Protein 8PX9 (pdb70)

Solvent-accessible surface area: 46791 Å² total; per-residue (Å²): 129,40,70,106,31,7,86,65,2,11,51,136,92,0,71,134,8,7,105,19,0,34,131,29,12,13,85,8,2,84,31,21,7,89,6,2,54,11,45,12,106,15,11,74,32,5,18,30,80,43,54,98,157,16,58,81,96,2,17,99,8,8,50,78,63,16,114,7,31,84,22,53,73,45,11,60,35,80,9,111,29,25,19,41,4,3,122,14,15,13,45,56,77,6,10,25,81,5,0,120,56,11,33,111,29,78,19,63,48,26,29,119,51,5,2,0,42,6,3,19,3,9,31,22,2,44,59,2,7,51,15,2,12,65,0,28,0,44,8,67,75,14,1,78,46,11,17,106,31,1,27,83,30,0,73,73,59,136,18,158,74,0,3,37,17,1,114,77,4,33,86,52,12,57,82,58,16,62,189,48,8,25,51,11,4,68,50,38,74,103,10,25,54,28,23,2,64,3,29,8,25,0,0,4,0,20,26,11,3,19,0,0,37,24,3,20,20,33,140,8,1,16,56,28,6,65,87,3,5,50,99,11,16,74,3,33,95,118,53,56,105,39,34,10,117,19,44,106,88,15,33,100,45,26,78,101,28,20,22,49,0,19,102,108,1,14,94,9,2,76,118,63,129,29,70,12,5,31,2,33,4,0,14,17,0,20,58,24,3,38,73,1,15,70,45,19,21,29,26,44,23,40,32,121,9,1,64,37,11,1,42,12,4,52,137,86,36,117,136,29,51,1,18,1,120,106,0,26,12,30,114,62,138,130,84,126,33,0,60,57,0,68,14,79,4,112,32,38,104,12,14,1,4,0,0,39,13,27,2,10,14,22,12,2,0,44,0,1,13,13,22,32,108,140,15,152,11,57,0,49,8,71,125,90,20,4,133,126,27,57,68,120,88,2,22,71,25,8,4,4,4,20,43,48,49,26,4,0,38,34,25,0,64,18,0,0,65,0,8,44,52,117,11,68,112,120,76,0,71,138,7,0,119,33,0,35,0,13,90,32,44,105,103,110,15,66,19,81,37,130,3,56,18,82,0,55,67,30,38,13,2,12,20,10,16,0,16,0,0,4,0,11,15,20,163,14,18,0,0,0,1,0,19,5,1,30,12,1,11,52,85,25,1,38,87,0,9,44,24,0,108,101,94,14,95,78,3,0,4,8,1,1,5,14,41,26,19,8,0,97,76,13,59,22,0,23,1,0,44,108,0,64,35,91,18,69,18,110,16,198,95,7,71,136,90,20,154,24,0,48,21,9,15,59,46,64,159,129,35,65,107,34,6,77,68,2,12,51,137,94,0,69,135,8,6,102,19,0,37,130,28,14,14,81,9,1,85,29,25,9,80,8,2,58,12,48,10,113,18,7,72,39,1,28,48,34,115,59,132,15,61,75,142,95,1,22,101,9,11,51,79,63,18,117,6,34,82,22,46,72,46,12,65,30,79,11,113,25,24,21,42,4,2,119,14,14,14,45,49,77,6,10,30,82,1,0,117,66,6,36,113,20,76,17,51,48,25,32,130,56,2,2,0,30,6,4,19,2,9,29,24,2,43,60,1,7,48,21,0,10,65,0,29,1,51,5,64,76,12,1,78,46,14,17,106,31,1,27,83,29,0,75,73,60,139,17,158,76,0,2,37,19,1,114,79,4,34,86,54,12,57,83,58,14,38,191,47,2,36,51,11,6,70,50,37,69,98,10,25,53,30,24,1,68,3,28,7,27,0,0,3,0,23,28,13,2,21,0,0,37,24,3,25,20,33,137,6,0,15,61,28,7,69,89,4,4,52,100,10,15,73,2,35,94,113,55,58,94,35,35,12,100,17,45,112,94,14,33,100,46,25,81,99,28,21,23,47,0,18,103,110,1,15,93,8,6,74,116,63,127,32,62,10,0,30,1,30,4,0,15,18,0,20,58,29,4,40,81,2,19,70,31,19,17,27,30,36,21,43,36,94,14,0,60,37,13,0,32,7,8,55,116,91,25,79,161,148,67,61,115,195,38,129,51,109,226,114,0,54,1,22,1,122,107,0,23,12,42,115,65,152,141,81,142,29,1,70,48,0,66,14,81,4,113,37,30,104,28,15,1,5,0,0,44,19,30,1,11,17,26,7,2,0,43,0,1,14,13,20,31,110,141,14,147,10,57,0,49,0,51,123,35,20,9,110,62,3,30,71,116,33,3,19,67,7,7,3,4,2,18,44,53,46,23,2,0,40,34,26,0,60,12,0,0,54,1,8,57,61,121,12,68,114,120,82,0,77,127,7,0,111,34,0,32,0,21,85,32,38,116,74,110,17,67,20,81,37,130,3,54,23,79,0,56,66,29,36,12,2,12,18,11,15,0,16,0,0,3,0,12,14,20,173,14,8,0,0,0,1,0,21,5,2,29,13,1,2,34,78,20,5,51,88,0,24,60,23,1,67,99,106,17,83,69,0,0,2,8,1,0,4,20,47,32,34,8,0,66,97,13,65,23,0,23,0,0,54,106,2,63,36,92,19,69,19,121,12,182,97,8,73,128,88,13,160,25,0,53,13,2,29,57,48,114

Radius of gyration: 37.4 Å; Cα contacts (8 Å, |Δi|>4): 1696; chains: 2; bounding box: 60×69×123 Å

B-factor: mean 165.03, std 23.68, range [112.75, 277.9]

Foldseek 3Di:
DLVVVLVVLADPLLVCLLVVLLVLQLVLLLLLLCLLLLLLLLFVLVVDDDDPVSVVSNVVSVVSNVVSVVSNVVSVVSSVVSLVVSLVRRLVSLVVVLVVLLVPDALVLNVVAAVLLSVVLSVLLSVLSSLLSCLPSNLDNNLVSNLVSLLVVCVVVVVCLLSVLSVVLVVVLVVVLLVCLLVLQVLLLQLSVLVSVLSRLVRVCVVCVVVCVVVPCPVVSVVVSVVSVVSNVVSVVVSVVSVVVSVVVSVVSLCVSLVVVLVVQVVCVVVVNHDPSVSSSSVVSSVVSVVSSVSNSSSSNSCSNSVSNNVVSVVSSPCWWKWWAQKWDDPDPVDTQAGGATDTFHWLFAEEEEEDPSLQPPVVVCVLLVSDDPIPGFIDTVNHTPVNDDNVRSCQAEPELDQAFDADQAFLLVLLCVLPVPADPVNLLVLCVLLVNQDDPNHGDDRRDGAHVSSVVADPQNSLSSSLSSLLSGQYQEYEAACSRVPPDPVSSVSNVVSNCVSRRGHGYYYYDLAPVSLQPGQKYFYGYSNYTPDIGHLVVCLPVPPSSVVRVVVVD/DVVVVLVVLADPLLVVLLVVLLVLLLVLLLLLLCLLLLLLVLQVQPPPDPPPGDPVVNVVSVVSNVVNVVSNVVSVVSSVVSLVVSLVRRLVSLVVVLVVLLVPDFLLLNVPADVLLSVVLSVLLSVLSSLVSCLVRNLDNNLVSNLVSLLVVCVVVVVCLLSVLSVVLVVCLVVVLLVCLLVLLVLLLQLSVLVSVLSRLVNVCVVCVVVCVVVPCPVVSVVVSVVSVVSNVVSVVVSVVVVVVSVVVSVVSLCVSLVVVLVVVVVCVVVVNHDPSVSSSSVVSSVVNVVSSVSNSSSSNSCSNSVSNNVVSCCSSVVAADPPDDADLAKKKWWAQKWDDPDPPDTQAGGATDTFGWLFAEEEEEDPSLQPPVVVCVLLVSDDPIPGFMDIVNHTPVHHDNVRSCQAEDEQDPAFDADQAFLLVLLCVLPVPADPVNLLVLCVLLVNQDDPNHGDDSRDGAHVSSVVDDPQNSLSSSLSSLLSGSYQEYEAACSRVPPDPVSSVSNVVSNCVSRSGHHYYYYDLAPVSLQPGQKYFYGYSNYTPDIGHLVVCCPVPPSNVVSVPPD

Structure (mmCIF, N/CA/C/O backbone):
data_8PX9
#
_entry.id   8PX9
#
_cell.length_a   81.190
_cell.length_b   109.320
_cell.length_c   233.350
_cell.angle_alpha   90.00
_cell.angle_beta   90.00
_cell.angle_gamma   90.00
#
_symmetry.space_group_name_H-M   'P 21 21 21'
#
loop_
_entity.id
_entity.type
_entity.pdbx_description
1 polymer 'Microcin-J25 export ATP-binding/permease protein McjD'
2 non-polymer 'MAGNESIUM ION'
3 non-polymer 'PHOSPHOAMINOPHOSPHONIC ACID-ADENYLATE ESTER'
#
loop_
_atom_site.group_PDB
_atom_site.id
_atom_site.type_symbol
_atom_site.label_atom_id
_atom_site.label_alt_id
_atom_site.label_comp_id
_atom_site.label_asym_id
_atom_site.label_entity_id
_atom_site.label_seq_id
_atom_site.pdbx_PDB_ins_code
_atom_site.Cartn_x
_atom_site.Cartn_y
_atom_site.Cartn_z
_atom_site.occupancy
_atom_site.B_iso_or_equiv
_atom_site.auth_seq_id
_atom_site.auth_comp_id
_atom_site.auth_asym_id
_atom_site.auth_atom_id
_atom_site.pdbx_PDB_model_num
ATOM 1 N N . SER A 1 8 ? -22.435 -37.616 55.407 1.00 211.76 8 SER A N 1
ATOM 2 C CA . SER A 1 8 ? -22.135 -37.375 53.967 1.00 213.88 8 SER A CA 1
ATOM 3 C C . SER A 1 8 ? -21.878 -35.890 53.714 1.00 208.48 8 SER A C 1
ATOM 4 O O . SER A 1 8 ? -20.809 -35.576 53.105 1.00 208.23 8 SER A O 1
ATOM 7 N N . LEU A 1 9 ? -22.750 -35.022 54.233 1.00 195.74 9 LEU A N 1
ATOM 8 C CA . LEU A 1 9 ? -22.639 -33.553 54.039 1.00 186.60 9 LEU A CA 1
ATOM 9 C C . LEU A 1 9 ? -21.538 -32.978 54.925 1.00 183.84 9 LEU A C 1
ATOM 10 O O . LEU A 1 9 ? -20.771 -32.136 54.435 1.00 169.60 9 LEU A O 1
ATOM 15 N N . PHE A 1 10 ? -21.422 -33.481 56.161 1.00 202.02 10 PHE A N 1
ATOM 16 C CA . PHE A 1 10 ? -20.340 -33.094 57.094 1.00 197.88 10 PHE A CA 1
ATOM 17 C C . PHE A 1 10 ? -18.998 -33.561 56.556 1.00 192.28 10 PHE A C 1
ATOM 18 O O . PHE A 1 10 ? -18.062 -32.768 56.603 1.00 182.35 10 PHE A O 1
ATOM 26 N N . ASN A 1 11 ? -18.925 -34.761 55.975 1.00 190.38 11 ASN A N 1
ATOM 27 C CA . ASN A 1 11 ? -17.708 -35.274 55.365 1.00 198.70 11 ASN A CA 1
ATOM 28 C C . ASN A 1 11 ? -17.177 -34.336 54.273 1.00 190.92 11 ASN A C 1
ATOM 29 O O . ASN A 1 11 ? -15.972 -34.095 54.207 1.00 182.55 11 ASN A O 1
ATOM 34 N N . TYR A 1 12 ? -18.096 -33.799 53.450 1.00 178.56 12 TYR A N 1
ATOM 35 C CA . TYR A 1 12 ? -17.761 -32.857 52.388 1.00 180.05 12 TYR A CA 1
ATOM 36 C C . TYR A 1 12 ? -17.178 -31.575 52.984 1.00 176.89 12 TYR A C 1
ATOM 37 O O . TYR A 1 12 ? -16.217 -31.034 52.439 1.00 180.22 12 TYR A O 1
ATOM 46 N N . ILE A 1 13 ? -17.746 -31.097 54.107 1.00 170.30 13 ILE A N 1
ATOM 47 C CA . ILE A 1 13 ? -17.269 -29.874 54.754 1.00 156.86 13 ILE A CA 1
ATOM 48 C C . ILE A 1 13 ? -15.898 -30.105 55.407 1.00 160.97 13 ILE A C 1
ATOM 49 O O . ILE A 1 13 ? -15.017 -29.261 55.277 1.00 165.87 13 ILE A O 1
ATOM 54 N N . TYR A 1 14 ? -15.695 -31.267 56.055 1.00 172.92 14 TYR A N 1
ATOM 55 C CA . TYR A 1 14 ? -14.416 -31.614 56.687 1.00 193.25 14 TYR A CA 1
ATOM 56 C C . TYR A 1 14 ? -13.297 -31.756 55.652 1.00 189.28 14 TYR A C 1
ATOM 57 O O . TYR A 1 14 ? -12.142 -31.429 55.956 1.00 192.71 14 TYR A O 1
ATOM 66 N N . SER A 1 15 ? -13.634 -32.213 54.433 1.00 182.51 15 SER A N 1
ATOM 67 C CA . SER A 1 15 ? -12.669 -32.354 53.345 1.00 183.04 15 SER A CA 1
ATOM 68 C C . SER A 1 15 ? -12.223 -31.005 52.753 1.00 182.39 15 SER A C 1
ATOM 69 O O . SER A 1 15 ? -11.130 -30.925 52.183 1.00 189.70 15 SER A O 1
ATOM 72 N N . LEU A 1 16 ? -13.058 -29.954 52.881 1.00 175.48 16 LEU A N 1
ATOM 73 C CA . LEU A 1 16 ? -12.753 -28.612 52.369 1.00 173.31 16 LEU A CA 1
ATOM 74 C C . LEU A 1 16 ? -11.629 -27.915 53.162 1.00 169.85 16 LEU A C 1
ATOM 75 O O . LEU A 1 16 ? -11.014 -26.972 52.625 1.00 183.82 16 LEU A O 1
ATOM 80 N N . MET A 1 17 ? -11.366 -28.363 54.408 1.00 173.67 17 MET A N 1
ATOM 81 C CA . MET A 1 17 ? -10.334 -27.750 55.241 1.00 180.04 17 MET A CA 1
ATOM 82 C C . MET A 1 17 ? -9.045 -28.557 55.171 1.00 171.91 17 MET A C 1
ATOM 83 O O . MET A 1 17 ? -9.095 -29.761 55.341 1.00 166.60 17 MET A O 1
ATOM 88 N N . ASP A 1 18 ? -7.902 -27.856 55.022 1.00 168.86 18 ASP A N 1
ATOM 89 C CA . ASP A 1 18 ? -6.568 -28.447 54.973 1.00 172.94 18 ASP A CA 1
ATOM 90 C C . ASP A 1 18 ? -6.010 -28.635 56.400 1.00 183.32 18 ASP A C 1
ATOM 91 O O . ASP A 1 18 ? -6.761 -28.505 57.375 1.00 184.66 18 ASP A O 1
ATOM 96 N N . VAL A 1 19 ? -4.700 -28.926 56.554 1.00 186.06 19 VAL A N 1
ATOM 97 C CA . VAL A 1 19 ? -4.091 -29.076 57.875 1.00 181.05 19 VAL A CA 1
ATOM 98 C C . VAL A 1 19 ? -4.219 -27.774 58.675 1.00 172.30 19 VAL A C 1
ATOM 99 O O . VAL A 1 19 ? -4.521 -27.823 59.867 1.00 177.72 19 VAL A O 1
ATOM 103 N N . ARG A 1 20 ? -4.066 -26.618 58.004 1.00 162.77 20 ARG A N 1
ATOM 104 C CA . ARG A 1 20 ? -4.218 -25.310 58.623 1.00 161.62 20 ARG A CA 1
ATOM 105 C C . ARG A 1 20 ? -5.678 -25.066 59.018 1.00 156.44 20 ARG A C 1
ATOM 106 O O . ARG A 1 20 ? -5.939 -24.533 60.085 1.00 157.24 20 ARG A O 1
ATOM 114 N N . GLY A 1 21 ? -6.606 -25.487 58.159 1.00 156.14 21 GLY A N 1
ATOM 115 C CA . GLY A 1 21 ? -8.033 -25.354 58.379 1.00 156.71 21 GLY A CA 1
ATOM 116 C C . GLY A 1 21 ? -8.527 -26.200 59.552 1.00 159.87 21 GLY A C 1
ATOM 117 O O . GLY A 1 21 ? -9.412 -25.778 60.293 1.00 164.14 21 GLY A O 1
ATOM 118 N N . LYS A 1 22 ? -7.954 -27.396 59.715 1.00 165.35 22 LYS A N 1
ATOM 119 C CA . LYS A 1 22 ? -8.317 -28.287 60.809 1.00 172.71 22 LYS A CA 1
ATOM 120 C C . LYS A 1 22 ? -7.911 -27.669 62.150 1.00 175.74 22 LYS A C 1
ATOM 121 O O . LYS A 1 22 ? -8.724 -27.616 63.068 1.00 165.87 22 LYS A O 1
ATOM 127 N N . PHE A 1 23 ? -6.677 -27.146 62.237 1.00 179.80 23 PHE A N 1
ATOM 128 C CA . PHE A 1 23 ? -6.159 -26.482 63.437 1.00 176.22 23 PHE A CA 1
ATOM 129 C C . PHE A 1 23 ? -7.041 -25.284 63.814 1.00 167.06 23 PHE A C 1
ATOM 130 O O . PHE A 1 23 ? -7.451 -25.176 64.969 1.00 180.38 23 PHE A O 1
ATOM 138 N N . LEU A 1 24 ? -7.343 -24.409 62.834 1.00 162.16 24 LEU A N 1
ATOM 139 C CA . LEU A 1 24 ? -8.170 -23.215 63.026 1.00 163.15 24 LEU A CA 1
ATOM 140 C C . LEU A 1 24 ? -9.581 -23.565 63.512 1.00 153.00 24 LEU A C 1
ATOM 141 O O . LEU A 1 24 ? -10.135 -22.838 64.335 1.00 148.96 24 LEU A O 1
ATOM 146 N N . PHE A 1 25 ? -10.152 -24.675 63.008 1.00 146.95 25 PHE A N 1
ATOM 147 C CA . PHE A 1 25 ? -11.478 -25.127 63.407 1.00 148.31 25 PHE A CA 1
ATOM 148 C C . PHE A 1 25 ? -11.465 -25.645 64.849 1.00 158.13 25 PHE A C 1
ATOM 149 O O . PHE A 1 25 ? -12.371 -25.317 65.613 1.00 169.69 25 PHE A O 1
ATOM 157 N N . PHE A 1 26 ? -10.466 -26.467 65.211 1.00 159.89 26 PHE A N 1
ATOM 158 C CA . PHE A 1 26 ? -10.384 -27.005 66.569 1.00 153.85 26 PHE A CA 1
ATOM 159 C C . PHE A 1 26 ? -9.972 -25.946 67.594 1.00 146.53 26 PHE A C 1
ATOM 160 O O . PHE A 1 26 ? -10.348 -26.063 68.756 1.00 149.74 26 PHE A O 1
ATOM 168 N N . SER A 1 27 ? -9.241 -24.906 67.165 1.00 143.69 27 SER A N 1
ATOM 169 C CA . SER A 1 27 ? -8.869 -23.787 68.020 1.00 142.83 27 SER A CA 1
ATOM 170 C C . SER A 1 27 ? -10.123 -22.986 68.401 1.00 139.25 27 SER A C 1
ATOM 171 O O . SER A 1 27 ? -10.265 -22.577 69.545 1.00 150.17 27 SER A O 1
ATOM 174 N N . MET A 1 28 ? -11.050 -22.808 67.446 1.00 146.75 28 MET A N 1
ATOM 175 C CA . MET A 1 28 ? -12.334 -22.139 67.649 1.00 151.69 28 MET A CA 1
ATOM 176 C C . MET A 1 28 ? -13.204 -22.938 68.625 1.00 151.54 28 MET A C 1
ATOM 177 O O . MET A 1 28 ? -13.898 -22.350 69.451 1.00 167.53 28 MET A O 1
ATOM 182 N N . LEU A 1 29 ? -13.173 -24.274 68.498 1.00 148.60 29 LEU A N 1
ATOM 183 C CA . LEU A 1 29 ? -13.932 -25.185 69.348 1.00 150.08 29 LEU A CA 1
ATOM 184 C C . LEU A 1 29 ? -13.364 -25.217 70.770 1.00 157.98 29 LEU A C 1
ATOM 185 O O . LEU A 1 29 ? -14.129 -25.271 71.734 1.00 167.18 29 LEU A O 1
ATOM 190 N N . PHE A 1 30 ? -12.027 -25.164 70.899 1.00 160.87 30 PHE A N 1
ATOM 191 C CA . PHE A 1 30 ? -11.347 -25.172 72.195 1.00 157.41 30 PHE A CA 1
ATOM 192 C C . PHE A 1 30 ? -11.553 -23.851 72.952 1.00 157.56 30 PHE A C 1
ATOM 193 O O . PHE A 1 30 ? -11.949 -23.878 74.114 1.00 166.70 30 PHE A O 1
ATOM 201 N N . ILE A 1 31 ? -11.275 -22.710 72.289 1.00 157.24 31 ILE A N 1
ATOM 202 C CA . ILE A 1 31 ? -11.422 -21.360 72.838 1.00 156.67 31 ILE A CA 1
ATOM 203 C C . ILE A 1 31 ? -12.850 -21.097 73.343 1.00 156.95 31 ILE A C 1
ATOM 204 O O . ILE A 1 31 ? -13.009 -20.491 74.409 1.00 159.32 31 ILE A O 1
ATOM 209 N N . THR A 1 32 ? -13.873 -21.574 72.612 1.00 153.29 32 THR A N 1
ATOM 210 C CA . THR A 1 32 ? -15.268 -21.395 72.996 1.00 162.69 32 THR A CA 1
ATOM 211 C C . THR A 1 32 ? -15.654 -22.285 74.190 1.00 163.05 32 THR A C 1
ATOM 212 O O . THR A 1 32 ? -16.482 -21.889 75.012 1.00 149.73 32 THR A O 1
ATOM 216 N N . SER A 1 33 ? -15.047 -23.480 74.293 1.00 160.78 33 SER A N 1
ATOM 217 C CA . SER A 1 33 ? -15.315 -24.415 75.381 1.00 161.60 33 SER A CA 1
ATOM 218 C C . SER A 1 33 ? -14.658 -23.953 76.689 1.00 157.49 33 SER A C 1
ATOM 219 O O . SER A 1 33 ? -15.304 -24.000 77.740 1.00 155.30 33 SER A O 1
ATOM 222 N N . LEU A 1 34 ? -13.385 -23.501 76.609 1.00 152.96 34 LEU A N 1
ATOM 223 C CA . LEU A 1 34 ? -12.624 -22.986 77.744 1.00 154.25 34 LEU A CA 1
ATOM 224 C C . LEU A 1 34 ? -13.300 -21.743 78.345 1.00 152.13 34 LEU A C 1
ATOM 225 O O . LEU A 1 34 ? -13.416 -21.623 79.568 1.00 152.25 34 LEU A O 1
ATOM 230 N N . SER A 1 35 ? -13.760 -20.834 77.477 1.00 153.61 35 SER A N 1
ATOM 231 C CA . SER A 1 35 ? -14.452 -19.606 77.859 1.00 158.44 35 SER A CA 1
ATOM 232 C C . SER A 1 35 ? -15.759 -19.889 78.611 1.00 147.07 35 SER A C 1
ATOM 233 O O . SER A 1 35 ? -16.133 -19.133 79.499 1.00 147.70 35 SER A O 1
ATOM 236 N N . SER A 1 36 ? -16.457 -20.966 78.217 1.00 148.62 36 SER A N 1
ATOM 237 C CA . SER A 1 36 ? -17.723 -21.382 78.805 1.00 154.03 36 SER A CA 1
ATOM 238 C C . SER A 1 36 ? -17.559 -21.868 80.250 1.00 154.6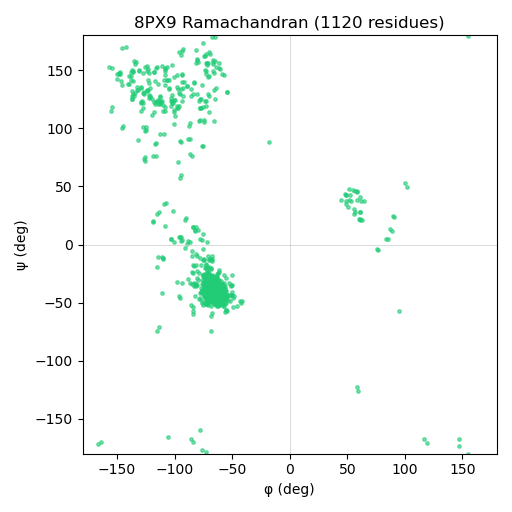8 36 SER A C 1
ATOM 239 O O . SER A 1 36 ? -18.459 -21.666 81.067 1.00 152.00 36 SER A O 1
ATOM 242 N N . ILE A 1 37 ? -16.416 -22.511 80.556 1.00 145.57 37 ILE A N 1
ATOM 243 C CA . ILE A 1 37 ? -16.084 -23.001 81.896 1.00 142.21 37 ILE A CA 1
ATOM 244 C C . ILE A 1 37 ? -15.794 -21.808 82.820 1.00 136.65 37 ILE A C 1
ATOM 245 O O . ILE A 1 37 ? -16.321 -21.723 83.931 1.00 133.74 37 ILE A O 1
ATOM 250 N N . ILE A 1 38 ? -14.978 -20.867 82.335 1.00 133.89 38 ILE A N 1
ATOM 251 C CA . ILE A 1 38 ? -14.610 -19.662 83.059 1.00 134.68 38 ILE A CA 1
ATOM 252 C C . ILE A 1 38 ? -15.843 -18.804 83.407 1.00 134.70 38 ILE A C 1
ATOM 253 O O . ILE A 1 38 ? -16.034 -18.460 84.572 1.00 138.55 38 ILE A O 1
ATOM 258 N N . ILE A 1 39 ? -16.701 -18.501 82.427 1.00 142.75 39 ILE A N 1
ATOM 259 C CA . ILE A 1 39 ? -17.889 -17.676 82.653 1.00 152.27 39 ILE A CA 1
ATOM 260 C C . ILE A 1 39 ? -18.959 -18.383 83.513 1.00 152.87 39 ILE A C 1
ATOM 261 O O . ILE A 1 39 ? -19.709 -17.707 84.220 1.00 164.27 39 ILE A O 1
ATOM 266 N N . SER A 1 40 ? -19.016 -19.732 83.512 1.00 157.18 40 SER A N 1
ATOM 267 C CA . SER A 1 40 ? -19.989 -20.461 84.339 1.00 176.73 40 SER A CA 1
ATOM 268 C C . SER A 1 40 ? -19.676 -20.409 85.851 1.00 184.95 40 SER A C 1
ATOM 269 O O . SER A 1 40 ? -20.524 -20.809 86.656 1.00 190.03 40 SER A O 1
ATOM 272 N N . ILE A 1 41 ? -18.477 -19.910 86.227 1.00 177.58 41 ILE A N 1
ATOM 273 C CA . ILE A 1 41 ? -18.019 -19.736 87.603 1.00 164.28 41 ILE A CA 1
ATOM 274 C C . ILE A 1 41 ? -18.445 -18.352 88.138 1.00 159.29 41 ILE A C 1
ATOM 275 O O . ILE A 1 41 ? -18.468 -18.127 89.346 1.00 164.28 41 ILE A O 1
ATOM 280 N N . SER A 1 42 ? -18.571 -17.325 87.262 1.00 161.60 42 SER A N 1
ATOM 281 C CA . SER A 1 42 ? -18.957 -15.947 87.581 1.00 160.16 42 SER A CA 1
ATOM 282 C C . SER A 1 42 ? -20.112 -15.783 88.588 1.00 151.60 42 SER A C 1
ATOM 283 O O . SER A 1 42 ? -19.952 -14.955 89.499 1.00 146.73 42 SER A O 1
ATOM 286 N N . PRO A 1 43 ? -21.297 -16.434 88.463 1.00 150.77 43 PRO A N 1
ATOM 287 C CA . PRO A 1 43 ? -22.397 -16.167 89.416 1.00 153.78 43 PRO A CA 1
ATOM 288 C C . PRO A 1 43 ? -22.118 -16.562 90.875 1.00 164.02 43 PRO A C 1
ATOM 289 O O . PRO A 1 43 ? -22.583 -15.868 91.798 1.00 148.42 43 PRO A O 1
ATOM 293 N N . LEU A 1 44 ? -21.237 -17.555 91.091 1.00 171.88 44 LEU A N 1
ATOM 294 C CA . LEU A 1 44 ? -20.814 -17.959 92.432 1.00 163.97 44 LEU A CA 1
ATOM 295 C C . LEU A 1 44 ? -19.866 -16.918 93.046 1.00 152.84 44 LEU A C 1
ATOM 296 O O . LEU A 1 44 ? -19.917 -16.714 94.266 1.00 163.08 44 LEU A O 1
ATOM 301 N N . ILE A 1 45 ? -19.060 -16.225 92.219 1.00 144.73 45 ILE A N 1
ATOM 302 C CA . ILE A 1 45 ? -18.202 -15.138 92.673 1.00 142.01 45 ILE A CA 1
ATOM 303 C C . ILE A 1 45 ? -19.060 -13.958 93.143 1.00 131.07 45 ILE A C 1
ATOM 304 O O . ILE A 1 45 ? -18.775 -13.383 94.194 1.00 141.69 45 ILE A O 1
ATOM 309 N N . LEU A 1 46 ? -20.130 -13.625 92.388 1.00 131.89 46 LEU A N 1
ATOM 310 C CA . LEU A 1 46 ? -21.053 -12.545 92.732 1.00 135.68 46 LEU A CA 1
ATOM 311 C C . LEU A 1 46 ? -21.816 -12.853 94.018 1.00 138.17 46 LEU A C 1
ATOM 312 O O . LEU A 1 46 ? -22.107 -11.950 94.798 1.00 138.73 46 LEU A O 1
ATOM 317 N N . ALA A 1 47 ? -22.161 -14.134 94.224 1.00 142.57 47 ALA A N 1
ATOM 318 C CA . ALA A 1 47 ? -22.862 -14.608 95.406 1.00 153.77 47 ALA A CA 1
ATOM 319 C C . ALA A 1 47 ? -21.972 -14.423 96.630 1.00 163.16 47 ALA A C 1
ATOM 320 O O . ALA A 1 47 ? -22.464 -13.953 97.661 1.00 157.16 47 ALA A O 1
ATOM 322 N N . LYS A 1 48 ? -20.658 -14.730 96.496 1.00 167.63 48 LYS A N 1
ATOM 323 C CA . LYS A 1 48 ? -19.679 -14.583 97.572 1.00 163.66 48 LYS A CA 1
ATOM 324 C C . LYS A 1 48 ? -19.400 -13.119 97.895 1.00 150.68 48 LYS A C 1
ATOM 325 O O . LYS A 1 48 ? -19.162 -12.793 99.044 1.00 155.32 48 LYS A O 1
ATOM 331 N N . ILE A 1 49 ? -19.444 -12.237 96.890 1.00 148.42 49 ILE A N 1
ATOM 332 C CA . ILE A 1 49 ? -19.304 -10.790 97.079 1.00 151.61 49 ILE A CA 1
ATOM 333 C C . ILE A 1 49 ? -20.533 -10.302 97.863 1.00 153.30 49 ILE A C 1
ATOM 334 O O . ILE A 1 49 ? -20.359 -9.591 98.830 1.00 160.39 49 ILE A O 1
ATOM 339 N N . THR A 1 50 ? -21.731 -10.690 97.402 1.00 150.57 50 THR A N 1
ATOM 340 C CA . THR A 1 50 ? -22.983 -10.188 97.939 1.00 153.28 50 THR A CA 1
ATOM 341 C C . THR A 1 50 ? -23.147 -10.500 99.424 1.00 162.86 50 THR A C 1
ATOM 342 O O . THR A 1 50 ? -23.490 -9.600 100.181 1.00 163.98 50 THR A O 1
ATOM 346 N N . ASP A 1 51 ? -22.907 -11.755 99.815 1.00 160.70 51 ASP A N 1
ATOM 347 C CA . ASP A 1 51 ? -23.086 -12.187 101.212 1.00 153.09 51 ASP A CA 1
ATOM 348 C C . ASP A 1 51 ? -22.035 -11.541 102.137 1.00 159.37 51 ASP A C 1
ATOM 349 O O . ASP A 1 51 ? -22.335 -11.184 103.257 1.00 172.41 51 ASP A O 1
ATOM 354 N N . LEU A 1 52 ? -20.787 -11.442 101.649 1.00 152.15 52 LEU A N 1
ATOM 355 C CA . LEU A 1 52 ? -19.676 -10.822 102.336 1.00 144.20 52 LEU A CA 1
ATOM 356 C C . LEU A 1 52 ? -19.978 -9.376 102.734 1.00 153.49 52 LEU A C 1
ATOM 357 O O . LEU A 1 52 ? -19.510 -8.963 103.783 1.00 169.56 52 LEU A O 1
ATOM 362 N N . LEU A 1 53 ? -20.688 -8.595 101.887 1.00 158.03 53 LEU A N 1
ATOM 363 C CA . LEU A 1 53 ? -21.129 -7.243 102.153 1.00 166.31 53 LEU A CA 1
ATOM 364 C C . LEU A 1 53 ? -22.131 -7.112 103.316 1.00 169.05 53 LEU A C 1
ATOM 365 O O . LEU A 1 53 ? -22.017 -6.163 104.095 1.00 177.82 53 LEU A O 1
ATOM 370 N N . SER A 1 54 ? -23.072 -8.083 103.437 1.00 176.20 54 SER A N 1
ATOM 371 C CA . SER A 1 54 ? -24.018 -8.132 104.554 1.00 175.88 54 SER A CA 1
ATOM 372 C C . SER A 1 54 ? -23.307 -8.414 105.867 1.00 180.72 54 SER A C 1
ATOM 373 O O . SER A 1 54 ? -23.735 -7.896 106.886 1.00 188.73 54 SER A O 1
ATOM 376 N N . GLY A 1 55 ? -22.225 -9.213 105.852 1.00 173.45 55 GLY A N 1
ATOM 377 C CA . GLY A 1 55 ? -21.546 -9.590 107.073 1.00 180.01 55 GLY A CA 1
ATOM 378 C C . GLY A 1 55 ? -20.640 -8.494 107.645 1.00 191.66 55 GLY A C 1
ATOM 379 O O . GLY A 1 55 ? -20.793 -7.310 107.344 1.00 180.36 55 GLY A O 1
ATOM 380 N N . SER A 1 56 ? -19.699 -8.922 108.495 1.00 202.44 56 SER A N 1
ATOM 381 C CA . SER A 1 56 ? -18.644 -8.056 108.997 1.00 191.80 56 SER A CA 1
ATOM 382 C C . SER A 1 56 ? -17.697 -7.631 107.885 1.00 200.11 56 SER A C 1
ATOM 383 O O . SER A 1 56 ? -17.483 -8.332 106.880 1.00 243.81 56 SER A O 1
ATOM 386 N N . LEU A 1 57 ? -17.028 -6.480 108.089 1.00 180.55 57 LEU A N 1
ATOM 387 C CA . LEU A 1 57 ? -16.092 -5.938 107.120 1.00 178.42 57 LEU A CA 1
ATOM 388 C C . LEU A 1 57 ? -14.739 -5.698 107.790 1.00 154.61 57 LEU A C 1
ATOM 389 O O . LEU A 1 57 ? -14.338 -4.569 108.028 1.00 143.16 57 LEU A O 1
ATOM 394 N N . SER A 1 58 ? -14.070 -6.819 108.074 1.00 140.19 58 SER A N 1
ATOM 395 C CA . SER A 1 58 ? -12.723 -6.872 108.626 1.00 145.76 58 SER A CA 1
ATOM 396 C C . SER A 1 58 ? -11.700 -6.530 107.542 1.00 156.17 58 SER A C 1
ATOM 397 O O . SER A 1 58 ? -12.037 -6.497 106.365 1.00 169.60 58 SER A O 1
ATOM 400 N N . ASN A 1 59 ? -10.420 -6.398 107.929 1.00 174.07 59 ASN A N 1
ATOM 401 C CA . ASN A 1 59 ? -9.295 -6.185 107.001 1.00 186.43 59 ASN A CA 1
ATOM 402 C C . ASN A 1 59 ? -9.235 -7.330 105.959 1.00 190.36 59 ASN A C 1
ATOM 403 O O . ASN A 1 59 ? -9.113 -7.097 104.744 1.00 177.13 59 ASN A O 1
ATOM 408 N N . PHE A 1 60 ? -9.383 -8.576 106.456 1.00 198.27 60 PHE A N 1
ATOM 409 C CA . PHE A 1 60 ? -9.341 -9.802 105.643 1.00 195.50 60 PHE A CA 1
ATOM 410 C C . PHE A 1 60 ? -10.626 -9.949 104.806 1.00 187.00 60 PHE A C 1
ATOM 411 O O . PHE A 1 60 ? -10.675 -10.782 103.887 1.00 191.27 60 PHE A O 1
ATOM 419 N N . SER A 1 61 ? -11.721 -9.283 105.178 1.00 174.74 61 SER A N 1
ATOM 420 C CA . SER A 1 61 ? -12.928 -9.241 104.363 1.00 163.64 61 SER A CA 1
ATOM 421 C C . SER A 1 61 ? -12.780 -8.299 103.182 1.00 160.00 61 SER A C 1
ATOM 422 O O . SER A 1 61 ? -13.393 -8.592 102.173 1.00 162.34 61 SER A O 1
ATOM 425 N N . TYR A 1 62 ? -12.039 -7.187 103.292 1.00 157.25 62 TYR A N 1
ATOM 426 C CA . TYR A 1 62 ? -11.828 -6.266 102.178 1.00 156.22 62 TYR A CA 1
ATOM 427 C C . TYR A 1 62 ? -10.840 -6.839 101.177 1.00 156.58 62 TYR A C 1
ATOM 428 O O . TYR A 1 62 ? -11.049 -6.732 99.957 1.00 145.06 62 TYR A O 1
ATOM 437 N N . GLU A 1 63 ? -9.781 -7.484 101.659 1.00 171.49 63 GLU A N 1
ATOM 438 C CA . GLU A 1 63 ? -8.778 -8.142 100.818 1.00 174.37 63 GLU A CA 1
ATOM 439 C C . GLU A 1 63 ? -9.398 -9.292 100.002 1.00 169.21 63 GLU A C 1
ATOM 440 O O . GLU A 1 63 ? -9.089 -9.472 98.827 1.00 172.82 63 GLU A O 1
ATOM 446 N N . TYR A 1 64 ? -10.304 -10.061 100.616 1.00 165.35 64 TYR A N 1
ATOM 447 C CA . TYR A 1 64 ? -11.042 -11.143 99.984 1.00 165.76 64 TYR A CA 1
ATOM 448 C C . TYR A 1 64 ? -12.048 -10.621 98.953 1.00 158.84 64 TYR A C 1
ATOM 449 O O . TYR A 1 64 ? -12.266 -11.261 97.937 1.00 152.12 64 TYR A O 1
ATOM 458 N N . LEU A 1 65 ? -12.662 -9.458 99.223 1.00 155.50 65 LEU A N 1
ATOM 459 C CA . LEU A 1 65 ? -13.607 -8.794 98.327 1.00 156.26 65 LEU A CA 1
ATOM 460 C C . LEU A 1 65 ? -12.892 -8.332 97.063 1.00 166.60 65 LEU A C 1
ATOM 461 O O . LEU A 1 65 ? -13.414 -8.492 95.974 1.00 164.00 65 LEU A O 1
ATOM 466 N N . VAL A 1 66 ? -11.687 -7.766 97.222 1.00 166.06 66 VAL A N 1
ATOM 467 C CA . VAL A 1 66 ? -10.835 -7.284 96.136 1.00 155.39 66 VAL A CA 1
ATOM 468 C C . VAL A 1 66 ? -10.371 -8.459 95.262 1.00 156.61 66 VAL A C 1
ATOM 469 O O . VAL A 1 66 ? -10.377 -8.347 94.036 1.00 156.37 66 VAL A O 1
ATOM 473 N N . LEU A 1 67 ? -10.028 -9.600 95.888 1.00 163.05 67 LEU A N 1
ATOM 474 C CA . LEU A 1 67 ? -9.618 -10.807 95.175 1.00 160.43 67 LEU A CA 1
ATOM 475 C C . LEU A 1 67 ? -10.771 -11.340 94.314 1.00 152.76 67 LEU A C 1
ATOM 476 O O . LEU A 1 67 ? -10.566 -11.654 93.141 1.00 155.99 67 LEU A O 1
ATOM 481 N N . LEU A 1 68 ? -11.985 -11.418 94.892 1.00 149.92 68 LEU A N 1
ATOM 482 C CA . LEU A 1 68 ? -13.182 -11.875 94.182 1.00 152.52 68 LEU A CA 1
ATOM 483 C C . LEU A 1 68 ? -13.553 -10.904 93.049 1.00 154.41 68 LEU A C 1
ATOM 484 O O . LEU A 1 68 ? -13.991 -11.342 91.997 1.00 145.02 68 LEU A O 1
ATOM 489 N N . ALA A 1 69 ? -13.369 -9.592 93.255 1.00 155.70 69 ALA A N 1
ATOM 490 C CA . ALA A 1 69 ? -13.621 -8.563 92.241 1.00 156.07 69 ALA A CA 1
ATOM 491 C C . ALA A 1 69 ? -12.684 -8.729 91.042 1.00 151.26 69 ALA A C 1
ATOM 492 O O . ALA A 1 69 ? -13.086 -8.487 89.908 1.00 145.71 69 ALA A O 1
ATOM 494 N N . CYS A 1 70 ? -11.439 -9.152 91.293 1.00 147.97 70 CYS A N 1
ATOM 495 C CA . CYS A 1 70 ? -10.455 -9.409 90.250 1.00 146.14 70 CYS A CA 1
ATOM 496 C C . CYS A 1 70 ? -10.802 -10.687 89.479 1.00 150.78 70 CYS A C 1
ATOM 497 O O . CYS A 1 70 ? -10.611 -10.726 88.266 1.00 161.24 70 CYS A O 1
ATOM 500 N N . LEU A 1 71 ? -11.320 -11.714 90.174 1.00 151.84 71 LEU A N 1
ATOM 501 C CA . LEU A 1 71 ? -11.738 -12.965 89.545 1.00 148.82 71 LEU A CA 1
ATOM 502 C C . LEU A 1 71 ? -12.936 -12.743 88.637 1.00 146.26 71 LEU A C 1
ATOM 503 O O . LEU A 1 71 ? -12.993 -13.338 87.568 1.00 156.66 71 LEU A O 1
ATOM 508 N N . TYR A 1 72 ? -13.887 -11.892 89.046 1.00 141.72 72 TYR A N 1
ATOM 509 C CA . TYR A 1 72 ? -15.031 -11.555 88.201 1.00 147.29 72 TYR A CA 1
ATOM 510 C C . TYR A 1 72 ? -14.564 -10.769 86.971 1.00 155.44 72 TYR A C 1
ATOM 511 O O . TYR A 1 72 ? -15.073 -10.992 85.874 1.00 146.09 72 TYR A O 1
ATOM 520 N N . MET A 1 73 ? -13.574 -9.881 87.157 1.00 160.05 73 MET A N 1
ATOM 521 C CA . MET A 1 73 ? -12.998 -9.103 86.078 1.00 149.46 73 MET A CA 1
ATOM 522 C C . MET A 1 73 ? -12.270 -10.006 85.077 1.00 140.01 73 MET A C 1
ATOM 523 O O . MET A 1 73 ? -12.433 -9.830 83.877 1.00 141.62 73 MET A O 1
ATOM 528 N N . PHE A 1 74 ? -11.519 -10.999 85.575 1.00 140.11 74 PHE A N 1
ATOM 529 C CA . PHE A 1 74 ? -10.821 -11.980 84.753 1.00 144.73 74 PHE A CA 1
ATOM 530 C C . PHE A 1 74 ? -11.824 -12.803 83.938 1.00 147.38 74 PHE A C 1
ATOM 531 O O . PHE A 1 74 ? -11.573 -13.094 82.775 1.00 155.49 74 PHE A O 1
ATOM 539 N N . CYS A 1 75 ? -12.946 -13.183 84.559 1.00 152.25 75 CYS A N 1
ATOM 540 C CA . CYS A 1 75 ? -14.016 -13.945 83.921 1.00 161.03 75 CYS A CA 1
ATOM 541 C C . CYS A 1 75 ? -14.616 -13.189 82.733 1.00 153.78 75 CYS A C 1
ATOM 542 O O . CYS A 1 75 ? -14.892 -13.790 81.697 1.00 136.93 75 CYS A O 1
ATOM 545 N N . VAL A 1 76 ? -14.807 -11.869 82.895 1.00 152.81 76 VAL A N 1
ATOM 546 C CA . VAL A 1 76 ? -15.339 -10.998 81.847 1.00 147.71 76 VAL A CA 1
ATOM 547 C C . VAL A 1 76 ? -14.303 -10.808 80.728 1.00 148.00 76 VAL A C 1
ATOM 548 O O . VAL A 1 76 ? -14.635 -10.949 79.554 1.00 143.79 76 VAL A O 1
ATOM 552 N N . ILE A 1 77 ? -13.048 -10.508 81.094 1.00 145.29 77 ILE A N 1
ATOM 553 C CA . ILE A 1 77 ? -11.944 -10.313 80.146 1.00 139.68 77 ILE A CA 1
ATOM 554 C C . ILE A 1 77 ? -11.702 -11.577 79.309 1.00 139.09 77 ILE A C 1
ATOM 555 O O . ILE A 1 77 ? -11.595 -11.466 78.096 1.00 145.35 77 ILE A O 1
ATOM 560 N N . SER A 1 78 ? -11.667 -12.761 79.941 1.00 148.43 78 SER A N 1
ATOM 561 C CA . SER A 1 78 ? -11.486 -14.044 79.259 1.00 156.71 78 SER A CA 1
ATOM 562 C C . SER A 1 78 ? -12.582 -14.311 78.227 1.00 150.08 78 SER A C 1
ATOM 563 O O . SER A 1 78 ? -12.306 -14.821 77.145 1.00 153.00 78 SER A O 1
ATOM 566 N N . ASN A 1 79 ? -13.822 -13.963 78.569 1.00 149.22 79 ASN A N 1
ATOM 567 C CA . ASN A 1 79 ? -14.954 -14.150 77.679 1.00 153.18 79 ASN A CA 1
ATOM 568 C C . ASN A 1 79 ? -14.917 -13.155 76.521 1.00 156.58 79 ASN A C 1
ATOM 569 O O . ASN A 1 79 ? -15.269 -13.514 75.410 1.00 153.08 79 ASN A O 1
ATOM 574 N N . LYS A 1 80 ? -14.479 -11.913 76.766 1.00 153.05 80 LYS A N 1
ATOM 575 C CA . LYS A 1 80 ? -14.386 -10.897 75.711 1.00 144.20 80 LYS A CA 1
ATOM 576 C C . LYS A 1 80 ? -13.196 -11.150 74.777 1.00 143.37 80 LYS A C 1
ATOM 577 O O . LYS A 1 80 ? -13.271 -10.869 73.587 1.00 150.12 80 LYS A O 1
ATOM 583 N N . ALA A 1 81 ? -12.096 -11.692 75.309 1.00 145.53 81 ALA A N 1
ATOM 584 C CA . ALA A 1 81 ? -10.932 -12.047 74.507 1.00 146.96 81 ALA A CA 1
ATOM 585 C C . ALA A 1 81 ? -11.248 -13.264 73.636 1.00 148.41 81 ALA A C 1
ATOM 586 O O . ALA A 1 81 ? -10.746 -13.350 72.515 1.00 152.30 81 ALA A O 1
ATOM 588 N N . SER A 1 82 ? -12.079 -14.198 74.144 1.00 150.62 82 SER A N 1
ATOM 589 C CA . SER A 1 82 ? -12.469 -15.398 73.415 1.00 154.23 82 SER A CA 1
ATOM 590 C C . SER A 1 82 ? -13.383 -15.096 72.222 1.00 141.01 82 SER A C 1
ATOM 591 O O . SER A 1 82 ? -13.274 -15.783 71.211 1.00 143.30 82 SER A O 1
ATOM 594 N N . VAL A 1 83 ? -14.281 -14.097 72.334 1.00 133.92 83 VAL A N 1
ATOM 595 C CA . VAL A 1 83 ? -15.143 -13.740 71.201 1.00 142.18 83 VAL A CA 1
ATOM 596 C C . VAL A 1 83 ? -14.338 -13.029 70.102 1.00 143.26 83 VAL A C 1
ATOM 597 O O . VAL A 1 83 ? -14.656 -13.189 68.925 1.00 132.91 83 VAL A O 1
ATOM 601 N N . PHE A 1 84 ? -13.280 -12.287 70.469 1.00 140.58 84 PHE A N 1
ATOM 602 C CA . PHE A 1 84 ? -12.392 -11.633 69.513 1.00 136.14 84 PHE A CA 1
ATOM 603 C C . PHE A 1 84 ? -11.484 -12.664 68.847 1.00 136.23 84 PHE A C 1
ATOM 604 O O . PHE A 1 84 ? -11.231 -12.556 67.652 1.00 155.24 84 PHE A O 1
ATOM 612 N N . LEU A 1 85 ? -11.007 -13.665 69.609 1.00 139.42 85 LEU A N 1
ATOM 613 C CA . LEU A 1 85 ? -10.183 -14.748 69.068 1.00 144.75 85 LEU A CA 1
ATOM 614 C C . LEU A 1 85 ? -11.007 -15.637 68.142 1.00 143.33 85 LEU A C 1
ATOM 615 O O . LEU A 1 85 ? -10.502 -16.059 67.108 1.00 153.64 85 LEU A O 1
ATOM 620 N N . PHE A 1 86 ? -12.278 -15.896 68.491 1.00 140.46 86 PHE A N 1
ATOM 621 C CA . PHE A 1 86 ? -13.166 -16.686 67.641 1.00 141.61 86 PHE A CA 1
ATOM 622 C C . PHE A 1 86 ? -13.396 -15.960 66.315 1.00 152.44 86 PHE A C 1
ATOM 623 O O . PHE A 1 86 ? -13.362 -16.600 65.277 1.00 163.11 86 PHE A O 1
ATOM 631 N N . MET A 1 87 ? -13.582 -14.629 66.363 1.00 159.87 87 MET A N 1
ATOM 632 C CA . MET A 1 87 ? -13.778 -13.782 65.190 1.00 152.32 87 MET A CA 1
ATOM 633 C C . MET A 1 87 ? -12.588 -13.837 64.231 1.00 139.83 87 MET A C 1
ATOM 634 O O . MET A 1 87 ? -12.789 -14.016 63.036 1.00 139.64 87 MET A O 1
ATOM 639 N N . ILE A 1 88 ? -11.366 -13.659 64.753 1.00 136.84 88 ILE A N 1
ATOM 640 C CA . ILE A 1 88 ? -10.117 -13.658 63.991 1.00 143.73 88 ILE A CA 1
ATOM 641 C C . ILE A 1 88 ? -9.849 -15.041 63.374 1.00 147.55 88 ILE A C 1
ATOM 642 O O . ILE A 1 88 ? -9.408 -15.124 62.223 1.00 162.26 88 ILE A O 1
ATOM 647 N N . LEU A 1 89 ? -10.158 -16.120 64.112 1.00 146.36 89 LEU A N 1
ATOM 648 C CA . LEU A 1 89 ? -9.966 -17.480 63.610 1.00 150.46 89 LEU A CA 1
ATOM 649 C C . LEU A 1 89 ? -11.037 -17.844 62.579 1.00 149.50 89 LEU A C 1
ATOM 650 O O . LEU A 1 89 ? -10.719 -18.519 61.605 1.00 149.57 89 LEU A O 1
ATOM 655 N N . GLN A 1 90 ? -12.291 -17.393 62.787 1.00 142.63 90 GLN A N 1
ATOM 656 C CA . GLN A 1 90 ? -13.423 -17.661 61.900 1.00 140.24 90 GLN A CA 1
ATOM 657 C C . GLN A 1 90 ? -13.215 -17.037 60.518 1.00 140.38 90 GLN A C 1
ATOM 658 O O . GLN A 1 90 ? -13.442 -17.698 59.505 1.00 131.56 90 GLN A O 1
ATOM 664 N N . SER A 1 91 ? -12.778 -15.768 60.487 1.00 147.71 91 SER A N 1
ATOM 665 C CA . SER A 1 91 ? -12.501 -15.045 59.253 1.00 145.05 91 SER A CA 1
ATOM 666 C C . SER A 1 91 ? -11.286 -15.631 58.539 1.00 144.33 91 SER A C 1
ATOM 667 O O . SER A 1 91 ? -11.292 -15.720 57.314 1.00 162.26 91 SER A O 1
ATOM 670 N N . SER A 1 92 ? -10.269 -16.068 59.302 1.00 138.11 92 SER A N 1
ATOM 671 C CA . SER A 1 92 ? -9.085 -16.717 58.748 1.00 143.81 92 SER A CA 1
ATOM 672 C C . SER A 1 92 ? -9.425 -18.094 58.155 1.00 150.39 92 SER A C 1
ATOM 673 O O . SER A 1 92 ? -8.812 -18.511 57.175 1.00 163.27 92 SER A O 1
ATOM 676 N N . LEU A 1 93 ? -10.404 -18.797 58.751 1.00 148.39 93 LEU A N 1
ATOM 677 C CA . LEU A 1 93 ? -10.885 -20.090 58.264 1.00 150.62 93 LEU A CA 1
ATOM 678 C C . LEU A 1 93 ? -11.759 -19.916 57.010 1.00 156.13 93 LEU A C 1
ATOM 679 O O . LEU A 1 93 ? -11.749 -20.779 56.127 1.00 146.39 93 LEU A O 1
ATOM 684 N N . ARG A 1 94 ? -12.495 -18.789 56.916 1.00 152.86 94 ARG A N 1
ATOM 685 C CA . ARG A 1 94 ? -13.312 -18.462 55.754 1.00 141.20 94 ARG A CA 1
ATOM 686 C C . ARG A 1 94 ? -12.400 -18.306 54.537 1.00 140.67 94 ARG A C 1
ATOM 687 O O . ARG A 1 94 ? -12.667 -18.917 53.507 1.00 157.31 94 ARG A O 1
ATOM 695 N N . ILE A 1 95 ? -11.282 -17.568 54.698 1.00 138.82 95 ILE A N 1
ATOM 696 C CA . ILE A 1 95 ? -10.258 -17.334 53.668 1.00 143.50 95 ILE A CA 1
ATOM 697 C C . ILE A 1 95 ? -9.608 -18.654 53.233 1.00 146.86 95 ILE A C 1
ATOM 698 O O . ILE A 1 95 ? -9.405 -18.895 52.045 1.00 169.34 95 ILE A O 1
ATOM 703 N N . ASN A 1 96 ? -9.312 -19.516 54.207 1.00 148.16 96 ASN A N 1
ATOM 704 C CA . ASN A 1 96 ? -8.689 -20.812 53.978 1.00 155.11 96 ASN A CA 1
ATOM 705 C C . ASN A 1 96 ? -9.596 -21.780 53.207 1.00 161.80 96 ASN A C 1
ATOM 706 O O . ASN A 1 96 ? -9.109 -22.496 52.332 1.00 174.88 96 ASN A O 1
ATOM 711 N N . MET A 1 97 ? -10.898 -21.806 53.524 1.00 166.41 97 MET A N 1
ATOM 712 C CA . MET A 1 97 ? -11.820 -22.756 52.909 1.00 170.28 97 MET A CA 1
ATOM 713 C C . MET A 1 97 ? -12.378 -22.350 51.536 1.00 167.54 97 MET A C 1
ATOM 714 O O . MET A 1 97 ? -12.647 -23.241 50.722 1.00 177.88 97 MET A O 1
ATOM 719 N N . GLN A 1 98 ? -12.589 -21.042 51.287 1.00 170.32 98 GLN A N 1
ATOM 720 C CA . GLN A 1 98 ? -13.218 -20.548 50.058 1.00 181.78 98 GLN A CA 1
ATOM 721 C C . GLN A 1 98 ? -12.496 -20.908 48.745 1.00 167.01 98 GLN A C 1
ATOM 722 O O . GLN A 1 98 ? -13.178 -21.130 47.748 1.00 144.32 98 GLN A O 1
ATOM 728 N N . LYS A 1 99 ? -11.155 -20.966 48.727 1.00 159.69 99 LYS A N 1
ATOM 729 C CA . LYS A 1 99 ? -10.413 -21.290 47.512 1.00 150.61 99 LYS A CA 1
ATOM 730 C C . LYS A 1 99 ? -10.667 -22.733 47.068 1.00 150.25 99 LYS A C 1
ATOM 731 O O . LYS A 1 99 ? -10.958 -22.967 45.895 1.00 173.04 99 LYS A O 1
ATOM 737 N N . LYS A 1 100 ? -10.582 -23.689 48.000 1.00 159.70 100 LYS A N 1
ATOM 738 C CA . LYS A 1 100 ? -10.824 -25.099 47.710 1.00 170.68 100 LYS A CA 1
ATOM 739 C C . LYS A 1 100 ? -12.291 -25.366 47.352 1.00 166.69 100 LYS A C 1
ATOM 740 O O . LYS A 1 100 ? -12.569 -26.244 46.530 1.00 161.00 100 LYS A O 1
ATOM 746 N N . MET A 1 101 ? -13.214 -24.608 47.968 1.00 161.89 101 MET A N 1
ATOM 747 C CA . MET A 1 101 ? -14.636 -24.731 47.715 1.00 169.41 101 MET A CA 1
ATOM 748 C C . MET A 1 101 ? -14.991 -24.283 46.282 1.00 165.45 101 MET A C 1
ATOM 749 O O . MET A 1 101 ? -15.714 -24.995 45.574 1.00 144.05 101 MET A O 1
ATOM 754 N N . SER A 1 102 ? -14.462 -23.119 45.854 1.00 154.08 102 SER A N 1
ATOM 755 C CA . SER A 1 102 ? -14.716 -22.550 44.532 1.00 145.10 102 SER A CA 1
ATOM 756 C C . SER A 1 102 ? -14.108 -23.381 43.395 1.00 143.37 102 SER A C 1
ATOM 757 O O . SER A 1 102 ? -14.752 -23.548 42.361 1.00 141.07 102 SER A O 1
ATOM 760 N N . LEU A 1 103 ? -12.884 -23.898 43.588 1.00 138.68 103 LEU A N 1
ATOM 761 C CA . LEU A 1 103 ? -12.214 -24.741 42.599 1.00 138.07 103 LEU A CA 1
ATOM 762 C C . LEU A 1 103 ? -12.933 -26.077 42.437 1.00 142.64 103 LEU A C 1
ATOM 763 O O . LEU A 1 103 ? -13.044 -26.570 41.321 1.00 163.36 103 LEU A O 1
ATOM 768 N N . LYS A 1 104 ? -13.425 -26.646 43.545 1.00 151.15 104 LYS A N 1
ATOM 769 C CA . LYS A 1 104 ? -14.193 -27.883 43.505 1.00 155.58 104 LYS A CA 1
ATOM 770 C C . LYS A 1 104 ? -15.483 -27.687 42.694 1.00 143.98 104 LYS A C 1
ATOM 771 O O . LYS A 1 104 ? -15.845 -28.565 41.916 1.00 149.09 104 LYS A O 1
ATOM 777 N N . TYR A 1 105 ? -16.146 -26.524 42.864 1.00 139.03 105 TYR A N 1
ATOM 778 C CA . TYR A 1 105 ? -17.385 -26.169 42.172 1.00 147.64 105 TYR A CA 1
ATOM 779 C C . TYR A 1 105 ? -17.176 -26.052 40.660 1.00 151.43 105 TYR A C 1
ATOM 780 O O . TYR A 1 105 ? -17.986 -26.572 39.893 1.00 141.63 105 TYR A O 1
ATOM 789 N N . LEU A 1 106 ? -16.075 -25.398 40.233 1.00 148.81 106 LEU A N 1
ATOM 790 C CA . LEU A 1 106 ? -15.742 -25.241 38.819 1.00 141.49 106 LEU A CA 1
ATOM 791 C C . LEU A 1 106 ? -15.456 -26.602 38.188 1.00 136.54 106 LEU A C 1
ATOM 792 O O . LEU A 1 106 ? -15.918 -26.877 37.080 1.00 134.65 106 LEU A O 1
ATOM 797 N N . ARG A 1 107 ? -14.722 -27.462 38.911 1.00 134.67 107 ARG A N 1
ATOM 798 C CA . ARG A 1 107 ? -14.405 -28.802 38.431 1.00 138.13 107 ARG A CA 1
ATOM 799 C C . ARG A 1 107 ? -15.638 -29.716 38.438 1.00 137.78 107 ARG A C 1
ATOM 800 O O . ARG A 1 107 ? -15.694 -30.633 37.624 1.00 134.61 107 ARG A O 1
ATOM 808 N N . GLU A 1 108 ? -16.627 -29.450 39.318 1.00 147.66 108 GLU A N 1
ATOM 809 C CA . GLU A 1 108 ? -17.897 -30.173 39.378 1.00 157.81 108 GLU A CA 1
ATOM 810 C C . GLU A 1 108 ? -18.734 -29.838 38.130 1.00 154.80 108 GLU A C 1
ATOM 811 O O . GLU A 1 108 ? -19.383 -30.726 37.563 1.00 159.53 108 GLU A O 1
ATOM 817 N N . LEU A 1 109 ? -18.718 -28.552 37.716 1.00 148.90 109 LEU A N 1
ATOM 818 C CA . LEU A 1 109 ? -19.439 -28.052 36.544 1.00 150.10 109 LEU A CA 1
ATOM 819 C C . LEU A 1 109 ? -18.847 -28.595 35.239 1.00 149.13 109 LEU A C 1
ATOM 820 O O . LEU A 1 109 ? -19.592 -28.844 34.294 1.00 135.31 109 LEU A O 1
ATOM 825 N N . TYR A 1 110 ? -17.509 -28.778 35.191 1.00 152.17 110 TYR A N 1
ATOM 826 C CA . TYR A 1 110 ? -16.800 -29.321 34.027 1.00 143.03 110 TYR A CA 1
ATOM 827 C C . TYR A 1 110 ? -17.225 -30.767 33.760 1.00 144.46 110 TYR A C 1
ATOM 828 O O . TYR A 1 110 ? -17.330 -31.165 32.605 1.00 151.48 110 TYR A O 1
ATOM 837 N N . ASN A 1 111 ? -17.460 -31.549 34.817 1.00 146.13 111 ASN A N 1
ATOM 838 C CA . ASN A 1 111 ? -17.848 -32.943 34.668 1.00 151.89 111 ASN A CA 1
ATOM 839 C C . ASN A 1 111 ? -19.330 -33.149 34.352 1.00 149.84 111 ASN A C 1
ATOM 840 O O . ASN A 1 111 ? -19.707 -34.270 34.012 1.00 153.26 111 ASN A O 1
ATOM 845 N N . GLU A 1 112 ? -20.167 -32.104 34.442 1.00 144.82 112 GLU A N 1
ATOM 846 C CA . GLU A 1 112 ? -21.594 -32.214 34.111 1.00 154.97 112 GLU A CA 1
ATOM 847 C C . GLU A 1 112 ? -21.826 -32.340 32.599 1.00 164.98 112 GLU A C 1
ATOM 848 O O . GLU A 1 112 ? -21.002 -31.898 31.807 1.00 160.77 112 GLU A O 1
ATOM 854 N N . ASN A 1 113 ? -22.975 -32.919 32.206 1.00 163.08 113 ASN A N 1
ATOM 855 C CA . ASN A 1 113 ? -23.332 -33.089 30.801 1.00 155.51 113 ASN A CA 1
ATOM 856 C C . ASN A 1 113 ? -23.937 -31.804 30.210 1.00 156.19 113 ASN A C 1
ATOM 857 O O . ASN A 1 113 ? -24.536 -31.031 30.934 1.00 147.99 113 ASN A O 1
ATOM 862 N N . ILE A 1 114 ? -23.845 -31.655 28.876 1.00 169.82 114 ILE A N 1
ATOM 863 C CA . ILE A 1 114 ? -24.309 -30.497 28.102 1.00 171.17 114 ILE A CA 1
ATOM 864 C C . ILE A 1 114 ? -25.770 -30.121 28.438 1.00 166.39 114 ILE A C 1
ATOM 865 O O . ILE A 1 114 ? -26.067 -28.937 28.646 1.00 172.23 114 ILE A O 1
ATOM 870 N N . THR A 1 115 ? -26.659 -31.124 28.543 1.00 156.08 115 THR A N 1
ATOM 871 C CA . THR A 1 115 ? -28.076 -30.900 28.823 1.00 150.01 115 THR A CA 1
ATOM 872 C C . THR A 1 115 ? -28.285 -30.231 30.180 1.00 160.42 115 THR A C 1
ATOM 873 O O . THR A 1 115 ? -29.092 -29.320 30.307 1.00 171.82 115 THR A O 1
ATOM 877 N N . ASN A 1 116 ? -27.545 -30.693 31.206 1.00 172.17 116 ASN A N 1
ATOM 878 C CA . ASN A 1 116 ? -27.606 -30.205 32.576 1.00 172.90 116 ASN A CA 1
ATOM 879 C C . ASN A 1 116 ? -26.993 -28.804 32.691 1.00 161.04 116 ASN A C 1
ATOM 880 O O . ASN A 1 116 ? -27.379 -28.051 33.553 1.00 180.77 116 ASN A O 1
ATOM 885 N N . LEU A 1 117 ? -25.932 -28.542 31.917 1.00 149.85 117 LEU A N 1
ATOM 886 C CA . LEU A 1 117 ? -25.270 -27.260 31.880 1.00 149.91 117 LEU A CA 1
ATOM 887 C C . LEU A 1 117 ? -26.168 -26.178 31.275 1.00 157.71 117 LEU A C 1
ATOM 888 O O . LEU A 1 117 ? -26.060 -25.037 31.690 1.00 162.09 117 LEU A O 1
ATOM 893 N N . SER A 1 118 ? -26.916 -26.530 30.227 1.00 178.46 118 SER A N 1
ATOM 894 C CA . SER A 1 118 ? -27.709 -25.563 29.454 1.00 184.62 118 SER A CA 1
ATOM 895 C C . SER A 1 118 ? -29.001 -25.146 30.151 1.00 192.63 118 SER A C 1
ATOM 896 O O . SER A 1 118 ? -29.600 -24.146 29.729 1.00 186.63 118 SER A O 1
ATOM 899 N N . LYS A 1 119 ? -29.488 -25.903 31.156 1.00 197.12 119 LYS A N 1
ATOM 900 C CA . LYS A 1 119 ? -30.785 -25.666 31.784 1.00 196.07 119 LYS A CA 1
ATOM 901 C C . LYS A 1 119 ? -30.727 -24.566 32.840 1.00 190.92 119 LYS A C 1
ATOM 902 O O . LYS A 1 119 ? -31.803 -24.076 33.126 1.00 213.24 119 LYS A O 1
ATOM 908 N N . ASN A 1 120 ? -29.534 -24.208 33.325 1.00 176.64 120 ASN A N 1
ATOM 909 C CA . ASN A 1 120 ? -29.378 -23.165 34.374 1.00 172.05 120 ASN A CA 1
ATOM 910 C C . ASN A 1 120 ? -28.829 -21.881 33.742 1.00 161.70 120 ASN A C 1
ATOM 911 O O . ASN A 1 120 ? -28.848 -21.781 32.499 1.00 170.75 120 ASN A O 1
ATOM 916 N N . ASN A 1 121 ? -28.359 -20.942 34.569 1.00 156.81 121 ASN A N 1
ATOM 917 C CA . ASN A 1 121 ? -27.816 -19.654 34.058 1.00 159.21 121 ASN A CA 1
ATOM 918 C C . ASN A 1 121 ? -26.509 -19.333 34.792 1.00 155.76 121 ASN A C 1
ATOM 919 O O . ASN A 1 121 ? -26.316 -19.864 35.900 1.00 156.87 121 ASN A O 1
ATOM 924 N N . ALA A 1 122 ? -25.649 -18.505 34.192 1.00 159.38 122 ALA A N 1
ATOM 925 C CA . ALA A 1 122 ? -24.385 -18.102 34.854 1.00 155.45 122 ALA A CA 1
ATOM 926 C C . ALA A 1 122 ? -24.713 -17.325 36.132 1.00 150.83 122 ALA A C 1
ATOM 927 O O . ALA A 1 122 ? -24.114 -17.634 37.179 1.00 168.87 122 ALA A O 1
ATOM 929 N N . GLY A 1 123 ? -25.624 -16.351 36.045 1.00 150.34 123 GLY A N 1
ATOM 930 C CA . GLY A 1 123 ? -26.027 -15.596 37.219 1.00 162.59 123 GLY A CA 1
ATOM 931 C C . GLY A 1 123 ? -26.541 -16.518 38.330 1.00 153.97 123 GLY A C 1
ATOM 932 O O . GLY A 1 123 ? -26.245 -16.308 39.502 1.00 157.80 123 GLY A O 1
ATOM 933 N N . TYR A 1 124 ? -27.272 -17.568 37.915 1.00 141.26 124 TYR A N 1
ATOM 934 C CA . TYR A 1 124 ? -27.785 -18.620 38.764 1.00 130.37 124 TYR A CA 1
ATOM 935 C C . TYR A 1 124 ? -26.622 -19.419 39.343 1.00 135.39 124 TYR A C 1
ATOM 936 O O . TYR A 1 124 ? -26.615 -19.718 40.526 1.00 163.02 124 TYR A O 1
ATOM 945 N N . THR A 1 125 ? -25.649 -19.772 38.477 1.00 138.72 125 THR A N 1
ATOM 946 C CA . THR A 1 125 ? -24.450 -20.528 38.846 1.00 145.09 125 THR A CA 1
ATOM 947 C C . THR A 1 125 ? -23.580 -19.793 39.892 1.00 145.36 125 THR A C 1
ATOM 948 O O . THR A 1 125 ? -23.174 -20.407 40.883 1.00 150.05 125 THR A O 1
ATOM 952 N N . THR A 1 126 ? -23.309 -18.490 39.673 1.00 144.16 126 THR A N 1
ATOM 953 C CA . THR A 1 126 ? -22.499 -17.704 40.603 1.00 156.92 126 THR A CA 1
ATOM 954 C C . THR A 1 126 ? -23.213 -17.510 41.951 1.00 148.21 126 THR A C 1
ATOM 955 O O . THR A 1 126 ? -22.568 -17.571 42.997 1.00 138.67 126 THR A O 1
ATOM 959 N N . GLN A 1 127 ? -24.536 -17.286 41.920 1.00 146.70 127 GLN A N 1
ATOM 960 C CA . GLN A 1 127 ? -25.334 -17.117 43.128 1.00 152.85 127 GLN A CA 1
ATOM 961 C C . GLN A 1 127 ? -25.547 -18.444 43.869 1.00 148.11 127 GLN A C 1
ATOM 962 O O . GLN A 1 127 ? -25.713 -18.432 45.087 1.00 150.84 127 GLN A O 1
ATOM 968 N N . SER A 1 128 ? -25.500 -19.587 43.157 1.00 143.92 128 SER A N 1
ATOM 969 C CA . SER A 1 128 ? -25.603 -20.908 43.774 1.00 145.94 128 SER A CA 1
ATOM 970 C C . SER A 1 128 ? -24.381 -21.165 44.664 1.00 139.46 128 SER A C 1
ATOM 971 O O . SER A 1 128 ? -24.528 -21.735 45.744 1.00 149.53 128 SER A O 1
ATOM 974 N N . LEU A 1 129 ? -23.192 -20.717 44.213 1.00 134.58 129 LEU A N 1
ATOM 975 C CA . LEU A 1 129 ? -21.951 -20.791 44.971 1.00 135.58 129 LEU A CA 1
ATOM 976 C C . LEU A 1 129 ? -22.045 -19.887 46.206 1.00 141.95 129 LEU A C 1
ATOM 977 O O . LEU A 1 129 ? -21.581 -20.284 47.268 1.00 153.52 129 LEU A O 1
ATOM 982 N N . ASN A 1 130 ? -22.646 -18.689 46.068 1.00 139.68 130 ASN A N 1
ATOM 983 C CA . ASN A 1 130 ? -22.852 -17.746 47.171 1.00 140.01 130 ASN A CA 1
ATOM 984 C C . ASN A 1 130 ? -23.725 -18.343 48.273 1.00 135.24 130 ASN A C 1
ATOM 985 O O . ASN A 1 130 ? -23.399 -18.219 49.447 1.00 126.99 130 ASN A O 1
ATOM 990 N N . GLN A 1 131 ? -24.832 -18.986 47.890 1.00 132.11 131 GLN A N 1
ATOM 991 C CA . GLN A 1 131 ? -25.753 -19.598 48.831 1.00 137.39 131 GLN A CA 1
ATOM 992 C C . GLN A 1 131 ? -25.112 -20.798 49.527 1.00 134.17 131 GLN A C 1
ATOM 993 O O . GLN A 1 131 ? -25.273 -20.939 50.740 1.00 150.20 131 GLN A O 1
ATOM 999 N N . ALA A 1 132 ? -24.379 -21.634 48.777 1.00 130.46 132 ALA A N 1
ATOM 1000 C CA . ALA A 1 132 ? -23.731 -22.817 49.326 1.00 131.47 132 ALA A CA 1
ATOM 1001 C C . ALA A 1 132 ? -22.554 -22.464 50.232 1.00 130.25 132 ALA A C 1
ATOM 1002 O O . ALA A 1 132 ? -22.380 -23.090 51.268 1.00 141.92 132 ALA A O 1
ATOM 1004 N N . SER A 1 133 ? -21.743 -21.479 49.837 1.00 134.46 133 SER A N 1
ATOM 1005 C CA . SER A 1 133 ? -20.599 -21.051 50.638 1.00 145.98 133 SER A CA 1
ATOM 1006 C C . SER A 1 133 ? -21.045 -20.451 51.975 1.00 152.66 133 SER A C 1
ATOM 1007 O O . SER A 1 133 ? -20.363 -20.637 52.980 1.00 147.97 133 SER A O 1
ATOM 1010 N N . ASN A 1 134 ? -22.187 -19.741 51.967 1.00 160.29 134 ASN A N 1
ATOM 1011 C CA . ASN A 1 134 ? -22.767 -19.145 53.155 1.00 146.85 134 ASN A CA 1
ATOM 1012 C C . ASN A 1 134 ? -23.230 -20.246 54.117 1.00 140.12 134 ASN A C 1
ATOM 1013 O O . ASN A 1 134 ? -22.931 -20.184 55.306 1.00 151.90 134 ASN A O 1
ATOM 1018 N N . ASP A 1 135 ? -23.903 -21.281 53.575 1.00 135.75 135 ASP A N 1
ATOM 1019 C CA . ASP A 1 135 ? -24.393 -22.418 54.348 1.00 140.79 135 ASP A CA 1
ATOM 1020 C C . ASP A 1 135 ? -23.263 -23.180 55.042 1.00 146.33 135 ASP A C 1
ATOM 1021 O O . ASP A 1 135 ? -23.444 -23.629 56.174 1.00 160.71 135 ASP A O 1
ATOM 1026 N N . ILE A 1 136 ? -22.103 -23.303 54.381 1.00 144.23 136 ILE A N 1
ATOM 1027 C CA . ILE A 1 136 ? -20.949 -23.968 54.969 1.00 148.60 136 ILE A CA 1
ATOM 1028 C C . ILE A 1 136 ? -20.424 -23.118 56.124 1.00 148.03 136 ILE A C 1
ATOM 1029 O O . ILE A 1 136 ? -20.232 -23.658 57.222 1.00 159.15 136 ILE A O 1
ATOM 1034 N N . TYR A 1 137 ? -20.293 -21.787 55.895 1.00 138.39 137 TYR A N 1
ATOM 1035 C CA . TYR A 1 137 ? -19.875 -20.818 56.916 1.00 140.72 137 TYR A CA 1
ATOM 1036 C C . TYR A 1 137 ? -20.782 -20.875 58.169 1.00 140.76 137 TYR A C 1
ATOM 1037 O O . TYR A 1 137 ? -20.278 -20.870 59.302 1.00 129.04 137 TYR A O 1
ATOM 1046 N N . ILE A 1 138 ? -22.111 -20.961 57.950 1.00 136.19 138 ILE A N 1
ATOM 1047 C CA . ILE A 1 138 ? -23.102 -21.066 59.015 1.00 130.78 138 ILE A CA 1
ATOM 1048 C C . ILE A 1 138 ? -22.895 -22.370 59.793 1.00 138.35 138 ILE A C 1
ATOM 1049 O O . ILE A 1 138 ? -22.830 -22.350 61.031 1.00 154.53 138 ILE A O 1
ATOM 1054 N N . LEU A 1 139 ? -22.796 -23.497 59.068 1.00 137.79 139 LEU A N 1
ATOM 1055 C CA . LEU A 1 139 ? -22.625 -24.811 59.676 1.00 142.88 139 LEU A CA 1
ATOM 1056 C C . LEU A 1 139 ? -21.320 -24.936 60.478 1.00 144.29 139 LEU A C 1
ATOM 1057 O O . LEU A 1 139 ? -21.357 -25.481 61.596 1.00 145.77 139 LEU A O 1
ATOM 1062 N N . VAL A 1 140 ? -20.203 -24.381 59.951 1.00 149.17 140 VAL A N 1
ATOM 1063 C CA . VAL A 1 140 ? -18.905 -24.386 60.627 1.00 153.78 140 VAL A CA 1
ATOM 1064 C C . VAL A 1 140 ? -18.992 -23.628 61.970 1.00 153.16 140 VAL A C 1
ATOM 1065 O O . VAL A 1 140 ? -18.478 -24.120 62.995 1.00 158.58 140 VAL A O 1
ATOM 1069 N N . ARG A 1 141 ? -19.686 -22.468 61.973 1.00 146.82 141 ARG A N 1
ATOM 1070 C CA . ARG A 1 141 ? -19.885 -21.641 63.164 1.00 145.11 141 ARG A CA 1
ATOM 1071 C C . ARG A 1 141 ? -20.710 -22.378 64.231 1.00 140.77 141 ARG A C 1
ATOM 1072 O O . ARG A 1 141 ? -20.317 -22.372 65.390 1.00 130.53 141 ARG A O 1
ATOM 1080 N N . ASN A 1 142 ? -21.810 -23.019 63.841 1.00 141.72 142 ASN A N 1
ATOM 1081 C CA . ASN A 1 142 ? -22.686 -23.724 64.774 1.00 136.05 142 ASN A CA 1
ATOM 1082 C C . ASN A 1 142 ? -22.046 -24.943 65.440 1.00 131.12 142 ASN A C 1
ATOM 1083 O O . ASN A 1 142 ? -22.274 -25.175 66.629 1.00 144.64 142 ASN A O 1
ATOM 1088 N N . VAL A 1 143 ? -21.201 -25.685 64.731 1.00 132.48 143 VAL A N 1
ATOM 1089 C CA . VAL A 1 143 ? -20.532 -26.802 65.460 1.00 139.49 143 VAL A CA 1
ATOM 1090 C C . VAL A 1 143 ? -19.559 -26.194 66.477 1.00 142.42 143 VAL A C 1
ATOM 1091 O O . VAL A 1 143 ? -19.927 -26.127 67.678 1.00 167.99 143 VAL A O 1
ATOM 1095 N N . SER A 1 144 ? -18.424 -25.670 66.011 1.00 141.07 144 SER A N 1
ATOM 1096 C CA . SER A 1 144 ? -17.358 -25.162 66.917 1.00 145.46 144 SER A CA 1
ATOM 1097 C C . SER A 1 144 ? -17.874 -24.207 68.000 1.00 152.42 144 SER A C 1
ATOM 1098 O O . SER A 1 144 ? -17.247 -24.169 69.075 1.00 171.17 144 SER A O 1
ATOM 1101 N N . GLN A 1 145 ? -18.989 -23.504 67.778 1.00 153.93 145 GLN A N 1
ATOM 1102 C CA . GLN A 1 145 ? -19.401 -22.484 68.785 1.00 147.90 145 GLN A CA 1
ATOM 1103 C C . GLN A 1 145 ? -20.670 -22.877 69.550 1.00 140.26 145 GLN A C 1
ATOM 1104 O O . GLN A 1 145 ? -20.691 -22.660 70.777 1.00 138.65 145 GLN A O 1
ATOM 1110 N N . ASN A 1 146 ? -21.685 -23.431 68.880 1.00 138.59 146 ASN A N 1
ATOM 1111 C CA . ASN A 1 146 ? -22.979 -23.680 69.576 1.00 136.01 146 ASN A CA 1
ATOM 1112 C C . ASN A 1 146 ? -23.153 -25.148 69.987 1.00 136.29 146 ASN A C 1
ATOM 1113 O O . ASN A 1 146 ? -24.315 -25.573 70.093 1.00 132.75 146 ASN A O 1
ATOM 1118 N N . ILE A 1 147 ? -22.069 -25.881 70.257 1.00 140.82 147 ILE A N 1
ATOM 1119 C CA . ILE A 1 147 ? -22.234 -27.286 70.746 1.00 153.53 147 ILE A CA 1
ATOM 1120 C C . ILE A 1 147 ? -21.701 -27.407 72.179 1.00 167.58 147 ILE A C 1
ATOM 1121 O O . ILE A 1 147 ? -22.529 -27.515 73.104 1.00 158.17 147 ILE A O 1
ATOM 1126 N N . LEU A 1 148 ? -20.377 -27.404 72.352 1.00 178.73 148 LEU A N 1
ATOM 1127 C CA . LEU A 1 148 ? -19.768 -27.552 73.679 1.00 167.51 148 LEU A CA 1
ATOM 1128 C C . LEU A 1 148 ? -20.050 -26.366 74.596 1.00 161.13 148 LEU A C 1
ATOM 1129 O O . LEU A 1 148 ? -20.292 -26.574 75.780 1.00 168.03 148 LEU A O 1
ATOM 1134 N N . SER A 1 149 ? -20.015 -25.136 74.062 1.00 157.33 149 SER A N 1
ATOM 1135 C CA . SER A 1 149 ? -20.243 -23.948 74.877 1.00 153.38 149 SER A CA 1
ATOM 1136 C C . SER A 1 149 ? -21.602 -23.939 75.604 1.00 158.59 149 SER A C 1
ATOM 1137 O O . SER A 1 149 ? -21.604 -23.725 76.820 1.00 180.19 149 SER A O 1
ATOM 1140 N N . PRO A 1 150 ? -22.774 -24.164 74.951 1.00 152.66 150 PRO A N 1
ATOM 1141 C CA . PRO A 1 150 ? -24.046 -24.116 75.675 1.00 156.76 150 PRO A CA 1
ATOM 1142 C C . PRO A 1 150 ? -24.279 -25.304 76.609 1.00 156.81 150 PRO A C 1
ATOM 1143 O O . PRO A 1 150 ? -24.833 -25.104 77.686 1.00 161.53 150 PRO A O 1
ATOM 1147 N N . VAL A 1 151 ? -23.833 -26.518 76.220 1.00 158.60 151 VAL A N 1
ATOM 1148 C CA . VAL A 1 151 ? -23.976 -27.696 77.071 1.00 162.82 151 VAL A CA 1
ATOM 1149 C C . VAL A 1 151 ? -23.225 -27.501 78.397 1.00 158.27 151 VAL A C 1
ATOM 1150 O O . VAL A 1 151 ? -23.832 -27.659 79.448 1.00 166.33 151 VAL A O 1
ATOM 1154 N N . ILE A 1 152 ? -21.948 -27.066 78.349 1.00 145.94 152 ILE A N 1
ATOM 1155 C CA . ILE A 1 152 ? -21.132 -26.780 79.536 1.00 140.96 152 ILE A CA 1
ATOM 1156 C C . ILE A 1 152 ? -21.850 -25.803 80.484 1.00 144.29 152 ILE A C 1
ATOM 1157 O O . ILE A 1 152 ? -21.973 -26.073 81.676 1.00 142.12 152 ILE A O 1
ATOM 1162 N N . GLN A 1 153 ? -22.385 -24.710 79.937 1.00 147.48 153 GLN A N 1
ATOM 1163 C CA . GLN A 1 153 ? -23.096 -23.696 80.718 1.00 152.27 153 GLN A CA 1
ATOM 1164 C C . GLN A 1 153 ? -24.452 -24.169 81.265 1.00 150.51 153 GLN A C 1
ATOM 1165 O O . GLN A 1 153 ? -24.817 -23.756 82.367 1.00 150.28 153 GLN A O 1
ATOM 1171 N N . LEU A 1 154 ? -25.192 -25.015 80.527 1.00 152.11 154 LEU A N 1
ATOM 1172 C CA . LEU A 1 154 ? -26.483 -25.513 81.010 1.00 153.64 154 LEU A CA 1
ATOM 1173 C C . LEU A 1 154 ? -26.282 -26.572 82.090 1.00 155.31 154 LEU A C 1
ATOM 1174 O O . LEU A 1 154 ? -27.044 -26.606 83.041 1.00 163.35 154 LEU A O 1
ATOM 1179 N N . ILE A 1 155 ? -25.274 -27.445 81.934 1.00 160.86 155 ILE A N 1
ATOM 1180 C CA . ILE A 1 155 ? -24.964 -28.491 82.910 1.00 164.51 155 ILE A CA 1
ATOM 1181 C C . ILE A 1 155 ? -24.481 -27.842 84.217 1.00 163.79 155 ILE A C 1
ATOM 1182 O O . ILE A 1 155 ? -25.035 -28.154 85.270 1.00 160.62 155 ILE A O 1
ATOM 1187 N N . SER A 1 156 ? -23.521 -26.894 84.133 1.00 163.15 156 SER A N 1
ATOM 1188 C CA . SER A 1 156 ? -22.975 -26.181 85.289 1.00 156.27 156 SER A CA 1
ATOM 1189 C C . SER A 1 156 ? -24.052 -25.469 86.110 1.00 155.14 156 SER A C 1
ATOM 1190 O O . SER A 1 156 ? -24.025 -25.524 87.336 1.00 167.37 156 SER A O 1
ATOM 1193 N N . THR A 1 157 ? -24.984 -24.806 85.422 1.00 150.57 157 THR A N 1
ATOM 1194 C CA . THR A 1 157 ? -26.064 -24.081 86.069 1.00 151.55 157 THR A CA 1
ATOM 1195 C C . THR A 1 157 ? -26.943 -25.019 86.896 1.00 149.40 157 THR A C 1
ATOM 1196 O O . THR A 1 157 ? -27.126 -24.766 88.079 1.00 172.01 157 THR A O 1
ATOM 1200 N N . ILE A 1 158 ? -27.436 -26.119 86.302 1.00 149.37 158 ILE A N 1
ATOM 1201 C CA . ILE A 1 158 ? -28.281 -27.098 86.996 1.00 159.08 158 ILE A CA 1
ATOM 1202 C C . ILE A 1 158 ? -27.531 -27.739 88.178 1.00 172.46 158 ILE A C 1
ATOM 1203 O O . ILE A 1 158 ? -28.088 -27.810 89.269 1.00 189.31 158 ILE A O 1
ATOM 1208 N N . VAL A 1 159 ? -26.265 -28.147 87.974 1.00 169.38 159 VAL A N 1
ATOM 1209 C CA . VAL A 1 159 ? -25.423 -28.775 88.999 1.00 170.79 159 VAL A CA 1
ATOM 1210 C C . VAL A 1 159 ? -25.251 -27.897 90.262 1.00 168.65 159 VAL A C 1
ATOM 1211 O O . VAL A 1 159 ? -25.518 -28.381 91.367 1.00 164.82 159 VAL A O 1
ATOM 1215 N N . VAL A 1 160 ? -24.827 -26.620 90.117 1.00 163.74 160 VAL A N 1
ATOM 1216 C CA . VAL A 1 160 ? -24.623 -25.747 91.281 1.00 159.36 160 VAL A CA 1
ATOM 1217 C C . VAL A 1 160 ? -25.938 -25.301 91.935 1.00 160.33 160 VAL A C 1
ATOM 1218 O O . VAL A 1 160 ? -25.953 -25.093 93.149 1.00 183.33 160 VAL A O 1
ATOM 1222 N N . VAL A 1 161 ? -27.037 -25.162 91.169 1.00 149.72 161 VAL A N 1
ATOM 1223 C CA . VAL A 1 161 ? -28.329 -24.808 91.758 1.00 151.69 161 VAL A CA 1
ATOM 1224 C C . VAL A 1 161 ? -28.922 -26.021 92.511 1.00 158.50 161 VAL A C 1
ATOM 1225 O O . VAL A 1 161 ? -29.581 -25.845 93.540 1.00 177.46 161 VAL A O 1
ATOM 1229 N N . LEU A 1 162 ? -28.619 -27.254 92.066 1.00 158.37 162 LEU A N 1
ATOM 1230 C CA . LEU A 1 162 ? -29.008 -28.466 92.792 1.00 169.33 162 LEU A CA 1
ATOM 1231 C C . LEU A 1 162 ? -28.176 -28.587 94.079 1.00 178.99 162 LEU A C 1
ATOM 1232 O O . LEU A 1 162 ? -28.699 -29.057 95.092 1.00 186.25 162 LEU A O 1
ATOM 1237 N N . SER A 1 163 ? -26.893 -28.153 94.041 1.00 178.56 163 SER A N 1
ATOM 1238 C CA . SER A 1 163 ? -25.965 -28.150 95.177 1.00 174.61 163 SER A CA 1
ATOM 1239 C C . SER A 1 163 ? -26.460 -27.259 96.316 1.00 167.78 163 SER A C 1
ATOM 1240 O O . SER A 1 163 ? -26.317 -27.619 97.483 1.00 169.53 163 SER A O 1
ATOM 1243 N N . THR A 1 164 ? -27.070 -26.113 95.975 1.00 161.56 164 THR A N 1
ATOM 1244 C CA . THR A 1 164 ? -27.646 -25.200 96.967 1.00 162.36 164 THR A CA 1
ATOM 1245 C C . THR A 1 164 ? -29.009 -25.676 97.512 1.00 173.64 164 THR A C 1
ATOM 1246 O O . THR A 1 164 ? -29.650 -24.937 98.271 1.00 194.35 164 THR A O 1
ATOM 1250 N N . LYS A 1 165 ? -29.455 -26.894 97.113 1.00 173.01 165 LYS A N 1
ATOM 1251 C CA . LYS A 1 165 ? -30.706 -27.559 97.480 1.00 184.73 165 LYS A CA 1
ATOM 1252 C C . LYS A 1 165 ? -31.960 -26.776 97.054 1.00 178.22 165 LYS A C 1
ATOM 1253 O O . LYS A 1 165 ? -33.043 -27.017 97.596 1.00 167.47 165 LYS A O 1
ATOM 1259 N N . ASP A 1 166 ? -31.819 -25.865 96.068 1.00 177.46 166 ASP A N 1
ATOM 1260 C CA . ASP A 1 166 ? -32.929 -25.091 95.530 1.00 171.12 166 ASP A CA 1
ATOM 1261 C C . ASP A 1 166 ? -33.557 -25.937 94.426 1.00 166.03 166 ASP A C 1
ATOM 1262 O O . ASP A 1 166 ? -33.124 -25.867 93.281 1.00 165.34 166 ASP A O 1
ATOM 1267 N N . TRP A 1 167 ? -34.547 -26.765 94.787 1.00 170.04 167 TRP A N 1
ATOM 1268 C CA . TRP A 1 167 ? -35.199 -27.663 93.839 1.00 167.73 167 TRP A CA 1
ATOM 1269 C C . TRP A 1 167 ? -36.149 -26.927 92.903 1.00 170.55 167 TRP A C 1
ATOM 1270 O O . TRP A 1 167 ? -36.390 -27.413 91.799 1.00 181.76 167 TRP A O 1
ATOM 1281 N N . PHE A 1 168 ? -36.685 -25.769 93.323 1.00 165.85 168 PHE A N 1
ATOM 1282 C CA . PHE A 1 168 ? -37.590 -25.009 92.474 1.00 168.02 168 PHE A CA 1
ATOM 1283 C C . PHE A 1 168 ? -36.841 -24.336 91.324 1.00 169.82 168 PHE A C 1
ATOM 1284 O O . PHE A 1 168 ? -37.255 -24.483 90.181 1.00 172.04 168 PHE A O 1
ATOM 1292 N N . SER A 1 169 ? -35.749 -23.613 91.611 1.00 171.24 169 SER A N 1
ATOM 1293 C CA . SER A 1 169 ? -34.971 -22.954 90.567 1.00 174.48 169 SER A CA 1
ATOM 1294 C C . SER A 1 169 ? -34.369 -23.981 89.607 1.00 172.85 169 SER A C 1
ATOM 1295 O O . SER A 1 169 ? -34.694 -23.934 88.434 1.00 172.65 169 SER A O 1
ATOM 1298 N N . ALA A 1 170 ? -33.641 -24.989 90.126 1.00 169.94 170 ALA A N 1
ATOM 1299 C CA . ALA A 1 170 ? -33.032 -26.049 89.317 1.00 166.88 170 ALA A CA 1
ATOM 1300 C C . ALA A 1 170 ? -34.060 -26.836 88.491 1.00 169.59 170 ALA A C 1
ATOM 1301 O O . ALA A 1 170 ? -33.766 -27.275 87.378 1.00 165.92 170 ALA A O 1
ATOM 1303 N N . GLY A 1 171 ? -35.257 -27.005 89.054 1.00 171.83 171 GLY A N 1
ATOM 1304 C CA . GLY A 1 171 ? -36.350 -27.703 88.401 1.00 172.31 171 GLY A CA 1
ATOM 1305 C C . GLY A 1 171 ? -36.949 -26.899 87.258 1.00 171.70 171 GLY A C 1
ATOM 1306 O O . GLY A 1 171 ? -37.122 -27.434 86.168 1.00 184.30 171 GLY A O 1
ATOM 1307 N N . VAL A 1 172 ? -37.254 -25.612 87.502 1.00 169.90 172 VAL A N 1
ATOM 1308 C CA . VAL A 1 172 ? -37.817 -24.711 86.497 1.00 168.25 172 VAL A CA 1
ATOM 1309 C C . VAL A 1 172 ? -36.796 -24.427 85.392 1.00 169.90 172 VAL A C 1
ATOM 1310 O O . VAL A 1 172 ? -37.172 -24.356 84.227 1.00 179.31 172 VAL A O 1
ATOM 1314 N N . PHE A 1 173 ? -35.511 -24.309 85.741 1.00 168.18 173 PHE A N 1
ATOM 1315 C CA . PHE A 1 173 ? -34.460 -24.099 84.747 1.00 170.12 173 PHE A CA 1
ATOM 1316 C C . PHE A 1 173 ? -34.363 -25.308 83.823 1.00 177.33 173 PHE A C 1
ATOM 1317 O O . PHE A 1 173 ? -34.245 -25.137 82.609 1.00 180.97 173 PHE A O 1
ATOM 1325 N N . PHE A 1 174 ? -34.455 -26.518 84.395 1.00 169.19 174 PHE A N 1
ATOM 1326 C CA . PHE A 1 174 ? -34.462 -27.748 83.615 1.00 166.22 174 PHE A CA 1
ATOM 1327 C C . PHE A 1 174 ? -35.739 -27.820 82.766 1.00 169.86 174 PHE A C 1
ATOM 1328 O O . PHE A 1 174 ? -35.691 -28.251 81.616 1.00 176.02 174 PHE A O 1
ATOM 1336 N N . LEU A 1 175 ? -36.875 -27.405 83.346 1.00 168.60 175 LEU A N 1
ATOM 1337 C CA . LEU A 1 175 ? -38.162 -27.377 82.669 1.00 173.45 175 LEU A CA 1
ATOM 1338 C C . LEU A 1 175 ? -38.123 -26.446 81.457 1.00 167.06 175 LEU A C 1
ATOM 1339 O O . LEU A 1 175 ? -38.661 -26.807 80.415 1.00 178.48 175 LEU A O 1
ATOM 1344 N N . TYR A 1 176 ? -37.461 -25.280 81.571 1.00 162.00 176 TYR A N 1
ATOM 1345 C CA . TYR A 1 176 ? -37.352 -24.333 80.464 1.00 165.17 176 TYR A CA 1
ATOM 1346 C C . TYR A 1 176 ? -36.594 -24.953 79.293 1.00 160.60 176 TYR A C 1
ATOM 1347 O O . TYR A 1 176 ? -37.090 -24.869 78.182 1.00 160.81 176 TYR A O 1
ATOM 1356 N N . ILE A 1 177 ? -35.414 -25.553 79.533 1.00 157.95 177 ILE A N 1
ATOM 1357 C CA . ILE A 1 177 ? -34.602 -26.181 78.490 1.00 159.76 177 ILE A CA 1
ATOM 1358 C C . ILE A 1 177 ? -35.384 -27.309 77.803 1.00 162.60 177 ILE A C 1
ATOM 1359 O O . ILE A 1 177 ? -35.381 -27.404 76.571 1.00 169.64 177 ILE A O 1
ATOM 1364 N N . LEU A 1 178 ? -36.100 -28.121 78.600 1.00 167.72 178 LEU A N 1
ATOM 1365 C CA . LEU A 1 178 ? -36.920 -29.224 78.107 1.00 170.32 178 LEU A CA 1
ATOM 1366 C C . LEU A 1 178 ? -38.064 -28.741 77.202 1.00 164.68 178 LEU A C 1
ATOM 1367 O O . LEU A 1 178 ? -38.299 -29.339 76.154 1.00 159.25 178 LEU A O 1
ATOM 1372 N N . VAL A 1 179 ? -38.752 -27.647 77.582 1.00 163.06 179 VAL A N 1
ATOM 1373 C CA . VAL A 1 179 ? -39.835 -27.081 76.774 1.00 164.81 179 VAL A CA 1
ATOM 1374 C C . VAL A 1 179 ? -39.261 -26.391 75.535 1.00 164.09 179 VAL A C 1
ATOM 1375 O O . VAL A 1 179 ? -39.803 -26.562 74.445 1.00 182.90 179 VAL A O 1
ATOM 1379 N N . PHE A 1 180 ? -38.151 -25.646 75.694 1.00 156.66 180 PHE A N 1
ATOM 1380 C CA . PHE A 1 180 ? -37.455 -24.948 74.609 1.00 157.40 180 PHE A CA 1
ATOM 1381 C C . PHE A 1 180 ? -37.066 -25.924 73.490 1.00 160.61 180 PHE A C 1
ATOM 1382 O O . PHE A 1 180 ? -37.518 -25.757 72.360 1.00 157.17 180 PHE A O 1
ATOM 1390 N N . VAL A 1 181 ? -36.281 -26.970 73.818 1.00 162.02 181 VAL A N 1
ATOM 1391 C CA . VAL A 1 181 ? -35.829 -27.959 72.840 1.00 157.80 181 VAL A CA 1
ATOM 1392 C C . VAL A 1 181 ? -37.015 -28.620 72.120 1.00 160.79 181 VAL A C 1
ATOM 1393 O O . VAL A 1 181 ? -37.000 -28.702 70.899 1.00 181.37 181 VAL A O 1
ATOM 1397 N N . ILE A 1 182 ? -38.065 -29.011 72.848 1.00 164.68 182 ILE A N 1
ATOM 1398 C CA . ILE A 1 182 ? -39.261 -29.638 72.264 1.00 168.94 182 ILE A CA 1
ATOM 1399 C C . ILE A 1 182 ? -40.025 -28.683 71.321 1.00 168.54 182 ILE A C 1
ATOM 1400 O O . ILE A 1 182 ? -40.310 -29.063 70.186 1.00 179.27 182 ILE A O 1
ATOM 1405 N N . PHE A 1 183 ? -40.342 -27.459 71.772 1.00 168.04 183 PHE A N 1
ATOM 1406 C CA . PHE A 1 183 ? -41.098 -26.477 70.987 1.00 173.08 183 PHE A CA 1
ATOM 1407 C C . PHE A 1 183 ? -40.360 -26.013 69.727 1.00 170.04 183 PHE A C 1
ATOM 1408 O O . PHE A 1 183 ? -40.965 -25.939 68.657 1.00 172.64 183 PHE A O 1
ATOM 1416 N N . ASN A 1 184 ? -39.074 -25.683 69.856 1.00 168.37 184 ASN A N 1
ATOM 1417 C CA . ASN A 1 184 ? -38.297 -25.170 68.740 1.00 166.77 184 ASN A CA 1
ATOM 1418 C C . ASN A 1 184 ? -38.029 -26.234 67.678 1.00 163.39 184 ASN A C 1
ATOM 1419 O O . ASN A 1 184 ? -38.167 -25.913 66.498 1.00 176.32 184 ASN A O 1
ATOM 1424 N N . THR A 1 185 ? -37.714 -27.487 68.065 1.00 161.18 185 THR A N 1
ATOM 1425 C CA . THR A 1 185 ? -37.528 -28.572 67.102 1.00 169.33 185 THR A CA 1
ATOM 1426 C C . THR A 1 185 ? -38.836 -28.956 66.390 1.00 170.68 185 THR A C 1
ATOM 1427 O O . THR A 1 185 ? -38.807 -29.435 65.257 1.00 190.10 185 THR A O 1
ATOM 1431 N N . ARG A 1 186 ? -39.983 -28.718 67.040 1.00 168.09 186 ARG A N 1
ATOM 1432 C CA . ARG A 1 186 ? -41.293 -28.953 66.444 1.00 180.03 186 ARG A CA 1
ATOM 1433 C C . ARG A 1 186 ? -41.646 -27.902 65.372 1.00 181.87 186 ARG A C 1
ATOM 1434 O O . ARG A 1 186 ? -42.556 -28.131 64.574 1.00 185.08 186 ARG A O 1
ATOM 1442 N N . LEU A 1 187 ? -40.945 -26.752 65.340 1.00 178.90 187 LEU A N 1
ATOM 1443 C CA . LEU A 1 187 ? -41.168 -25.708 64.333 1.00 174.89 187 LEU A CA 1
ATOM 1444 C C . LEU A 1 187 ? -39.974 -25.500 63.399 1.00 174.46 187 LEU A C 1
ATOM 1445 O O . LEU A 1 187 ? -40.126 -24.795 62.399 1.00 181.74 187 LEU A O 1
ATOM 1450 N N . THR A 1 188 ? -38.802 -26.090 63.698 1.00 171.41 188 THR A N 1
ATOM 1451 C CA . THR A 1 188 ? -37.603 -25.899 62.884 1.00 174.21 188 THR A CA 1
ATOM 1452 C C . THR A 1 188 ? -37.773 -26.435 61.450 1.00 183.74 188 THR A C 1
ATOM 1453 O O . THR A 1 188 ? -37.161 -25.901 60.521 1.00 168.68 188 THR A O 1
ATOM 1457 N N . GLY A 1 189 ? -38.615 -27.464 61.275 1.00 187.12 189 GLY A N 1
ATOM 1458 C CA . GLY A 1 189 ? -38.892 -28.014 59.956 1.00 177.01 189 GLY A CA 1
ATOM 1459 C C . GLY A 1 189 ? -39.618 -27.046 59.041 1.00 164.52 189 GLY A C 1
ATOM 1460 O O . GLY A 1 189 ? -39.340 -27.005 57.844 1.00 165.39 189 GLY A O 1
ATOM 1461 N N . SER A 1 190 ? -40.539 -26.252 59.615 1.00 166.79 190 SER A N 1
ATOM 1462 C CA . SER A 1 190 ? -41.302 -25.246 58.877 1.00 162.40 190 SER A CA 1
ATOM 1463 C C . SER A 1 190 ? -40.407 -24.082 58.453 1.00 162.33 190 SER A C 1
ATOM 1464 O O . SER A 1 190 ? -40.582 -23.557 57.357 1.00 185.10 190 SER A O 1
ATOM 1467 N N . LEU A 1 191 ? -39.459 -23.683 59.327 1.00 164.57 191 LEU A N 1
ATOM 1468 C CA . LEU A 1 191 ? -38.522 -22.598 59.049 1.00 170.12 191 LEU A CA 1
ATOM 1469 C C . LEU A 1 191 ? -37.570 -22.957 57.915 1.00 167.73 191 LEU A C 1
ATOM 1470 O O . LEU A 1 191 ? -37.317 -22.109 57.063 1.00 170.18 191 LEU A O 1
ATOM 1475 N N . ALA A 1 192 ? -37.057 -24.205 57.909 1.00 162.78 192 ALA A N 1
ATOM 1476 C CA . ALA A 1 192 ? -36.130 -24.708 56.892 1.00 162.31 192 ALA A CA 1
ATOM 1477 C C . ALA A 1 192 ? -36.773 -24.758 55.497 1.00 157.46 192 ALA A C 1
ATOM 1478 O O . ALA A 1 192 ? -36.124 -24.402 54.513 1.00 148.96 192 ALA A O 1
ATOM 1480 N N . SER A 1 193 ? -38.052 -25.178 55.428 1.00 153.08 193 SER A N 1
ATOM 1481 C CA . SER A 1 193 ? -38.814 -25.274 54.182 1.00 148.48 193 SER A CA 1
ATOM 1482 C C . SER A 1 193 ? -39.067 -23.891 53.595 1.00 147.66 193 SER A C 1
ATOM 1483 O O . SER A 1 193 ? -38.875 -23.692 52.400 1.00 162.60 193 SER A O 1
ATOM 1486 N N . LEU A 1 194 ? -39.488 -22.941 54.443 1.00 142.59 194 LEU A N 1
ATOM 1487 C CA . LEU A 1 194 ? -39.777 -21.570 54.036 1.00 143.99 194 LEU A CA 1
ATOM 1488 C C . LEU A 1 194 ? -38.522 -20.832 53.569 1.00 139.25 194 LEU A C 1
ATOM 1489 O O . LEU A 1 194 ? -38.615 -19.995 52.669 1.00 133.66 194 LEU A O 1
ATOM 1494 N N . ARG A 1 195 ? -37.365 -21.121 54.194 1.00 140.44 195 ARG A N 1
ATOM 1495 C CA . ARG A 1 195 ? -36.102 -20.482 53.850 1.00 144.66 195 ARG A CA 1
ATOM 1496 C C . ARG A 1 195 ? -35.542 -21.059 52.553 1.00 158.13 195 ARG A C 1
ATOM 1497 O O . ARG A 1 195 ? -35.036 -20.304 51.722 1.00 170.64 195 ARG A O 1
ATOM 1505 N N . LYS A 1 196 ? -35.648 -22.388 52.371 1.00 164.99 196 LYS A N 1
ATOM 1506 C CA . LYS A 1 196 ? -35.176 -23.061 51.160 1.00 157.80 196 LYS A CA 1
ATOM 1507 C C . LYS A 1 196 ? -35.996 -22.603 49.955 1.00 146.39 196 LYS A C 1
ATOM 1508 O O . LYS A 1 196 ? -35.428 -22.323 48.902 1.00 141.45 196 LYS A O 1
ATOM 1514 N N . HIS A 1 197 ? -37.324 -22.486 50.133 1.00 150.45 197 HIS A N 1
ATOM 1515 C CA . HIS A 1 197 ? -38.234 -22.012 49.094 1.00 155.00 197 HIS A CA 1
ATOM 1516 C C . HIS A 1 197 ? -37.960 -20.542 48.740 1.00 154.94 197 HIS A C 1
ATOM 1517 O O . HIS A 1 197 ? -38.112 -20.151 47.593 1.00 160.90 197 HIS A O 1
ATOM 1524 N N . SER A 1 198 ? -37.519 -19.740 49.712 1.00 147.46 198 SER A N 1
ATOM 1525 C CA . SER A 1 198 ? -37.170 -18.342 49.496 1.00 146.92 198 SER A CA 1
ATOM 1526 C C . SER A 1 198 ? -35.836 -18.237 48.749 1.00 147.44 198 SER A C 1
ATOM 1527 O O . SER A 1 198 ? -35.707 -17.428 47.836 1.00 145.47 198 SER A O 1
ATOM 1530 N N . MET A 1 199 ? -34.849 -19.056 49.128 1.00 148.50 199 MET A N 1
ATOM 1531 C CA . MET A 1 199 ? -33.529 -19.050 48.508 1.00 154.70 199 MET A CA 1
ATOM 1532 C C . MET A 1 199 ? -33.577 -19.488 47.046 1.00 147.98 199 MET A C 1
ATOM 1533 O O . MET A 1 199 ? -32.754 -19.038 46.257 1.00 136.07 199 MET A O 1
ATOM 1538 N N . ASP A 1 200 ? -34.512 -20.382 46.696 1.00 147.04 200 ASP A N 1
ATOM 1539 C CA . ASP A 1 200 ? -34.683 -20.862 45.334 1.00 139.74 200 ASP A CA 1
ATOM 1540 C C . ASP A 1 200 ? -35.291 -19.767 44.467 1.00 138.49 200 ASP A C 1
ATOM 1541 O O . ASP A 1 200 ? -34.836 -19.576 43.341 1.00 158.54 200 ASP A O 1
ATOM 1546 N N . ILE A 1 201 ? -36.277 -19.024 45.002 1.00 130.35 201 ILE A N 1
ATOM 1547 C CA . ILE A 1 201 ? -36.871 -17.882 44.303 1.00 133.90 201 ILE A CA 1
ATOM 1548 C C . ILE A 1 201 ? -35.821 -16.771 44.105 1.00 137.20 201 ILE A C 1
ATOM 1549 O O . ILE A 1 201 ? -35.810 -16.116 43.063 1.00 140.90 201 ILE A O 1
ATOM 1554 N N . THR A 1 202 ? -34.900 -16.622 45.072 1.00 144.07 202 THR A N 1
ATOM 1555 C CA . THR A 1 202 ? -33.788 -15.687 45.007 1.00 149.96 202 THR A CA 1
ATOM 1556 C C . THR A 1 202 ? -32.865 -16.049 43.845 1.00 147.24 202 THR A C 1
ATOM 1557 O O . THR A 1 202 ? -32.512 -15.164 43.082 1.00 158.15 202 THR A O 1
ATOM 1561 N N . LEU A 1 203 ? -32.559 -17.351 43.659 1.00 140.19 203 LEU A N 1
ATOM 1562 C CA . LEU A 1 203 ? -31.750 -17.831 42.534 1.00 142.53 203 LEU A CA 1
ATOM 1563 C C . LEU A 1 203 ? -32.458 -17.517 41.211 1.00 144.13 203 LEU A C 1
ATOM 1564 O O . LEU A 1 203 ? -31.817 -17.071 40.258 1.00 138.41 203 LEU A O 1
ATOM 1569 N N . ASN A 1 204 ? -33.784 -17.729 41.170 1.00 142.56 204 ASN A N 1
ATOM 1570 C CA . ASN A 1 204 ? -34.605 -17.456 40.002 1.00 142.93 204 ASN A CA 1
ATOM 1571 C C . ASN A 1 204 ? -34.597 -15.962 39.650 1.00 142.32 204 ASN A C 1
ATOM 1572 O O . ASN A 1 204 ? -34.600 -15.622 38.475 1.00 162.19 204 ASN A O 1
ATOM 1577 N N . SER A 1 205 ? -34.538 -15.078 40.655 1.00 142.19 205 SER A N 1
ATOM 1578 C CA . SER A 1 205 ? -34.459 -13.632 40.442 1.00 144.95 205 SER A CA 1
ATOM 1579 C C . SER A 1 205 ? -33.104 -13.223 39.868 1.00 139.11 205 SER A C 1
ATOM 1580 O O . SER A 1 205 ? -33.042 -12.293 39.062 1.00 153.54 205 SER A O 1
ATOM 1583 N N . TYR A 1 206 ? -32.025 -13.912 40.282 1.00 141.16 206 TYR A N 1
ATOM 1584 C CA . TYR A 1 206 ? -30.673 -13.652 39.791 1.00 153.31 206 TYR A CA 1
ATOM 1585 C C . TYR A 1 206 ? -30.512 -14.097 38.340 1.00 161.21 206 TYR A C 1
ATOM 1586 O O . TYR A 1 206 ? -29.841 -13.406 37.573 1.00 163.22 206 TYR A O 1
ATOM 1595 N N . SER A 1 207 ? -31.136 -15.232 37.965 1.00 158.40 207 SER A N 1
ATOM 1596 C CA . SER A 1 207 ? -31.106 -15.731 36.592 1.00 154.25 207 SER A CA 1
ATOM 1597 C C . SER A 1 207 ? -31.841 -14.768 35.654 1.00 145.24 207 SER A C 1
ATOM 1598 O O . SER A 1 207 ? -31.406 -14.570 34.524 1.00 145.53 207 SER A O 1
ATOM 1601 N N . LEU A 1 208 ? -32.953 -14.181 36.136 1.00 134.67 208 LEU A N 1
ATOM 1602 C CA . LEU A 1 208 ? -33.752 -13.224 35.382 1.00 128.74 208 LEU A CA 1
ATOM 1603 C C . LEU A 1 208 ? -33.024 -11.898 35.211 1.00 130.84 208 LEU A C 1
ATOM 1604 O O . LEU A 1 208 ? -33.174 -11.277 34.168 1.00 152.72 208 LEU A O 1
ATOM 1609 N N . LEU A 1 209 ? -32.232 -11.470 36.204 1.00 127.77 209 LEU A N 1
ATOM 1610 C CA . LEU A 1 209 ? -31.432 -10.252 36.099 1.00 137.43 209 LEU A CA 1
ATOM 1611 C C . LEU A 1 209 ? -30.274 -10.498 35.125 1.00 147.28 209 LEU A C 1
ATOM 1612 O O . LEU A 1 209 ? -30.014 -9.676 34.247 1.00 158.13 209 LEU A O 1
ATOM 1617 N N . SER A 1 210 ? -29.605 -11.648 35.267 1.00 150.13 210 SER A N 1
ATOM 1618 C CA . SER A 1 210 ? -28.486 -12.041 34.421 1.00 157.69 210 SER A CA 1
ATOM 1619 C C . SER A 1 210 ? -28.924 -12.128 32.953 1.00 152.23 210 SER A C 1
ATOM 1620 O O . SER A 1 210 ? -28.215 -11.663 32.062 1.00 143.24 210 SER A O 1
ATOM 1623 N N . ASP A 1 211 ? -30.124 -12.693 32.723 1.00 151.39 211 ASP A N 1
ATOM 1624 C CA . ASP A 1 211 ? -30.728 -12.834 31.400 1.00 139.57 211 ASP A CA 1
ATOM 1625 C C . ASP A 1 211 ? -31.048 -11.476 30.761 1.00 135.43 211 ASP A C 1
ATOM 1626 O O . ASP A 1 211 ? -30.799 -11.310 29.577 1.00 142.01 211 ASP A O 1
ATOM 1631 N N . THR A 1 212 ? -31.579 -10.511 31.537 1.00 132.38 212 THR A N 1
ATOM 1632 C CA . THR A 1 212 ? -31.888 -9.175 31.022 1.00 132.67 212 THR A CA 1
ATOM 1633 C C . THR A 1 212 ? -30.613 -8.403 30.668 1.00 134.82 212 THR A C 1
ATOM 1634 O O . THR A 1 212 ? -30.587 -7.749 29.637 1.00 152.12 212 THR A O 1
ATOM 1638 N N . VAL A 1 213 ? -29.545 -8.494 31.493 1.00 134.74 213 VAL A N 1
ATOM 1639 C CA . VAL A 1 213 ? -28.264 -7.819 31.235 1.00 135.52 213 VAL A CA 1
ATOM 1640 C C . VAL A 1 213 ? -27.538 -8.401 29.996 1.00 135.12 213 VAL A C 1
ATOM 1641 O O . VAL A 1 213 ? -26.973 -7.646 29.198 1.00 121.84 213 VAL A O 1
ATOM 1645 N N . ASP A 1 214 ? -27.581 -9.731 29.801 1.00 133.47 214 ASP A N 1
ATOM 1646 C CA . ASP A 1 214 ? -26.952 -10.363 28.639 1.00 136.09 214 ASP A CA 1
ATOM 1647 C C . ASP A 1 214 ? -27.654 -9.956 27.332 1.00 140.24 214 ASP A C 1
ATOM 1648 O O . ASP A 1 214 ? -26.987 -9.788 26.308 1.00 145.76 214 ASP A O 1
ATOM 1653 N N . ASN A 1 215 ? -28.984 -9.764 27.365 1.00 130.72 215 ASN A N 1
ATOM 1654 C CA . ASN A 1 215 ? -29.742 -9.321 26.196 1.00 130.11 215 ASN A CA 1
ATOM 1655 C C . ASN A 1 215 ? -30.233 -7.874 26.361 1.00 129.88 215 ASN A C 1
ATOM 1656 O O . ASN A 1 215 ? -31.307 -7.520 25.880 1.00 128.36 215 ASN A O 1
ATOM 1661 N N . MET A 1 216 ? -29.433 -7.026 27.021 1.00 138.07 216 MET A N 1
ATOM 1662 C CA . MET A 1 216 ? -29.763 -5.625 27.275 1.00 147.03 216 MET A CA 1
ATOM 1663 C C . MET A 1 216 ? -29.762 -4.802 25.981 1.00 148.30 216 MET A C 1
ATOM 1664 O O . MET A 1 216 ? -30.579 -3.891 25.845 1.00 145.35 216 MET A O 1
ATOM 1669 N N . ILE A 1 217 ? -28.871 -5.119 25.029 1.00 146.65 217 ILE A N 1
ATOM 1670 C CA . ILE A 1 217 ? -28.780 -4.401 23.759 1.00 150.35 217 ILE A CA 1
ATOM 1671 C C . ILE A 1 217 ? -30.088 -4.558 22.972 1.00 138.54 217 ILE A C 1
ATOM 1672 O O . ILE A 1 217 ? -30.597 -3.572 22.441 1.00 129.28 217 ILE A O 1
ATOM 1677 N N . ALA A 1 218 ? -30.655 -5.782 22.961 1.00 133.87 218 ALA A N 1
ATOM 1678 C CA . ALA A 1 218 ? -31.918 -6.097 22.304 1.00 135.70 218 ALA A CA 1
ATOM 1679 C C . ALA A 1 218 ? -33.095 -5.405 22.980 1.00 135.58 218 ALA A C 1
ATOM 1680 O O . ALA A 1 218 ? -34.010 -4.943 22.307 1.00 132.42 218 ALA A O 1
ATOM 1682 N N . ALA A 1 219 ? -33.071 -5.350 24.315 1.00 138.80 219 ALA A N 1
ATOM 1683 C CA . ALA A 1 219 ? -34.097 -4.685 25.103 1.00 137.23 219 ALA A CA 1
ATOM 1684 C C . ALA A 1 219 ? -34.078 -3.168 24.863 1.00 135.13 219 ALA A C 1
ATOM 1685 O O . ALA A 1 219 ? -35.130 -2.565 24.693 1.00 130.65 219 ALA A O 1
ATOM 1687 N N . LYS A 1 220 ? -32.870 -2.574 24.816 1.00 136.92 220 LYS A N 1
ATOM 1688 C CA . LYS A 1 220 ? -32.657 -1.148 24.582 1.00 143.42 220 LYS A CA 1
ATOM 1689 C C . LYS A 1 220 ? -33.139 -0.703 23.193 1.00 152.71 220 LYS A C 1
ATOM 1690 O O . LYS A 1 220 ? -33.824 0.318 23.101 1.00 151.95 220 LYS A O 1
ATOM 1696 N N . LYS A 1 221 ? -32.771 -1.447 22.124 1.00 152.47 221 LYS A N 1
ATOM 1697 C CA . LYS A 1 221 ? -33.114 -1.091 20.741 1.00 148.80 221 LYS A CA 1
ATOM 1698 C C . LYS A 1 221 ? -34.601 -1.328 20.416 1.00 148.80 221 LYS A C 1
ATOM 1699 O O . LYS A 1 221 ? -35.150 -0.666 19.530 1.00 177.20 221 LYS A O 1
ATOM 1705 N N . ASN A 1 222 ? -35.251 -2.265 21.115 1.00 140.66 222 ASN A N 1
ATOM 1706 C CA . ASN A 1 222 ? -36.683 -2.491 20.968 1.00 141.02 222 ASN A CA 1
ATOM 1707 C C . ASN A 1 222 ? -37.496 -1.718 22.020 1.00 148.95 222 ASN A C 1
ATOM 1708 O O . ASN A 1 222 ? -38.727 -1.886 22.067 1.00 143.85 222 ASN A O 1
ATOM 1713 N N . ASN A 1 223 ? -36.821 -0.901 22.872 1.00 165.54 223 ASN A N 1
ATOM 1714 C CA . ASN A 1 223 ? -37.398 -0.181 24.004 1.00 179.09 223 ASN A CA 1
ATOM 1715 C C . ASN A 1 223 ? -38.047 -1.188 24.962 1.00 184.36 223 ASN A C 1
ATOM 1716 O O . ASN A 1 223 ? -37.362 -2.120 25.389 1.00 164.65 223 ASN A O 1
ATOM 1721 N N . ALA A 1 224 ? -39.357 -1.054 25.269 1.00 191.67 224 ALA A N 1
ATOM 1722 C CA . ALA A 1 224 ? -40.072 -1.970 26.153 1.00 193.15 224 ALA A CA 1
ATOM 1723 C C . ALA A 1 224 ? -39.374 -2.138 27.504 1.00 189.09 224 ALA A C 1
ATOM 1724 O O . ALA A 1 224 ? -39.425 -3.223 28.086 1.00 188.73 224 ALA A O 1
ATOM 1726 N N . LEU A 1 225 ? -38.791 -1.049 28.059 1.00 185.63 225 LEU A N 1
ATOM 1727 C CA . LEU A 1 225 ? -38.269 -1.032 29.430 1.00 172.57 225 LEU A CA 1
ATOM 1728 C C . LEU A 1 225 ? -39.359 -1.508 30.399 1.00 159.27 225 LEU A C 1
ATOM 1729 O O . LEU A 1 225 ? -39.058 -2.235 31.335 1.00 163.51 225 LEU A O 1
ATOM 1734 N N . ARG A 1 226 ? -40.634 -1.190 30.080 1.00 154.52 226 ARG A N 1
ATOM 1735 C CA . ARG A 1 226 ? -41.821 -1.645 30.777 1.00 158.53 226 ARG A CA 1
ATOM 1736 C C . ARG A 1 226 ? -41.876 -3.171 30.834 1.00 162.60 226 ARG A C 1
ATOM 1737 O O . ARG A 1 226 ? -42.041 -3.720 31.910 1.00 182.62 226 ARG A O 1
ATOM 1745 N N . LEU A 1 227 ? -41.707 -3.853 29.692 1.00 155.30 227 LEU A N 1
ATOM 1746 C CA . LEU A 1 227 ? -41.758 -5.315 29.617 1.00 157.17 227 LEU A CA 1
ATOM 1747 C C . LEU A 1 227 ? -40.638 -6.005 30.418 1.00 146.65 227 LEU A C 1
ATOM 1748 O O . LEU A 1 227 ? -40.929 -6.943 31.179 1.00 146.93 227 LEU A O 1
ATOM 1753 N N . ILE A 1 228 ? -39.379 -5.555 30.251 1.00 139.76 228 ILE A N 1
ATOM 1754 C CA . ILE A 1 228 ? -38.215 -6.137 30.915 1.00 144.05 228 ILE A CA 1
ATOM 1755 C C . ILE A 1 228 ? -38.237 -5.875 32.431 1.00 151.26 228 ILE A C 1
ATOM 1756 O O . ILE A 1 228 ? -37.888 -6.776 33.218 1.00 143.92 228 ILE A O 1
ATOM 1761 N N . SER A 1 229 ? -38.678 -4.666 32.835 1.00 152.70 229 SER A N 1
ATOM 1762 C CA . SER A 1 229 ? -38.758 -4.291 34.238 1.00 146.72 229 SER A CA 1
ATOM 1763 C C . SER A 1 229 ? -39.937 -4.964 34.935 1.00 150.18 229 SER A C 1
ATOM 1764 O O . SER A 1 229 ? -39.792 -5.306 36.100 1.00 167.29 229 SER A O 1
ATOM 1767 N N . GLU A 1 230 ? -41.075 -5.160 34.245 1.00 142.74 230 GLU A N 1
ATOM 1768 C CA . GLU A 1 230 ? -42.233 -5.829 34.828 1.00 143.37 230 GLU A CA 1
ATOM 1769 C C . GLU A 1 230 ? -41.925 -7.297 35.129 1.00 141.23 230 GLU A C 1
ATOM 1770 O O . GLU A 1 230 ? -42.403 -7.818 36.136 1.00 145.62 230 GLU A O 1
ATOM 1776 N N . ARG A 1 231 ? -41.115 -7.948 34.269 1.00 144.81 231 ARG A N 1
ATOM 1777 C CA . ARG A 1 231 ? -40.699 -9.332 34.458 1.00 144.90 231 ARG A CA 1
ATOM 1778 C C . ARG A 1 231 ? -39.847 -9.458 35.730 1.00 141.52 231 ARG A C 1
ATOM 1779 O O . ARG A 1 231 ? -40.014 -10.410 36.509 1.00 139.76 231 ARG A O 1
ATOM 1787 N N . TYR A 1 232 ? -38.949 -8.473 35.944 1.00 138.90 232 TYR A N 1
ATOM 1788 C CA . TYR A 1 232 ? -38.067 -8.429 37.105 1.00 139.73 232 TYR A CA 1
ATOM 1789 C C . TYR A 1 232 ? -38.827 -8.037 38.368 1.00 144.80 232 TYR A C 1
ATOM 1790 O O . TYR A 1 232 ? -38.550 -8.571 39.430 1.00 146.34 232 TYR A O 1
ATOM 1799 N N . GLU A 1 233 ? -39.806 -7.122 38.245 1.00 153.20 233 GLU A N 1
ATOM 1800 C CA . GLU A 1 233 ? -40.661 -6.662 39.338 1.00 146.42 233 GLU A CA 1
ATOM 1801 C C . GLU A 1 233 ? -41.511 -7.816 39.858 1.00 148.76 233 GLU A C 1
ATOM 1802 O O . GLU A 1 233 ? -41.682 -7.934 41.062 1.00 169.11 233 GLU A O 1
ATOM 1808 N N . ASP A 1 234 ? -42.025 -8.671 38.966 1.00 148.10 234 ASP A N 1
ATOM 1809 C CA . ASP A 1 234 ? -42.813 -9.837 39.363 1.00 153.01 234 ASP A CA 1
ATOM 1810 C C . ASP A 1 234 ? -41.943 -10.895 40.054 1.00 145.87 234 ASP A C 1
ATOM 1811 O O . ASP A 1 234 ? -42.433 -11.613 40.928 1.00 157.45 234 ASP A O 1
ATOM 1816 N N . ALA A 1 235 ? -40.661 -10.989 39.663 1.00 137.31 235 ALA A N 1
ATOM 1817 C CA . ALA A 1 235 ? -39.700 -11.903 40.270 1.00 141.84 235 ALA A CA 1
ATOM 1818 C C . ALA A 1 235 ? -39.331 -11.430 41.675 1.00 144.79 235 ALA A C 1
ATOM 1819 O O . ALA A 1 235 ? -39.158 -12.252 42.567 1.00 142.51 235 ALA A O 1
ATOM 1821 N N . LEU A 1 236 ? -39.182 -10.103 41.853 1.00 137.55 236 LEU A N 1
ATOM 1822 C CA . LEU A 1 236 ? -38.856 -9.483 43.134 1.00 135.45 236 LEU A CA 1
ATOM 1823 C C . LEU A 1 236 ? -40.055 -9.537 44.091 1.00 136.79 236 LEU A C 1
ATOM 1824 O O . LEU A 1 236 ? -39.855 -9.633 45.298 1.00 132.94 236 LEU A O 1
ATOM 1829 N N . THR A 1 237 ? -41.288 -9.489 43.563 1.00 134.36 237 THR A N 1
ATOM 1830 C CA . THR A 1 237 ? -42.510 -9.594 44.356 1.00 137.29 237 THR A CA 1
ATOM 1831 C C . THR A 1 237 ? -42.668 -11.021 44.873 1.00 140.41 237 THR A C 1
ATOM 1832 O O . THR A 1 237 ? -43.030 -11.213 46.029 1.00 159.68 237 THR A O 1
ATOM 1836 N N . GLN A 1 238 ? -42.343 -12.018 44.041 1.00 145.98 238 GLN A N 1
ATOM 1837 C CA . GLN A 1 238 ? -42.345 -13.420 44.457 1.00 155.63 238 GLN A CA 1
ATOM 1838 C C . GLN A 1 238 ? -41.282 -13.662 45.539 1.00 147.03 238 GLN A C 1
ATOM 1839 O O . GLN A 1 238 ? -41.501 -14.474 46.436 1.00 139.77 238 GLN A O 1
ATOM 1845 N N . GLU A 1 239 ? -40.143 -12.950 45.440 1.00 144.91 239 GLU A N 1
ATOM 1846 C CA . GLU A 1 239 ? -39.013 -13.008 46.360 1.00 147.34 239 GLU A CA 1
ATOM 1847 C C . GLU A 1 239 ? -39.401 -12.382 47.702 1.00 154.75 239 GLU A C 1
ATOM 1848 O O . GLU A 1 239 ? -39.098 -12.951 48.746 1.00 148.33 239 GLU A O 1
ATOM 1854 N N . ASN A 1 240 ? -40.088 -11.228 47.664 1.00 162.66 240 ASN A N 1
ATOM 1855 C CA . ASN A 1 240 ? -40.528 -10.511 48.857 1.00 151.75 240 ASN A CA 1
ATOM 1856 C C . ASN A 1 240 ? -41.589 -11.278 49.619 1.00 139.88 240 ASN A C 1
ATOM 1857 O O . ASN A 1 240 ? -41.503 -11.365 50.832 1.00 162.17 240 ASN A O 1
ATOM 1862 N N . ASN A 1 241 ? -42.566 -11.846 48.921 1.00 135.63 241 ASN A N 1
ATOM 1863 C CA . ASN A 1 241 ? -43.630 -12.620 49.549 1.00 143.23 241 ASN A CA 1
ATOM 1864 C C . ASN A 1 241 ? -43.085 -13.856 50.267 1.00 146.92 241 ASN A C 1
ATOM 1865 O O . ASN A 1 241 ? -43.510 -14.127 51.381 1.00 174.13 241 ASN A O 1
ATOM 1870 N N . ALA A 1 242 ? -42.111 -14.556 49.654 1.00 144.22 242 ALA A N 1
ATOM 1871 C CA . ALA A 1 242 ? -41.456 -15.735 50.241 1.00 147.51 242 ALA A CA 1
ATOM 1872 C C . ALA A 1 242 ? -40.612 -15.368 51.467 1.00 149.20 242 ALA A C 1
ATOM 1873 O O . ALA A 1 242 ? -40.505 -16.170 52.391 1.00 154.56 242 ALA A O 1
ATOM 1875 N N . GLN A 1 243 ? -40.002 -14.169 51.447 1.00 155.30 243 GLN A N 1
ATOM 1876 C CA . GLN A 1 243 ? -39.181 -13.631 52.529 1.00 157.78 243 GLN A CA 1
ATOM 1877 C C . GLN A 1 243 ? -40.051 -13.188 53.699 1.00 155.22 243 GLN A C 1
ATOM 1878 O O . GLN A 1 243 ? -39.696 -13.427 54.845 1.00 153.08 243 GLN A O 1
ATOM 1884 N N . LYS A 1 244 ? -41.185 -12.536 53.409 1.00 153.10 244 LYS A N 1
ATOM 1885 C CA . LYS A 1 244 ? -42.139 -12.081 54.425 1.00 147.58 244 LYS A CA 1
ATOM 1886 C C . LYS A 1 244 ? -42.789 -13.262 55.147 1.00 149.46 244 LYS A C 1
ATOM 1887 O O . LYS A 1 244 ? -43.105 -13.149 56.325 1.00 151.29 244 LYS A O 1
ATOM 1893 N N . LYS A 1 245 ? -42.974 -14.394 54.443 1.00 152.69 245 LYS A N 1
ATOM 1894 C CA . LYS A 1 245 ? -43.532 -15.614 55.018 1.00 159.97 245 LYS A CA 1
ATOM 1895 C C . LYS A 1 245 ? -42.585 -16.187 56.080 1.00 151.70 245 LYS A C 1
ATOM 1896 O O . LYS A 1 245 ? -43.038 -16.588 57.148 1.00 155.90 245 LYS A O 1
ATOM 1902 N N . TYR A 1 246 ? -41.272 -16.196 55.789 1.00 141.34 246 TYR A N 1
ATOM 1903 C CA . TYR A 1 246 ? -40.250 -16.679 56.715 1.00 142.76 246 TYR A CA 1
ATOM 1904 C C . TYR A 1 246 ? -40.079 -15.696 57.879 1.00 149.25 246 TYR A C 1
ATOM 1905 O O . TYR A 1 246 ? -39.928 -16.120 59.026 1.00 159.64 246 TYR A O 1
ATOM 1914 N N . TRP A 1 247 ? -40.077 -14.386 57.570 1.00 147.74 247 TRP A N 1
ATOM 1915 C CA . TRP A 1 247 ? -39.918 -13.318 58.554 1.00 143.87 247 TRP A CA 1
ATOM 1916 C C . TRP A 1 247 ? -41.009 -13.394 59.620 1.00 149.51 247 TRP A C 1
ATOM 1917 O O . TRP A 1 247 ? -40.712 -13.321 60.811 1.00 154.66 247 TRP A O 1
ATOM 1928 N N . LEU A 1 248 ? -42.266 -13.564 59.183 1.00 150.65 248 LEU A N 1
ATOM 1929 C CA . LEU A 1 248 ? -43.426 -13.633 60.058 1.00 151.62 248 LEU A CA 1
ATOM 1930 C C . LEU A 1 248 ? -43.368 -14.837 60.993 1.00 154.00 248 LEU A C 1
ATOM 1931 O O . LEU A 1 248 ? -43.708 -14.694 62.160 1.00 164.99 248 LEU A O 1
ATOM 1936 N N . LEU A 1 249 ? -42.922 -16.006 60.505 1.00 150.56 249 LEU A N 1
ATOM 1937 C CA . LEU A 1 249 ? -42.840 -17.200 61.344 1.00 148.99 249 LEU A CA 1
ATOM 1938 C C . LEU A 1 249 ? -41.677 -17.124 62.334 1.00 145.49 249 LEU A C 1
ATOM 1939 O O . LEU A 1 249 ? -41.864 -17.462 63.497 1.00 149.79 249 LEU A O 1
ATOM 1944 N N . SER A 1 250 ? -40.488 -16.680 61.884 1.00 145.75 250 SER A N 1
ATOM 1945 C CA . SER A 1 250 ? -39.302 -16.578 62.734 1.00 148.68 250 SER A CA 1
ATOM 1946 C C . SER A 1 250 ? -39.483 -15.549 63.850 1.00 149.15 250 SER A C 1
ATOM 1947 O O . SER A 1 250 ? -39.019 -15.772 64.966 1.00 154.81 250 SER A O 1
ATOM 1950 N N . SER A 1 251 ? -40.161 -14.429 63.550 1.00 148.60 251 SER A N 1
ATOM 1951 C CA . SER A 1 251 ? -40.448 -13.399 64.546 1.00 150.44 251 SER A CA 1
ATOM 1952 C C . SER A 1 251 ? -41.507 -13.878 65.556 1.00 155.43 251 SER A C 1
ATOM 1953 O O . SER A 1 251 ? -41.443 -13.509 66.728 1.00 167.28 251 SER A O 1
ATOM 1956 N N . LYS A 1 252 ? -42.451 -14.730 65.113 1.00 155.85 252 LYS A N 1
ATOM 1957 C CA . LYS A 1 252 ? -43.459 -15.340 65.984 1.00 157.71 252 LYS A CA 1
ATOM 1958 C C . LYS A 1 252 ? -42.791 -16.320 66.945 1.00 150.08 252 LYS A C 1
ATOM 1959 O O . LYS A 1 252 ? -43.150 -16.353 68.111 1.00 142.11 252 LYS A O 1
ATOM 1965 N N . VAL A 1 253 ? -41.805 -17.094 66.459 1.00 151.10 253 VAL A N 1
ATOM 1966 C CA . VAL A 1 253 ? -41.016 -18.035 67.259 1.00 148.88 253 VAL A CA 1
ATOM 1967 C C . VAL A 1 253 ? -40.205 -17.262 68.305 1.00 153.28 253 VAL A C 1
ATOM 1968 O O . VAL A 1 253 ? -40.228 -17.622 69.480 1.00 181.32 253 VAL A O 1
ATOM 1972 N N . LEU A 1 254 ? -39.523 -16.184 67.886 1.00 149.68 254 LEU A N 1
ATOM 1973 C CA . LEU A 1 254 ? -38.727 -15.338 68.771 1.00 155.08 254 LEU A CA 1
ATOM 1974 C C . LEU A 1 254 ? -39.580 -14.726 69.881 1.00 161.80 254 LEU A C 1
ATOM 1975 O O . LEU A 1 254 ? -39.128 -14.669 71.022 1.00 178.75 254 LEU A O 1
ATOM 1980 N N . LEU A 1 255 ? -40.813 -14.285 69.559 1.00 167.54 255 LEU A N 1
ATOM 1981 C CA . LEU A 1 255 ? -41.701 -13.687 70.563 1.00 172.38 255 LEU A CA 1
ATOM 1982 C C . LEU A 1 255 ? -42.275 -14.732 71.521 1.00 168.90 255 LEU A C 1
ATOM 1983 O O . LEU A 1 255 ? -42.378 -14.456 72.710 1.00 171.36 255 LEU A O 1
ATOM 1988 N N . LEU A 1 256 ? -42.612 -15.933 71.026 1.00 165.85 256 LEU A N 1
ATOM 1989 C CA . LEU A 1 256 ? -43.126 -17.012 71.877 1.00 161.01 256 LEU A CA 1
ATOM 1990 C C . LEU A 1 256 ? -42.037 -17.564 72.796 1.00 166.83 256 LEU A C 1
ATOM 1991 O O . LEU A 1 256 ? -42.326 -17.914 73.936 1.00 190.86 256 LEU A O 1
ATOM 1996 N N . ASN A 1 257 ? -40.799 -17.634 72.307 1.00 160.82 257 ASN A N 1
ATOM 1997 C CA . ASN A 1 257 ? -39.653 -18.071 73.101 1.00 159.65 257 ASN A CA 1
ATOM 1998 C C . ASN A 1 257 ? -39.300 -17.035 74.169 1.00 151.11 257 ASN A C 1
ATOM 1999 O O . ASN A 1 257 ? -38.877 -17.416 75.259 1.00 148.11 257 ASN A O 1
ATOM 2004 N N . SER A 1 258 ? -39.471 -15.737 73.846 1.00 144.79 258 SER A N 1
ATOM 2005 C CA . SER A 1 258 ? -39.222 -14.635 74.769 1.00 144.85 258 SER A CA 1
ATOM 2006 C C . SER A 1 258 ? -40.300 -14.583 75.857 1.00 153.82 258 SER A C 1
ATOM 2007 O O . SER A 1 258 ? -39.988 -14.355 77.018 1.00 158.57 258 SER A O 1
ATOM 2010 N N . LEU A 1 259 ? -41.567 -14.810 75.475 1.00 154.24 259 LEU A N 1
ATOM 2011 C CA . LEU A 1 259 ? -42.697 -14.811 76.400 1.00 158.39 259 LEU A CA 1
ATOM 2012 C C . LEU A 1 259 ? -42.617 -16.002 77.362 1.00 164.85 259 LEU A C 1
ATOM 2013 O O . LEU A 1 259 ? -42.986 -15.875 78.526 1.00 169.70 259 LEU A O 1
ATOM 2018 N N . LEU A 1 260 ? -42.140 -17.158 76.882 1.00 161.20 260 LEU A N 1
ATOM 2019 C CA . LEU A 1 260 ? -41.971 -18.330 77.733 1.00 161.96 260 LEU A CA 1
ATOM 2020 C C . LEU A 1 260 ? -40.863 -18.078 78.761 1.00 156.26 260 LEU A C 1
ATOM 2021 O O . LEU A 1 260 ? -40.970 -18.534 79.901 1.00 154.78 260 LEU A O 1
ATOM 2026 N N . ALA A 1 261 ? -39.806 -17.341 78.369 1.00 152.43 261 ALA A N 1
ATOM 2027 C CA . ALA A 1 261 ? -38.693 -16.998 79.249 1.00 153.72 261 ALA A CA 1
ATOM 2028 C C . ALA A 1 261 ? -39.115 -16.039 80.367 1.00 153.33 261 ALA A C 1
ATOM 2029 O O . ALA A 1 261 ? -38.693 -16.229 81.504 1.00 160.17 261 ALA A O 1
ATOM 2031 N N . VAL A 1 262 ? -39.960 -15.029 80.066 1.00 149.96 262 VAL A N 1
ATOM 2032 C CA . VAL A 1 262 ? -40.410 -14.092 81.104 1.00 154.61 262 VAL A CA 1
ATOM 2033 C C . VAL A 1 262 ? -41.422 -14.736 82.068 1.00 157.09 262 VAL A C 1
ATOM 2034 O O . VAL A 1 262 ? -41.588 -14.238 83.173 1.00 174.66 262 VAL A O 1
ATOM 2038 N N . ILE A 1 263 ? -42.072 -15.839 81.683 1.00 151.92 263 ILE A N 1
ATOM 2039 C CA . ILE A 1 263 ? -43.017 -16.530 82.556 1.00 151.58 263 ILE A CA 1
ATOM 2040 C C . ILE A 1 263 ? -42.272 -17.513 83.460 1.00 152.50 263 ILE A C 1
ATOM 2041 O O . ILE A 1 263 ? -42.443 -17.453 84.669 1.00 176.01 263 ILE A O 1
ATOM 2046 N N . LEU A 1 264 ? -41.442 -18.397 82.892 1.00 148.23 264 LEU A N 1
ATOM 2047 C CA . LEU A 1 264 ? -40.709 -19.389 83.685 1.00 153.67 264 LEU A CA 1
ATOM 2048 C C . LEU A 1 264 ? -39.567 -18.776 84.509 1.00 160.24 264 LEU A C 1
ATOM 2049 O O . LEU A 1 264 ? -39.512 -19.024 85.718 1.00 163.16 264 LEU A O 1
ATOM 2054 N N . PHE A 1 265 ? -38.668 -17.981 83.896 1.00 156.90 265 PHE A N 1
ATOM 2055 C CA . PHE A 1 265 ? -37.585 -17.339 84.650 1.00 158.95 265 PHE A CA 1
ATOM 2056 C C . PHE A 1 265 ? -38.098 -16.226 85.583 1.00 156.38 265 PHE A C 1
ATOM 2057 O O . PHE A 1 265 ? -37.445 -15.910 86.575 1.00 151.42 265 PHE A O 1
ATOM 2065 N N . GLY A 1 266 ? -39.257 -15.644 85.257 1.00 152.46 266 GLY A N 1
ATOM 2066 C CA . GLY A 1 266 ? -39.920 -14.654 86.093 1.00 152.66 266 GLY A CA 1
ATOM 2067 C C . GLY A 1 266 ? -40.506 -15.285 87.350 1.00 157.69 266 GLY A C 1
ATOM 2068 O O . GLY A 1 266 ? -40.526 -14.656 88.406 1.00 153.06 266 GLY A O 1
ATOM 2069 N N . SER A 1 267 ? -40.955 -16.547 87.249 1.00 152.30 267 SER A N 1
ATOM 2070 C CA . SER A 1 267 ? -41.472 -17.331 88.366 1.00 150.29 267 SER A CA 1
ATOM 2071 C C . SER A 1 267 ? -40.358 -17.657 89.358 1.00 156.74 267 SER A C 1
ATOM 2072 O O . SER A 1 267 ? -40.5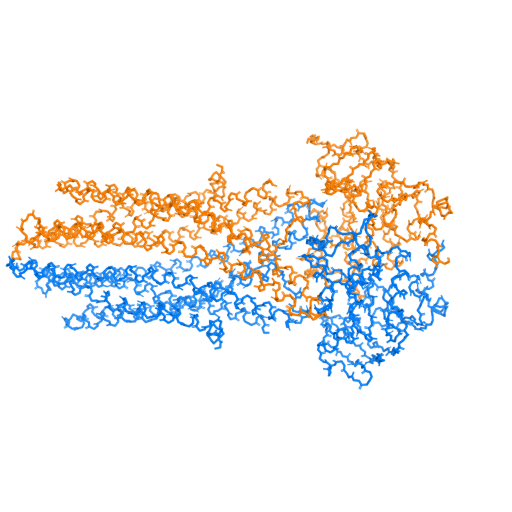82 -17.622 90.561 1.00 175.19 267 SER A O 1
ATOM 2075 N N . VAL A 1 268 ? -39.158 -17.967 88.850 1.00 158.99 268 VAL A N 1
ATOM 2076 C CA . VAL A 1 268 ? -37.979 -18.232 89.676 1.00 155.17 268 VAL A CA 1
ATOM 2077 C C . VAL A 1 268 ? -37.549 -16.943 90.415 1.00 154.98 268 VAL A C 1
ATOM 2078 O O . VAL A 1 268 ? -37.155 -16.994 91.581 1.00 164.18 268 VAL A O 1
ATOM 2082 N N . PHE A 1 269 ? -37.646 -15.786 89.737 1.00 154.51 269 PHE A N 1
ATOM 2083 C CA . PHE A 1 269 ? -37.291 -14.473 90.280 1.00 156.18 269 PHE A CA 1
ATOM 2084 C C . PHE A 1 269 ? -38.226 -14.066 91.413 1.00 164.07 269 PHE A C 1
ATOM 2085 O O . PHE A 1 269 ? -37.744 -13.647 92.454 1.00 171.37 269 PHE A O 1
ATOM 2093 N N . ILE A 1 270 ? -39.550 -14.242 91.237 1.00 171.58 270 ILE A N 1
ATOM 2094 C CA . ILE A 1 270 ? -40.537 -13.902 92.270 1.00 172.57 270 ILE A CA 1
ATOM 2095 C C . ILE A 1 270 ? -40.453 -14.863 93.468 1.00 169.41 270 ILE A C 1
ATOM 2096 O O . ILE A 1 270 ? -40.628 -14.429 94.601 1.00 174.07 270 ILE A O 1
ATOM 2101 N N . TYR A 1 271 ? -40.152 -16.147 93.226 1.00 168.33 271 TYR A N 1
ATOM 2102 C CA . TYR A 1 271 ? -40.003 -17.157 94.276 1.00 172.68 271 TYR A CA 1
ATOM 2103 C C . TYR A 1 271 ? -38.840 -16.799 95.199 1.00 178.22 271 TYR A C 1
ATOM 2104 O O . TYR A 1 271 ? -38.971 -16.900 96.410 1.00 186.35 271 TYR A O 1
ATOM 2113 N N . ASN A 1 272 ? -37.716 -16.354 94.633 1.00 181.28 272 ASN A N 1
ATOM 2114 C CA . ASN A 1 272 ? -36.560 -15.945 95.429 1.00 185.37 272 ASN A CA 1
ATOM 2115 C C . ASN A 1 272 ? -36.769 -14.572 96.088 1.00 182.74 272 ASN A C 1
ATOM 2116 O O . ASN A 1 272 ? -36.197 -14.327 97.144 1.00 197.83 272 ASN A O 1
ATOM 2121 N N . ILE A 1 273 ? -37.616 -13.709 95.506 1.00 173.59 273 ILE A N 1
ATOM 2122 C CA . ILE A 1 273 ? -37.978 -12.406 96.063 1.00 171.19 273 ILE A CA 1
ATOM 2123 C C . ILE A 1 273 ? -38.826 -12.621 97.314 1.00 171.97 273 ILE A C 1
ATOM 2124 O O . ILE A 1 273 ? -38.588 -12.004 98.344 1.00 183.41 273 ILE A O 1
ATOM 2129 N N . LEU A 1 274 ? -39.832 -13.491 97.220 1.00 164.69 274 LEU A N 1
ATOM 2130 C CA . LEU A 1 274 ? -40.675 -13.828 98.371 1.00 167.55 274 LEU A CA 1
ATOM 2131 C C . LEU A 1 274 ? -39.858 -14.586 99.426 1.00 178.52 274 LEU A C 1
ATOM 2132 O O . LEU A 1 274 ? -40.083 -14.404 100.617 1.00 177.79 274 LEU A O 1
ATOM 2137 N N . GLY A 1 275 ? -38.896 -15.395 98.978 1.00 176.19 275 GLY A N 1
ATOM 2138 C CA . GLY A 1 275 ? -37.977 -16.113 99.842 1.00 175.14 275 GLY A CA 1
ATOM 2139 C C . GLY A 1 275 ? -37.080 -15.180 100.630 1.00 167.86 275 GLY A C 1
ATOM 2140 O O . GLY A 1 275 ? -36.795 -15.449 101.792 1.00 168.60 275 GLY A O 1
ATOM 2141 N N . VAL A 1 276 ? -36.612 -14.089 100.010 1.00 164.60 276 VAL A N 1
ATOM 2142 C CA . VAL A 1 276 ? -35.765 -13.111 100.703 1.00 162.72 276 VAL A CA 1
ATOM 2143 C C . VAL A 1 276 ? -36.585 -12.245 101.669 1.00 158.09 276 VAL A C 1
ATOM 2144 O O . VAL A 1 276 ? -36.085 -11.895 102.735 1.00 160.44 276 VAL A O 1
ATOM 2148 N N . LEU A 1 277 ? -37.843 -11.934 101.318 1.00 150.88 277 LEU A N 1
ATOM 2149 C CA . LEU A 1 277 ? -38.729 -11.131 102.160 1.00 155.78 277 LEU A CA 1
ATOM 2150 C C . LEU A 1 277 ? -39.166 -11.906 103.419 1.00 166.51 277 LEU A C 1
ATOM 2151 O O . LEU A 1 277 ? -39.112 -11.375 104.530 1.00 170.66 277 LEU A O 1
ATOM 2156 N N . ASN A 1 278 ? -39.585 -13.173 103.247 1.00 168.53 278 ASN A N 1
ATOM 2157 C CA . ASN A 1 278 ? -40.011 -14.041 104.349 1.00 165.81 278 ASN A CA 1
ATOM 2158 C C . ASN A 1 278 ? -38.836 -14.580 105.182 1.00 162.82 278 ASN A C 1
ATOM 2159 O O . ASN A 1 278 ? -39.054 -15.109 106.272 1.00 178.71 278 ASN A O 1
ATOM 2164 N N . GLY A 1 279 ? -37.601 -14.447 104.690 1.00 158.74 279 GLY A N 1
ATOM 2165 C CA . GLY A 1 279 ? -36.407 -14.863 105.406 1.00 162.96 279 GLY A CA 1
ATOM 2166 C C . GLY A 1 279 ? -35.989 -16.313 105.176 1.00 167.47 279 GLY A C 1
ATOM 2167 O O . GLY A 1 279 ? -35.086 -16.791 105.866 1.00 186.98 279 GLY A O 1
ATOM 2168 N N . VAL A 1 280 ? -36.589 -16.998 104.190 1.00 171.32 280 VAL A N 1
ATOM 2169 C CA . VAL A 1 280 ? -36.257 -18.388 103.871 1.00 178.14 280 VAL A CA 1
ATOM 2170 C C . VAL A 1 280 ? -35.034 -18.498 102.926 1.00 176.69 280 VAL A C 1
ATOM 2171 O O . VAL A 1 280 ? -34.355 -19.534 102.905 1.00 173.32 280 VAL A O 1
ATOM 2175 N N . VAL A 1 281 ? -34.743 -17.436 102.144 1.00 174.85 281 VAL A N 1
ATOM 2176 C CA . VAL A 1 281 ? -33.654 -17.394 101.164 1.00 164.07 281 VAL A CA 1
ATOM 2177 C C . VAL A 1 281 ? -32.701 -16.227 101.492 1.00 157.53 281 VAL A C 1
ATOM 2178 O O . VAL A 1 281 ? -33.159 -15.135 101.853 1.00 158.36 281 VAL A O 1
ATOM 2182 N N . SER A 1 282 ? -31.373 -16.464 101.368 1.00 148.41 282 SER A N 1
ATOM 2183 C CA . SER A 1 282 ? -30.354 -15.437 101.612 1.00 145.82 282 SER A CA 1
ATOM 2184 C C . SER A 1 282 ? -30.180 -14.494 100.418 1.00 141.99 282 SER A C 1
ATOM 2185 O O . SER A 1 282 ? -30.541 -14.862 99.297 1.00 146.70 282 SER A O 1
ATOM 2188 N N . ILE A 1 283 ? -29.617 -13.288 100.638 1.00 142.17 283 ILE A N 1
ATOM 2189 C CA . ILE A 1 283 ? -29.400 -12.323 99.549 1.00 154.21 283 ILE A CA 1
ATOM 2190 C C . ILE A 1 283 ? -28.339 -12.855 98.571 1.00 155.03 283 ILE A C 1
ATOM 2191 O O . ILE A 1 283 ? -28.512 -12.732 97.357 1.00 140.01 283 ILE A O 1
ATOM 2196 N N . GLY A 1 284 ? -27.291 -13.499 99.109 1.00 172.52 284 GLY A N 1
ATOM 2197 C CA . GLY A 1 284 ? -26.242 -14.121 98.323 1.00 167.73 284 GLY A CA 1
ATOM 2198 C C . GLY A 1 284 ? -26.779 -15.164 97.353 1.00 167.71 284 GLY A C 1
ATOM 2199 O O . GLY A 1 284 ? -26.367 -15.205 96.194 1.00 179.17 284 GLY A O 1
ATOM 2200 N N . HIS A 1 285 ? -27.749 -15.965 97.819 1.00 160.93 285 HIS A N 1
ATOM 2201 C CA . HIS A 1 285 ? -28.408 -16.982 96.999 1.00 156.19 285 HIS A CA 1
ATOM 2202 C C . HIS A 1 285 ? -29.345 -16.327 95.986 1.00 156.94 285 HIS A C 1
ATOM 2203 O O . HIS A 1 285 ? -29.407 -16.776 94.844 1.00 174.30 285 HIS A O 1
ATOM 2210 N N . PHE A 1 286 ? -30.059 -15.267 96.390 1.00 148.24 286 PHE A N 1
ATOM 2211 C CA . PHE A 1 286 ? -30.959 -14.531 95.504 1.00 144.60 286 PHE A CA 1
ATOM 2212 C C . PHE A 1 286 ? -30.194 -13.923 94.330 1.00 149.54 286 PHE A C 1
ATOM 2213 O O . PHE A 1 286 ? -30.621 -14.085 93.198 1.00 159.13 286 PHE A O 1
ATOM 2221 N N . ILE A 1 287 ? -29.049 -13.267 94.598 1.00 147.38 287 ILE A N 1
ATOM 2222 C CA . ILE A 1 287 ? -28.201 -12.672 93.565 1.00 141.54 287 ILE A CA 1
ATOM 2223 C C . ILE A 1 287 ? -27.601 -13.760 92.667 1.00 141.71 287 ILE A C 1
ATOM 2224 O O . ILE A 1 287 ? -27.542 -13.564 91.458 1.00 157.92 287 ILE A O 1
ATOM 2229 N N . MET A 1 288 ? -27.228 -14.921 93.236 1.00 145.21 288 MET A N 1
ATOM 2230 C CA . MET A 1 288 ? -26.699 -16.054 92.471 1.00 143.00 288 MET A CA 1
ATOM 2231 C C . MET A 1 288 ? -27.744 -16.559 91.463 1.00 147.59 288 MET A C 1
ATOM 2232 O O . MET A 1 288 ? -27.415 -16.822 90.306 1.00 142.42 288 MET A O 1
ATOM 2237 N N . ILE A 1 289 ? -29.009 -16.641 91.898 1.00 147.58 289 ILE A N 1
ATOM 2238 C CA . ILE A 1 289 ? -30.117 -17.068 91.055 1.00 147.43 289 ILE A CA 1
ATOM 2239 C C . ILE A 1 289 ? -30.403 -16.046 89.957 1.00 141.10 289 ILE A C 1
ATOM 2240 O O . ILE A 1 289 ? -30.483 -16.452 88.800 1.00 142.03 289 ILE A O 1
ATOM 2245 N N . THR A 1 290 ? -30.503 -14.746 90.283 1.00 140.43 290 THR A N 1
ATOM 2246 C CA . THR A 1 290 ? -30.764 -13.731 89.259 1.00 146.49 290 THR A CA 1
ATOM 2247 C C . THR A 1 290 ? -29.626 -13.666 88.249 1.00 142.67 290 THR A C 1
ATOM 2248 O O . THR A 1 290 ? -29.886 -13.550 87.065 1.00 160.94 290 THR A O 1
ATOM 2252 N N . SER A 1 291 ? -28.373 -13.763 88.715 1.00 136.13 291 SER A N 1
ATOM 2253 C CA . SER A 1 291 ? -27.225 -13.757 87.813 1.00 140.44 291 SER A CA 1
ATOM 2254 C C . SER A 1 291 ? -27.210 -14.998 86.913 1.00 144.51 291 SER A C 1
ATOM 2255 O O . SER A 1 291 ? -26.736 -14.904 85.786 1.00 150.85 291 SER A O 1
ATOM 2258 N N . TYR A 1 292 ? -27.773 -16.131 87.371 1.00 143.64 292 TYR A N 1
ATOM 2259 C CA . TYR A 1 292 ? -27.883 -17.329 86.542 1.00 139.37 292 TYR A CA 1
ATOM 2260 C C . TYR A 1 292 ? -28.964 -17.153 85.478 1.00 141.48 292 TYR A C 1
ATOM 2261 O O . TYR A 1 292 ? -28.770 -17.601 84.354 1.00 146.01 292 TYR A O 1
ATOM 2270 N N . ILE A 1 293 ? -30.063 -16.450 85.806 1.00 140.03 293 ILE A N 1
ATOM 2271 C CA . ILE A 1 293 ? -31.137 -16.128 84.859 1.00 142.96 293 ILE A CA 1
ATOM 2272 C C . ILE A 1 293 ? -30.580 -15.293 83.699 1.00 139.56 293 ILE A C 1
ATOM 2273 O O . ILE A 1 293 ? -30.857 -15.598 82.539 1.00 154.94 293 ILE A O 1
ATOM 2278 N N . ILE A 1 294 ? -29.740 -14.293 84.012 1.00 129.90 294 ILE A N 1
ATOM 2279 C CA . ILE A 1 294 ? -29.100 -13.431 83.013 1.00 130.97 294 ILE A CA 1
ATOM 2280 C C . ILE A 1 294 ? -28.052 -14.227 82.217 1.00 132.40 294 ILE A C 1
ATOM 2281 O O . ILE A 1 294 ? -28.031 -14.141 80.992 1.00 151.69 294 ILE A O 1
ATOM 2286 N N . LEU A 1 295 ? -27.199 -15.015 82.904 1.00 129.19 295 LEU A N 1
ATOM 2287 C CA . LEU A 1 295 ? -26.161 -15.840 82.276 1.00 133.66 295 LEU A CA 1
ATOM 2288 C C . LEU A 1 295 ? -26.751 -16.834 81.260 1.00 144.75 295 LEU A C 1
ATOM 2289 O O . LEU A 1 295 ? -26.226 -16.957 80.147 1.00 129.10 295 LEU A O 1
ATOM 2294 N N . LEU A 1 296 ? -27.863 -17.491 81.637 1.00 152.08 296 LEU A N 1
ATOM 2295 C CA . LEU A 1 296 ? -28.548 -18.507 80.835 1.00 156.70 296 LEU A CA 1
ATOM 2296 C C . LEU A 1 296 ? -29.089 -18.011 79.496 1.00 157.39 296 LEU A C 1
ATOM 2297 O O . LEU A 1 296 ? -29.276 -18.829 78.605 1.00 162.59 296 LEU A O 1
ATOM 2302 N N . SER A 1 297 ? -29.354 -16.707 79.333 1.00 155.40 297 SER A N 1
ATOM 2303 C CA . SER A 1 297 ? -29.860 -16.174 78.069 1.00 158.62 297 SER A CA 1
ATOM 2304 C C . SER A 1 297 ? -28.916 -16.440 76.885 1.00 158.01 297 SER A C 1
ATOM 2305 O O . SER A 1 297 ? -29.388 -16.853 75.826 1.00 154.70 297 SER A O 1
ATOM 2308 N N . THR A 1 298 ? -27.614 -16.222 77.044 1.00 156.21 298 THR A N 1
ATOM 2309 C CA . THR A 1 298 ? -26.629 -16.445 75.976 1.00 147.11 298 THR A CA 1
ATOM 2310 C C . THR A 1 298 ? -26.579 -17.913 75.513 1.00 138.29 298 THR A C 1
ATOM 2311 O O . THR A 1 298 ? -26.699 -18.137 74.306 1.00 150.62 298 THR A O 1
ATOM 2315 N N . PRO A 1 299 ? -26.437 -18.929 76.388 1.00 145.36 299 PRO A N 1
ATOM 2316 C CA . PRO A 1 299 ? -26.448 -20.320 75.929 1.00 153.03 299 PRO A CA 1
ATOM 2317 C C . PRO A 1 299 ? -27.773 -20.731 75.277 1.00 151.38 299 PRO A C 1
ATOM 2318 O O . PRO A 1 299 ? -27.752 -21.468 74.293 1.00 160.59 299 PRO A O 1
ATOM 2322 N N . VAL A 1 300 ? -28.919 -20.243 75.814 1.00 150.09 300 VAL A N 1
ATOM 2323 C CA . VAL A 1 300 ? -30.248 -20.539 75.283 1.00 153.43 300 VAL A CA 1
ATOM 2324 C C . VAL A 1 300 ? -30.375 -19.998 73.861 1.00 159.22 300 VAL A C 1
ATOM 2325 O O . VAL A 1 300 ? -30.877 -20.717 72.988 1.00 170.70 300 VAL A O 1
ATOM 2329 N N . GLU A 1 301 ? -29.831 -18.783 73.615 1.00 159.78 301 GLU A N 1
ATOM 2330 C CA . GLU A 1 301 ? -29.783 -18.162 72.289 1.00 160.67 301 GLU A CA 1
ATOM 2331 C C . GLU A 1 301 ? -28.936 -1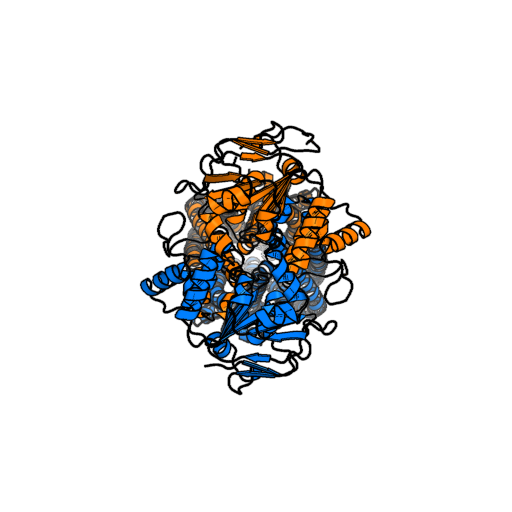8.991 71.311 1.00 147.91 301 GLU A C 1
ATOM 2332 O O . GLU A 1 301 ? -29.295 -19.109 70.140 1.00 151.21 301 GLU A O 1
ATOM 2338 N N . ASN A 1 302 ? -27.836 -19.580 71.800 1.00 135.29 302 ASN A N 1
ATOM 2339 C CA . ASN A 1 302 ? -26.942 -20.426 71.016 1.00 138.28 302 ASN A CA 1
ATOM 2340 C C . ASN A 1 302 ? -27.581 -21.775 70.693 1.00 144.46 302 ASN A C 1
ATOM 2341 O O . ASN A 1 302 ? -27.314 -22.323 69.627 1.00 156.42 302 ASN A O 1
ATOM 2346 N N . ILE A 1 303 ? -28.409 -22.320 71.601 1.00 148.73 303 ILE A N 1
ATOM 2347 C CA . ILE A 1 303 ? -29.121 -23.580 71.351 1.00 155.51 303 ILE A CA 1
ATOM 2348 C C . ILE A 1 303 ? -30.232 -23.333 70.322 1.00 160.61 303 ILE A C 1
ATOM 2349 O O . ILE A 1 303 ? -30.388 -24.137 69.398 1.00 177.54 303 ILE A O 1
ATOM 2354 N N . GLY A 1 304 ? -30.936 -22.198 70.449 1.00 163.73 304 GLY A N 1
ATOM 2355 C CA . GLY A 1 304 ? -31.978 -21.779 69.517 1.00 170.33 304 GLY A CA 1
ATOM 2356 C C . GLY A 1 304 ? -31.449 -21.586 68.110 1.00 168.87 304 GLY A C 1
ATOM 2357 O O . GLY A 1 304 ? -32.119 -21.943 67.134 1.00 174.87 304 GLY A O 1
ATOM 2358 N N . ALA A 1 305 ? -30.210 -21.071 68.008 1.00 159.24 305 ALA A N 1
ATOM 2359 C CA . ALA A 1 305 ? -29.551 -20.898 66.718 1.00 142.57 305 ALA A CA 1
ATOM 2360 C C . ALA A 1 305 ? -29.035 -22.241 66.232 1.00 135.36 305 ALA A C 1
ATOM 2361 O O . ALA A 1 305 ? -29.166 -22.538 65.057 1.00 139.48 305 ALA A O 1
ATOM 2363 N N . LEU A 1 306 ? -28.469 -23.072 67.120 1.00 142.91 306 LEU A N 1
ATOM 2364 C CA . LEU A 1 306 ? -27.930 -24.380 66.724 1.00 142.62 306 LEU A CA 1
ATOM 2365 C C . LEU A 1 306 ? -28.997 -25.250 66.076 1.00 141.56 306 LEU A C 1
ATOM 2366 O O . LEU A 1 306 ? -28.762 -25.781 65.002 1.00 153.38 306 LEU A O 1
ATOM 2371 N N . LEU A 1 307 ? -30.175 -25.341 66.688 1.00 144.05 307 LEU A N 1
ATOM 2372 C CA . LEU A 1 307 ? -31.261 -26.173 66.166 1.00 152.01 307 LEU A CA 1
ATOM 2373 C C . LEU A 1 307 ? -31.765 -25.653 64.825 1.00 150.52 307 LEU A C 1
ATOM 2374 O O . LEU A 1 307 ? -31.899 -26.445 63.903 1.00 173.92 307 LEU A O 1
ATOM 2379 N N . SER A 1 308 ? -31.994 -24.339 64.707 1.00 146.00 308 SER A N 1
ATOM 2380 C CA . SER A 1 308 ? -32.515 -23.742 63.480 1.00 155.49 308 SER A CA 1
ATOM 2381 C C . SER A 1 308 ? -31.508 -23.713 62.327 1.00 151.48 308 SER A C 1
ATOM 2382 O O . SER A 1 308 ? -31.852 -24.106 61.218 1.00 142.52 308 SER A O 1
ATOM 2385 N N . GLU A 1 309 ? -30.286 -23.236 62.585 1.00 144.45 309 GLU A N 1
ATOM 2386 C CA . GLU A 1 309 ? -29.306 -23.047 61.526 1.00 138.66 309 GLU A CA 1
ATOM 2387 C C . GLU A 1 309 ? -28.799 -24.400 60.972 1.00 136.73 309 GLU A C 1
ATOM 2388 O O . GLU A 1 309 ? -28.510 -24.477 59.784 1.00 149.77 309 GLU A O 1
ATOM 2394 N N . ILE A 1 310 ? -28.748 -25.463 61.774 1.00 133.86 310 ILE A N 1
ATOM 2395 C CA . ILE A 1 310 ? -28.343 -26.768 61.279 1.00 138.67 310 ILE A CA 1
ATOM 2396 C C . ILE A 1 310 ? -29.447 -27.345 60.390 1.00 139.07 310 ILE A C 1
ATOM 2397 O O . ILE A 1 310 ? -29.166 -27.808 59.302 1.00 143.32 310 ILE A O 1
ATOM 2402 N N . ARG A 1 311 ? -30.722 -27.229 60.810 1.00 135.75 311 ARG A N 1
ATOM 2403 C CA . ARG A 1 311 ? -31.830 -27.721 59.998 1.00 142.06 311 ARG A CA 1
ATOM 2404 C C . ARG A 1 311 ? -32.067 -26.846 58.757 1.00 147.17 311 ARG A C 1
ATOM 2405 O O . ARG A 1 311 ? -32.443 -27.386 57.713 1.00 155.76 311 ARG A O 1
ATOM 2413 N N . GLN A 1 312 ? -31.796 -25.524 58.828 1.00 145.34 312 GLN A N 1
ATOM 2414 C CA . GLN A 1 312 ? -31.965 -24.612 57.695 1.00 150.52 312 GLN A CA 1
ATOM 2415 C C . GLN A 1 312 ? -30.840 -24.749 56.667 1.00 147.71 312 GLN A C 1
ATOM 2416 O O . GLN A 1 312 ? -31.127 -24.846 55.471 1.00 135.64 312 GLN A O 1
ATOM 2422 N N . SER A 1 313 ? -29.572 -24.699 57.134 1.00 142.28 313 SER A N 1
ATOM 2423 C CA . SER A 1 313 ? -28.410 -24.798 56.267 1.00 142.31 313 SER A CA 1
ATOM 2424 C C . SER A 1 313 ? -28.191 -26.218 55.743 1.00 142.57 313 SER A C 1
ATOM 2425 O O . SER A 1 313 ? -27.681 -26.369 54.637 1.00 154.97 313 SER A O 1
ATOM 2428 N N . MET A 1 314 ? -28.588 -27.248 56.502 1.00 144.58 314 MET A N 1
ATOM 2429 C CA . MET A 1 314 ? -28.470 -28.616 56.021 1.00 154.99 314 MET A CA 1
ATOM 2430 C C . MET A 1 314 ? -29.483 -28.898 54.913 1.00 157.62 314 MET A C 1
ATOM 2431 O O . MET A 1 314 ? -29.163 -29.627 53.980 1.00 152.04 314 MET A O 1
ATOM 2436 N N . SER A 1 315 ? -30.690 -28.311 55.013 1.00 158.71 315 SER A N 1
ATOM 2437 C CA . SER A 1 315 ? -31.743 -28.465 54.017 1.00 162.07 315 SER A CA 1
ATOM 2438 C C . SER A 1 315 ? -31.382 -27.760 52.696 1.00 164.68 315 SER A C 1
ATOM 2439 O O . SER A 1 315 ? -31.570 -28.329 51.618 1.00 165.47 315 SER A O 1
ATOM 2442 N N . SER A 1 316 ? -30.865 -26.523 52.777 1.00 163.81 316 SER A N 1
ATOM 2443 C CA . SER A 1 316 ? -30.494 -25.742 51.596 1.00 153.59 316 SER A CA 1
ATOM 2444 C C . SER A 1 316 ? -29.204 -26.251 50.949 1.00 153.73 316 SER A C 1
ATOM 2445 O O . SER A 1 316 ? -29.049 -26.137 49.730 1.00 164.75 316 SER A O 1
ATOM 2448 N N . LEU A 1 317 ? -28.276 -26.803 51.747 1.00 146.69 317 LEU A N 1
ATOM 2449 C CA . LEU A 1 317 ? -27.036 -27.353 51.202 1.00 144.49 317 LEU A CA 1
ATOM 2450 C C . LEU A 1 317 ? -27.258 -28.758 50.631 1.00 148.21 317 LEU A C 1
ATOM 2451 O O . LEU A 1 317 ? -26.489 -29.177 49.771 1.00 140.26 317 LEU A O 1
ATOM 2456 N N . ALA A 1 318 ? -28.306 -29.479 51.083 1.00 163.71 318 ALA A N 1
ATOM 2457 C CA . ALA A 1 318 ? -28.671 -30.791 50.541 1.00 175.80 318 ALA A CA 1
ATOM 2458 C C . ALA A 1 318 ? -29.148 -30.647 49.095 1.00 174.16 318 ALA A C 1
ATOM 2459 O O . ALA A 1 318 ? -28.792 -31.469 48.247 1.00 179.02 318 ALA A O 1
ATOM 2461 N N . GLY A 1 319 ? -29.936 -29.585 48.828 1.00 177.31 319 GLY A N 1
ATOM 2462 C CA . GLY A 1 319 ? -30.435 -29.273 47.495 1.00 167.96 319 GLY A CA 1
ATOM 2463 C C . GLY A 1 319 ? -29.315 -28.949 46.517 1.00 162.78 319 GLY A C 1
ATOM 2464 O O . GLY A 1 319 ? -29.364 -29.370 45.373 1.00 180.78 319 GLY A O 1
ATOM 2465 N N . PHE A 1 320 ? -28.295 -28.218 46.984 1.00 153.68 320 PHE A N 1
ATOM 2466 C CA . PHE A 1 320 ? -27.130 -27.843 46.179 1.00 146.43 320 PHE A CA 1
ATOM 2467 C C . PHE A 1 320 ? -26.300 -29.065 45.769 1.00 153.83 320 PHE A C 1
ATOM 2468 O O . PHE A 1 320 ? -25.929 -29.180 44.597 1.00 189.62 320 PHE A O 1
ATOM 2476 N N . ILE A 1 321 ? -26.026 -29.975 46.719 1.00 167.68 321 ILE A N 1
ATOM 2477 C CA . ILE A 1 321 ? -25.271 -31.207 46.477 1.00 184.24 321 ILE A CA 1
ATOM 2478 C C . ILE A 1 321 ? -26.044 -32.118 45.504 1.00 179.91 321 ILE A C 1
ATOM 2479 O O . ILE A 1 321 ? -25.450 -32.691 44.598 1.00 177.47 321 ILE A O 1
ATOM 2484 N N . GLN A 1 322 ? -27.378 -32.209 45.663 1.00 187.70 322 GLN A N 1
ATOM 2485 C CA . GLN A 1 322 ? -28.238 -33.016 44.791 1.00 197.43 322 GLN A CA 1
ATOM 2486 C C . GLN A 1 322 ? -28.242 -32.541 43.330 1.00 202.81 322 GLN A C 1
ATOM 2487 O O . GLN A 1 322 ? -28.124 -33.361 42.432 1.00 219.60 322 GLN A O 1
ATOM 2493 N N . ARG A 1 323 ? -28.447 -31.231 43.093 1.00 194.98 323 ARG A N 1
ATOM 2494 C CA . ARG A 1 323 ? -28.284 -30.565 41.804 1.00 188.87 323 ARG A CA 1
ATOM 2495 C C . ARG A 1 323 ? -26.974 -30.877 41.064 1.00 197.12 323 ARG A C 1
ATOM 2496 O O . ARG A 1 323 ? -27.051 -31.247 39.901 1.00 228.40 323 ARG A O 1
ATOM 2504 N N . HIS A 1 324 ? -25.849 -30.877 41.784 1.00 205.22 324 HIS A N 1
ATOM 2505 C CA . HIS A 1 324 ? -24.552 -31.250 41.248 1.00 222.70 324 HIS A CA 1
ATOM 2506 C C . HIS A 1 324 ? -24.426 -32.726 40.836 1.00 238.22 324 HIS A C 1
ATOM 2507 O O . HIS A 1 324 ? -23.988 -33.007 39.736 1.00 260.58 324 HIS A O 1
ATOM 2514 N N . ALA A 1 325 ? -24.916 -33.643 41.689 1.00 234.74 325 ALA A N 1
ATOM 2515 C CA . ALA A 1 325 ? -24.950 -35.064 41.369 1.00 232.91 325 ALA A CA 1
ATOM 2516 C C . ALA A 1 325 ? -25.899 -35.354 40.191 1.00 226.61 325 ALA A C 1
ATOM 2517 O O . ALA A 1 325 ? -27.104 -35.633 40.435 1.00 219.52 325 ALA A O 1
ATOM 2519 N N . LYS A 1 342 ? -7.200 -42.547 11.005 1.00 200.69 342 LYS A N 1
ATOM 2520 C CA . LYS A 1 342 ? -8.062 -43.158 9.958 1.00 197.21 342 LYS A CA 1
ATOM 2521 C C . LYS A 1 342 ? -9.346 -43.682 10.608 1.00 186.06 342 LYS A C 1
ATOM 2522 O O . LYS A 1 342 ? -9.370 -44.866 10.995 1.00 186.80 342 LYS A O 1
ATOM 2528 N N . LEU A 1 343 ? -10.368 -42.829 10.718 1.00 178.31 343 LEU A N 1
ATOM 2529 C CA . LEU A 1 343 ? -11.638 -43.237 11.377 1.00 185.06 343 LEU A CA 1
ATOM 2530 C C . LEU A 1 343 ? -12.759 -43.291 10.335 1.00 188.15 343 LEU A C 1
ATOM 2531 O O . LEU A 1 343 ? -13.025 -42.250 9.702 1.00 185.14 343 LEU A O 1
ATOM 2536 N N . ASN A 1 344 ? -13.386 -44.458 10.170 1.00 195.47 344 ASN A N 1
ATOM 2537 C CA . ASN A 1 344 ? -14.532 -44.582 9.230 1.00 195.45 344 ASN A CA 1
ATOM 2538 C C . ASN A 1 344 ? -15.826 -44.513 10.045 1.00 188.89 344 ASN A C 1
ATOM 2539 O O . ASN A 1 344 ? -16.093 -45.465 10.805 1.00 187.46 344 ASN A O 1
ATOM 2544 N N . LEU A 1 345 ? -16.590 -43.428 9.898 1.00 183.80 345 LEU A N 1
ATOM 2545 C CA . LEU A 1 345 ? -17.798 -43.258 10.700 1.00 185.00 345 LEU A CA 1
ATOM 2546 C C . LEU A 1 345 ? -18.938 -44.100 10.134 1.00 190.38 345 LEU A C 1
ATOM 2547 O O . LEU A 1 345 ? -19.283 -43.962 8.964 1.00 192.56 345 LEU A O 1
ATOM 2552 N N . SER A 1 346 ? -19.516 -44.985 10.957 1.00 192.05 346 SER A N 1
ATOM 2553 C CA . SER A 1 346 ? -20.615 -45.848 10.517 1.00 190.29 346 SER A CA 1
ATOM 2554 C C . SER A 1 346 ? -21.822 -45.684 11.443 1.00 179.94 346 SER A C 1
ATOM 2555 O O . SER A 1 346 ? -21.856 -46.272 12.520 1.00 181.37 346 SER A O 1
ATOM 2558 N N . ILE A 1 347 ? -22.799 -44.866 11.029 1.00 172.18 347 ILE A N 1
ATOM 2559 C CA . ILE A 1 347 ? -24.007 -44.620 11.803 1.00 169.61 347 ILE A CA 1
ATOM 2560 C C . ILE A 1 347 ? -25.114 -45.549 11.292 1.00 170.67 347 ILE A C 1
ATOM 2561 O O . ILE A 1 347 ? -25.489 -45.484 10.127 1.00 177.77 347 ILE A O 1
ATOM 2566 N N . ARG A 1 348 ? -25.626 -46.422 12.159 1.00 175.89 348 ARG A N 1
ATOM 2567 C CA . ARG A 1 348 ? -26.645 -47.415 11.813 1.00 185.14 348 ARG A CA 1
ATOM 2568 C C . ARG A 1 348 ? -27.947 -47.209 12.602 1.00 183.70 348 ARG A C 1
ATOM 2569 O O . ARG A 1 348 ? -27.971 -47.404 13.819 1.00 190.22 348 ARG A O 1
ATOM 2577 N N . GLU A 1 349 ? -29.028 -46.848 11.883 1.00 183.68 349 GLU A N 1
ATOM 2578 C CA . GLU A 1 349 ? -30.387 -46.646 12.394 1.00 184.33 349 GLU A CA 1
ATOM 2579 C C . GLU A 1 349 ? -30.464 -45.704 13.601 1.00 185.17 349 GLU A C 1
ATOM 2580 O O . GLU A 1 349 ? -31.144 -46.002 14.586 1.00 192.77 349 GLU A O 1
ATOM 2586 N N . LEU A 1 350 ? -29.788 -44.547 13.496 1.00 182.21 350 LEU A N 1
ATOM 2587 C CA . LEU A 1 350 ? -29.754 -43.546 14.565 1.00 176.50 350 LEU A CA 1
ATOM 2588 C C . LEU A 1 350 ? -31.088 -42.800 14.689 1.00 177.36 350 LEU A C 1
ATOM 2589 O O . LEU A 1 350 ? -31.605 -42.219 13.737 1.00 185.19 350 LEU A O 1
ATOM 2594 N N . SER A 1 351 ? -31.659 -42.859 15.890 1.00 179.12 351 SER A N 1
ATOM 2595 C CA . SER A 1 351 ? -32.915 -42.216 16.224 1.00 178.58 351 SER A CA 1
ATOM 2596 C C . SER A 1 351 ? -32.706 -41.393 17.496 1.00 173.43 351 SER A C 1
ATOM 2597 O O . SER A 1 351 ? -32.077 -41.875 18.440 1.00 169.35 351 SER A O 1
ATOM 2600 N N . PHE A 1 352 ? -33.211 -40.150 17.521 1.00 173.90 352 PHE A N 1
ATOM 2601 C CA . PHE A 1 352 ? -33.023 -39.271 18.667 1.00 172.75 352 PHE A CA 1
ATOM 2602 C C . PHE A 1 352 ? -34.212 -38.330 18.876 1.00 175.84 352 PHE A C 1
ATOM 2603 O O . PHE A 1 352 ? -34.857 -37.885 17.920 1.00 177.90 352 PHE A O 1
ATOM 2611 N N . SER A 1 353 ? -34.466 -38.027 20.160 1.00 167.77 353 SER A N 1
ATOM 2612 C CA . SER A 1 353 ? -35.491 -37.104 20.605 1.00 169.25 353 SER A CA 1
ATOM 2613 C C . SER A 1 353 ? -34.943 -36.288 21.771 1.00 166.11 353 SER A C 1
ATOM 2614 O O . SER A 1 353 ? -34.254 -36.850 22.617 1.00 173.35 353 SER A O 1
ATOM 2617 N N . TYR A 1 354 ? -35.207 -34.975 21.809 1.00 164.24 354 TYR A N 1
ATOM 2618 C CA . TYR A 1 354 ? -34.803 -34.133 22.927 1.00 161.17 354 TYR A CA 1
ATOM 2619 C C . TYR A 1 354 ? -35.760 -34.342 24.114 1.00 169.41 354 TYR A C 1
ATOM 2620 O O . TYR A 1 354 ? -35.334 -34.503 25.251 1.00 158.86 354 TYR A O 1
ATOM 2629 N N . SER A 1 355 ? -37.076 -34.343 23.815 1.00 182.30 355 SER A N 1
ATOM 2630 C CA . SER A 1 355 ? -38.182 -34.743 24.689 1.00 187.01 355 SER A CA 1
ATOM 2631 C C . SER A 1 355 ? -38.953 -35.876 24.000 1.00 208.08 355 SER A C 1
ATOM 2632 O O . SER A 1 355 ? -38.996 -35.909 22.776 1.00 199.61 355 SER A O 1
ATOM 2635 N N . ASP A 1 356 ? -39.533 -36.813 24.761 1.00 236.01 356 ASP A N 1
ATOM 2636 C CA . ASP A 1 356 ? -40.263 -37.964 24.208 1.00 246.95 356 ASP A CA 1
ATOM 2637 C C . ASP A 1 356 ? -41.400 -37.578 23.254 1.00 247.02 356 ASP A C 1
ATOM 2638 O O . ASP A 1 356 ? -41.721 -38.348 22.336 1.00 234.37 356 ASP A O 1
ATOM 2643 N N . ASP A 1 357 ? -42.004 -36.388 23.464 1.00 250.91 357 ASP A N 1
ATOM 2644 C CA . ASP A 1 357 ? -43.095 -35.848 22.653 1.00 247.89 357 ASP A CA 1
ATOM 2645 C C . ASP A 1 357 ? -42.802 -35.822 21.147 1.00 238.66 357 ASP A C 1
ATOM 2646 O O . ASP A 1 357 ? -43.689 -36.189 20.360 1.00 233.93 357 ASP A O 1
ATOM 2651 N N . LYS A 1 358 ? -41.592 -35.397 20.744 1.00 238.91 358 LYS A N 1
ATOM 2652 C CA . LYS A 1 358 ? -41.277 -35.114 19.340 1.00 229.62 358 LYS A CA 1
ATOM 2653 C C . LYS A 1 358 ? -39.945 -35.741 18.890 1.00 206.94 358 LYS A C 1
ATOM 2654 O O . LYS A 1 358 ? -38.997 -35.753 19.669 1.00 199.54 358 LYS A O 1
ATOM 2660 N N . LYS A 1 359 ? -39.951 -36.352 17.691 1.00 192.67 359 LYS A N 1
ATOM 2661 C CA . LYS A 1 359 ? -38.850 -37.114 17.115 1.00 181.91 359 LYS A CA 1
ATOM 2662 C C . LYS A 1 359 ? -38.028 -36.184 16.231 1.00 168.66 359 LYS A C 1
ATOM 2663 O O . LYS A 1 359 ? -38.584 -35.531 15.337 1.00 170.91 359 LYS A O 1
ATOM 2669 N N . ILE A 1 360 ? -36.718 -36.069 16.494 1.00 159.61 360 ILE A N 1
ATOM 2670 C CA . ILE A 1 360 ? -35.830 -35.206 15.722 1.00 155.73 360 ILE A CA 1
ATOM 2671 C C . ILE A 1 360 ? -35.116 -35.985 14.623 1.00 158.35 360 ILE A C 1
ATOM 2672 O O . ILE A 1 360 ? -35.035 -35.498 13.502 1.00 155.11 360 ILE A O 1
ATOM 2677 N N . LEU A 1 361 ? -34.565 -37.159 14.940 1.00 161.68 361 LEU A N 1
ATOM 2678 C CA . LEU A 1 361 ? -33.846 -37.980 13.959 1.00 163.90 361 LEU A CA 1
ATOM 2679 C C . LEU A 1 361 ? -34.445 -39.381 13.974 1.00 171.72 361 LEU A C 1
ATOM 2680 O O . LEU A 1 361 ? -34.632 -39.937 15.053 1.00 176.83 361 LEU A O 1
ATOM 2685 N N . ASN A 1 362 ? -34.796 -39.928 12.799 1.00 178.71 362 ASN A N 1
ATOM 2686 C CA . ASN A 1 362 ? -35.411 -41.251 12.731 1.00 186.93 362 ASN A CA 1
ATOM 2687 C C . ASN A 1 362 ? -34.683 -42.160 11.758 1.00 186.72 362 ASN A C 1
ATOM 2688 O O . ASN A 1 362 ? -34.682 -41.879 10.561 1.00 187.53 362 ASN A O 1
ATOM 2693 N N . SER A 1 363 ? -34.108 -43.272 12.261 1.00 187.17 363 SER A N 1
ATOM 2694 C CA . SER A 1 363 ? -33.441 -44.294 11.458 1.00 198.64 363 SER A CA 1
ATOM 2695 C C . SER A 1 363 ? -32.439 -43.747 10.425 1.00 189.87 363 SER A C 1
ATOM 2696 O O . SER A 1 363 ? -32.420 -44.219 9.276 1.00 191.40 363 SER A O 1
ATOM 2699 N N . VAL A 1 364 ? -31.611 -42.756 10.815 1.00 171.99 364 VAL A N 1
ATOM 2700 C CA . VAL A 1 364 ? -30.633 -42.210 9.871 1.00 169.51 364 VAL A CA 1
ATOM 2701 C C . VAL A 1 364 ? -29.451 -43.175 9.753 1.00 171.08 364 VAL A C 1
ATOM 2702 O O . VAL A 1 364 ? -28.776 -43.482 10.734 1.00 165.43 364 VAL A O 1
ATOM 2706 N N . SER A 1 365 ? -29.248 -43.708 8.540 1.00 171.64 365 SER A N 1
ATOM 2707 C CA . SER A 1 365 ? -28.164 -44.641 8.269 1.00 171.93 365 SER A CA 1
ATOM 2708 C C . SER A 1 365 ? -27.140 -43.983 7.339 1.00 167.94 365 SER A C 1
ATOM 2709 O O . SER A 1 365 ? -27.485 -43.530 6.255 1.00 163.57 365 SER A O 1
ATOM 2712 N N . LEU A 1 366 ? -25.883 -43.916 7.784 1.00 171.66 366 LEU A N 1
ATOM 2713 C CA . LEU A 1 366 ? -24.778 -43.307 7.052 1.00 172.99 366 LEU A CA 1
ATOM 2714 C C . LEU A 1 366 ? -23.541 -44.210 7.101 1.00 181.31 366 LEU A C 1
ATOM 2715 O O . LEU A 1 366 ? -23.354 -44.979 8.041 1.00 190.94 366 LEU A O 1
ATOM 2720 N N . ASP A 1 367 ? -22.660 -44.055 6.110 1.00 181.72 367 ASP A N 1
ATOM 2721 C CA . ASP A 1 367 ? -21.384 -44.753 6.064 1.00 180.61 367 ASP A CA 1
ATOM 2722 C C . ASP A 1 367 ? -20.378 -43.809 5.420 1.00 181.16 367 ASP A C 1
ATOM 2723 O O . ASP A 1 367 ? -20.392 -43.603 4.207 1.00 181.27 367 ASP A O 1
ATOM 2728 N N . LEU A 1 368 ? -19.573 -43.164 6.271 1.00 188.27 368 LEU A N 1
ATOM 2729 C CA . LEU A 1 368 ? -18.577 -42.179 5.870 1.00 190.17 368 LEU A CA 1
ATOM 2730 C C . LEU A 1 368 ? -17.177 -42.780 6.029 1.00 188.59 368 LEU A C 1
ATOM 2731 O O . LEU A 1 368 ? -16.950 -43.596 6.922 1.00 182.72 368 LEU A O 1
ATOM 2736 N N . PHE A 1 369 ? -16.242 -42.401 5.145 1.00 188.50 369 PHE A N 1
ATOM 2737 C CA . PHE A 1 369 ? -14.899 -42.975 5.152 1.00 186.50 369 PHE A CA 1
ATOM 2738 C C . PHE A 1 369 ? -13.806 -41.912 5.268 1.00 173.99 369 PHE A C 1
ATOM 2739 O O . PHE A 1 369 ? -13.980 -40.788 4.808 1.00 164.45 369 PHE A O 1
ATOM 2747 N N . THR A 1 370 ? -12.652 -42.319 5.824 1.00 169.39 370 THR A N 1
ATOM 2748 C CA . THR A 1 370 ? -11.495 -41.460 6.065 1.00 172.88 370 THR A CA 1
ATOM 2749 C C . THR A 1 370 ? -10.931 -40.807 4.799 1.00 171.12 370 THR A C 1
ATOM 2750 O O . THR A 1 370 ? -11.003 -41.375 3.711 1.00 183.26 370 THR A O 1
ATOM 2754 N N . GLY A 1 371 ? -10.412 -39.581 4.970 1.00 174.96 371 GLY A N 1
ATOM 2755 C CA . GLY A 1 371 ? -9.822 -38.813 3.879 1.00 180.64 371 GLY A CA 1
ATOM 2756 C C . GLY A 1 371 ? -10.809 -38.169 2.920 1.00 176.68 371 GLY A C 1
ATOM 2757 O O . GLY A 1 371 ? -10.389 -37.428 2.035 1.00 187.73 371 GLY A O 1
ATOM 2758 N N . LYS A 1 372 ? -12.118 -38.434 3.087 1.00 173.55 372 LYS A N 1
ATOM 2759 C CA . LYS A 1 372 ? -13.137 -37.910 2.181 1.00 179.18 372 LYS A CA 1
ATOM 2760 C C . LYS A 1 372 ? -13.947 -36.783 2.832 1.00 166.96 372 LYS A C 1
ATOM 2761 O O . LYS A 1 372 ? -14.270 -36.856 4.011 1.00 170.14 372 LYS A O 1
ATOM 2767 N N . MET A 1 373 ? -14.281 -35.744 2.042 1.00 166.46 373 MET A N 1
ATOM 2768 C CA . MET A 1 373 ? -15.063 -34.607 2.503 1.00 158.64 373 MET A CA 1
ATOM 2769 C C . MET A 1 373 ? -16.538 -34.795 2.126 1.00 159.12 373 MET A C 1
ATOM 2770 O O . MET A 1 373 ? -16.881 -34.864 0.956 1.00 184.28 373 MET A O 1
ATOM 2775 N N . TYR A 1 374 ? -17.415 -34.880 3.128 1.00 153.51 374 TYR A N 1
ATOM 2776 C CA . TYR A 1 374 ? -18.848 -35.056 2.929 1.00 156.36 374 TYR A CA 1
ATOM 2777 C C . TYR A 1 374 ? -19.609 -33.778 3.276 1.00 154.74 374 TYR A C 1
ATOM 2778 O O . TYR A 1 374 ? -19.166 -33.006 4.118 1.00 162.08 374 TYR A O 1
ATOM 2787 N N . SER A 1 375 ? -20.761 -33.560 2.632 1.00 158.50 375 SER A N 1
ATOM 2788 C CA . SER A 1 375 ? -21.617 -32.401 2.880 1.00 159.10 375 SER A CA 1
ATOM 2789 C C . SER A 1 375 ? -22.984 -32.851 3.397 1.00 160.94 375 SER A C 1
ATOM 2790 O O . SER A 1 375 ? -23.466 -33.922 3.034 1.00 173.38 375 SER A O 1
ATOM 2793 N N . LEU A 1 376 ? -23.611 -32.017 4.240 1.00 154.59 376 LEU A N 1
ATOM 2794 C CA . LEU A 1 376 ? -24.918 -32.299 4.822 1.00 153.49 376 LEU A CA 1
ATOM 2795 C C . LEU A 1 376 ? -25.754 -31.028 4.776 1.00 150.11 376 LEU A C 1
ATOM 2796 O O . LEU A 1 376 ? -25.284 -29.971 5.184 1.00 149.57 376 LEU A O 1
ATOM 2801 N N . THR A 1 377 ? -26.975 -31.109 4.225 1.00 153.07 377 THR A N 1
ATOM 2802 C CA . THR A 1 377 ? -27.870 -29.956 4.090 1.00 155.68 377 THR A CA 1
ATOM 2803 C C . THR A 1 377 ? -29.328 -30.350 4.349 1.00 151.06 377 THR A C 1
ATOM 2804 O O . THR A 1 377 ? -29.633 -31.516 4.562 1.00 159.27 377 THR A O 1
ATOM 2808 N N . GLY A 1 378 ? -30.203 -29.355 4.457 1.00 143.11 378 GLY A N 1
ATOM 2809 C CA . GLY A 1 378 ? -31.629 -29.520 4.644 1.00 148.46 378 GLY A CA 1
ATOM 2810 C C . GLY A 1 378 ? -32.206 -28.292 5.321 1.00 156.05 378 GLY A C 1
ATOM 2811 O O . GLY A 1 378 ? -31.471 -27.355 5.682 1.00 159.94 378 GLY A O 1
ATOM 2812 N N . PRO A 1 379 ? -33.533 -28.277 5.568 1.00 167.25 379 PRO A N 1
ATOM 2813 C CA . PRO A 1 379 ? -34.130 -27.121 6.252 1.00 171.06 379 PRO A CA 1
ATOM 2814 C C . PRO A 1 379 ? -33.682 -26.985 7.714 1.00 173.90 379 PRO A C 1
ATOM 2815 O O . PRO A 1 379 ? -32.880 -27.800 8.189 1.00 177.18 379 PRO A O 1
ATOM 2819 N N . SER A 1 380 ? -34.137 -25.939 8.429 1.00 176.91 380 SER A N 1
ATOM 2820 C CA . SER A 1 380 ? -33.688 -25.681 9.805 1.00 171.01 380 SER A CA 1
ATOM 2821 C C . SER A 1 380 ? -34.190 -26.705 10.831 1.00 171.48 380 SER A C 1
ATOM 2822 O O . SER A 1 380 ? -33.542 -26.901 11.860 1.00 174.43 380 SER A O 1
ATOM 2825 N N . GLY A 1 381 ? -35.336 -27.335 10.563 1.00 179.74 381 GLY A N 1
ATOM 2826 C CA . GLY A 1 381 ? -35.912 -28.304 11.478 1.00 183.33 381 GLY A CA 1
ATOM 2827 C C . GLY A 1 381 ? -35.493 -29.753 11.240 1.00 182.29 381 GLY A C 1
ATOM 2828 O O . GLY A 1 381 ? -35.892 -30.629 12.012 1.00 170.61 381 GLY A O 1
ATOM 2829 N N . SER A 1 382 ? -34.696 -30.010 10.193 1.00 186.11 382 SER A N 1
ATOM 2830 C CA . SER A 1 382 ? -34.273 -31.353 9.825 1.00 183.82 382 SER A CA 1
ATOM 2831 C C . SER A 1 382 ? -33.369 -32.016 10.865 1.00 169.23 382 SER A C 1
ATOM 2832 O O . SER A 1 382 ? -33.527 -33.208 11.134 1.00 170.98 382 SER A O 1
ATOM 2835 N N . GLY A 1 383 ? -32.448 -31.252 11.451 1.00 158.94 383 GLY A N 1
ATOM 2836 C CA . GLY A 1 383 ? -31.594 -31.772 12.508 1.00 161.85 383 GLY A CA 1
ATOM 2837 C C . GLY A 1 383 ? -30.175 -32.145 12.088 1.00 155.73 383 GLY A C 1
ATOM 2838 O O . GLY A 1 383 ? -29.678 -33.226 12.408 1.00 152.38 383 GLY A O 1
ATOM 2839 N N . LYS A 1 384 ? -29.505 -31.227 11.382 1.00 156.10 384 LYS A N 1
ATOM 2840 C CA . LYS A 1 384 ? -28.122 -31.414 10.972 1.00 161.07 384 LYS A CA 1
ATOM 2841 C C . LYS A 1 384 ? -27.221 -31.279 12.202 1.00 156.31 384 LYS A C 1
ATOM 2842 O O . LYS A 1 384 ? -26.396 -32.154 12.451 1.00 155.77 384 LYS A O 1
ATOM 2848 N N . SER A 1 385 ? -27.417 -30.202 12.989 1.00 150.48 385 SER A N 1
ATOM 2849 C CA . SER A 1 385 ? -26.661 -29.923 14.201 1.00 154.72 385 SER A CA 1
ATOM 2850 C C . SER A 1 385 ? -26.863 -30.995 15.268 1.00 148.88 385 SER A C 1
ATOM 2851 O O . SER A 1 385 ? -25.898 -31.392 15.903 1.00 147.53 385 SER A O 1
ATOM 2854 N N . THR A 1 386 ? -28.108 -31.475 15.455 1.00 141.63 386 THR A N 1
ATOM 2855 C CA . THR A 1 386 ? -28.405 -32.537 16.410 1.00 144.56 386 THR A CA 1
ATOM 2856 C C . THR A 1 386 ? -27.600 -33.812 16.095 1.00 146.83 386 THR A C 1
ATOM 2857 O O . THR A 1 386 ? -26.881 -34.322 16.947 1.00 158.51 386 THR A O 1
ATOM 2861 N N . LEU A 1 387 ? -27.656 -34.255 14.830 1.00 156.33 387 LEU A N 1
ATOM 2862 C CA . LEU A 1 387 ? -26.972 -35.439 14.323 1.00 166.23 387 LEU A CA 1
ATOM 2863 C C . LEU A 1 387 ? -25.477 -35.356 14.593 1.00 164.03 387 LEU A C 1
ATOM 2864 O O . LEU A 1 387 ? -24.892 -36.313 15.091 1.00 169.05 387 LEU A O 1
ATOM 2869 N N . VAL A 1 388 ? -24.880 -34.197 14.290 1.00 159.56 388 VAL A N 1
ATOM 2870 C CA . VAL A 1 388 ? -23.449 -33.999 14.467 1.00 162.71 388 VAL A CA 1
ATOM 2871 C C . VAL A 1 388 ? -23.074 -33.830 15.944 1.00 167.11 388 VAL A C 1
ATOM 2872 O O . VAL A 1 388 ? -21.965 -34.206 16.320 1.00 180.57 388 VAL A O 1
ATOM 2876 N N . LYS A 1 389 ? -23.991 -33.312 16.783 1.00 160.39 389 LYS A N 1
ATOM 2877 C CA . LYS A 1 389 ? -23.789 -33.196 18.227 1.00 149.36 389 LYS A CA 1
ATOM 2878 C C . LYS A 1 389 ? -23.738 -34.587 18.863 1.00 144.16 389 LYS A C 1
ATOM 2879 O O . LYS A 1 389 ? -22.939 -34.802 19.764 1.00 163.13 389 LYS A O 1
ATOM 2885 N N . ILE A 1 390 ? -24.540 -35.544 18.349 1.00 139.46 390 ILE A N 1
ATOM 2886 C CA . ILE A 1 390 ? -24.559 -36.934 18.808 1.00 141.24 390 ILE A CA 1
ATOM 2887 C C . ILE A 1 390 ? -23.238 -37.635 18.444 1.00 143.93 390 ILE A C 1
ATOM 2888 O O . ILE A 1 390 ? -22.687 -38.357 19.271 1.00 160.29 390 ILE A O 1
ATOM 2893 N N . ILE A 1 391 ? -22.685 -37.355 17.251 1.00 156.74 391 ILE A N 1
ATOM 2894 C CA . ILE A 1 391 ? -21.372 -37.866 16.821 1.00 164.45 391 ILE A CA 1
ATOM 2895 C C . ILE A 1 391 ? -20.267 -37.289 17.732 1.00 156.81 391 ILE A C 1
ATOM 2896 O O . ILE A 1 391 ? -19.347 -38.004 18.143 1.00 155.40 391 ILE A O 1
ATOM 2901 N N . SER A 1 392 ? -20.406 -36.002 18.092 1.00 150.58 392 SER A N 1
ATOM 2902 C CA . SER A 1 392 ? -19.510 -35.281 18.998 1.00 161.95 392 SER A CA 1
ATOM 2903 C C . SER A 1 392 ? -19.624 -35.741 20.465 1.00 171.29 392 SER A C 1
ATOM 2904 O O . SER A 1 392 ? -18.722 -35.474 21.265 1.00 166.98 392 SER A O 1
ATOM 2907 N N . GLY A 1 393 ? -20.738 -36.401 20.816 1.00 169.14 393 GLY A N 1
ATOM 2908 C CA . GLY A 1 393 ? -20.993 -36.937 22.142 1.00 152.57 393 GLY A CA 1
ATOM 2909 C C . GLY A 1 393 ? -21.694 -35.969 23.090 1.00 149.16 393 GLY A C 1
ATOM 2910 O O . GLY A 1 393 ? -21.579 -36.135 24.301 1.00 162.24 393 GLY A O 1
ATOM 2911 N N . TYR A 1 394 ? -22.437 -34.984 22.550 1.00 144.14 394 TYR A N 1
ATOM 2912 C CA . TYR A 1 394 ? -23.183 -34.002 23.333 1.00 141.66 394 TYR A CA 1
ATOM 2913 C C . TYR A 1 394 ? -24.311 -34.689 24.106 1.00 144.67 394 TYR A C 1
ATOM 2914 O O . TYR A 1 394 ? -24.518 -34.413 25.298 1.00 172.23 394 TYR A O 1
ATOM 2923 N N . TYR A 1 395 ? -25.034 -35.583 23.406 1.00 143.06 395 TYR A N 1
ATOM 2924 C CA . TYR A 1 395 ? -26.178 -36.313 23.940 1.00 151.18 395 TYR A CA 1
ATOM 2925 C C . TYR A 1 395 ? -25.923 -37.816 23.771 1.00 165.63 395 TYR A C 1
ATOM 2926 O O . TYR A 1 395 ? -25.466 -38.269 22.712 1.00 154.32 395 TYR A O 1
ATOM 2935 N N . LYS A 1 396 ? -26.168 -38.600 24.842 1.00 176.19 396 LYS A N 1
ATOM 2936 C CA . LYS A 1 396 ? -25.920 -40.044 24.836 1.00 175.79 396 LYS A CA 1
ATOM 2937 C C . LYS A 1 396 ? -27.198 -40.891 24.856 1.00 170.90 396 LYS A C 1
ATOM 2938 O O . LYS A 1 396 ? -27.110 -42.103 24.629 1.00 158.33 396 LYS A O 1
ATOM 2944 N N . ASN A 1 397 ? -28.375 -40.289 25.116 1.00 175.01 397 ASN A N 1
ATOM 2945 C CA . ASN A 1 397 ? -29.627 -41.038 25.163 1.00 187.01 397 ASN A CA 1
ATOM 2946 C C . ASN A 1 397 ? -30.219 -41.185 23.761 1.00 190.83 397 ASN A C 1
ATOM 2947 O O . ASN A 1 397 ? -31.180 -40.493 23.417 1.00 200.66 397 ASN A O 1
ATOM 2952 N N . TYR A 1 398 ? -29.652 -42.091 22.949 1.00 188.31 398 TYR A N 1
ATOM 2953 C CA . TYR A 1 398 ? -30.119 -42.313 21.579 1.00 182.47 398 TYR A CA 1
ATOM 2954 C C . TYR A 1 398 ? -30.342 -43.803 21.285 1.00 186.41 398 TYR A C 1
ATOM 2955 O O . TYR A 1 398 ? -29.670 -44.667 21.853 1.00 187.84 398 TYR A O 1
ATOM 2964 N N . PHE A 1 399 ? -31.290 -44.094 20.378 1.00 193.31 399 PHE A N 1
ATOM 2965 C CA . PHE A 1 399 ? -31.552 -45.454 19.924 1.00 207.07 399 PHE A CA 1
ATOM 2966 C C . PHE A 1 399 ? -30.789 -45.651 18.612 1.00 206.71 399 PHE A C 1
ATOM 2967 O O . PHE A 1 399 ? -30.830 -44.791 17.738 1.00 201.80 399 PHE A O 1
ATOM 2975 N N . GLY A 1 400 ? -30.081 -46.774 18.487 1.00 207.25 400 GLY A N 1
ATOM 2976 C CA . GLY A 1 400 ? -29.283 -47.070 17.304 1.00 205.42 400 GLY A CA 1
ATOM 2977 C C . GLY A 1 400 ? -27.810 -47.216 17.663 1.00 207.30 400 GLY A C 1
ATOM 2978 O O . GLY A 1 400 ? -27.459 -47.284 18.844 1.00 206.43 400 GLY A O 1
ATOM 2979 N N . ASP A 1 401 ? -26.932 -47.294 16.649 1.00 208.59 401 ASP A N 1
ATOM 2980 C CA . ASP A 1 401 ? -25.504 -47.507 16.896 1.00 210.69 401 ASP A CA 1
ATOM 2981 C C . ASP A 1 401 ? -24.628 -46.609 16.032 1.00 195.60 401 ASP A C 1
ATOM 2982 O O . ASP A 1 401 ? -24.936 -46.387 14.875 1.00 198.42 401 ASP A O 1
ATOM 2987 N N . ILE A 1 402 ? -23.532 -46.093 16.603 1.00 189.34 402 ILE A N 1
ATOM 2988 C CA . ILE A 1 402 ? -22.561 -45.274 15.889 1.00 184.74 402 ILE A CA 1
ATOM 2989 C C . ILE A 1 402 ? -21.189 -45.894 16.143 1.00 188.44 402 ILE A C 1
ATOM 2990 O O . ILE A 1 402 ? -20.785 -46.040 17.301 1.00 207.95 402 ILE A O 1
ATOM 2995 N N . TYR A 1 403 ? -20.474 -46.283 15.074 1.00 185.21 403 TYR A N 1
ATOM 2996 C CA . TYR A 1 403 ? -19.172 -46.926 15.229 1.00 186.99 403 TYR A CA 1
ATOM 2997 C C . TYR A 1 403 ? -18.019 -46.104 14.659 1.00 187.45 403 TYR A C 1
ATOM 2998 O O . TYR A 1 403 ? -18.190 -45.350 13.704 1.00 186.89 403 TYR A O 1
ATOM 3007 N N . LEU A 1 404 ? -16.832 -46.316 15.237 1.00 190.24 404 LEU A N 1
ATOM 3008 C CA . LEU A 1 404 ? -15.578 -45.743 14.773 1.00 191.52 404 LEU A CA 1
ATOM 3009 C C . LEU A 1 404 ? -14.623 -46.921 14.625 1.00 200.70 404 LEU A C 1
ATOM 3010 O O . LEU A 1 404 ? -14.133 -47.418 15.645 1.00 211.29 404 LEU A O 1
ATOM 3015 N N . ASN A 1 405 ? -14.409 -47.401 13.383 1.00 193.44 405 ASN A N 1
ATOM 3016 C CA . ASN A 1 405 ? -13.543 -48.546 13.096 1.00 196.54 405 ASN A CA 1
ATOM 3017 C C . ASN A 1 405 ? -14.030 -49.789 13.856 1.00 197.01 405 ASN A C 1
ATOM 3018 O O . ASN A 1 405 ? -13.241 -50.494 14.495 1.00 179.94 405 ASN A O 1
ATOM 3023 N N . ASP A 1 406 ? -15.363 -50.016 13.823 1.00 202.87 406 ASP A N 1
ATOM 3024 C CA . ASP A 1 406 ? -16.053 -51.114 14.501 1.00 212.39 406 ASP A CA 1
ATOM 3025 C C . ASP A 1 406 ? -15.944 -51.024 16.032 1.00 204.83 406 ASP A C 1
ATOM 3026 O O . ASP A 1 406 ? -15.835 -52.054 16.699 1.00 196.55 406 ASP A O 1
ATOM 3031 N N . ILE A 1 407 ? -16.000 -49.787 16.580 1.00 209.39 407 ILE A N 1
ATOM 3032 C CA . ILE A 1 407 ? -15.984 -49.489 18.012 1.00 211.27 407 ILE A CA 1
ATOM 3033 C C . ILE A 1 407 ? -17.163 -48.563 18.316 1.00 212.85 407 ILE A C 1
ATOM 3034 O O . ILE A 1 407 ? -17.232 -47.478 17.755 1.00 229.72 407 ILE A O 1
ATOM 3039 N N . SER A 1 408 ? -18.067 -48.974 19.221 1.00 206.17 408 SER A N 1
ATOM 3040 C CA . SER A 1 408 ? -19.257 -48.195 19.536 1.00 203.33 408 SER A CA 1
ATOM 3041 C C . SER A 1 408 ? -18.907 -46.909 20.297 1.00 201.03 408 SER A C 1
ATOM 3042 O O . SER A 1 408 ? -18.007 -46.915 21.134 1.00 199.30 408 SER A O 1
ATOM 3045 N N . LEU A 1 409 ? -19.666 -45.836 20.022 1.00 197.57 409 LEU A N 1
ATOM 3046 C CA . LEU A 1 409 ? -19.544 -44.540 20.683 1.00 199.41 409 LEU A CA 1
ATOM 3047 C C . LEU A 1 409 ? -19.769 -44.648 22.196 1.00 190.39 409 LEU A C 1
ATOM 3048 O O . LEU A 1 409 ? -19.106 -43.962 22.976 1.00 183.83 409 LEU A O 1
ATOM 3053 N N . ARG A 1 410 ? -20.693 -45.538 22.599 1.00 187.68 410 ARG A N 1
ATOM 3054 C CA . ARG A 1 410 ? -21.038 -45.830 23.988 1.00 193.25 410 ARG A CA 1
ATOM 3055 C C . ARG A 1 410 ? -19.827 -46.392 24.754 1.00 194.12 410 ARG A C 1
ATOM 3056 O O . ARG A 1 410 ? -19.670 -46.117 25.943 1.00 203.87 410 ARG A O 1
ATOM 3064 N N . ASN A 1 411 ? -18.970 -47.163 24.063 1.00 184.95 411 ASN A N 1
ATOM 3065 C CA . ASN A 1 411 ? -17.748 -47.748 24.615 1.00 183.19 411 ASN A CA 1
ATOM 3066 C C . ASN A 1 411 ? -16.521 -46.832 24.506 1.00 177.43 411 ASN A C 1
ATOM 3067 O O . ASN A 1 411 ? -15.421 -47.236 24.898 1.00 182.28 411 ASN A O 1
ATOM 3072 N N . ILE A 1 412 ? -16.683 -45.599 23.992 1.00 174.52 412 ILE A N 1
ATOM 3073 C CA . ILE A 1 412 ? -15.601 -44.622 23.871 1.00 177.47 412 ILE A CA 1
ATOM 3074 C C . ILE A 1 412 ? -15.783 -43.557 24.962 1.00 174.56 412 ILE A C 1
ATOM 3075 O O . ILE A 1 412 ? -16.897 -43.064 25.166 1.00 175.30 412 ILE A O 1
ATOM 3080 N N . SER A 1 413 ? -14.689 -43.216 25.674 1.00 173.23 413 SER A N 1
ATOM 3081 C CA . SER A 1 413 ? -14.721 -42.195 26.722 1.00 169.99 413 SER A CA 1
ATOM 3082 C C . SER A 1 413 ? -14.862 -40.795 26.121 1.00 159.02 413 SER A C 1
ATOM 3083 O O . SER A 1 413 ? -14.482 -40.588 24.979 1.00 172.51 413 SER A O 1
ATOM 3086 N N . ASP A 1 414 ? -15.383 -39.836 26.897 1.00 157.53 414 ASP A N 1
ATOM 3087 C CA . ASP A 1 414 ? -15.548 -38.463 26.431 1.00 165.49 414 ASP A CA 1
ATOM 3088 C C . ASP A 1 414 ? -14.217 -37.803 26.083 1.00 170.62 414 ASP A C 1
ATOM 3089 O O . ASP A 1 414 ? -14.172 -37.008 25.157 1.00 173.87 414 ASP A O 1
ATOM 3094 N N . GLU A 1 415 ? -13.138 -38.159 26.785 1.00 173.43 415 GLU A N 1
ATOM 3095 C CA . GLU A 1 415 ? -11.817 -37.599 26.522 1.00 177.04 415 GLU A CA 1
ATOM 3096 C C . GLU A 1 415 ? -11.221 -38.119 25.201 1.00 165.58 415 GLU A C 1
ATOM 3097 O O . GLU A 1 415 ? -10.609 -37.336 24.466 1.00 157.94 415 GLU A O 1
ATOM 3103 N N . ASP A 1 416 ? -11.389 -39.425 24.901 1.00 167.93 416 ASP A N 1
ATOM 3104 C CA . ASP A 1 416 ? -10.880 -40.048 23.675 1.00 178.65 416 ASP A CA 1
ATOM 3105 C C . ASP A 1 416 ? -11.651 -39.555 22.439 1.00 171.21 416 ASP A C 1
ATOM 3106 O O . ASP A 1 416 ? -11.065 -39.351 21.377 1.00 162.87 416 ASP A O 1
ATOM 3111 N N . LEU A 1 417 ? -12.974 -39.381 22.589 1.00 163.85 417 LEU A N 1
ATOM 3112 C CA . LEU A 1 417 ? -13.869 -38.891 21.549 1.00 160.30 417 LEU A CA 1
ATOM 3113 C C . LEU A 1 417 ? -13.563 -37.430 21.216 1.00 158.65 417 LEU A C 1
ATOM 3114 O O . LEU A 1 417 ? -13.650 -37.041 20.064 1.00 160.91 417 LEU A O 1
ATOM 3119 N N . ASN A 1 418 ? -13.195 -36.622 22.219 1.00 160.65 418 ASN A N 1
ATOM 3120 C CA . ASN A 1 418 ? -12.836 -35.215 22.029 1.00 165.65 418 ASN A CA 1
ATOM 3121 C C . ASN A 1 418 ? -11.480 -35.049 21.329 1.00 166.11 418 ASN A C 1
ATOM 3122 O O . ASN A 1 418 ? -11.241 -34.002 20.733 1.00 177.79 418 ASN A O 1
ATOM 3127 N N . ASP A 1 419 ? -10.603 -36.065 21.404 1.00 163.94 419 ASP A N 1
ATOM 3128 C CA . ASP A 1 419 ? -9.294 -36.066 20.755 1.00 171.64 419 ASP A CA 1
ATOM 3129 C C . ASP A 1 419 ? -9.433 -36.466 19.286 1.00 168.05 419 ASP A C 1
ATOM 3130 O O . ASP A 1 419 ? -8.821 -35.843 18.412 1.00 164.72 419 ASP A O 1
ATOM 3135 N N . ALA A 1 420 ? -10.232 -37.515 19.023 1.00 172.85 420 ALA A N 1
ATOM 3136 C CA . ALA A 1 420 ? -10.484 -38.059 17.687 1.00 175.92 420 ALA A CA 1
ATOM 3137 C C . ALA A 1 420 ? -11.407 -37.167 16.861 1.00 166.40 420 ALA A C 1
ATOM 3138 O O . ALA A 1 420 ? -11.182 -37.009 15.673 1.00 159.10 420 ALA A O 1
ATOM 3140 N N . ILE A 1 421 ? -12.451 -36.595 17.475 1.00 156.37 421 ILE A N 1
ATOM 3141 C CA . ILE A 1 421 ? -13.414 -35.745 16.776 1.00 149.87 421 ILE A CA 1
ATOM 3142 C C . ILE A 1 421 ? -13.330 -34.286 17.236 1.00 146.06 421 ILE A C 1
ATOM 3143 O O . ILE A 1 421 ? -13.458 -34.012 18.429 1.00 166.36 421 ILE A O 1
ATOM 3148 N N . TYR A 1 422 ? -13.181 -33.340 16.288 1.00 143.26 422 TYR A N 1
ATOM 3149 C CA . TYR A 1 422 ? -13.245 -31.921 16.623 1.00 144.93 422 TYR A CA 1
ATOM 3150 C C . TYR A 1 422 ? -14.435 -31.266 15.919 1.00 141.49 422 TYR A C 1
ATOM 3151 O O . TYR A 1 422 ? -14.545 -31.294 14.698 1.00 150.85 422 TYR A O 1
ATOM 3160 N N . TYR A 1 423 ? -15.342 -30.697 16.714 1.00 146.84 423 TYR A N 1
ATOM 3161 C CA . TYR A 1 423 ? -16.588 -30.116 16.232 1.00 146.72 423 TYR A CA 1
ATOM 3162 C C . TYR A 1 423 ? -16.535 -28.588 16.315 1.00 151.00 423 TYR A C 1
ATOM 3163 O O . TYR A 1 423 ? -16.487 -28.019 17.404 1.00 168.07 423 TYR A O 1
ATOM 3172 N N . LEU A 1 424 ? -16.568 -27.936 15.147 1.00 153.03 424 LEU A N 1
ATOM 3173 C CA . LEU A 1 424 ? -16.622 -26.488 15.030 1.00 147.54 424 LEU A CA 1
ATOM 3174 C C . LEU A 1 424 ? -18.101 -26.094 15.074 1.00 140.96 424 LEU A C 1
ATOM 3175 O O . LEU A 1 424 ? -18.821 -26.271 14.089 1.00 143.73 424 LEU A O 1
ATOM 3180 N N . THR A 1 425 ? -18.551 -25.608 16.243 1.00 142.22 425 THR A N 1
ATOM 3181 C CA . THR A 1 425 ? -19.936 -25.239 16.539 1.00 142.77 425 THR A CA 1
ATOM 3182 C C . THR A 1 425 ? -20.486 -24.119 15.646 1.00 133.79 425 THR A C 1
ATOM 3183 O O . THR A 1 425 ? -19.722 -23.302 15.112 1.00 129.99 425 THR A O 1
ATOM 3187 N N . GLN A 1 426 ? -21.827 -24.087 15.520 1.00 130.00 426 GLN A N 1
ATOM 3188 C CA . GLN A 1 426 ? -22.562 -23.087 14.766 1.00 133.55 426 GLN A CA 1
ATOM 3189 C C . GLN A 1 426 ? -22.391 -21.706 15.407 1.00 136.74 426 GLN A C 1
ATOM 3190 O O . GLN A 1 426 ? -22.142 -20.721 14.704 1.00 139.86 426 GLN A O 1
ATOM 3196 N N . ASP A 1 427 ? -22.460 -21.660 16.755 1.00 149.15 427 ASP A N 1
ATOM 3197 C CA . ASP A 1 427 ? -22.251 -20.442 17.548 1.00 145.84 427 ASP A CA 1
ATOM 3198 C C . ASP A 1 427 ? -20.784 -20.368 17.975 1.00 139.24 427 ASP A C 1
ATOM 3199 O O . ASP A 1 427 ? -20.190 -21.403 18.291 1.00 129.04 427 ASP A O 1
ATOM 3204 N N . ASP A 1 428 ? -20.229 -19.142 18.068 1.00 138.13 428 ASP A N 1
ATOM 3205 C CA . ASP A 1 428 ? -18.856 -18.964 18.528 1.00 145.67 428 ASP A CA 1
ATOM 3206 C C . ASP A 1 428 ? -18.793 -18.808 20.056 1.00 152.42 428 ASP A C 1
ATOM 3207 O O . ASP A 1 428 ? -19.581 -18.076 20.671 1.00 156.02 428 ASP A O 1
ATOM 3212 N N . TYR A 1 429 ? -17.817 -19.495 20.680 1.00 148.53 429 TYR A N 1
ATOM 3213 C CA . TYR A 1 429 ? -17.580 -19.425 22.113 1.00 132.41 429 TYR A CA 1
ATOM 3214 C C . TYR A 1 429 ? -16.193 -18.826 22.356 1.00 127.18 429 TYR A C 1
ATOM 3215 O O . TYR A 1 429 ? -15.215 -19.551 22.513 1.00 114.94 429 TYR A O 1
ATOM 3224 N N . ILE A 1 430 ? -16.142 -17.480 22.412 1.00 126.56 430 ILE A N 1
ATOM 3225 C CA . ILE A 1 430 ? -14.913 -16.729 22.669 1.00 136.69 430 ILE A CA 1
ATOM 3226 C C . ILE A 1 430 ? -14.807 -16.396 24.173 1.00 141.01 430 ILE A C 1
ATOM 3227 O O . ILE A 1 430 ? -15.745 -15.871 24.768 1.00 146.54 430 ILE A O 1
ATOM 3232 N N . PHE A 1 431 ? -13.658 -16.707 24.780 1.00 130.69 431 PHE A N 1
ATOM 3233 C CA . PHE A 1 431 ? -13.388 -16.430 26.181 1.00 135.55 431 PHE A CA 1
ATOM 3234 C C . PHE A 1 431 ? -12.918 -14.987 26.363 1.00 142.10 431 PHE A C 1
ATOM 3235 O O . PHE A 1 431 ? -12.126 -14.491 25.567 1.00 141.78 431 PHE A O 1
ATOM 3243 N N . MET A 1 432 ? -13.393 -14.318 27.427 1.00 151.86 432 MET A N 1
ATOM 3244 C CA . MET A 1 432 ? -13.001 -12.957 27.757 1.00 148.86 432 MET A CA 1
ATOM 3245 C C . MET A 1 432 ? -11.603 -13.011 28.376 1.00 145.19 432 MET A C 1
ATOM 3246 O O . MET A 1 432 ? -11.452 -13.107 29.593 1.00 150.40 432 MET A O 1
ATOM 3251 N N . ASP A 1 433 ? -10.585 -13.013 27.502 1.00 133.80 433 ASP A N 1
ATOM 3252 C CA . ASP A 1 433 ? -9.163 -13.110 27.832 1.00 141.11 433 ASP A CA 1
ATOM 3253 C C . ASP A 1 433 ? -8.331 -12.731 26.586 1.00 144.76 433 ASP A C 1
ATOM 3254 O O . ASP A 1 433 ? -8.894 -12.275 25.579 1.00 158.17 433 ASP A O 1
ATOM 3259 N N . THR A 1 434 ? -6.997 -12.928 26.631 1.00 150.52 434 THR A N 1
ATOM 3260 C CA . THR A 1 434 ? -6.107 -12.699 25.496 1.00 159.34 434 THR A CA 1
ATOM 3261 C C . THR A 1 434 ? -6.386 -13.696 24.367 1.00 161.19 434 THR A C 1
ATOM 3262 O O . THR A 1 434 ? -6.952 -14.769 24.608 1.00 156.04 434 THR A O 1
ATOM 3266 N N . LEU A 1 435 ? -5.975 -13.351 23.131 1.00 151.27 435 LEU A N 1
ATOM 3267 C CA . LEU A 1 435 ? -6.106 -14.251 21.986 1.00 149.89 435 LEU A CA 1
ATOM 3268 C C . LEU A 1 435 ? -5.283 -15.530 22.237 1.00 143.31 435 LEU A C 1
ATOM 3269 O O . LEU A 1 435 ? -5.724 -16.620 21.880 1.00 151.44 435 LEU A O 1
ATOM 3274 N N . ARG A 1 436 ? -4.125 -15.401 22.915 1.00 134.21 436 ARG A N 1
ATOM 3275 C CA . ARG A 1 436 ? -3.266 -16.515 23.288 1.00 138.20 436 ARG A CA 1
ATOM 3276 C C . ARG A 1 436 ? -4.038 -17.529 24.139 1.00 138.64 436 ARG A C 1
ATOM 3277 O O . ARG A 1 436 ? -3.940 -18.723 23.869 1.00 133.93 436 ARG A O 1
ATOM 3285 N N . PHE A 1 437 ? -4.830 -17.054 25.126 1.00 147.43 437 PHE A N 1
ATOM 3286 C CA . PHE A 1 437 ? -5.636 -17.920 25.995 1.00 152.20 437 PHE A CA 1
ATOM 3287 C C . PHE A 1 437 ? -6.686 -18.673 25.182 1.00 141.10 437 PHE A C 1
ATOM 3288 O O . PHE A 1 437 ? -6.869 -19.867 25.380 1.00 133.84 437 PHE A O 1
ATOM 3296 N N . ASN A 1 438 ? -7.363 -17.961 24.274 1.00 137.17 438 ASN A N 1
ATOM 3297 C CA . ASN A 1 438 ? -8.382 -18.534 23.404 1.00 139.93 438 ASN A CA 1
ATOM 3298 C C . ASN A 1 438 ? -7.832 -19.635 22.500 1.00 138.72 438 ASN A C 1
ATOM 3299 O O . ASN A 1 438 ? -8.545 -20.594 22.223 1.00 135.98 438 ASN A O 1
ATOM 3304 N N . LEU A 1 439 ? -6.571 -19.509 22.064 1.00 135.13 439 LEU A N 1
ATOM 3305 C CA . LEU A 1 439 ? -5.972 -20.532 21.213 1.00 145.33 439 LEU A CA 1
ATOM 3306 C C . LEU A 1 439 ? -5.347 -21.659 22.048 1.00 151.95 439 LEU A C 1
ATOM 3307 O O . LEU A 1 439 ? -5.430 -22.827 21.643 1.00 154.74 439 LEU A O 1
ATOM 3312 N N . ARG A 1 440 ? -4.801 -21.329 23.244 1.00 157.27 440 ARG A N 1
ATOM 3313 C CA . ARG A 1 440 ? -4.240 -22.317 24.170 1.00 152.39 440 ARG A CA 1
ATOM 3314 C C . ARG A 1 440 ? -5.288 -23.260 24.778 1.00 140.26 440 ARG A C 1
ATOM 3315 O O . ARG A 1 440 ? -4.928 -24.246 25.428 1.00 142.24 440 ARG A O 1
ATOM 3323 N N . LEU A 1 441 ? -6.585 -22.954 24.576 1.00 132.13 441 LEU A N 1
ATOM 3324 C CA . LEU A 1 441 ? -7.717 -23.788 24.954 1.00 136.14 441 LEU A CA 1
ATOM 3325 C C . LEU A 1 441 ? -7.665 -25.119 24.193 1.00 144.02 441 LEU A C 1
ATOM 3326 O O . LEU A 1 441 ? -7.981 -26.168 24.761 1.00 151.26 441 LEU A O 1
ATOM 3331 N N . ALA A 1 442 ? -7.216 -25.069 22.913 1.00 155.06 442 ALA A N 1
ATOM 3332 C CA . ALA A 1 442 ? -7.062 -26.215 22.018 1.00 159.87 442 ALA A CA 1
ATOM 3333 C C . ALA A 1 442 ? -5.859 -27.097 22.374 1.00 159.78 442 ALA A C 1
ATOM 3334 O O . ALA A 1 442 ? -5.929 -28.320 22.226 1.00 145.81 442 ALA A O 1
ATOM 3336 N N . ASN A 1 443 ? -4.754 -26.470 22.825 1.00 166.51 443 ASN A N 1
ATOM 3337 C CA . ASN A 1 443 ? -3.533 -27.170 23.229 1.00 176.72 443 ASN A CA 1
ATOM 3338 C C . ASN A 1 443 ? -2.740 -26.313 24.234 1.00 177.45 443 ASN A C 1
ATOM 3339 O O . ASN A 1 443 ? -2.281 -25.221 23.889 1.00 172.43 443 ASN A O 1
ATOM 3344 N N . TYR A 1 444 ? -2.606 -26.801 25.486 1.00 175.62 444 TYR A N 1
ATOM 3345 C CA . TYR A 1 444 ? -1.926 -26.107 26.586 1.00 179.16 444 TYR A CA 1
ATOM 3346 C C . TYR A 1 444 ? -0.414 -25.954 26.367 1.00 180.70 444 TYR A C 1
ATOM 3347 O O . TYR A 1 444 ? 0.138 -24.888 26.676 1.00 185.53 444 TYR A O 1
ATOM 3356 N N . ASP A 1 445 ? 0.255 -27.001 25.848 1.00 177.08 445 ASP A N 1
ATOM 3357 C CA . ASP A 1 445 ? 1.705 -27.012 25.655 1.00 178.27 445 ASP A CA 1
ATOM 3358 C C . ASP A 1 445 ? 2.200 -26.269 24.396 1.00 170.37 445 ASP A C 1
ATOM 3359 O O . ASP A 1 445 ? 3.380 -26.397 24.050 1.00 168.17 445 ASP A O 1
ATOM 3364 N N . ALA A 1 446 ? 1.336 -25.473 23.744 1.00 165.60 446 ALA A N 1
ATOM 3365 C CA . ALA A 1 446 ? 1.680 -24.771 22.509 1.00 180.15 446 ALA A CA 1
ATOM 3366 C C . ALA A 1 446 ? 2.686 -23.633 22.736 1.00 180.25 446 ALA A C 1
ATOM 3367 O O . ALA A 1 446 ? 2.467 -22.762 23.573 1.00 184.49 446 ALA A O 1
ATOM 3369 N N . SER A 1 447 ? 3.782 -23.645 21.959 1.00 182.47 447 SER A N 1
ATOM 3370 C CA . SER A 1 447 ? 4.817 -22.622 21.997 1.00 188.78 447 SER A CA 1
ATOM 3371 C C . SER A 1 447 ? 4.311 -21.344 21.330 1.00 186.27 447 SER A C 1
ATOM 3372 O O . SER A 1 447 ? 3.531 -21.435 20.391 1.00 199.72 447 SER A O 1
ATOM 3375 N N . GLU A 1 448 ? 4.797 -20.164 21.756 1.00 191.25 448 GLU A N 1
ATOM 3376 C CA . GLU A 1 448 ? 4.367 -18.880 21.188 1.00 200.90 448 GLU A CA 1
ATOM 3377 C C . GLU A 1 448 ? 4.584 -18.782 19.668 1.00 206.98 448 GLU A C 1
ATOM 3378 O O . GLU A 1 448 ? 3.768 -18.148 18.992 1.00 195.49 448 GLU A O 1
ATOM 3384 N N . ASN A 1 449 ? 5.635 -19.422 19.130 1.00 211.07 449 ASN A N 1
ATOM 3385 C CA . ASN A 1 449 ? 5.882 -19.448 17.692 1.00 211.53 449 ASN A CA 1
ATOM 3386 C C . ASN A 1 449 ? 4.888 -20.360 16.964 1.00 200.67 449 ASN A C 1
ATOM 3387 O O . ASN A 1 449 ? 4.469 -20.044 15.855 1.00 208.36 449 ASN A O 1
ATOM 3392 N N . GLU A 1 450 ? 4.506 -21.483 17.608 1.00 185.54 450 GLU A N 1
ATOM 3393 C CA . GLU A 1 450 ? 3.542 -22.448 17.085 1.00 179.83 450 GLU A CA 1
ATOM 3394 C C . GLU A 1 450 ? 2.132 -21.846 17.003 1.00 173.24 450 GLU A C 1
ATOM 3395 O O . GLU A 1 450 ? 1.400 -22.130 16.063 1.00 182.91 450 GLU A O 1
ATOM 3401 N N . ILE A 1 451 ? 1.766 -20.987 17.966 1.00 173.88 451 ILE A N 1
ATOM 3402 C CA . ILE A 1 451 ? 0.455 -20.328 18.011 1.00 173.61 451 ILE A CA 1
ATOM 3403 C C . ILE A 1 451 ? 0.335 -19.293 16.877 1.00 162.85 451 ILE A C 1
ATOM 3404 O O . ILE A 1 451 ? -0.733 -19.161 16.277 1.00 145.69 451 ILE A O 1
ATOM 3409 N N . PHE A 1 452 ? 1.433 -18.583 16.558 1.00 167.34 452 PHE A N 1
ATOM 3410 C CA . PHE A 1 452 ? 1.439 -17.584 15.493 1.00 173.47 452 PHE A CA 1
ATOM 3411 C C . PHE A 1 452 ? 1.361 -18.234 14.100 1.00 171.47 452 PHE A C 1
ATOM 3412 O O . PHE A 1 452 ? 0.761 -17.655 13.186 1.00 158.23 452 PHE A O 1
ATOM 3420 N N . LYS A 1 453 ? 1.939 -19.450 13.944 1.00 174.72 453 LYS A N 1
ATOM 3421 C CA . LYS A 1 453 ? 1.859 -20.223 12.701 1.00 175.92 453 LYS A CA 1
ATOM 3422 C C . LYS A 1 453 ? 0.398 -20.572 12.376 1.00 171.64 453 LYS A C 1
ATOM 3423 O O . LYS A 1 453 ? -0.001 -20.591 11.210 1.00 199.88 453 LYS A O 1
ATOM 3429 N N . VAL A 1 454 ? -0.381 -20.862 13.426 1.00 156.72 454 VAL A N 1
ATOM 3430 C CA . VAL A 1 454 ? -1.796 -21.185 13.374 1.00 157.22 454 VAL A CA 1
ATOM 3431 C C . VAL A 1 454 ? -2.637 -19.957 13.001 1.00 155.32 454 VAL A C 1
ATOM 3432 O O . VAL A 1 454 ? -3.657 -20.103 12.327 1.00 159.66 454 VAL A O 1
ATOM 3436 N N . LEU A 1 455 ? -2.194 -18.746 13.384 1.00 156.01 455 LEU A N 1
ATOM 3437 C CA . LEU A 1 455 ? -2.886 -17.501 13.042 1.00 159.83 455 LEU A CA 1
ATOM 3438 C C . LEU A 1 455 ? -2.871 -17.251 11.539 1.00 164.68 455 LEU A C 1
ATOM 3439 O O . LEU A 1 455 ? -3.867 -16.770 11.007 1.00 161.88 455 LEU A O 1
ATOM 3444 N N . LYS A 1 456 ? -1.766 -17.588 10.855 1.00 172.17 456 LYS A N 1
ATOM 3445 C CA . LYS A 1 456 ? -1.657 -17.443 9.401 1.00 174.38 456 LYS A CA 1
ATOM 3446 C C . LYS A 1 456 ? -2.618 -18.411 8.710 1.00 161.24 456 LYS A C 1
ATOM 3447 O O . LYS A 1 456 ? -3.297 -18.015 7.762 1.00 171.21 456 LYS A O 1
ATOM 3453 N N . LEU A 1 457 ? -2.696 -19.660 9.215 1.00 150.82 457 LEU A N 1
ATOM 3454 C CA . LEU A 1 457 ? -3.585 -20.722 8.735 1.00 144.32 457 LEU A CA 1
ATOM 3455 C C . LEU A 1 457 ? -5.067 -20.353 8.862 1.00 142.58 457 LEU A C 1
ATOM 3456 O O . LEU A 1 457 ? -5.891 -20.821 8.083 1.00 143.74 457 LEU A O 1
ATOM 3461 N N . ALA A 1 458 ? -5.404 -19.542 9.873 1.00 146.78 458 ALA A N 1
ATOM 3462 C CA . ALA A 1 458 ? -6.758 -19.057 10.098 1.00 147.77 458 ALA A CA 1
ATOM 3463 C C . ALA A 1 458 ? -7.002 -17.663 9.493 1.00 148.70 458 ALA A C 1
ATOM 3464 O O . ALA A 1 458 ? -8.062 -17.093 9.731 1.00 141.27 458 ALA A O 1
ATOM 3466 N N . ASN A 1 459 ? -6.029 -17.114 8.731 1.00 153.23 459 ASN A N 1
ATOM 3467 C CA . ASN A 1 459 ? -6.049 -15.793 8.094 1.00 163.72 459 ASN A CA 1
ATOM 3468 C C . ASN A 1 459 ? -6.269 -14.644 9.085 1.00 161.30 459 ASN A C 1
ATOM 3469 O O . ASN A 1 459 ? -6.775 -13.589 8.717 1.00 156.97 459 ASN A O 1
ATOM 3474 N N . LEU A 1 460 ? -5.851 -14.852 10.340 1.00 165.20 460 LEU A N 1
ATOM 3475 C CA . LEU A 1 460 ? -5.954 -13.897 11.442 1.00 155.42 460 LEU A CA 1
ATOM 3476 C C . LEU A 1 460 ? -4.556 -13.438 11.890 1.00 152.11 460 LEU A C 1
ATOM 3477 O O . LEU A 1 460 ? -4.383 -13.076 13.050 1.00 167.09 460 LEU A O 1
ATOM 3482 N N . SER A 1 461 ? -3.565 -13.452 10.977 1.00 152.83 461 SER A N 1
ATOM 3483 C CA . SER A 1 461 ? -2.187 -13.037 11.236 1.00 159.78 461 SER A CA 1
ATOM 3484 C C . SER A 1 461 ? -2.051 -11.508 11.181 1.00 164.54 461 SER A C 1
ATOM 3485 O O . SER A 1 461 ? -1.209 -10.935 11.885 1.00 162.08 461 SER A O 1
ATOM 3488 N N . VAL A 1 462 ? -2.827 -10.858 10.295 1.00 169.00 462 VAL A N 1
ATOM 3489 C CA . VAL A 1 462 ? -2.841 -9.408 10.107 1.00 165.00 462 VAL A CA 1
ATOM 3490 C C . VAL A 1 462 ? -4.298 -8.937 10.074 1.00 162.75 462 VAL A C 1
ATOM 3491 O O . VAL A 1 462 ? -5.126 -9.562 9.409 1.00 151.94 462 VAL A O 1
ATOM 3495 N N . VAL A 1 463 ? -4.614 -7.857 10.822 1.00 175.50 463 VAL A N 1
ATOM 3496 C CA . VAL A 1 463 ? -5.946 -7.250 10.892 1.00 187.53 463 VAL A CA 1
ATOM 3497 C C . VAL A 1 463 ? -5.795 -5.726 10.768 1.00 203.67 463 VAL A C 1
ATOM 3498 O O . VAL A 1 463 ? -4.977 -5.170 11.492 1.00 207.90 463 VAL A O 1
ATOM 3502 N N . ASN A 1 464 ? -6.569 -5.078 9.871 1.00 215.62 464 ASN A N 1
ATOM 3503 C CA . ASN A 1 464 ? -6.564 -3.631 9.628 1.00 215.36 464 ASN A CA 1
ATOM 3504 C C . ASN A 1 464 ? -5.189 -3.085 9.202 1.00 211.97 464 ASN A C 1
ATOM 3505 O O . ASN A 1 464 ? -4.799 -1.999 9.639 1.00 218.15 464 ASN A O 1
ATOM 3510 N N . ASN A 1 465 ? -4.457 -3.856 8.370 1.00 213.93 465 ASN A N 1
ATOM 3511 C CA . ASN A 1 465 ? -3.123 -3.529 7.847 1.00 221.14 465 ASN A CA 1
ATOM 3512 C C . ASN A 1 465 ? -2.049 -3.364 8.934 1.00 211.35 465 ASN A C 1
ATOM 3513 O O . ASN A 1 465 ? -1.075 -2.630 8.747 1.00 211.21 465 ASN A O 1
ATOM 3518 N N . GLU A 1 466 ? -2.224 -4.049 10.074 1.00 206.35 466 GLU A N 1
ATOM 3519 C CA . GLU A 1 466 ? -1.290 -4.038 11.204 1.00 203.96 466 GLU A CA 1
ATOM 3520 C C . GLU A 1 466 ? -1.144 -5.464 11.750 1.00 193.23 466 GLU A C 1
ATOM 3521 O O . GLU A 1 466 ? -2.130 -6.202 11.726 1.00 182.42 466 GLU A O 1
ATOM 3527 N N . PRO A 1 467 ? 0.037 -5.901 12.243 1.00 186.91 467 PRO A N 1
ATOM 3528 C CA . PRO A 1 467 ? 0.170 -7.301 12.692 1.00 177.05 467 PRO A CA 1
ATOM 3529 C C . PRO A 1 467 ? -0.675 -7.607 13.927 1.00 181.46 467 PRO A C 1
ATOM 3530 O O . PRO A 1 467 ? -0.926 -6.717 14.767 1.00 187.17 467 PRO A O 1
ATOM 3534 N N . VAL A 1 468 ? -1.133 -8.861 14.052 1.00 184.95 468 VAL A N 1
ATOM 3535 C CA . VAL A 1 468 ? -1.898 -9.273 15.228 1.00 175.79 468 VAL A CA 1
ATOM 3536 C C . VAL A 1 468 ? -0.933 -9.691 16.347 1.00 179.86 468 VAL A C 1
ATOM 3537 O O . VAL A 1 468 ? -0.023 -10.493 16.136 1.00 175.20 468 VAL A O 1
ATOM 3541 N N . SER A 1 469 ? -1.111 -9.124 17.548 1.00 182.40 469 SER A N 1
ATOM 3542 C CA . SER A 1 469 ? -0.347 -9.527 18.723 1.00 176.54 469 SER A CA 1
ATOM 3543 C C . SER A 1 469 ? -1.162 -10.578 19.472 1.00 164.30 469 SER A C 1
ATOM 3544 O O . SER A 1 469 ? -2.379 -10.449 19.568 1.00 145.14 469 SER A O 1
ATOM 3547 N N . LEU A 1 470 ? -0.508 -11.626 20.007 1.00 161.45 470 LEU A N 1
ATOM 3548 C CA . LEU A 1 470 ? -1.211 -12.660 20.776 1.00 164.83 470 LEU A CA 1
ATOM 3549 C C . LEU A 1 470 ? -1.763 -12.162 22.122 1.00 167.50 470 LEU A C 1
ATOM 3550 O O . LEU A 1 470 ? -2.579 -12.845 22.734 1.00 153.77 470 LEU A O 1
ATOM 3555 N N . ASP A 1 471 ? -1.328 -10.973 22.581 1.00 174.25 471 ASP A N 1
ATOM 3556 C CA . ASP A 1 471 ? -1.757 -10.340 23.829 1.00 171.24 471 ASP A CA 1
ATOM 3557 C C . ASP A 1 471 ? -2.964 -9.414 23.643 1.00 168.22 471 ASP A C 1
ATOM 3558 O O . ASP A 1 471 ? -3.196 -8.540 24.484 1.00 171.08 471 ASP A O 1
ATOM 3563 N N . THR A 1 472 ? -3.747 -9.598 22.567 1.00 177.62 472 THR A N 1
ATOM 3564 C CA . THR A 1 472 ? -4.924 -8.781 22.293 1.00 180.51 472 THR A CA 1
ATOM 3565 C C . THR A 1 472 ? -6.040 -9.221 23.238 1.00 172.04 472 THR A C 1
ATOM 3566 O O . THR A 1 472 ? -6.464 -10.375 23.186 1.00 175.07 472 THR A O 1
ATOM 3570 N N . HIS A 1 473 ? -6.501 -8.306 24.100 1.00 164.76 473 HIS A N 1
ATOM 3571 C CA . HIS A 1 473 ? -7.565 -8.624 25.044 1.00 169.36 473 HIS A CA 1
ATOM 3572 C C . HIS A 1 473 ? -8.922 -8.610 24.345 1.00 157.45 473 HIS A C 1
ATOM 3573 O O . HIS A 1 473 ? -9.276 -7.631 23.690 1.00 149.25 473 HIS A O 1
ATOM 3580 N N . LEU A 1 474 ? -9.661 -9.721 24.468 1.00 146.30 474 LEU A N 1
ATOM 3581 C CA . LEU A 1 474 ? -10.979 -9.854 23.872 1.00 137.33 474 LEU A CA 1
ATOM 3582 C C . LEU A 1 474 ? -12.031 -9.682 24.959 1.00 130.04 474 LEU A C 1
ATOM 3583 O O . LEU A 1 474 ? -11.985 -10.368 25.981 1.00 146.60 474 LEU A O 1
ATOM 3588 N N . ILE A 1 475 ? -12.974 -8.750 24.746 1.00 119.45 475 ILE A N 1
ATOM 3589 C CA . ILE A 1 475 ? -14.039 -8.434 25.695 1.00 120.59 475 ILE A CA 1
ATOM 3590 C C . ILE A 1 475 ? -15.116 -9.548 25.754 1.00 117.78 475 ILE A C 1
ATOM 3591 O O . ILE A 1 475 ? -14.961 -10.589 25.119 1.00 112.75 475 ILE A O 1
ATOM 3596 N N . ASN A 1 476 ? -16.182 -9.364 26.571 1.00 132.83 476 ASN A N 1
ATOM 3597 C CA . ASN A 1 476 ? -17.264 -10.326 26.738 1.00 139.27 476 ASN A CA 1
ATOM 3598 C C . ASN A 1 476 ? -17.884 -10.690 25.386 1.00 138.85 476 ASN A C 1
ATOM 3599 O O . ASN A 1 476 ? -18.165 -9.800 24.596 1.00 137.61 476 ASN A O 1
ATOM 3604 N N . ARG A 1 477 ? -18.042 -12.001 25.133 1.00 135.03 477 ARG A N 1
ATOM 3605 C CA . ARG A 1 477 ? -18.556 -12.574 23.888 1.00 137.52 477 ARG A CA 1
ATOM 3606 C C . ARG A 1 477 ? -17.714 -12.208 22.665 1.00 143.32 477 ARG A C 1
ATOM 3607 O O . ARG A 1 477 ? -18.234 -12.261 21.553 1.00 149.83 477 ARG A O 1
ATOM 3615 N N . GLY A 1 478 ? -16.443 -11.833 22.876 1.00 143.01 478 GLY A N 1
ATOM 3616 C CA . GLY A 1 478 ? -15.529 -11.394 21.832 1.00 138.30 478 GLY A CA 1
ATOM 3617 C C . GLY A 1 478 ? -16.115 -10.344 20.903 1.00 140.47 478 GLY A C 1
ATOM 3618 O O . GLY A 1 478 ? -15.865 -10.407 19.703 1.00 164.53 478 GLY A O 1
ATOM 3619 N N . ASN A 1 479 ? -16.918 -9.401 21.434 1.00 131.90 479 ASN A N 1
ATOM 3620 C CA . ASN A 1 479 ? -17.561 -8.401 20.577 1.00 143.83 479 ASN A CA 1
ATOM 3621 C C . ASN A 1 479 ? -16.658 -7.198 20.259 1.00 145.84 479 ASN A C 1
ATOM 3622 O O . ASN A 1 479 ? -17.151 -6.179 19.753 1.00 150.44 479 ASN A O 1
ATOM 3627 N N . ASN A 1 480 ? -15.339 -7.304 20.503 1.00 142.68 480 ASN A N 1
ATOM 3628 C CA . ASN A 1 480 ? -14.378 -6.314 20.017 1.00 149.84 480 ASN A CA 1
ATOM 3629 C C . ASN A 1 480 ? -13.719 -6.748 18.687 1.00 149.49 480 ASN A C 1
ATOM 3630 O O . ASN A 1 480 ? -12.818 -6.071 18.181 1.00 134.40 480 ASN A O 1
ATOM 3635 N N . TYR A 1 481 ? -14.205 -7.872 18.117 1.00 150.56 481 TYR A N 1
ATOM 3636 C CA . TYR A 1 481 ? -13.824 -8.508 16.864 1.00 150.96 481 TYR A CA 1
ATOM 3637 C C . TYR A 1 481 ? -15.104 -8.716 16.038 1.00 151.43 481 TYR A C 1
ATOM 3638 O O . TYR A 1 481 ? -16.179 -8.966 16.608 1.00 138.66 481 TYR A O 1
ATOM 3647 N N . SER A 1 482 ? -14.986 -8.642 14.691 1.00 150.95 482 SER A N 1
ATOM 3648 C CA . SER A 1 482 ? -16.130 -8.818 13.791 1.00 155.28 482 SER A CA 1
ATOM 3649 C C . SER A 1 482 ? -16.624 -10.275 13.774 1.00 152.22 482 SER A C 1
ATOM 3650 O O . SER A 1 482 ? -15.909 -11.176 14.223 1.00 157.71 482 SER A O 1
ATOM 3653 N N . GLY A 1 483 ? -17.833 -10.495 13.227 1.00 145.04 483 GLY A N 1
ATOM 3654 C CA . GLY A 1 483 ? -18.438 -11.824 13.166 1.00 147.74 483 GLY A CA 1
ATOM 3655 C C . GLY A 1 483 ? -17.551 -12.870 12.496 1.00 148.97 483 GLY A C 1
ATOM 3656 O O . GLY A 1 483 ? -17.419 -13.975 13.025 1.00 148.30 483 GLY A O 1
ATOM 3657 N N . GLY A 1 484 ? -16.929 -12.489 11.370 1.00 148.87 484 GLY A N 1
ATOM 3658 C CA . GLY A 1 484 ? -16.024 -13.356 10.640 1.00 152.30 484 GLY A CA 1
ATOM 3659 C C . GLY A 1 484 ? -14.711 -13.582 11.385 1.00 151.14 484 GLY A C 1
ATOM 3660 O O . GLY A 1 484 ? -14.175 -14.691 11.369 1.00 151.11 484 GLY A O 1
ATOM 3661 N N . GLN A 1 485 ? -14.223 -12.529 12.071 1.00 156.78 485 GLN A N 1
ATOM 3662 C CA . GLN A 1 485 ? -13.007 -12.595 12.879 1.00 159.28 485 GLN A CA 1
ATOM 3663 C C . GLN A 1 485 ? -13.157 -13.515 14.103 1.00 146.39 485 GLN A C 1
ATOM 3664 O O . GLN A 1 485 ? -12.166 -14.099 14.557 1.00 140.37 485 GLN A O 1
ATOM 3670 N N . LYS A 1 486 ? -14.388 -13.633 14.634 1.00 137.84 486 LYS A N 1
ATOM 3671 C CA . LYS A 1 486 ? -14.676 -14.534 15.738 1.00 145.46 486 LYS A CA 1
ATOM 3672 C C . LYS A 1 486 ? -14.617 -15.986 15.249 1.00 141.49 486 LYS A C 1
ATOM 3673 O O . LYS A 1 486 ? -14.069 -16.845 15.935 1.00 141.61 486 LYS A O 1
ATOM 3679 N N . GLN A 1 487 ? -15.159 -16.247 14.043 1.00 140.33 487 GLN A N 1
ATOM 3680 C CA . GLN A 1 487 ? -15.141 -17.564 13.405 1.00 135.99 487 GLN A CA 1
ATOM 3681 C C . GLN A 1 487 ? -13.711 -18.044 13.138 1.00 131.69 487 GLN A C 1
ATOM 3682 O O . GLN A 1 487 ? -13.437 -19.239 13.249 1.00 124.47 487 GLN A O 1
ATOM 3688 N N . ARG A 1 488 ? -12.805 -17.103 12.821 1.00 136.70 488 ARG A N 1
ATOM 3689 C CA . ARG A 1 488 ? -11.402 -17.400 12.569 1.00 150.11 488 ARG A CA 1
ATOM 3690 C C . ARG A 1 488 ? -10.675 -17.852 13.842 1.00 148.75 488 ARG A C 1
ATOM 3691 O O . ARG A 1 488 ? -9.743 -18.647 13.739 1.00 151.09 488 ARG A O 1
ATOM 3699 N N . ILE A 1 489 ? -11.101 -17.365 15.030 1.00 144.95 489 ILE A N 1
ATOM 3700 C CA . ILE A 1 489 ? -10.510 -17.787 16.305 1.00 143.69 489 ILE A CA 1
ATOM 3701 C C . ILE A 1 489 ? -10.842 -19.268 16.529 1.00 137.82 489 ILE A C 1
ATOM 3702 O O . ILE A 1 489 ? -9.960 -20.057 16.871 1.00 147.48 489 ILE A O 1
ATOM 3707 N N . SER A 1 490 ? -12.108 -19.649 16.287 1.00 130.00 490 SER A N 1
ATOM 3708 C CA . SER A 1 490 ? -12.581 -21.021 16.431 1.00 131.95 490 SER A CA 1
ATOM 3709 C C . SER A 1 490 ? -11.897 -21.943 15.424 1.00 139.00 490 SER A C 1
ATOM 3710 O O . SER A 1 490 ? -11.559 -23.073 15.761 1.00 134.85 490 SER A O 1
ATOM 3713 N N . LEU A 1 491 ? -11.692 -21.450 14.191 1.00 142.98 491 LEU A N 1
ATOM 3714 C CA . LEU A 1 491 ? -11.018 -22.199 13.135 1.00 149.00 491 LEU A CA 1
ATOM 3715 C C . LEU A 1 491 ? -9.524 -22.385 13.459 1.00 151.26 491 LEU A C 1
ATOM 3716 O O . LEU A 1 491 ? -8.966 -23.438 13.151 1.00 159.75 491 LEU A O 1
ATOM 3721 N N . ALA A 1 492 ? -8.892 -21.383 14.110 1.00 144.93 492 ALA A N 1
ATOM 3722 C CA . ALA A 1 492 ? -7.496 -21.466 14.528 1.00 145.80 492 ALA A CA 1
ATOM 3723 C C . ALA A 1 492 ? -7.310 -22.562 15.583 1.00 150.12 492 ALA A C 1
ATOM 3724 O O . ALA A 1 492 ? -6.320 -23.277 15.556 1.00 149.15 492 ALA A O 1
ATOM 3726 N N . ARG A 1 493 ? -8.285 -22.717 16.491 1.00 154.05 493 ARG A N 1
ATOM 3727 C CA . ARG A 1 493 ? -8.263 -23.759 17.513 1.00 153.53 493 ARG A CA 1
ATOM 3728 C C . ARG A 1 493 ? -8.170 -25.161 16.889 1.00 156.29 493 ARG A C 1
ATOM 3729 O O . ARG A 1 493 ? -7.490 -26.021 17.446 1.00 154.75 493 ARG A O 1
ATOM 3737 N N . LEU A 1 494 ? -8.809 -25.375 15.719 1.00 155.52 494 LEU A N 1
ATOM 3738 C CA . LEU A 1 494 ? -8.765 -26.654 14.995 1.00 158.19 494 LEU A CA 1
ATOM 3739 C C . LEU A 1 494 ? -7.334 -27.021 14.583 1.00 150.87 494 LEU A C 1
ATOM 3740 O O . LEU A 1 494 ? -6.935 -28.174 14.756 1.00 145.82 494 LEU A O 1
ATOM 3745 N N . PHE A 1 495 ? -6.569 -26.039 14.073 1.00 150.61 495 PHE A N 1
ATOM 3746 C CA . PHE A 1 495 ? -5.181 -26.213 13.628 1.00 156.49 495 PHE A CA 1
ATOM 3747 C C . PHE A 1 495 ? -4.214 -26.628 14.745 1.00 152.86 495 PHE A C 1
ATOM 3748 O O . PHE A 1 495 ? -3.181 -27.237 14.455 1.00 151.52 495 PHE A O 1
ATOM 3756 N N . LEU A 1 496 ? -4.540 -26.312 16.009 1.00 161.00 496 LEU A N 1
ATOM 3757 C CA . LEU A 1 496 ? -3.715 -26.718 17.161 1.00 155.51 496 LEU A CA 1
ATOM 3758 C C . LEU A 1 496 ? -4.012 -28.139 17.660 1.00 156.45 496 LEU A C 1
ATOM 3759 O O . LEU A 1 496 ? -3.190 -28.734 18.359 1.00 161.09 496 LEU A O 1
ATOM 3764 N N . ARG A 1 497 ? -5.170 -28.687 17.284 1.00 156.71 497 ARG A N 1
ATOM 3765 C CA . ARG A 1 497 ? -5.551 -30.045 17.637 1.00 160.09 497 ARG A CA 1
ATOM 3766 C C . ARG A 1 497 ? -5.170 -31.036 16.537 1.00 158.83 497 ARG A C 1
ATOM 3767 O O . ARG A 1 497 ? -4.818 -30.643 15.431 1.00 163.22 497 ARG A O 1
ATOM 3775 N N . LYS A 1 498 ? -5.214 -32.342 16.850 1.00 158.59 498 LYS A N 1
ATOM 3776 C CA . LYS A 1 498 ? -4.874 -33.406 15.898 1.00 156.96 498 LYS A CA 1
ATOM 3777 C C . LYS A 1 498 ? -6.018 -34.413 15.787 1.00 154.09 498 LYS A C 1
ATOM 3778 O O . LYS A 1 498 ? -5.915 -35.521 16.325 1.00 158.99 498 LYS A O 1
ATOM 3784 N N . PRO A 1 499 ? -7.129 -34.083 15.087 1.00 150.30 499 PRO A N 1
ATOM 3785 C CA . PRO A 1 499 ? -8.251 -35.023 14.992 1.00 150.75 499 PRO A CA 1
ATOM 3786 C C . PRO A 1 499 ? -8.281 -35.896 13.735 1.00 163.57 499 PRO A C 1
ATOM 3787 O O . PRO A 1 499 ? -7.593 -35.627 12.753 1.00 175.11 499 PRO A O 1
ATOM 3791 N N . ALA A 1 500 ? -9.116 -36.946 13.768 1.00 173.48 500 ALA A N 1
ATOM 3792 C CA . ALA A 1 500 ? -9.384 -37.858 12.658 1.00 178.79 500 ALA A CA 1
ATOM 3793 C C . ALA A 1 500 ? -10.673 -37.453 11.930 1.00 167.95 500 ALA A C 1
ATOM 3794 O O . ALA A 1 500 ? -10.811 -37.724 10.731 1.00 164.79 500 ALA A O 1
ATOM 3796 N N . ILE A 1 501 ? -11.655 -36.885 12.672 1.00 154.76 501 ILE A N 1
ATOM 3797 C CA . ILE A 1 501 ? -12.933 -36.430 12.135 1.00 149.03 501 ILE A CA 1
ATOM 3798 C C . ILE A 1 501 ? -13.083 -34.941 12.465 1.00 146.64 501 ILE A C 1
ATOM 3799 O O . ILE A 1 501 ? -12.939 -34.552 13.622 1.00 143.68 501 ILE A O 1
ATOM 3804 N N . ILE A 1 502 ? -13.331 -34.107 11.434 1.00 144.91 502 ILE A N 1
ATOM 3805 C CA . ILE A 1 502 ? -13.504 -32.655 11.580 1.00 138.02 502 ILE A CA 1
ATOM 3806 C C . ILE A 1 502 ? -14.918 -32.282 11.136 1.00 140.85 502 ILE A C 1
ATOM 3807 O O . ILE A 1 502 ? -15.290 -32.572 10.004 1.00 148.60 502 ILE A O 1
ATOM 3812 N N . ILE A 1 503 ? -15.705 -31.646 12.015 1.00 140.83 503 ILE A N 1
ATOM 3813 C CA . ILE A 1 503 ? -17.066 -31.251 11.657 1.00 145.22 503 ILE A CA 1
ATOM 3814 C C . ILE A 1 503 ? -17.186 -29.731 11.592 1.00 146.16 503 ILE A C 1
ATOM 3815 O O . ILE A 1 503 ? -16.930 -29.055 12.578 1.00 152.68 503 ILE A O 1
ATOM 3820 N N . ILE A 1 504 ? -17.582 -29.197 10.426 1.00 144.89 504 ILE A N 1
ATOM 3821 C CA . ILE A 1 504 ? -17.746 -27.757 10.215 1.00 146.22 504 ILE A CA 1
ATOM 3822 C C . ILE A 1 504 ? -19.240 -27.431 10.092 1.00 144.42 504 ILE A C 1
ATOM 3823 O O . ILE A 1 504 ? -19.816 -27.542 9.012 1.00 157.52 504 ILE A O 1
ATOM 3828 N N . ASP A 1 505 ? -19.868 -27.043 11.205 1.00 139.83 505 ASP A N 1
ATOM 3829 C CA . ASP A 1 505 ? -21.296 -26.738 11.245 1.00 141.72 505 ASP A CA 1
ATOM 3830 C C . ASP A 1 505 ? -21.505 -25.237 11.047 1.00 136.47 505 ASP A C 1
ATOM 3831 O O . ASP A 1 505 ? -21.537 -24.492 12.019 1.00 136.71 505 ASP A O 1
ATOM 3836 N N . GLU A 1 506 ? -21.619 -24.795 9.785 1.00 135.89 506 GLU A N 1
ATOM 3837 C CA . GLU A 1 506 ? -21.813 -23.394 9.380 1.00 135.72 506 GLU A CA 1
ATOM 3838 C C . GLU A 1 506 ? -20.801 -22.446 10.037 1.00 129.80 506 GLU A C 1
ATOM 3839 O O . GLU A 1 506 ? -21.100 -21.271 10.223 1.00 128.69 506 GLU A O 1
ATOM 3845 N N . ALA A 1 507 ? -19.576 -22.958 10.280 1.00 128.65 507 ALA A N 1
ATOM 3846 C CA . ALA A 1 507 ? -18.501 -22.234 10.958 1.00 137.27 507 ALA A CA 1
ATOM 3847 C C . ALA A 1 507 ? -17.814 -21.142 10.124 1.00 140.89 507 ALA A C 1
ATOM 3848 O O . ALA A 1 507 ? -17.008 -20.408 10.689 1.00 149.59 507 ALA A O 1
ATOM 3850 N N . THR A 1 508 ? -18.035 -21.090 8.805 1.00 143.08 508 THR A N 1
ATOM 3851 C CA . THR A 1 508 ? -17.413 -20.066 7.968 1.00 144.97 508 THR A CA 1
ATOM 3852 C C . THR A 1 508 ? -18.429 -19.160 7.272 1.00 138.31 508 THR A C 1
ATOM 3853 O O . THR A 1 508 ? -18.074 -18.521 6.287 1.00 147.98 508 THR A O 1
ATOM 3857 N N . SER A 1 509 ? -19.675 -19.104 7.761 1.00 133.17 509 SER A N 1
ATOM 3858 C CA . SER A 1 509 ? -20.751 -18.333 7.146 1.00 135.49 509 SER A CA 1
ATOM 3859 C C . SER A 1 509 ? -20.443 -16.841 7.014 1.00 133.40 509 SER A C 1
ATOM 3860 O O . SER A 1 509 ? -20.705 -16.266 5.964 1.00 153.90 509 SER A O 1
ATOM 3863 N N . ALA A 1 510 ? -19.875 -16.221 8.059 1.00 137.34 510 ALA A N 1
ATOM 3864 C CA . ALA A 1 510 ? -19.530 -14.791 8.054 1.00 140.95 510 ALA A CA 1
ATOM 3865 C C . ALA A 1 510 ? -18.193 -14.470 7.373 1.00 134.34 510 ALA A C 1
ATOM 3866 O O . ALA A 1 510 ? -17.690 -13.359 7.545 1.00 130.14 510 ALA A O 1
ATOM 3868 N N . LEU A 1 511 ? -17.604 -15.425 6.632 1.00 134.83 511 LEU A N 1
ATOM 3869 C CA . LEU A 1 511 ? -16.367 -15.222 5.860 1.00 147.29 511 LEU A CA 1
ATOM 3870 C C . LEU A 1 511 ? -16.725 -15.011 4.378 1.00 155.22 511 LEU A C 1
ATOM 3871 O O . LEU A 1 511 ? -17.635 -15.667 3.856 1.00 151.30 511 LEU A O 1
ATOM 3876 N N . ASP A 1 512 ? -15.980 -14.133 3.667 1.00 166.69 512 ASP A N 1
ATOM 3877 C CA . ASP A 1 512 ? -16.134 -13.947 2.216 1.00 153.42 512 ASP A CA 1
ATOM 3878 C C . ASP A 1 512 ? -15.521 -15.133 1.470 1.00 152.06 512 ASP A C 1
ATOM 3879 O O . ASP A 1 512 ? -14.696 -15.854 2.037 1.00 148.34 512 ASP A O 1
ATOM 3884 N N . TYR A 1 513 ? -15.891 -15.309 0.184 1.00 162.76 513 TYR A N 1
ATOM 3885 C CA . TYR A 1 513 ? -15.448 -16.447 -0.651 1.00 164.74 513 TYR A CA 1
ATOM 3886 C C . TYR A 1 513 ? -13.918 -16.675 -0.651 1.00 155.09 513 TYR A C 1
ATOM 3887 O O . TYR A 1 513 ? -13.480 -17.841 -0.650 1.00 132.68 513 TYR A O 1
ATOM 3896 N N . ILE A 1 514 ? -13.128 -15.590 -0.585 1.00 164.41 514 ILE A N 1
ATOM 3897 C CA . ILE A 1 514 ? -11.675 -15.648 -0.581 1.00 168.96 514 ILE A CA 1
ATOM 3898 C C . ILE A 1 514 ? -11.155 -16.299 0.702 1.00 170.41 514 ILE A C 1
ATOM 3899 O O . ILE A 1 514 ? -10.497 -17.340 0.581 1.00 149.73 514 ILE A O 1
ATOM 3904 N N . ASN A 1 515 ? -11.478 -15.746 1.891 1.00 175.51 515 ASN A N 1
ATOM 3905 C CA . ASN A 1 515 ? -11.086 -16.296 3.189 1.00 173.68 515 ASN A CA 1
ATOM 3906 C C . ASN A 1 515 ? -11.663 -17.693 3.437 1.00 163.33 515 ASN A C 1
ATOM 3907 O O . ASN A 1 515 ? -10.944 -18.569 3.907 1.00 154.19 515 ASN A O 1
ATOM 3912 N N . GLU A 1 516 ? -12.952 -17.900 3.113 1.00 156.33 516 GLU A N 1
ATOM 3913 C CA . GLU A 1 516 ? -13.646 -19.180 3.272 1.00 154.83 516 GLU A CA 1
ATOM 3914 C C . GLU A 1 516 ? -12.907 -20.305 2.541 1.00 155.62 516 GLU A C 1
ATOM 3915 O O . GLU A 1 516 ? -12.482 -21.260 3.194 1.00 145.18 516 GLU A O 1
ATOM 3921 N N . SER A 1 517 ? -12.686 -20.146 1.229 1.00 163.00 517 SER A N 1
ATOM 3922 C CA . SER A 1 517 ? -11.989 -21.131 0.397 1.00 157.69 517 SER A CA 1
ATOM 3923 C C . SER A 1 517 ? -10.510 -21.320 0.773 1.00 152.54 517 SER A C 1
ATOM 3924 O O . SER A 1 517 ? -9.995 -22.426 0.684 1.00 157.83 517 SER A O 1
ATOM 3927 N N . GLU A 1 518 ? -9.846 -20.249 1.216 1.00 144.32 518 GLU A N 1
ATOM 3928 C CA . GLU A 1 518 ? -8.450 -20.286 1.649 1.00 149.20 518 GLU A CA 1
ATOM 3929 C C . GLU A 1 518 ? -8.289 -21.101 2.943 1.00 159.84 518 GLU A C 1
ATOM 3930 O O . GLU A 1 518 ? -7.327 -21.865 3.070 1.00 171.35 518 GLU A O 1
ATOM 3936 N N . ILE A 1 519 ? -9.230 -20.951 3.898 1.00 153.60 519 ILE A N 1
ATOM 3937 C CA . ILE A 1 519 ? -9.185 -21.666 5.176 1.00 151.97 519 ILE A CA 1
ATOM 3938 C C . ILE A 1 519 ? -9.545 -23.145 4.981 1.00 154.44 519 ILE A C 1
ATOM 3939 O O . ILE A 1 519 ? -8.848 -24.005 5.515 1.00 147.54 519 ILE A O 1
ATOM 3944 N N . LEU A 1 520 ? -10.597 -23.445 4.201 1.00 158.21 520 LEU A N 1
ATOM 3945 C CA . LEU A 1 520 ? -11.023 -24.824 3.927 1.00 162.65 520 LEU A CA 1
ATOM 3946 C C . LEU A 1 520 ? -9.960 -25.628 3.186 1.00 164.63 520 LEU A C 1
ATOM 3947 O O . LEU A 1 520 ? -9.876 -26.833 3.362 1.00 154.08 520 LEU A O 1
ATOM 3952 N N . SER A 1 521 ? -9.168 -24.964 2.339 1.00 174.15 521 SER A N 1
ATOM 3953 C CA . SER A 1 521 ? -8.075 -25.624 1.630 1.00 180.65 521 SER A CA 1
ATOM 3954 C C . SER A 1 521 ? -6.939 -25.924 2.609 1.00 171.73 521 SER A C 1
ATOM 3955 O O . SER A 1 521 ? -6.339 -26.991 2.520 1.00 170.73 521 SER A O 1
ATOM 3958 N N . SER A 1 522 ? -6.675 -24.997 3.560 1.00 159.82 522 SER A N 1
ATOM 3959 C CA . SER A 1 522 ? -5.663 -25.146 4.610 1.00 152.47 522 SER A CA 1
ATOM 3960 C C . SER A 1 522 ? -6.014 -26.281 5.582 1.00 151.29 522 SER A C 1
ATOM 3961 O O . SER A 1 522 ? -5.118 -26.937 6.106 1.00 146.04 522 SER A O 1
ATOM 3964 N N . ILE A 1 523 ? -7.318 -26.519 5.813 1.00 150.58 523 ILE A N 1
ATOM 3965 C CA . ILE A 1 523 ? -7.800 -27.600 6.675 1.00 151.97 523 ILE A CA 1
ATOM 3966 C C . ILE A 1 523 ? -7.512 -28.943 5.996 1.00 158.72 523 ILE A C 1
ATOM 3967 O O . ILE A 1 523 ? -6.982 -29.851 6.625 1.00 155.39 523 ILE A O 1
ATOM 3972 N N . ARG A 1 524 ? -7.816 -29.039 4.699 1.00 168.36 524 ARG A N 1
ATOM 3973 C CA . ARG A 1 524 ? -7.599 -30.251 3.910 1.00 172.80 524 ARG A CA 1
ATOM 3974 C C . ARG A 1 524 ? -6.104 -30.576 3.720 1.00 170.98 524 ARG A C 1
ATOM 3975 O O . ARG A 1 524 ? -5.737 -31.749 3.765 1.00 163.96 524 ARG A O 1
ATOM 3983 N N . THR A 1 525 ? -5.239 -29.561 3.559 1.00 174.04 525 THR A N 1
ATOM 3984 C CA . THR A 1 525 ? -3.800 -29.781 3.399 1.00 176.71 525 THR A CA 1
ATOM 3985 C C . THR A 1 525 ? -3.127 -30.183 4.720 1.00 179.20 525 THR A C 1
ATOM 3986 O O . THR A 1 525 ? -2.310 -31.112 4.718 1.00 168.41 525 THR A O 1
ATOM 3990 N N . HIS A 1 526 ? -3.465 -29.502 5.828 1.00 183.38 526 HIS A N 1
ATOM 3991 C CA . HIS A 1 526 ? -2.873 -29.795 7.129 1.00 183.86 526 HIS A CA 1
ATOM 3992 C C . HIS A 1 526 ? -3.389 -31.096 7.726 1.00 180.17 526 HIS A C 1
ATOM 3993 O O . HIS A 1 526 ? -2.640 -31.787 8.412 1.00 163.74 526 HIS A O 1
ATOM 4000 N N . PHE A 1 527 ? -4.653 -31.439 7.449 1.00 187.99 527 PHE A N 1
ATOM 4001 C CA . PHE A 1 527 ? -5.251 -32.692 7.903 1.00 186.51 527 PHE A CA 1
ATOM 4002 C C . PHE A 1 527 ? -5.651 -33.495 6.653 1.00 188.56 527 PHE A C 1
ATOM 4003 O O . PHE A 1 527 ? -6.821 -33.476 6.261 1.00 182.31 527 PHE A O 1
ATOM 4011 N N . PRO A 1 528 ? -4.687 -34.123 5.944 1.00 184.59 528 PRO A N 1
ATOM 4012 C CA . PRO A 1 528 ? -5.015 -34.845 4.714 1.00 181.87 528 PRO A CA 1
ATOM 4013 C C . PRO A 1 528 ? -5.866 -36.094 4.908 1.00 186.94 528 PRO A C 1
ATOM 4014 O O . PRO A 1 528 ? -6.786 -36.325 4.117 1.00 203.03 528 PRO A O 1
ATOM 4018 N N . ASP A 1 529 ? -5.577 -36.897 5.944 1.00 185.42 529 ASP A N 1
ATOM 4019 C CA . ASP A 1 529 ? -6.345 -38.112 6.232 1.00 186.92 529 ASP A CA 1
ATOM 4020 C C . ASP A 1 529 ? -7.434 -37.791 7.251 1.00 177.72 529 ASP A C 1
ATOM 4021 O O . ASP A 1 529 ? -7.460 -38.386 8.331 1.00 201.57 529 ASP A O 1
ATOM 4026 N N . ALA A 1 530 ? -8.342 -36.865 6.915 1.00 166.78 530 ALA A N 1
ATOM 4027 C CA . ALA A 1 530 ? -9.383 -36.453 7.858 1.00 165.19 530 ALA A CA 1
ATOM 4028 C C . ALA A 1 530 ? -10.785 -36.557 7.260 1.00 164.06 530 ALA A C 1
ATOM 4029 O O . ALA A 1 530 ? -11.016 -36.085 6.161 1.00 176.66 530 ALA A O 1
ATOM 4031 N N . LEU A 1 531 ? -11.705 -37.185 8.003 1.00 158.31 531 LEU A N 1
ATOM 4032 C CA . LEU A 1 531 ? -13.095 -37.305 7.587 1.00 154.03 531 LEU A CA 1
ATOM 4033 C C . LEU A 1 531 ? -13.765 -35.967 7.882 1.00 151.42 531 LEU A C 1
ATOM 4034 O O . LEU A 1 531 ? -13.949 -35.629 9.053 1.00 159.48 531 LEU A O 1
ATOM 4039 N N . ILE A 1 532 ? -14.055 -35.163 6.852 1.00 148.24 532 ILE A N 1
ATOM 4040 C CA . ILE A 1 532 ? -14.634 -33.833 7.055 1.00 147.87 532 ILE A CA 1
ATOM 4041 C C . ILE A 1 532 ? -16.134 -33.813 6.766 1.00 146.89 532 ILE A C 1
ATOM 4042 O O . ILE A 1 532 ? -16.538 -34.136 5.662 1.00 159.72 532 ILE A O 1
ATOM 4047 N N . ILE A 1 533 ? -16.953 -33.422 7.748 1.00 147.29 533 ILE A N 1
ATOM 4048 C CA . ILE A 1 533 ? -18.396 -33.298 7.561 1.00 150.42 533 ILE A CA 1
ATOM 4049 C C . ILE A 1 533 ? -18.743 -31.813 7.556 1.00 152.63 533 ILE A C 1
ATOM 4050 O O . ILE A 1 533 ? -18.500 -31.118 8.541 1.00 154.88 533 ILE A O 1
ATOM 4055 N N . ASN A 1 534 ? -19.292 -31.321 6.443 1.00 155.63 534 ASN A N 1
ATOM 4056 C CA . ASN A 1 534 ? -19.601 -29.906 6.301 1.00 153.40 534 ASN A CA 1
ATOM 4057 C C . ASN A 1 534 ? -21.106 -29.630 6.224 1.00 153.85 534 ASN A C 1
ATOM 4058 O O . ASN A 1 534 ? -21.799 -30.161 5.365 1.00 154.00 534 ASN A O 1
ATOM 4063 N N . ILE A 1 535 ? -21.611 -28.781 7.127 1.00 154.50 535 ILE A N 1
ATOM 4064 C CA . ILE A 1 535 ? -23.014 -28.390 7.135 1.00 160.75 535 ILE A CA 1
ATOM 4065 C C . ILE A 1 535 ? -23.077 -26.988 6.531 1.00 166.40 535 ILE A C 1
ATOM 4066 O O . ILE A 1 535 ? -22.423 -26.077 7.030 1.00 155.48 535 ILE A O 1
ATOM 4071 N N . SER A 1 536 ? -23.816 -26.838 5.405 1.00 171.98 536 SER A N 1
ATOM 4072 C CA . SER A 1 536 ? -23.954 -25.554 4.709 1.00 165.44 536 SER A CA 1
ATOM 4073 C C . SER A 1 536 ? -25.244 -25.464 3.896 1.00 163.07 536 SER A C 1
ATOM 4074 O O . SER A 1 536 ? -25.735 -26.478 3.416 1.00 163.34 536 SER A O 1
ATOM 4077 N N . HIS A 1 537 ? -25.762 -24.240 3.703 1.00 163.95 537 HIS A N 1
ATOM 4078 C CA . HIS A 1 537 ? -26.907 -23.947 2.835 1.00 169.52 537 HIS A CA 1
ATOM 4079 C C . HIS A 1 537 ? -26.463 -23.323 1.493 1.00 168.89 537 HIS A C 1
ATOM 4080 O O . HIS A 1 537 ? -27.320 -22.889 0.727 1.00 166.40 537 HIS A O 1
ATOM 4087 N N . ARG A 1 538 ? -25.135 -23.215 1.237 1.00 172.60 538 ARG A N 1
ATOM 4088 C CA . ARG A 1 538 ? -24.555 -22.592 0.057 1.00 184.24 538 ARG A CA 1
ATOM 4089 C C . ARG A 1 538 ? -24.035 -23.656 -0.919 1.00 188.43 538 ARG A C 1
ATOM 4090 O O . ARG A 1 538 ? -23.414 -24.629 -0.488 1.00 175.38 538 ARG A O 1
ATOM 4098 N N . ILE A 1 539 ? -24.215 -23.402 -2.234 1.00 187.49 539 ILE A N 1
ATOM 4099 C CA . ILE A 1 539 ? -23.731 -24.224 -3.341 1.00 200.79 539 ILE A CA 1
ATOM 4100 C C . ILE A 1 539 ? -22.205 -24.421 -3.332 1.00 201.46 539 ILE A C 1
ATOM 4101 O O . ILE A 1 539 ? -21.725 -25.527 -3.608 1.00 212.47 539 ILE A O 1
ATOM 4106 N N . ASN A 1 540 ? -21.452 -23.348 -3.016 1.00 192.77 540 ASN A N 1
ATOM 4107 C CA . ASN A 1 540 ? -19.988 -23.332 -2.971 1.00 196.40 540 ASN A CA 1
ATOM 4108 C C . ASN A 1 540 ? -19.404 -24.506 -2.162 1.00 191.74 540 ASN A C 1
ATOM 4109 O O . ASN A 1 540 ? -18.463 -25.168 -2.606 1.00 191.62 540 ASN A O 1
ATOM 4114 N N . LEU A 1 541 ? -19.963 -24.769 -0.970 1.00 199.77 541 LEU A N 1
ATOM 4115 C CA . LEU A 1 541 ? -19.475 -25.835 -0.098 1.00 212.83 541 LEU A CA 1
ATOM 4116 C C . LEU A 1 541 ? -19.962 -27.231 -0.483 1.00 214.59 541 LEU A C 1
ATOM 4117 O O . LEU A 1 541 ? -19.253 -28.210 -0.223 1.00 219.21 541 LEU A O 1
ATOM 4122 N N . LEU A 1 542 ? -21.142 -27.329 -1.106 1.00 200.26 542 LEU A N 1
ATOM 4123 C CA . LEU A 1 542 ? -21.730 -28.597 -1.550 1.00 193.63 542 LEU A CA 1
ATOM 4124 C C . LEU A 1 542 ? -21.008 -29.155 -2.784 1.00 199.74 542 LEU A C 1
ATOM 4125 O O . LEU A 1 542 ? -20.824 -30.370 -2.886 1.00 196.47 542 LEU A O 1
ATOM 4130 N N . GLU A 1 543 ? -20.629 -28.261 -3.718 1.00 204.56 543 GLU A N 1
ATOM 4131 C CA . GLU A 1 543 ? -19.947 -28.601 -4.956 1.00 210.51 543 GLU A CA 1
ATOM 4132 C C . GLU A 1 543 ? -18.549 -29.185 -4.706 1.00 204.68 543 GLU A C 1
ATOM 4133 O O . GLU A 1 543 ? -18.173 -30.164 -5.348 1.00 203.17 543 GLU A O 1
ATOM 4139 N N . CYS A 1 544 ? -17.801 -28.604 -3.753 1.00 207.64 544 CYS A N 1
ATOM 4140 C CA . CYS A 1 544 ? -16.434 -29.007 -3.418 1.00 209.82 544 CYS A CA 1
ATOM 4141 C C . CYS A 1 544 ? -16.325 -30.308 -2.604 1.00 197.24 544 CYS A C 1
ATOM 4142 O O . CYS A 1 544 ? -15.230 -30.622 -2.151 1.00 204.79 544 CYS A O 1
ATOM 4145 N N . SER A 1 545 ? -17.420 -31.063 -2.427 1.00 184.52 545 SER A N 1
ATOM 4146 C CA . SER A 1 545 ? -17.398 -32.261 -1.595 1.00 184.56 545 SER A CA 1
ATOM 4147 C C . SER A 1 545 ? -17.558 -33.556 -2.400 1.00 164.88 545 SER A C 1
ATOM 4148 O O . SER A 1 545 ? -18.175 -33.553 -3.457 1.00 185.36 545 SER A O 1
ATOM 4151 N N . ASP A 1 546 ? -17.024 -34.664 -1.854 1.00 157.55 546 ASP A N 1
ATOM 4152 C CA . ASP A 1 546 ? -17.069 -36.006 -2.430 1.00 167.23 546 ASP A CA 1
ATOM 4153 C C . ASP A 1 546 ? -18.490 -36.568 -2.479 1.00 172.47 546 ASP A C 1
ATOM 4154 O O . ASP A 1 546 ? -18.847 -37.218 -3.458 1.00 196.44 546 ASP A O 1
ATOM 4159 N N . CYS A 1 547 ? -19.302 -36.321 -1.447 1.00 167.06 547 CYS A N 1
ATOM 4160 C CA . CYS A 1 547 ? -20.688 -36.788 -1.430 1.00 172.58 547 CYS A CA 1
ATOM 4161 C C . CYS A 1 547 ? -21.559 -35.832 -0.616 1.00 168.54 547 CYS A C 1
ATOM 4162 O O . CYS A 1 547 ? -21.108 -35.304 0.390 1.00 170.98 547 CYS A O 1
ATOM 4165 N N . VAL A 1 548 ? -22.801 -35.600 -1.054 1.00 168.02 548 VAL A N 1
ATOM 4166 C CA . VAL A 1 548 ? -23.746 -34.705 -0.397 1.00 164.60 548 VAL A CA 1
ATOM 4167 C C . VAL A 1 548 ? -24.931 -35.516 0.146 1.00 165.19 548 VAL A C 1
ATOM 4168 O O . VAL A 1 548 ? -25.410 -36.440 -0.508 1.00 164.16 548 VAL A O 1
ATOM 4172 N N . TYR A 1 549 ? -25.389 -35.189 1.368 1.00 169.49 549 TYR A N 1
ATOM 4173 C CA . TYR A 1 549 ? -26.513 -35.864 2.006 1.00 176.47 549 TYR A CA 1
ATOM 4174 C C . TYR A 1 549 ? -27.604 -34.844 2.319 1.00 177.06 549 TYR A C 1
ATOM 4175 O O . TYR A 1 549 ? -27.343 -33.839 2.980 1.00 182.66 549 TYR A O 1
ATOM 4184 N N . VAL A 1 550 ? -28.832 -35.109 1.863 1.00 180.55 550 VAL A N 1
ATOM 4185 C CA . VAL A 1 550 ? -29.965 -34.231 2.108 1.00 179.97 550 VAL A CA 1
ATOM 4186 C C . VAL A 1 550 ? -30.790 -34.804 3.254 1.00 180.60 550 VAL A C 1
ATOM 4187 O O . VAL A 1 550 ? -31.365 -35.877 3.130 1.00 173.20 550 VAL A O 1
ATOM 4191 N N . LEU A 1 551 ? -30.832 -34.081 4.377 1.00 183.99 551 LEU A N 1
ATOM 4192 C CA . LEU A 1 551 ? -31.604 -34.462 5.552 1.00 175.32 551 LEU A CA 1
ATOM 4193 C C . LEU A 1 551 ? -32.891 -33.641 5.553 1.00 164.78 551 LEU A C 1
ATOM 4194 O O . LEU A 1 551 ? -32.844 -32.408 5.467 1.00 155.21 551 LEU A O 1
ATOM 4199 N N . ASN A 1 552 ? -34.042 -34.318 5.594 1.00 165.78 552 ASN A N 1
ATOM 4200 C CA . ASN A 1 552 ? -35.330 -33.641 5.608 1.00 171.21 552 ASN A CA 1
ATOM 4201 C C . ASN A 1 552 ? -36.233 -34.320 6.636 1.00 177.34 552 ASN A C 1
ATOM 4202 O O . ASN A 1 552 ? -36.420 -35.542 6.566 1.00 176.89 552 ASN A O 1
ATOM 4207 N N . GLU A 1 553 ? -36.777 -33.522 7.586 1.00 180.44 553 GLU A N 1
ATOM 4208 C CA . GLU A 1 553 ? -37.645 -33.930 8.688 1.00 178.02 553 GLU A CA 1
ATOM 4209 C C . GLU A 1 553 ? -37.101 -35.130 9.470 1.0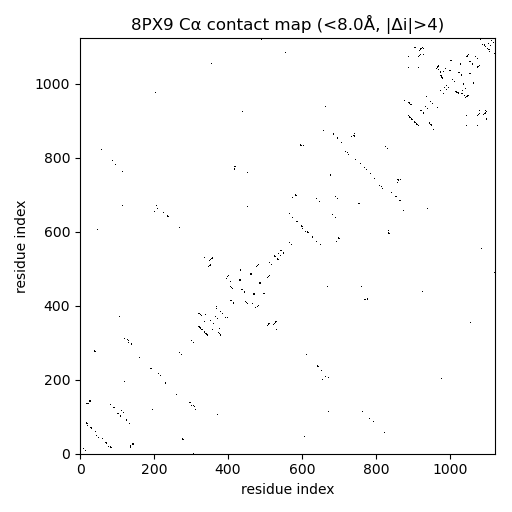0 179.72 553 GLU A C 1
ATOM 4210 O O . GLU A 1 553 ? -37.836 -36.066 9.801 1.00 189.81 553 GLU A O 1
ATOM 4216 N N . GLY A 1 554 ? -35.796 -35.082 9.723 1.00 178.95 554 GLY A N 1
ATOM 4217 C CA . GLY A 1 554 ? -35.111 -36.094 10.504 1.00 183.65 554 GLY A CA 1
ATOM 4218 C C . GLY A 1 554 ? -34.636 -37.336 9.776 1.00 187.23 554 GLY A C 1
ATOM 4219 O O . GLY A 1 554 ? -34.135 -38.244 10.434 1.00 196.47 554 GLY A O 1
ATOM 4220 N N . ASN A 1 555 ? -34.781 -37.398 8.440 1.00 185.75 555 ASN A N 1
ATOM 4221 C CA . ASN A 1 555 ? -34.351 -38.572 7.686 1.00 186.04 555 ASN A CA 1
ATOM 4222 C C . ASN A 1 555 ? -33.605 -38.191 6.410 1.00 177.74 555 ASN A C 1
ATOM 4223 O O . ASN A 1 555 ? -33.896 -37.152 5.820 1.00 176.89 555 ASN A O 1
ATOM 4228 N N . ILE A 1 556 ? -32.631 -39.031 5.989 1.00 175.32 556 ILE A N 1
ATOM 4229 C CA . ILE A 1 556 ? -31.855 -38.784 4.772 1.00 174.12 556 ILE A CA 1
ATOM 4230 C C . ILE A 1 556 ? -32.735 -39.086 3.548 1.00 169.07 556 ILE A C 1
ATOM 4231 O O . ILE A 1 556 ? -33.028 -40.243 3.247 1.00 163.16 556 ILE A O 1
ATOM 4236 N N . VAL A 1 557 ? -33.187 -38.018 2.885 1.00 168.85 557 VAL A N 1
ATOM 4237 C CA . VAL A 1 557 ? -34.064 -38.063 1.728 1.00 179.89 557 VAL A CA 1
ATOM 4238 C C . VAL A 1 557 ? -33.285 -38.344 0.425 1.00 185.58 557 VAL A C 1
ATOM 4239 O O . VAL A 1 557 ? -33.789 -39.048 -0.458 1.00 195.65 557 VAL A O 1
ATOM 4243 N N . ALA A 1 558 ? -32.043 -37.840 0.314 1.00 184.17 558 ALA A N 1
ATOM 4244 C CA . ALA A 1 558 ? -31.247 -38.032 -0.898 1.00 179.44 558 ALA A CA 1
ATOM 4245 C C . ALA A 1 558 ? -29.754 -38.126 -0.585 1.00 171.93 558 ALA A C 1
ATOM 4246 O O . ALA A 1 558 ? -29.276 -37.484 0.338 1.00 170.34 558 ALA A O 1
ATOM 4248 N N . SER A 1 559 ? -29.010 -38.903 -1.384 1.00 179.02 559 SER A N 1
ATOM 4249 C CA . SER A 1 559 ? -27.580 -39.119 -1.201 1.00 180.82 559 SER A CA 1
ATOM 4250 C C . SER A 1 559 ? -26.878 -39.285 -2.547 1.00 179.41 559 SER A C 1
ATOM 4251 O O . SER A 1 559 ? -27.382 -39.988 -3.410 1.00 177.74 559 SER A O 1
ATOM 4254 N N . GLY A 1 560 ? -25.677 -38.708 -2.685 1.00 177.63 560 GLY A N 1
ATOM 4255 C CA . GLY A 1 560 ? -24.889 -38.852 -3.900 1.00 179.51 560 GLY A CA 1
ATOM 4256 C C . GLY A 1 560 ? -24.051 -37.629 -4.226 1.00 177.42 560 GLY A C 1
ATOM 4257 O O . GLY A 1 560 ? -23.930 -36.716 -3.410 1.00 169.38 560 GLY A O 1
ATOM 4258 N N . HIS A 1 561 ? -23.405 -37.631 -5.409 1.00 181.92 561 HIS A N 1
ATOM 4259 C CA . HIS A 1 561 ? -22.597 -36.498 -5.872 1.00 177.38 561 HIS A CA 1
ATOM 4260 C C . HIS A 1 561 ? -23.487 -35.272 -6.080 1.00 177.76 561 HIS A C 1
ATOM 4261 O O . HIS A 1 561 ? -24.661 -35.416 -6.395 1.00 187.03 561 HIS A O 1
ATOM 4268 N N . PHE A 1 562 ? -22.906 -34.072 -5.956 1.00 178.88 562 PHE A N 1
ATOM 4269 C CA . PHE A 1 562 ? -23.661 -32.827 -6.101 1.00 183.07 562 PHE A CA 1
ATOM 4270 C C . PHE A 1 562 ? -24.318 -32.699 -7.482 1.00 182.33 562 PHE A C 1
ATOM 4271 O O . PHE A 1 562 ? -25.480 -32.332 -7.565 1.00 171.65 562 PHE A O 1
ATOM 4279 N N . ARG A 1 563 ? -23.590 -33.030 -8.562 1.00 190.93 563 ARG A N 1
ATOM 4280 C CA . ARG A 1 563 ? -24.108 -32.912 -9.929 1.00 188.71 563 ARG A CA 1
ATOM 4281 C C . ARG A 1 563 ? -25.279 -33.882 -10.191 1.00 189.44 563 ARG A C 1
ATOM 4282 O O . ARG A 1 563 ? -26.226 -33.563 -10.887 1.00 186.15 563 ARG A O 1
ATOM 4290 N N . ASP A 1 564 ? -25.205 -35.112 -9.637 1.00 195.67 564 ASP A N 1
ATOM 4291 C CA . ASP A 1 564 ? -26.263 -36.119 -9.738 1.00 204.54 564 ASP A CA 1
ATOM 4292 C C . ASP A 1 564 ? -27.510 -35.713 -8.948 1.00 194.76 564 ASP A C 1
ATOM 4293 O O . ASP A 1 564 ? -28.641 -35.932 -9.434 1.00 194.88 564 ASP A O 1
ATOM 4298 N N . LEU A 1 565 ? -27.308 -35.098 -7.761 1.00 190.08 565 LEU A N 1
ATOM 4299 C CA . LEU A 1 565 ? -28.405 -34.577 -6.930 1.00 191.50 565 LEU A CA 1
ATOM 4300 C C . LEU A 1 565 ? -29.148 -33.382 -7.536 1.00 190.73 565 LEU A C 1
ATOM 4301 O O . LEU A 1 565 ? -30.359 -33.300 -7.362 1.00 187.10 565 LEU A O 1
ATOM 4306 N N . MET A 1 566 ? -28.424 -32.496 -8.261 1.00 195.04 566 MET A N 1
ATOM 4307 C CA . MET A 1 566 ? -29.002 -31.356 -8.984 1.00 203.07 566 MET A CA 1
ATOM 4308 C C . MET A 1 566 ? -30.187 -31.731 -9.876 1.00 209.83 566 MET A C 1
ATOM 4309 O O . MET A 1 566 ? -31.193 -31.040 -9.914 1.00 219.15 566 MET A O 1
ATOM 4314 N N . VAL A 1 567 ? -30.075 -32.866 -10.564 1.00 202.37 567 VAL A N 1
ATOM 4315 C CA . VAL A 1 567 ? -31.102 -33.338 -11.477 1.00 195.15 567 VAL A CA 1
ATOM 4316 C C . VAL A 1 567 ? -32.216 -34.104 -10.746 1.00 203.97 567 VAL A C 1
ATOM 4317 O O . VAL A 1 567 ? -33.377 -33.703 -10.828 1.00 216.78 567 VAL A O 1
ATOM 4321 N N . SER A 1 568 ? -31.870 -35.179 -10.014 1.00 199.77 568 SER A N 1
ATOM 4322 C CA . SER A 1 568 ? -32.832 -36.043 -9.317 1.00 193.27 568 SER A CA 1
ATOM 4323 C C . SER A 1 568 ? -33.607 -35.316 -8.200 1.00 200.14 568 SER A C 1
ATOM 4324 O O . SER A 1 568 ? -34.824 -35.398 -8.122 1.00 207.97 568 SER A O 1
ATOM 4327 N N . ASN A 1 569 ? -32.892 -34.652 -7.291 1.00 201.79 569 ASN A N 1
ATOM 4328 C CA . ASN A 1 569 ? -33.454 -34.035 -6.096 1.00 191.92 569 ASN A CA 1
ATOM 4329 C C . ASN A 1 569 ? -33.961 -32.619 -6.425 1.00 183.33 569 ASN A C 1
ATOM 4330 O O . ASN A 1 569 ? -33.223 -31.785 -7.033 1.00 170.46 569 ASN A O 1
ATOM 4335 N N . GLU A 1 570 ? -35.183 -32.312 -5.945 1.00 179.87 570 GLU A N 1
ATOM 4336 C CA . GLU A 1 570 ? -35.852 -31.031 -6.179 1.00 181.75 570 GLU A CA 1
ATOM 4337 C C . GLU A 1 570 ? -35.243 -29.910 -5.329 1.00 190.04 570 GLU A C 1
ATOM 4338 O O . GLU A 1 570 ? -35.104 -28.782 -5.799 1.00 189.95 570 GLU A O 1
ATOM 4344 N N . TYR A 1 571 ? -34.935 -30.224 -4.053 1.00 191.82 571 TYR A N 1
ATOM 4345 C CA . TYR A 1 571 ? -34.408 -29.239 -3.119 1.00 185.67 571 TYR A CA 1
ATOM 4346 C C . TYR A 1 571 ? -33.025 -28.758 -3.556 1.00 184.48 571 TYR A C 1
ATOM 4347 O O . TYR A 1 571 ? -32.801 -27.552 -3.541 1.00 177.69 571 TYR A O 1
ATOM 4356 N N . ILE A 1 572 ? -32.115 -29.674 -3.970 1.00 185.05 572 ILE A N 1
ATOM 4357 C CA . ILE A 1 572 ? -30.784 -29.331 -4.461 1.00 180.00 572 ILE A CA 1
ATOM 4358 C C . ILE A 1 572 ? -30.869 -28.578 -5.795 1.00 183.58 572 ILE A C 1
ATOM 4359 O O . ILE A 1 572 ? -30.002 -27.716 -6.044 1.00 180.12 572 ILE A O 1
ATOM 4364 N N . SER A 1 573 ? -31.888 -28.871 -6.622 1.00 189.79 573 SER A N 1
ATOM 4365 C CA . SER A 1 573 ? -32.057 -28.253 -7.923 1.00 198.11 573 SER A CA 1
ATOM 4366 C C . SER A 1 573 ? -32.400 -26.770 -7.787 1.00 193.86 573 SER A C 1
ATOM 4367 O O . SER A 1 573 ? -31.884 -25.929 -8.555 1.00 193.16 573 SER A O 1
ATOM 4370 N N . GLY A 1 574 ? -33.286 -26.471 -6.806 1.00 186.97 574 GLY A N 1
ATOM 4371 C CA . GLY A 1 574 ? -33.729 -25.105 -6.549 1.00 179.88 574 GLY A CA 1
ATOM 4372 C C . GLY A 1 574 ? -32.634 -24.236 -5.932 1.00 175.84 574 GLY A C 1
ATOM 4373 O O . GLY A 1 574 ? -32.562 -23.008 -6.176 1.00 167.30 574 GLY A O 1
ATOM 4374 N N . LEU A 1 575 ? -31.666 -24.911 -5.234 1.00 178.50 575 LEU A N 1
ATOM 4375 C CA . LEU A 1 575 ? -30.521 -24.259 -4.612 1.00 176.87 575 LEU A CA 1
ATOM 4376 C C . LEU A 1 575 ? -29.523 -23.796 -5.679 1.00 178.45 575 LEU A C 1
ATOM 4377 O O . LEU A 1 575 ? -28.947 -22.716 -5.513 1.00 179.52 575 LEU A O 1
ATOM 4382 N N . ALA A 1 576 ? -29.320 -24.638 -6.722 1.00 178.55 576 ALA A N 1
ATOM 4383 C CA . ALA A 1 576 ? -28.431 -24.316 -7.853 1.00 176.17 576 ALA A CA 1
ATOM 4384 C C . ALA A 1 576 ? -28.943 -23.161 -8.728 1.00 178.07 576 ALA A C 1
ATOM 4385 O O . ALA A 1 576 ? -28.112 -22.435 -9.266 1.00 185.83 576 ALA A O 1
ATOM 4387 N N . SER A 1 577 ? -30.266 -22.941 -8.781 1.00 181.20 577 SER A N 1
ATOM 4388 C CA . SER A 1 577 ? -30.851 -21.896 -9.637 1.00 187.32 577 SER A CA 1
ATOM 4389 C C . SER A 1 577 ? -30.861 -20.507 -8.970 1.00 195.80 577 SER A C 1
ATOM 4390 O O . SER A 1 577 ? -31.220 -19.526 -9.616 1.00 204.27 577 SER A O 1
ATOM 4393 N N . VAL A 1 578 ? -30.463 -20.418 -7.688 1.00 209.19 578 VAL A N 1
ATOM 4394 C CA . VAL A 1 578 ? -30.340 -19.155 -6.964 1.00 212.82 578 VAL A CA 1
ATOM 4395 C C . VAL A 1 578 ? -29.144 -18.346 -7.484 1.00 211.92 578 VAL A C 1
ATOM 4396 O O . VAL A 1 578 ? -29.195 -17.118 -7.416 1.00 208.00 578 VAL A O 1
ATOM 4400 N N . THR A 1 579 ? -28.089 -19.020 -7.988 1.00 220.56 579 THR A N 1
ATOM 4401 C CA . THR A 1 579 ? -26.895 -18.386 -8.550 1.00 238.86 579 THR A CA 1
ATOM 4402 C C . THR A 1 579 ? -27.214 -17.470 -9.749 1.00 256.28 579 THR A C 1
ATOM 4403 O O . THR A 1 579 ? -26.565 -16.434 -9.909 1.00 270.80 579 THR A O 1
ATOM 4407 N N . GLU A 1 580 ? -28.223 -17.844 -10.561 1.00 252.69 580 GLU A N 1
ATOM 4408 C CA . GLU A 1 580 ? -28.680 -17.086 -11.725 1.00 233.29 580 GLU A CA 1
ATOM 4409 C C . GLU A 1 580 ? -29.893 -16.227 -11.338 1.00 218.46 580 GLU A C 1
ATOM 4410 O O . GLU A 1 580 ? -30.023 -15.124 -11.896 1.00 209.53 580 GLU A O 1
ATOM 4416 N N . SER B 1 8 ? -24.598 13.369 49.039 1.00 205.12 8 SER B N 1
ATOM 4417 C CA . SER B 1 8 ? -24.809 12.657 47.743 1.00 206.71 8 SER B CA 1
ATOM 4418 C C . SER B 1 8 ? -25.338 11.236 47.969 1.00 212.83 8 SER B C 1
ATOM 4419 O O . SER B 1 8 ? -26.372 10.872 47.404 1.00 214.19 8 SER B O 1
ATOM 4422 N N . LEU B 1 9 ? -24.568 10.441 48.737 1.00 208.17 9 LEU B N 1
ATOM 4423 C CA . LEU B 1 9 ? -24.794 9.009 48.921 1.00 190.82 9 LEU B CA 1
ATOM 4424 C C . LEU B 1 9 ? -25.993 8.772 49.833 1.00 181.59 9 LEU B C 1
ATOM 4425 O O . LEU B 1 9 ? -26.764 7.856 49.561 1.00 169.97 9 LEU B O 1
ATOM 4430 N N . PHE B 1 10 ? -26.092 9.556 50.926 1.00 183.81 10 PHE B N 1
ATOM 4431 C CA . PHE B 1 10 ? -27.152 9.398 51.920 1.00 183.68 10 PHE B CA 1
ATOM 4432 C C . PHE B 1 10 ? -28.521 9.730 51.334 1.00 183.34 10 PHE B C 1
ATOM 4433 O O . PHE B 1 10 ? -29.443 8.959 51.573 1.00 173.21 10 PHE B O 1
ATOM 4441 N N . ASN B 1 11 ? -28.611 10.776 50.495 1.00 184.90 11 ASN B N 1
ATOM 4442 C CA . ASN B 1 11 ? -29.847 11.123 49.793 1.00 183.69 11 ASN B CA 1
ATOM 4443 C C . ASN B 1 11 ? -30.379 9.952 48.954 1.00 174.86 11 ASN B C 1
ATOM 4444 O O . ASN B 1 11 ? -31.591 9.698 48.983 1.00 160.74 11 ASN B O 1
ATOM 4449 N N . TYR B 1 12 ? -29.468 9.245 48.246 1.00 171.68 12 TYR B N 1
ATOM 4450 C CA . TYR B 1 12 ? -29.800 8.065 47.452 1.00 177.54 12 TYR B CA 1
ATOM 4451 C C . TYR B 1 12 ? -30.365 6.953 48.336 1.00 182.43 12 TYR B C 1
ATOM 4452 O O . TYR B 1 12 ? -31.325 6.304 47.929 1.00 189.56 12 TYR B O 1
ATOM 4461 N N . ILE B 1 13 ? -29.789 6.753 49.537 1.00 178.34 13 ILE B N 1
ATOM 4462 C CA . ILE B 1 13 ? -30.245 5.718 50.464 1.00 157.02 13 ILE B CA 1
ATOM 4463 C C . ILE B 1 13 ? -31.608 6.103 51.058 1.00 153.10 13 ILE B C 1
ATOM 4464 O O . ILE B 1 13 ? -32.475 5.236 51.147 1.00 147.42 13 ILE B O 1
ATOM 4469 N N . TYR B 1 14 ? -31.809 7.384 51.419 1.00 158.87 14 TYR B N 1
ATOM 4470 C CA . TYR B 1 14 ? -33.083 7.863 51.960 1.00 180.33 14 TYR B CA 1
ATOM 4471 C C . TYR B 1 14 ? -34.220 7.740 50.935 1.00 179.99 14 TYR B C 1
ATOM 4472 O O . TYR B 1 14 ? -35.358 7.481 51.335 1.00 177.26 14 TYR B O 1
ATOM 4481 N N . SER B 1 15 ? -33.907 7.917 49.638 1.00 177.86 15 SER B N 1
ATOM 4482 C CA . SER B 1 15 ? -34.873 7.766 48.556 1.00 188.95 15 SER B CA 1
ATOM 4483 C C . SER B 1 15 ? -35.309 6.312 48.323 1.00 185.68 15 SER B C 1
ATOM 4484 O O . SER B 1 15 ? -36.411 6.103 47.808 1.00 191.89 15 SER B O 1
ATOM 4487 N N . LEU B 1 16 ? -34.454 5.321 48.661 1.00 179.09 16 LEU B N 1
ATOM 4488 C CA . LEU B 1 16 ? -34.767 3.898 48.499 1.00 180.31 16 LEU B CA 1
ATOM 4489 C C . LEU B 1 16 ? -35.877 3.414 49.442 1.00 179.48 16 LEU B C 1
ATOM 4490 O O . LEU B 1 16 ? -36.470 2.374 49.162 1.00 185.48 16 LEU B O 1
ATOM 4495 N N . MET B 1 17 ? -36.138 4.129 50.554 1.00 176.81 17 MET B N 1
ATOM 4496 C CA . MET B 1 17 ? -37.144 3.760 51.542 1.00 171.93 17 MET B CA 1
ATOM 4497 C C . MET B 1 17 ? -38.464 4.475 51.235 1.00 163.62 17 MET B C 1
ATOM 4498 O O . MET B 1 17 ? -38.461 5.694 51.047 1.00 164.05 17 MET B O 1
ATOM 4503 N N . ASP B 1 18 ? -39.586 3.727 51.278 1.00 157.42 18 ASP B N 1
ATOM 4504 C CA . ASP B 1 18 ? -40.943 4.259 51.125 1.00 166.98 18 ASP B CA 1
ATOM 4505 C C . ASP B 1 18 ? -41.451 4.789 52.477 1.00 192.12 18 ASP B C 1
ATOM 4506 O O . ASP B 1 18 ? -40.682 4.893 53.439 1.00 212.84 18 ASP B O 1
ATOM 4511 N N . VAL B 1 19 ? -42.753 5.125 52.574 1.00 195.30 19 VAL B N 1
ATOM 4512 C CA . VAL B 1 19 ? -43.362 5.555 53.833 1.00 179.82 19 VAL B CA 1
ATOM 4513 C C . VAL B 1 19 ? -43.205 4.484 54.919 1.00 170.40 19 VAL B C 1
ATOM 4514 O O . VAL B 1 19 ? -42.886 4.838 56.051 1.00 182.15 19 VAL B O 1
ATOM 4518 N N . ARG B 1 20 ? -43.357 3.196 54.556 1.00 166.31 20 ARG B N 1
ATOM 4519 C CA . ARG B 1 20 ? -43.161 2.083 55.478 1.00 165.61 20 ARG B CA 1
ATOM 4520 C C . ARG B 1 20 ? -41.692 1.966 55.892 1.00 152.93 20 ARG B C 1
ATOM 4521 O O . ARG B 1 20 ? -41.412 1.727 57.058 1.00 159.80 20 ARG B O 1
ATOM 4529 N N . GLY B 1 21 ? -40.777 2.148 54.933 1.00 150.19 21 GLY B N 1
ATOM 4530 C CA . GLY B 1 21 ? -39.345 2.118 55.174 1.00 150.20 21 GLY B CA 1
ATOM 4531 C C . GLY B 1 21 ? -38.852 3.236 56.092 1.00 153.86 21 GLY B C 1
ATOM 4532 O O . GLY B 1 21 ? -37.965 2.992 56.907 1.00 151.91 21 GLY B O 1
ATOM 4533 N N . LYS B 1 22 ? -39.436 4.438 55.957 1.00 162.96 22 LYS B N 1
ATOM 4534 C CA . LYS B 1 22 ? -39.096 5.577 56.804 1.00 176.44 22 LYS B CA 1
ATOM 4535 C C . LYS B 1 22 ? -39.459 5.295 58.270 1.00 176.26 22 LYS B C 1
ATOM 4536 O O . LYS B 1 22 ? -38.617 5.485 59.149 1.00 170.13 22 LYS B O 1
ATOM 4542 N N . PHE B 1 23 ? -40.690 4.801 58.503 1.00 177.43 23 PHE B N 1
ATOM 4543 C CA . PHE B 1 23 ? -41.183 4.425 59.828 1.00 175.87 23 PHE B CA 1
ATOM 4544 C C . PHE B 1 23 ? -40.274 3.375 60.483 1.00 166.67 23 PHE B C 1
ATOM 4545 O O . PHE B 1 23 ? -39.840 3.574 61.619 1.00 166.42 23 PHE B O 1
ATOM 4553 N N . LEU B 1 24 ? -39.983 2.288 59.746 1.00 160.54 24 LEU B N 1
ATOM 4554 C CA . LEU B 1 24 ? -39.136 1.193 60.216 1.00 160.96 24 LEU B CA 1
ATOM 4555 C C . LEU B 1 24 ? -37.722 1.665 60.565 1.00 155.53 24 LEU B C 1
ATOM 4556 O O . LEU B 1 24 ? -37.151 1.165 61.528 1.00 155.22 24 LEU B O 1
ATOM 4561 N N . PHE B 1 25 ? -37.168 2.608 59.786 1.00 152.76 25 PHE B N 1
ATOM 4562 C CA . PHE B 1 25 ? -35.847 3.166 60.043 1.00 147.65 25 PHE B CA 1
ATOM 4563 C C . PHE B 1 25 ? -35.841 4.017 61.317 1.00 144.65 25 PHE B C 1
ATOM 4564 O O . PHE B 1 25 ? -34.908 3.888 62.106 1.00 141.93 25 PHE B O 1
ATOM 4572 N N . PHE B 1 26 ? -36.833 4.909 61.487 1.00 145.37 26 PHE B N 1
ATOM 4573 C CA . PHE B 1 26 ? -36.899 5.756 62.677 1.00 156.46 26 PHE B CA 1
ATOM 4574 C C . PHE B 1 26 ? -37.287 4.971 63.935 1.00 155.38 26 PHE B C 1
ATOM 4575 O O . PHE B 1 26 ? -36.894 5.375 65.028 1.00 150.99 26 PHE B O 1
ATOM 4583 N N . SER B 1 27 ? -38.041 3.868 63.790 1.00 151.90 27 SER B N 1
ATOM 4584 C CA . SER B 1 27 ? -38.359 2.967 64.894 1.00 144.70 27 SER B CA 1
ATOM 4585 C C . SER B 1 27 ? -37.092 2.295 65.438 1.00 137.00 27 SER B C 1
ATOM 4586 O O . SER B 1 27 ? -36.932 2.174 66.645 1.00 149.13 27 SER B O 1
ATOM 4589 N N . MET B 1 28 ? -36.195 1.875 64.538 1.00 140.93 28 MET B N 1
ATOM 4590 C CA . MET B 1 28 ? -34.890 1.313 64.869 1.00 141.80 28 MET B CA 1
ATOM 4591 C C . MET B 1 28 ? -34.013 2.343 65.588 1.00 136.60 28 MET B C 1
ATOM 4592 O O . MET B 1 28 ? -33.292 1.977 66.508 1.00 147.63 28 MET B O 1
ATOM 4597 N N . LEU B 1 29 ? -34.052 3.608 65.144 1.00 135.32 29 LEU B N 1
ATOM 4598 C CA . LEU B 1 29 ? -33.302 4.706 65.746 1.00 143.22 29 LEU B CA 1
ATOM 4599 C C . LEU B 1 29 ? -33.847 5.058 67.132 1.00 148.85 29 LEU B C 1
ATOM 4600 O O . LEU B 1 29 ? -33.049 5.348 68.022 1.00 150.63 29 LEU B O 1
ATOM 4605 N N . PHE B 1 30 ? -35.185 5.050 67.294 1.00 151.70 30 PHE B N 1
ATOM 4606 C CA . PHE B 1 30 ? -35.847 5.351 68.562 1.00 151.46 30 PHE B CA 1
ATOM 4607 C C . PHE B 1 30 ? -35.590 4.260 69.612 1.00 149.09 30 PHE B C 1
ATOM 4608 O O . PHE B 1 30 ? -35.166 4.583 70.717 1.00 142.04 30 PHE B O 1
ATOM 4616 N N . ILE B 1 31 ? -35.873 2.992 69.263 1.00 150.45 31 ILE B N 1
ATOM 4617 C CA . ILE B 1 31 ? -35.711 1.824 70.134 1.00 144.09 31 ILE B CA 1
ATOM 4618 C C . ILE B 1 31 ? -34.265 1.703 70.641 1.00 139.69 31 ILE B C 1
ATOM 4619 O O . ILE B 1 31 ? -34.076 1.364 71.801 1.00 146.33 31 ILE B O 1
ATOM 4624 N N . THR B 1 32 ? -33.265 1.961 69.786 1.00 146.90 32 THR B N 1
ATOM 4625 C CA . THR B 1 32 ? -31.852 1.901 70.161 1.00 155.57 32 THR B CA 1
ATOM 4626 C C . THR B 1 32 ? -31.469 3.053 71.104 1.00 147.84 32 THR B C 1
ATOM 4627 O O . THR B 1 32 ? -30.611 2.858 71.968 1.00 135.76 32 THR B O 1
ATOM 4631 N N . SER B 1 33 ? -32.059 4.244 70.907 1.00 153.19 33 SER B N 1
ATOM 4632 C CA . SER B 1 33 ? -31.784 5.419 71.730 1.00 163.88 33 SER B CA 1
ATOM 4633 C C . SER B 1 33 ? -32.411 5.302 73.125 1.00 151.94 33 SER B C 1
ATOM 4634 O O . SER B 1 33 ? -31.742 5.622 74.107 1.00 144.16 33 SER B O 1
ATOM 4637 N N . LEU B 1 34 ? -33.690 4.874 73.190 1.00 147.90 34 LEU B N 1
ATOM 4638 C CA . LEU B 1 34 ? -34.428 4.627 74.432 1.00 147.92 34 LEU B CA 1
ATOM 4639 C C . LEU B 1 34 ? -33.722 3.577 75.296 1.00 144.11 34 LEU B C 1
ATOM 4640 O O . LEU B 1 34 ? -33.603 3.770 76.499 1.00 148.77 34 LEU B O 1
ATOM 4645 N N . SER B 1 35 ? -33.306 2.462 74.682 1.00 142.60 35 SER B N 1
ATOM 4646 C CA . SER B 1 35 ? -32.578 1.384 75.341 1.00 147.92 35 SER B CA 1
ATOM 4647 C C . SER B 1 35 ? -31.259 1.855 75.961 1.00 145.53 35 SER B C 1
ATOM 4648 O O . SER B 1 35 ? -30.874 1.338 77.004 1.00 146.98 35 SER B O 1
ATOM 4651 N N . SER B 1 36 ? -30.561 2.783 75.289 1.00 147.63 36 SER B N 1
ATOM 4652 C CA . SER B 1 36 ? -29.294 3.344 75.748 1.00 155.15 36 SER B CA 1
ATOM 4653 C C . SER B 1 36 ? -29.440 4.163 77.033 1.00 149.13 36 SER B C 1
ATOM 4654 O O . SER B 1 36 ? -28.520 4.153 77.854 1.00 153.12 36 SER B O 1
ATOM 4657 N N . ILE B 1 37 ? -30.574 4.874 77.183 1.00 147.62 37 ILE B N 1
ATOM 4658 C CA . ILE B 1 37 ? -30.901 5.670 78.367 1.00 147.22 37 ILE B CA 1
ATOM 4659 C C . ILE B 1 37 ? -31.162 4.736 79.559 1.00 138.61 37 ILE B C 1
ATOM 4660 O O . ILE B 1 37 ? -30.618 4.939 80.640 1.00 136.46 37 ILE B O 1
ATOM 4665 N N . ILE B 1 38 ? -31.997 3.715 79.339 1.00 131.77 38 ILE B N 1
ATOM 4666 C CA . ILE B 1 38 ? -32.359 2.719 80.335 1.00 134.55 38 ILE B CA 1
ATOM 4667 C C . ILE B 1 38 ? -31.120 1.971 80.854 1.00 135.27 38 ILE B C 1
ATOM 4668 O O . ILE B 1 38 ? -30.932 1.907 82.058 1.00 151.85 38 ILE B O 1
ATOM 4673 N N . ILE B 1 39 ? -30.273 1.430 79.976 1.00 139.37 39 ILE B N 1
ATOM 4674 C CA . ILE B 1 39 ? -29.090 0.669 80.386 1.00 150.50 39 ILE B CA 1
ATOM 4675 C C . ILE B 1 39 ? -28.016 1.559 81.037 1.00 157.24 39 ILE B C 1
ATOM 4676 O O . ILE B 1 39 ? -27.276 1.053 81.886 1.00 165.11 39 ILE B O 1
ATOM 4681 N N . SER B 1 40 ? -27.937 2.865 80.694 1.00 161.57 40 SER B N 1
ATOM 4682 C CA . SER B 1 40 ? -26.969 3.773 81.317 1.00 173.37 40 SER B CA 1
ATOM 4683 C C . SER B 1 40 ? -27.286 4.101 82.790 1.00 172.39 40 SER B C 1
ATOM 4684 O O . SER B 1 40 ? -26.427 4.672 83.463 1.00 176.41 40 SER B O 1
ATOM 4687 N N . ILE B 1 41 ? -28.494 3.756 83.278 1.00 168.29 41 ILE B N 1
ATOM 4688 C CA . ILE B 1 41 ? -28.931 3.875 84.669 1.00 159.43 41 ILE B CA 1
ATOM 4689 C C . ILE B 1 41 ? -28.443 2.687 85.510 1.00 153.11 41 ILE B C 1
ATOM 4690 O O . ILE B 1 41 ? -28.152 2.898 86.678 1.00 163.77 41 ILE B O 1
ATOM 4695 N N . SER B 1 42 ? -28.371 1.470 84.933 1.00 152.20 42 SER B N 1
ATOM 4696 C CA . SER B 1 42 ? -28.002 0.209 85.585 1.00 150.57 42 SER B CA 1
ATOM 4697 C C . SER B 1 42 ? -26.822 0.274 86.568 1.00 147.95 42 SER B C 1
ATOM 4698 O O . SER B 1 42 ? -26.977 -0.265 87.668 1.00 156.40 42 SER B O 1
ATOM 4701 N N . PRO B 1 43 ? -25.632 0.869 86.264 1.00 144.08 43 PRO B N 1
ATOM 4702 C CA . PRO B 1 43 ? -24.547 0.924 87.251 1.00 150.86 43 PRO B CA 1
ATOM 4703 C C . PRO B 1 43 ? -24.838 1.724 88.534 1.00 151.21 43 PRO B C 1
ATOM 4704 O O . PRO B 1 43 ? -24.245 1.426 89.570 1.00 139.90 43 PRO B O 1
ATOM 4708 N N . LEU B 1 44 ? -25.728 2.732 88.470 1.00 154.45 44 LEU B N 1
ATOM 4709 C CA . LEU B 1 44 ? -26.186 3.459 89.654 1.00 157.48 44 LEU B CA 1
ATOM 4710 C C . LEU B 1 44 ? -27.088 2.588 90.533 1.00 157.64 44 LEU B C 1
ATOM 4711 O O . LEU B 1 44 ? -27.036 2.730 91.758 1.00 181.43 44 LEU B O 1
ATOM 4716 N N . ILE B 1 45 ? -27.913 1.719 89.922 1.00 144.42 45 ILE B N 1
ATOM 4717 C CA . ILE B 1 45 ? -28.760 0.779 90.646 1.00 144.29 45 ILE B CA 1
ATOM 4718 C C . ILE B 1 45 ? -27.888 -0.227 91.406 1.00 143.25 45 ILE B C 1
ATOM 4719 O O . ILE B 1 45 ? -28.181 -0.494 92.564 1.00 155.19 45 ILE B O 1
ATOM 4724 N N . LEU B 1 46 ? -26.847 -0.783 90.768 1.00 145.81 46 LEU B N 1
ATOM 4725 C CA . LEU B 1 46 ? -25.914 -1.708 91.422 1.00 149.29 46 LEU B CA 1
ATOM 4726 C C . LEU B 1 46 ? -25.152 -1.051 92.573 1.00 139.47 46 LEU B C 1
ATOM 4727 O O . LEU B 1 46 ? -24.876 -1.719 93.563 1.00 144.46 46 LEU B O 1
ATOM 4732 N N . ALA B 1 47 ? -24.783 0.226 92.407 1.00 138.63 47 ALA B N 1
ATOM 4733 C CA . ALA B 1 47 ? -24.124 1.012 93.441 1.00 148.70 47 ALA B CA 1
ATOM 4734 C C . ALA B 1 47 ? -25.020 1.152 94.675 1.00 151.26 47 ALA B C 1
ATOM 4735 O O . ALA B 1 47 ? -24.541 0.988 95.789 1.00 152.78 47 ALA B O 1
ATOM 4737 N N . LYS B 1 48 ? -26.318 1.431 94.454 1.00 150.52 48 LYS B N 1
ATOM 4738 C CA . LYS B 1 48 ? -27.314 1.556 95.514 1.00 149.47 48 LYS B CA 1
ATOM 4739 C C . LYS B 1 48 ? -27.614 0.223 96.197 1.00 145.17 48 LYS B C 1
ATOM 4740 O O . LYS B 1 48 ? -27.844 0.232 97.395 1.00 156.19 48 LYS B O 1
ATOM 4746 N N . ILE B 1 49 ? -27.597 -0.898 95.461 1.00 145.05 49 ILE B N 1
ATOM 4747 C CA . ILE B 1 49 ? -27.717 -2.243 96.028 1.00 145.73 49 ILE B CA 1
ATOM 4748 C C . ILE B 1 49 ? -26.507 -2.493 96.925 1.00 144.68 49 ILE B C 1
ATOM 4749 O O . ILE B 1 49 ? -26.689 -2.911 98.062 1.00 150.83 49 ILE B O 1
ATOM 4754 N N . THR B 1 50 ? -25.301 -2.249 96.394 1.00 142.33 50 THR B N 1
ATOM 4755 C CA . THR B 1 50 ? -24.053 -2.470 97.110 1.00 150.24 50 THR B CA 1
ATOM 4756 C C . THR B 1 50 ? -23.984 -1.637 98.392 1.00 153.44 50 THR B C 1
ATOM 4757 O O . THR B 1 50 ? -23.627 -2.199 99.416 1.00 163.56 50 THR B O 1
ATOM 4761 N N . ASP B 1 51 ? -24.345 -0.338 98.326 1.00 158.08 51 ASP B N 1
ATOM 4762 C CA . ASP B 1 51 ? -24.330 0.557 99.480 1.00 165.01 51 ASP B CA 1
ATOM 4763 C C . ASP B 1 51 ? -25.336 0.162 100.564 1.00 160.07 51 ASP B C 1
ATOM 4764 O O . ASP B 1 51 ? -24.985 0.200 101.740 1.00 143.38 51 ASP B O 1
ATOM 4769 N N . LEU B 1 52 ? -26.554 -0.233 100.171 1.00 157.66 52 LEU B N 1
ATOM 4770 C CA . LEU B 1 52 ? -27.598 -0.671 101.096 1.00 148.07 52 LEU B CA 1
ATOM 4771 C C . LEU B 1 52 ? -27.150 -1.883 101.924 1.00 145.00 52 LEU B C 1
ATOM 4772 O O . LEU B 1 52 ? -27.399 -1.899 103.132 1.00 167.44 52 LEU B O 1
ATOM 4777 N N . LEU B 1 53 ? -26.456 -2.840 101.287 1.00 138.22 53 LEU B N 1
ATOM 4778 C CA . LEU B 1 53 ? -25.936 -4.037 101.943 1.00 145.03 53 LEU B CA 1
ATOM 4779 C C . LEU B 1 53 ? -24.656 -3.730 102.731 1.00 153.99 53 LEU B C 1
ATOM 4780 O O . LEU B 1 53 ? -24.495 -4.278 103.825 1.00 156.64 53 LEU B O 1
ATOM 4785 N N . SER B 1 54 ? -23.745 -2.910 102.153 1.00 156.41 54 SER B N 1
ATOM 4786 C CA . SER B 1 54 ? -22.432 -2.606 102.716 1.00 162.01 54 SER B CA 1
ATOM 4787 C C . SER B 1 54 ? -22.564 -1.852 104.031 1.00 175.30 54 SER B C 1
ATOM 4788 O O . SER B 1 54 ? -23.223 -0.809 104.079 1.00 179.43 54 SER B O 1
ATOM 4791 N N . GLY B 1 55 ? -21.935 -2.388 105.079 1.00 189.53 55 GLY B N 1
ATOM 4792 C CA . GLY B 1 55 ? -21.933 -1.737 106.370 1.00 192.77 55 GLY B CA 1
ATOM 4793 C C . GLY B 1 55 ? -23.045 -2.277 107.253 1.00 184.36 55 GLY B C 1
ATOM 4794 O O . GLY B 1 55 ? -22.743 -2.751 108.348 1.00 202.70 55 GLY B O 1
ATOM 4795 N N . SER B 1 56 ? -24.305 -2.198 106.781 1.00 179.25 56 SER B N 1
ATOM 4796 C CA . SER B 1 56 ? -25.446 -2.675 107.551 1.00 179.60 56 SER B CA 1
ATOM 4797 C C . SER B 1 56 ? -25.366 -4.190 107.767 1.00 169.63 56 SER B C 1
ATOM 4798 O O . SER B 1 56 ? -25.071 -4.925 106.833 1.00 186.09 56 SER B O 1
ATOM 4801 N N . LEU B 1 57 ? -25.621 -4.639 109.000 1.00 158.12 57 LEU B N 1
ATOM 4802 C CA . LEU B 1 57 ? -25.547 -6.043 109.370 1.00 155.87 57 LEU B CA 1
ATOM 4803 C C . LEU B 1 57 ? -26.958 -6.614 109.302 1.00 157.58 57 LEU B C 1
ATOM 4804 O O . LEU B 1 57 ? -27.609 -6.872 110.314 1.00 180.61 57 LEU B O 1
ATOM 4809 N N . SER B 1 58 ? -27.439 -6.757 108.062 1.00 158.22 58 SER B N 1
ATOM 4810 C CA . SER B 1 58 ? -28.788 -7.201 107.717 1.00 161.62 58 SER B CA 1
ATOM 4811 C C . SER B 1 58 ? -29.922 -6.300 108.245 1.00 161.42 58 SER B C 1
ATOM 4812 O O . SER B 1 58 ? -31.062 -6.758 108.311 1.00 153.51 58 SER B O 1
ATOM 4815 N N . ASN B 1 59 ? -29.642 -5.015 108.565 1.00 162.28 59 ASN B N 1
ATOM 4816 C CA . ASN B 1 59 ? -30.637 -4.053 109.050 1.00 172.07 59 ASN B CA 1
ATOM 4817 C C . ASN B 1 59 ? -31.132 -3.084 107.962 1.00 177.32 59 ASN B C 1
ATOM 4818 O O . ASN B 1 59 ? -31.943 -2.213 108.261 1.00 177.99 59 ASN B O 1
ATOM 4823 N N . PHE B 1 60 ? -30.667 -3.228 106.709 1.00 198.41 60 PHE B N 1
ATOM 4824 C CA . PHE B 1 60 ? -31.186 -2.549 105.520 1.00 193.99 60 PHE B CA 1
ATOM 4825 C C . PHE B 1 60 ? -32.653 -2.899 105.233 1.00 198.00 60 PHE B C 1
ATOM 4826 O O . PHE B 1 60 ? -33.074 -4.001 105.570 1.00 216.42 60 PHE B O 1
ATOM 4834 N N . SER B 1 61 ? -33.410 -1.983 104.591 1.00 190.94 61 SER B N 1
ATOM 4835 C CA . SER B 1 61 ? -34.801 -2.250 104.226 1.00 186.35 61 SER B CA 1
ATOM 4836 C C . SER B 1 61 ? -34.857 -3.239 103.052 1.00 177.32 61 SER B C 1
ATOM 4837 O O . SER B 1 61 ? -34.281 -2.985 101.992 1.00 174.69 61 SER B O 1
ATOM 4840 N N . TYR B 1 62 ? -35.489 -4.401 103.288 1.00 173.84 62 TYR B N 1
ATOM 4841 C CA . TYR B 1 62 ? -35.642 -5.455 102.292 1.00 171.29 62 TYR B CA 1
ATOM 4842 C C . TYR B 1 62 ? -36.558 -5.023 101.137 1.00 171.41 62 TYR B C 1
ATOM 4843 O O . TYR B 1 62 ? -36.307 -5.416 99.998 1.00 153.55 62 TYR B O 1
ATOM 4852 N N . GLU B 1 63 ? -37.612 -4.242 101.433 1.00 173.90 63 GLU B N 1
ATOM 4853 C CA . GLU B 1 63 ? -38.532 -3.721 100.425 1.00 175.15 63 GLU B CA 1
ATOM 4854 C C . GLU B 1 63 ? -37.833 -2.846 99.374 1.00 173.48 63 GLU B C 1
ATOM 4855 O O . GLU B 1 63 ? -38.127 -2.983 98.184 1.00 176.24 63 GLU B O 1
ATOM 4861 N N . TYR B 1 64 ? -36.908 -1.974 99.809 1.00 170.12 64 TYR B N 1
ATOM 4862 C CA . TYR B 1 64 ? -36.126 -1.129 98.908 1.00 163.60 64 TYR B CA 1
ATOM 4863 C C . TYR B 1 64 ? -35.123 -1.946 98.089 1.00 163.28 64 TYR B C 1
ATOM 4864 O O . TYR B 1 64 ? -34.869 -1.579 96.940 1.00 170.04 64 TYR B O 1
ATOM 4873 N N . LEU B 1 65 ? -34.547 -3.018 98.679 1.00 161.84 65 LEU B N 1
ATOM 4874 C CA . LEU B 1 65 ? -33.641 -3.929 97.982 1.00 159.77 65 LEU B CA 1
ATOM 4875 C C . LEU B 1 65 ? -34.358 -4.652 96.841 1.00 155.32 65 LEU B C 1
ATOM 4876 O O . LEU B 1 65 ? -33.797 -4.768 95.758 1.00 156.09 65 LEU B O 1
ATOM 4881 N N . VAL B 1 66 ? -35.577 -5.142 97.117 1.00 160.59 66 VAL B N 1
ATOM 4882 C CA . VAL B 1 66 ? -36.434 -5.832 96.161 1.00 158.85 66 VAL B CA 1
ATOM 4883 C C . VAL B 1 66 ? -36.831 -4.888 95.021 1.00 167.05 66 VAL B C 1
ATOM 4884 O O . VAL B 1 66 ? -36.815 -5.32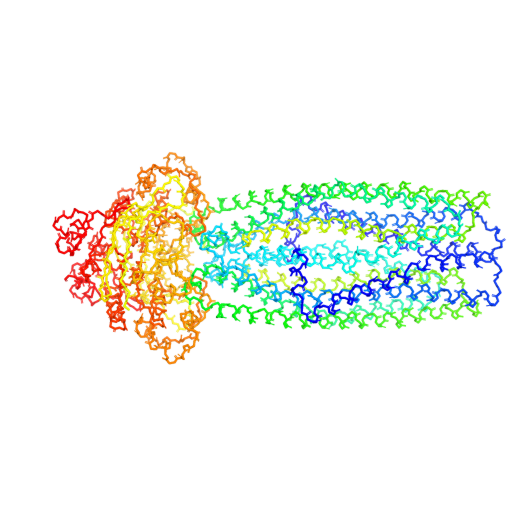2 93.870 1.00 172.63 66 VAL B O 1
ATOM 4888 N N . LEU B 1 67 ? -37.173 -3.624 95.338 1.00 165.52 67 LEU B N 1
ATOM 4889 C CA . LEU B 1 67 ? -37.520 -2.622 94.332 1.00 165.67 67 LEU B CA 1
ATOM 4890 C C . LEU B 1 67 ? -36.346 -2.359 93.385 1.00 163.51 67 LEU B C 1
ATOM 4891 O O . LEU B 1 67 ? -36.548 -2.345 92.172 1.00 166.63 67 LEU B O 1
ATOM 4896 N N . LEU B 1 68 ? -35.144 -2.147 93.947 1.00 161.86 68 LEU B N 1
ATOM 4897 C CA . LEU B 1 68 ? -33.923 -1.937 93.164 1.00 160.14 68 LEU B CA 1
ATOM 4898 C C . LEU B 1 68 ? -33.576 -3.161 92.303 1.00 155.38 68 LEU B C 1
ATOM 4899 O O . LEU B 1 68 ? -33.140 -2.982 91.165 1.00 159.98 68 LEU B O 1
ATOM 4904 N N . ALA B 1 69 ? -33.778 -4.379 92.840 1.00 149.80 69 ALA B N 1
ATOM 4905 C CA . ALA B 1 69 ? -33.552 -5.623 92.110 1.00 150.58 69 ALA B CA 1
ATOM 4906 C C . ALA B 1 69 ? -34.483 -5.744 90.900 1.00 159.92 69 ALA B C 1
ATOM 4907 O O . ALA B 1 69 ? -34.072 -6.272 89.869 1.00 164.12 69 ALA B O 1
ATOM 4909 N N . CYS B 1 70 ? -35.732 -5.269 91.038 1.00 162.64 70 CYS B N 1
ATOM 4910 C CA . CYS B 1 70 ? -36.703 -5.246 89.952 1.00 160.27 70 CYS B CA 1
ATOM 4911 C C . CYS B 1 70 ? -36.331 -4.216 88.881 1.00 158.21 70 CYS B C 1
ATOM 4912 O O . CYS B 1 70 ? -36.517 -4.504 87.699 1.00 162.02 70 CYS B O 1
ATOM 4915 N N . LEU B 1 71 ? -35.820 -3.038 89.293 1.00 154.45 71 LEU B N 1
ATOM 4916 C CA . LEU B 1 71 ? -35.369 -2.008 88.362 1.00 154.22 71 LEU B CA 1
ATOM 4917 C C . LEU B 1 71 ? -34.168 -2.473 87.544 1.00 155.47 71 LEU B C 1
ATOM 4918 O O . LEU B 1 71 ? -34.130 -2.177 86.351 1.00 170.46 71 LEU B O 1
ATOM 4923 N N . TYR B 1 72 ? -33.214 -3.184 88.170 1.00 151.27 72 TYR B N 1
ATOM 4924 C CA . TYR B 1 72 ? -32.084 -3.764 87.452 1.00 147.73 72 TYR B CA 1
ATOM 4925 C C . TYR B 1 72 ? -32.569 -4.828 86.463 1.00 154.59 72 TYR B C 1
ATOM 4926 O O . TYR B 1 72 ? -32.051 -4.895 85.350 1.00 173.46 72 TYR B O 1
ATOM 4935 N N . MET B 1 73 ? -33.569 -5.629 86.869 1.00 154.14 73 MET B N 1
ATOM 4936 C CA . MET B 1 73 ? -34.145 -6.657 86.017 1.00 159.75 73 MET B CA 1
ATOM 4937 C C . MET B 1 73 ? -34.883 -6.056 84.814 1.00 154.56 73 MET B C 1
ATOM 4938 O O . MET B 1 73 ? -34.707 -6.547 83.696 1.00 150.27 73 MET B O 1
ATOM 4943 N N . PHE B 1 74 ? -35.652 -4.976 85.042 1.00 146.11 74 PHE B N 1
ATOM 4944 C CA . PHE B 1 74 ? -36.313 -4.224 83.977 1.00 140.98 74 PHE B CA 1
ATOM 4945 C C . PHE B 1 74 ? -35.300 -3.640 82.985 1.00 138.34 74 PHE B C 1
ATOM 4946 O O . PHE B 1 74 ? -35.549 -3.671 81.790 1.00 137.44 74 PHE B O 1
ATOM 4954 N N . CYS B 1 75 ? -34.184 -3.100 83.494 1.00 143.95 75 CYS B N 1
ATOM 4955 C CA . CYS B 1 75 ? -33.105 -2.553 82.677 1.00 148.48 75 CYS B CA 1
ATOM 4956 C C . CYS B 1 75 ? -32.495 -3.610 81.746 1.00 142.08 75 CYS B C 1
ATOM 4957 O O . CYS B 1 75 ? -32.194 -3.298 80.593 1.00 148.94 75 CYS B O 1
ATOM 4960 N N . VAL B 1 76 ? -32.321 -4.843 82.250 1.00 138.59 76 VAL B N 1
ATOM 4961 C CA . VAL B 1 76 ? -31.798 -5.958 81.467 1.00 149.79 76 VAL B CA 1
ATOM 4962 C C . VAL B 1 76 ? -32.825 -6.407 80.411 1.00 157.57 76 VAL B C 1
ATOM 4963 O O . VAL B 1 76 ? -32.466 -6.588 79.236 1.00 157.74 76 VAL B O 1
ATOM 4967 N N . ILE B 1 77 ? -34.086 -6.602 80.836 1.00 156.55 77 ILE B N 1
ATOM 4968 C CA . ILE B 1 77 ? -35.166 -7.038 79.952 1.00 155.63 77 ILE B CA 1
ATOM 4969 C C . ILE B 1 77 ? -35.400 -6.019 78.827 1.00 151.72 77 ILE B C 1
ATOM 4970 O O . ILE B 1 77 ? -35.513 -6.440 77.682 1.00 160.19 77 ILE B O 1
ATOM 4975 N N . SER B 1 78 ? -35.457 -4.713 79.146 1.00 144.13 78 SER B N 1
ATOM 4976 C CA . SER B 1 78 ? -35.601 -3.641 78.157 1.00 145.25 78 SER B CA 1
ATOM 4977 C C . SER B 1 78 ? -34.494 -3.655 77.096 1.00 142.72 78 SER B C 1
ATOM 4978 O O . SER B 1 78 ? -34.781 -3.439 75.923 1.00 144.95 78 SER B O 1
ATOM 4981 N N . ASN B 1 79 ? -33.247 -3.903 77.511 1.00 143.90 79 ASN B N 1
ATOM 4982 C CA . ASN B 1 79 ? -32.121 -3.981 76.595 1.00 150.06 79 ASN B CA 1
ATOM 4983 C C . ASN B 1 79 ? -32.192 -5.237 75.720 1.00 146.56 79 ASN B C 1
ATOM 4984 O O . ASN B 1 79 ? -31.838 -5.166 74.543 1.00 147.79 79 ASN B O 1
ATOM 4989 N N . LYS B 1 80 ? -32.622 -6.377 76.279 1.00 145.56 80 LYS B N 1
ATOM 4990 C CA . LYS B 1 80 ? -32.731 -7.613 75.506 1.00 142.85 80 LYS B CA 1
ATOM 4991 C C . LYS B 1 80 ? -33.925 -7.583 74.543 1.00 138.57 80 LYS B C 1
ATOM 4992 O O . LYS B 1 80 ? -33.848 -8.170 73.469 1.00 131.93 80 LYS B O 1
ATOM 4998 N N . ALA B 1 81 ? -35.037 -6.945 74.944 1.00 144.10 81 ALA B N 1
ATOM 4999 C CA . ALA B 1 81 ? -36.192 -6.758 74.077 1.00 150.19 81 ALA B CA 1
ATOM 5000 C C . ALA B 1 81 ? -35.865 -5.803 72.930 1.00 157.80 81 ALA B C 1
ATOM 5001 O O . ALA B 1 81 ? -36.382 -6.005 71.831 1.00 175.63 81 ALA B O 1
ATOM 5003 N N . SER B 1 82 ? -35.032 -4.776 73.190 1.00 153.15 82 SER B N 1
ATOM 5004 C CA . SER B 1 82 ? -34.626 -3.807 72.178 1.00 157.86 82 SER B CA 1
ATOM 5005 C C . SER B 1 82 ? -33.730 -4.411 71.087 1.00 148.35 82 SER B C 1
ATOM 5006 O O . SER B 1 82 ? -33.868 -3.991 69.938 1.00 155.15 82 SER B O 1
ATOM 5009 N N . VAL B 1 83 ? -32.818 -5.346 71.421 1.00 138.51 83 VAL B N 1
ATOM 5010 C CA . VAL B 1 83 ? -31.987 -5.993 70.402 1.00 138.51 83 VAL B CA 1
ATOM 5011 C C . VAL B 1 83 ? -32.820 -6.938 69.531 1.00 142.72 83 VAL B C 1
ATOM 5012 O O . VAL B 1 83 ? -32.510 -7.077 68.348 1.00 161.99 83 VAL B O 1
ATOM 5016 N N . PHE B 1 84 ? -33.854 -7.579 70.102 1.00 143.49 84 PHE B N 1
ATOM 5017 C CA . PHE B 1 84 ? -34.778 -8.414 69.342 1.00 148.81 84 PHE B CA 1
ATOM 5018 C C . PHE B 1 84 ? -35.688 -7.572 68.448 1.00 143.15 84 PHE B C 1
ATOM 5019 O O . PHE B 1 84 ? -35.944 -7.982 67.318 1.00 157.31 84 PHE B O 1
ATOM 5027 N N . LEU B 1 85 ? -36.176 -6.426 68.950 1.00 139.42 85 LEU B N 1
ATOM 5028 C CA . LEU B 1 85 ? -36.982 -5.504 68.153 1.00 146.32 85 LEU B CA 1
ATOM 5029 C C . LEU B 1 85 ? -36.161 -4.867 67.037 1.00 151.17 85 LEU B C 1
ATOM 5030 O O . LEU B 1 85 ? -36.693 -4.720 65.941 1.00 163.56 85 LEU B O 1
ATOM 5035 N N . PHE B 1 86 ? -34.896 -4.504 67.307 1.00 142.82 86 PHE B N 1
ATOM 5036 C CA . PHE B 1 86 ? -34.007 -3.986 66.274 1.00 141.16 86 PHE B CA 1
ATOM 5037 C C . PHE B 1 86 ? -33.815 -5.019 65.160 1.00 142.02 86 PHE B C 1
ATOM 5038 O O . PHE B 1 86 ? -33.883 -4.640 64.000 1.00 150.99 86 PHE B O 1
ATOM 5046 N N . MET B 1 87 ? -33.606 -6.295 65.525 1.00 143.81 87 MET B N 1
ATOM 5047 C CA . MET B 1 87 ? -33.426 -7.401 64.587 1.00 147.33 87 MET B CA 1
ATOM 5048 C C . MET B 1 87 ? -34.634 -7.580 63.661 1.00 146.31 87 MET B C 1
ATOM 5049 O O . MET B 1 87 ? -34.446 -7.689 62.455 1.00 159.88 87 MET B O 1
ATOM 5054 N N . ILE B 1 88 ? -35.838 -7.637 64.241 1.00 145.21 88 ILE B N 1
ATOM 5055 C CA . ILE B 1 88 ? -37.104 -7.800 63.526 1.00 155.21 88 ILE B CA 1
ATOM 5056 C C . ILE B 1 88 ? -37.369 -6.615 62.581 1.00 158.08 88 ILE B C 1
ATOM 5057 O O . ILE B 1 88 ? -37.839 -6.829 61.457 1.00 179.01 88 ILE B O 1
ATOM 5062 N N . LEU B 1 89 ? -37.100 -5.380 63.036 1.00 146.97 89 LEU B N 1
ATOM 5063 C CA . LEU B 1 89 ? -37.290 -4.188 62.208 1.00 143.02 89 LEU B CA 1
ATOM 5064 C C . LEU B 1 89 ? -36.226 -4.090 61.106 1.00 138.36 89 LEU B C 1
ATOM 5065 O O . LEU B 1 89 ? -36.565 -3.670 60.002 1.00 148.55 89 LEU B O 1
ATOM 5070 N N . GLN B 1 90 ? -34.962 -4.459 61.406 1.00 132.11 90 GLN B N 1
ATOM 5071 C CA . GLN B 1 90 ? -33.847 -4.423 60.460 1.00 128.10 90 GLN B CA 1
ATOM 5072 C C . GLN B 1 90 ? -34.082 -5.378 59.277 1.00 134.97 90 GLN B C 1
ATOM 5073 O O . GLN B 1 90 ? -33.869 -4.984 58.129 1.00 132.40 90 GLN B O 1
ATOM 5079 N N . SER B 1 91 ? -34.489 -6.624 59.563 1.00 138.61 91 SER B N 1
ATOM 5080 C CA . SER B 1 91 ? -34.798 -7.625 58.545 1.00 145.42 91 SER B CA 1
ATOM 5081 C C . SER B 1 91 ? -36.025 -7.228 57.723 1.00 146.90 91 SER B C 1
ATOM 5082 O O . SER B 1 91 ? -36.036 -7.459 56.515 1.00 149.61 91 SER B O 1
ATOM 5085 N N . SER B 1 92 ? -37.039 -6.634 58.376 1.00 147.66 92 SER B N 1
ATOM 5086 C CA . SER B 1 92 ? -38.214 -6.101 57.693 1.00 151.16 92 SER B CA 1
ATOM 5087 C C . SER B 1 92 ? -37.869 -4.931 56.762 1.00 140.94 92 SER B C 1
ATOM 5088 O O . SER B 1 92 ? -38.494 -4.794 55.712 1.00 144.03 92 SER B O 1
ATOM 5091 N N . LEU B 1 93 ? -36.905 -4.087 57.161 1.00 133.08 93 LEU B N 1
ATOM 5092 C CA . LEU B 1 93 ? -36.420 -2.981 56.341 1.00 133.15 93 LEU B CA 1
ATOM 5093 C C . LEU B 1 93 ? -35.560 -3.480 55.170 1.00 141.31 93 LEU B C 1
ATOM 5094 O O . LEU B 1 93 ? -35.581 -2.859 54.105 1.00 158.66 93 LEU B O 1
ATOM 5099 N N . ARG B 1 94 ? -34.795 -4.572 55.365 1.00 142.11 94 ARG B N 1
ATOM 5100 C CA . ARG B 1 94 ? -34.015 -5.209 54.304 1.00 142.04 94 ARG B CA 1
ATOM 5101 C C . ARG B 1 94 ? -34.935 -5.664 53.164 1.00 142.63 94 ARG B C 1
ATOM 5102 O O . ARG B 1 94 ? -34.671 -5.315 52.020 1.00 141.90 94 ARG B O 1
ATOM 5110 N N . ILE B 1 95 ? -36.043 -6.348 53.513 1.00 147.96 95 ILE B N 1
ATOM 5111 C CA . ILE B 1 95 ? -37.084 -6.818 52.589 1.00 151.65 95 ILE B CA 1
ATOM 5112 C C . ILE B 1 95 ? -37.725 -5.640 51.844 1.00 149.33 95 ILE B C 1
ATOM 5113 O O . ILE B 1 95 ? -37.946 -5.728 50.640 1.00 156.97 95 ILE B O 1
ATOM 5118 N N . ASN B 1 96 ? -38.033 -4.560 52.575 1.00 151.06 96 ASN B N 1
ATOM 5119 C CA . ASN B 1 96 ? -38.662 -3.365 52.036 1.00 154.88 96 ASN B CA 1
ATOM 5120 C C . ASN B 1 96 ? -37.761 -2.635 51.033 1.00 157.17 96 ASN B C 1
ATOM 5121 O O . ASN B 1 96 ? -38.272 -2.173 50.007 1.00 176.83 96 ASN B O 1
ATOM 5126 N N . MET B 1 97 ? -36.454 -2.524 51.325 1.00 149.82 97 MET B N 1
ATOM 5127 C CA . MET B 1 97 ? -35.528 -1.739 50.508 1.00 158.60 97 MET B CA 1
ATOM 5128 C C . MET B 1 97 ? -35.002 -2.472 49.263 1.00 158.11 97 MET B C 1
ATOM 5129 O O . MET B 1 97 ? -34.738 -1.796 48.263 1.00 160.80 97 MET B O 1
ATOM 5134 N N . GLN B 1 98 ? -34.802 -3.803 49.326 1.00 162.81 98 GLN B N 1
ATOM 5135 C CA . GLN B 1 98 ? -34.174 -4.582 48.254 1.00 170.65 98 GLN B CA 1
ATOM 5136 C C . GLN B 1 98 ? -34.911 -4.538 46.901 1.00 172.88 98 GLN B C 1
ATOM 5137 O O . GLN B 1 98 ? -34.236 -4.547 45.872 1.00 169.28 98 GLN B O 1
ATOM 5143 N N . LYS B 1 99 ? -36.260 -4.501 46.884 1.00 169.93 99 LYS B N 1
ATOM 5144 C CA . LYS B 1 99 ? -37.028 -4.475 45.640 1.00 161.64 99 LYS B CA 1
ATOM 5145 C C . LYS B 1 99 ? -36.786 -3.168 44.879 1.00 156.52 99 LYS B C 1
ATOM 5146 O O . LYS B 1 99 ? -36.544 -3.211 43.682 1.00 157.69 99 LYS B O 1
ATOM 5152 N N . LYS B 1 100 ? -36.879 -2.020 45.560 1.00 163.14 100 LYS B N 1
ATOM 5153 C CA . LYS B 1 100 ? -36.652 -0.716 44.943 1.00 168.27 100 LYS B CA 1
ATOM 5154 C C . LYS B 1 100 ? -35.199 -0.526 44.511 1.00 158.21 100 LYS B C 1
ATOM 5155 O O . LYS B 1 100 ? -34.962 0.149 43.510 1.00 162.61 100 LYS B O 1
ATOM 5161 N N . MET B 1 101 ? -34.252 -1.117 45.257 1.00 153.09 101 MET B N 1
ATOM 5162 C CA . MET B 1 101 ? -32.831 -1.039 44.940 1.00 164.74 101 MET B CA 1
ATOM 5163 C C . MET B 1 101 ? -32.521 -1.806 43.646 1.00 153.10 101 MET B C 1
ATOM 5164 O O . MET B 1 101 ? -31.828 -1.264 42.781 1.00 142.29 101 MET B O 1
ATOM 5169 N N . SER B 1 102 ? -33.041 -3.043 43.523 1.00 146.37 102 SER B N 1
ATOM 5170 C CA . SER B 1 102 ? -32.832 -3.907 42.361 1.00 147.92 102 SER B CA 1
ATOM 5171 C C . SER B 1 102 ? -33.472 -3.353 41.080 1.00 144.82 102 SER B C 1
ATOM 5172 O O . SER B 1 102 ? -32.845 -3.426 40.024 1.00 131.70 102 SER B O 1
ATOM 5175 N N . LEU B 1 103 ? -34.711 -2.833 41.176 1.00 139.20 103 LEU B N 1
ATOM 5176 C CA . LEU B 1 103 ? -35.407 -2.239 40.040 1.00 134.34 103 LEU B CA 1
ATOM 5177 C C . LEU B 1 103 ? -34.710 -0.974 39.555 1.00 135.03 103 LEU B C 1
ATOM 5178 O O . LEU B 1 103 ? -34.636 -0.768 38.342 1.00 162.89 103 LEU B O 1
ATOM 5183 N N . LYS B 1 104 ? -34.233 -0.139 40.486 1.00 131.23 104 LYS B N 1
ATOM 5184 C CA . LYS B 1 104 ? -33.449 1.042 40.142 1.00 139.79 104 LYS B CA 1
ATOM 5185 C C . LYS B 1 104 ? -32.189 0.661 39.360 1.00 137.43 104 LYS B C 1
ATOM 5186 O O . LYS B 1 104 ? -31.876 1.344 38.382 1.00 153.22 104 LYS B O 1
ATOM 5192 N N . TYR B 1 105 ? -31.501 -0.417 39.783 1.00 129.58 105 TYR B N 1
ATOM 5193 C CA . TYR B 1 105 ? -30.268 -0.895 39.164 1.00 132.40 105 TYR B CA 1
ATOM 5194 C C . TYR B 1 105 ? -30.503 -1.369 37.732 1.00 142.28 105 TYR B C 1
ATOM 5195 O O . TYR B 1 105 ? -29.705 -1.028 36.863 1.00 148.10 105 TYR B O 1
ATOM 5204 N N . LEU B 1 106 ? -31.587 -2.137 37.495 1.00 146.90 106 LEU B N 1
ATOM 5205 C CA . LEU B 1 106 ? -31.956 -2.608 36.162 1.00 143.24 106 LEU B CA 1
ATOM 5206 C C . LEU B 1 106 ? -32.251 -1.430 35.234 1.00 142.20 106 LEU B C 1
ATOM 5207 O O . LEU B 1 106 ? -31.800 -1.431 34.094 1.00 139.81 106 LEU B O 1
ATOM 5212 N N . ARG B 1 107 ? -33.017 -0.445 35.724 1.00 141.76 107 ARG B N 1
ATOM 5213 C CA . ARG B 1 107 ? -33.368 0.732 34.940 1.00 145.66 107 ARG B CA 1
ATOM 5214 C C . ARG B 1 107 ? -32.152 1.649 34.741 1.00 145.39 107 ARG B C 1
ATOM 5215 O O . ARG B 1 107 ? -32.122 2.361 33.747 1.00 154.35 107 ARG B O 1
ATOM 5223 N N . GLU B 1 108 ? -31.166 1.636 35.663 1.00 156.03 108 GLU B N 1
ATOM 5224 C CA . GLU B 1 108 ? -29.889 2.344 35.518 1.00 164.40 108 GLU B CA 1
ATOM 5225 C C . GLU B 1 108 ? -29.064 1.741 34.376 1.00 163.03 108 GLU B C 1
ATOM 5226 O O . GLU B 1 108 ? -28.442 2.490 33.625 1.00 171.38 108 GLU B O 1
ATOM 5232 N N . LEU B 1 109 ? -29.038 0.397 34.282 1.00 157.91 109 LEU B N 1
ATOM 5233 C CA . LEU B 1 109 ? -28.327 -0.343 33.239 1.00 158.45 109 LEU B CA 1
ATOM 5234 C C . LEU B 1 109 ? -28.966 -0.124 31.862 1.00 156.58 109 LEU B C 1
ATOM 5235 O O . LEU B 1 109 ? -28.237 -0.086 30.878 1.00 161.39 109 LEU B O 1
ATOM 5240 N N . TYR B 1 110 ? -30.307 -0.005 31.785 1.00 156.48 110 TYR B N 1
ATOM 5241 C CA . TYR B 1 110 ? -31.033 0.274 30.542 1.00 149.27 110 TYR B CA 1
ATOM 5242 C C . TYR B 1 110 ? -30.631 1.625 29.946 1.00 143.52 110 TYR B C 1
ATOM 5243 O O . TYR B 1 110 ? -30.542 1.729 28.730 1.00 162.99 110 TYR B O 1
ATOM 5252 N N . ASN B 1 111 ? -30.412 2.644 30.783 1.00 133.60 111 ASN B N 1
ATOM 5253 C CA . ASN B 1 111 ? -30.039 3.973 30.318 1.00 136.76 111 ASN B CA 1
ATOM 5254 C C . ASN B 1 111 ? -28.547 4.113 30.000 1.00 140.02 111 ASN B C 1
ATOM 5255 O O . ASN B 1 111 ? -28.169 5.163 29.483 1.00 150.96 111 ASN B O 1
ATOM 5260 N N . GLU B 1 112 ? -27.688 3.126 30.314 1.00 143.67 112 GLU B N 1
ATOM 5261 C CA . GLU B 1 112 ? -26.268 3.177 29.949 1.00 158.87 112 GLU B CA 1
ATOM 5262 C C . GLU B 1 112 ? -26.068 2.987 28.434 1.00 163.16 112 GLU B C 1
ATOM 5263 O O . GLU B 1 112 ? -26.901 2.374 27.763 1.00 146.52 112 GLU B O 1
ATOM 5269 N N . ASN B 1 113 ? -24.928 3.491 27.914 1.00 165.14 113 ASN B N 1
ATOM 5270 C CA . ASN B 1 113 ? -24.541 3.305 26.520 1.00 155.71 113 ASN B CA 1
ATOM 5271 C C . ASN B 1 113 ? -23.928 1.910 26.317 1.00 157.07 113 ASN B C 1
ATOM 5272 O O . ASN B 1 113 ? -23.307 1.351 27.232 1.00 153.60 113 ASN B O 1
ATOM 5277 N N . ILE B 1 114 ? -23.985 1.447 25.053 1.00 164.02 114 ILE B N 1
ATOM 5278 C CA . ILE B 1 114 ? -23.589 0.108 24.620 1.00 156.61 114 ILE B CA 1
ATOM 5279 C C . ILE B 1 114 ? -22.121 -0.164 24.984 1.00 153.17 114 ILE B C 1
ATOM 5280 O O . ILE B 1 114 ? -21.823 -1.269 25.466 1.00 144.26 114 ILE B O 1
ATOM 5285 N N . THR B 1 115 ? -21.238 0.845 24.800 1.00 151.76 115 THR B N 1
ATOM 5286 C CA . THR B 1 115 ? -19.819 0.721 25.124 1.00 154.99 115 THR B CA 1
ATOM 5287 C C . THR B 1 115 ? -19.579 0.385 26.594 1.00 155.41 115 THR B C 1
ATOM 5288 O O . THR B 1 115 ? -18.720 -0.462 26.855 1.00 148.64 115 THR B O 1
ATOM 5292 N N . ASN B 1 116 ? -20.306 1.050 27.516 1.00 168.93 116 ASN B N 1
ATOM 5293 C CA . ASN B 1 116 ? -20.188 0.814 28.956 1.00 166.14 116 ASN B CA 1
ATOM 5294 C C . ASN B 1 116 ? -20.755 -0.542 29.382 1.00 147.35 116 ASN B C 1
ATOM 5295 O O . ASN B 1 116 ? -20.216 -1.135 30.318 1.00 161.23 116 ASN B O 1
ATOM 5300 N N . LEU B 1 117 ? -21.838 -1.002 28.743 1.00 132.14 117 LEU B N 1
ATOM 5301 C CA . LEU B 1 117 ? -22.417 -2.313 29.021 1.00 134.50 117 LEU B CA 1
ATOM 5302 C C . LEU B 1 117 ? -21.486 -3.450 28.586 1.00 146.72 117 LEU B C 1
ATOM 5303 O O . LEU B 1 117 ? -21.390 -4.450 29.290 1.00 151.12 117 LEU B O 1
ATOM 5308 N N . SER B 1 118 ? -20.808 -3.292 27.434 1.00 166.99 118 SER B N 1
ATOM 5309 C CA . SER B 1 118 ? -19.866 -4.273 26.907 1.00 175.06 118 SER B CA 1
ATOM 5310 C C . SER B 1 118 ? -18.555 -4.396 27.703 1.00 181.75 118 SER B C 1
ATOM 5311 O O . SER B 1 118 ? -17.811 -5.348 27.443 1.00 182.13 118 SER B O 1
ATOM 5314 N N . LYS B 1 119 ? -18.259 -3.442 28.619 1.00 186.11 119 LYS B N 1
ATOM 5315 C CA . LYS B 1 119 ? -17.100 -3.472 29.505 1.00 182.15 119 LYS B CA 1
ATOM 5316 C C . LYS B 1 119 ? -17.092 -4.702 30.423 1.00 172.70 119 LYS B C 1
ATOM 5317 O O . LYS B 1 119 ? -16.014 -5.215 30.704 1.00 178.81 119 LYS B O 1
ATOM 5323 N N . ASN B 1 120 ? -18.260 -5.131 30.934 1.00 164.08 120 ASN B N 1
ATOM 5324 C CA . ASN B 1 120 ? -18.335 -6.076 32.044 1.00 164.12 120 ASN B CA 1
ATOM 5325 C C . ASN B 1 120 ? -19.408 -7.143 31.830 1.00 152.70 120 ASN B C 1
ATOM 5326 O O . ASN B 1 120 ? -20.456 -6.848 31.256 1.00 150.95 120 ASN B O 1
ATOM 5331 N N . ASN B 1 121 ? -19.165 -8.345 32.400 1.00 149.63 121 ASN B N 1
ATOM 5332 C CA . ASN B 1 121 ? -20.015 -9.518 32.225 1.00 159.88 121 ASN B CA 1
ATOM 5333 C C . ASN B 1 121 ? -21.213 -9.451 33.174 1.00 160.15 121 ASN B C 1
ATOM 5334 O O . ASN B 1 121 ? -21.215 -8.625 34.077 1.00 194.78 121 ASN B O 1
ATOM 5339 N N . ALA B 1 122 ? -22.236 -10.303 32.981 1.00 161.61 122 ALA B N 1
ATOM 5340 C CA . ALA B 1 122 ? -23.389 -10.401 33.877 1.00 168.46 122 ALA B CA 1
ATOM 5341 C C . ALA B 1 122 ? -23.058 -10.909 35.287 1.00 173.77 122 ALA B C 1
ATOM 5342 O O . ALA B 1 122 ? -23.676 -10.438 36.244 1.00 183.22 122 ALA B O 1
ATOM 5344 N N . GLY B 1 123 ? -22.131 -11.872 35.428 1.00 165.71 123 GLY B N 1
ATOM 5345 C CA . GLY B 1 123 ? -21.697 -12.324 36.748 1.00 166.62 123 GLY B CA 1
ATOM 5346 C C . GLY B 1 123 ? -21.129 -11.195 37.612 1.00 160.70 123 GLY B C 1
ATOM 5347 O O . GLY B 1 123 ? -21.398 -11.140 38.812 1.00 167.61 123 GLY B O 1
ATOM 5348 N N . TYR B 1 124 ? -20.369 -10.296 36.965 1.00 147.25 124 TYR B N 1
ATOM 5349 C CA . TYR B 1 124 ? -19.889 -9.053 37.552 1.00 134.32 124 TYR B CA 1
ATOM 5350 C C . TYR B 1 124 ? -21.051 -8.138 37.922 1.00 132.55 124 TYR B C 1
ATOM 5351 O O . TYR B 1 124 ? -21.025 -7.569 39.000 1.00 143.52 124 TYR B O 1
ATOM 5360 N N . THR B 1 125 ? -22.026 -7.990 37.020 1.00 136.80 125 THR B N 1
ATOM 5361 C CA . THR B 1 125 ? -23.223 -7.171 37.220 1.00 149.76 125 THR B CA 1
ATOM 5362 C C . THR B 1 125 ? -24.063 -7.635 38.425 1.00 139.01 125 THR B C 1
ATOM 5363 O O . THR B 1 125 ? -24.456 -6.794 39.242 1.00 131.41 125 THR B O 1
ATOM 5367 N N . THR B 1 126 ? -24.343 -8.948 38.531 1.00 130.90 126 THR B N 1
ATOM 5368 C CA . THR B 1 126 ? -25.125 -9.495 39.635 1.00 141.19 126 THR B CA 1
ATOM 5369 C C . THR B 1 126 ? -24.381 -9.362 40.971 1.00 152.67 126 THR B C 1
ATOM 5370 O O . THR B 1 126 ? -25.010 -9.033 41.975 1.00 151.96 126 THR B O 1
ATOM 5374 N N . GLN B 1 127 ? -23.062 -9.616 40.976 1.00 152.07 127 GLN B N 1
ATOM 5375 C CA . GLN B 1 127 ? -22.237 -9.482 42.167 1.00 143.83 127 GLN B CA 1
ATOM 5376 C C . GLN B 1 127 ? -22.018 -8.016 42.564 1.00 140.37 127 GLN B C 1
ATOM 5377 O O . GLN B 1 127 ? -21.811 -7.744 43.741 1.00 156.44 127 GLN B O 1
ATOM 5383 N N . SER B 1 128 ? -22.049 -7.077 41.605 1.00 147.53 128 SER B N 1
ATOM 5384 C CA . SER B 1 128 ? -21.957 -5.648 41.882 1.00 152.92 128 SER B CA 1
ATOM 5385 C C . SER B 1 128 ? -23.155 -5.177 42.704 1.00 141.94 128 SER B C 1
ATOM 5386 O O . SER B 1 128 ? -22.967 -4.361 43.601 1.00 130.29 128 SER B O 1
ATOM 5389 N N . LEU B 1 129 ? -24.360 -5.683 42.374 1.00 134.77 129 LEU B N 1
ATOM 5390 C CA . LEU B 1 129 ? -25.577 -5.435 43.137 1.00 130.61 129 LEU B CA 1
ATOM 5391 C C . LEU B 1 129 ? -25.451 -6.020 44.538 1.00 141.79 129 LEU B C 1
ATOM 5392 O O . LEU B 1 129 ? -25.900 -5.363 45.474 1.00 154.46 129 LEU B O 1
ATOM 5397 N N . ASN B 1 130 ? -24.881 -7.237 44.673 1.00 141.19 130 ASN B N 1
ATOM 5398 C CA . ASN B 1 130 ? -24.642 -7.889 45.961 1.00 133.39 130 ASN B CA 1
ATOM 5399 C C . ASN B 1 130 ? -23.768 -7.031 46.874 1.00 125.51 130 ASN B C 1
ATOM 5400 O O . ASN B 1 130 ? -24.108 -6.854 48.034 1.00 136.53 130 ASN B O 1
ATOM 5405 N N . GLN B 1 131 ? -22.641 -6.539 46.348 1.00 123.29 131 GLN B N 1
ATOM 5406 C CA . GLN B 1 131 ? -21.711 -5.700 47.089 1.00 125.71 131 GLN B CA 1
ATOM 5407 C C . GLN B 1 131 ? -22.350 -4.362 47.478 1.00 127.41 131 GLN B C 1
ATOM 5408 O O . GLN B 1 131 ? -22.160 -3.927 48.603 1.00 145.84 131 GLN B O 1
ATOM 5414 N N . ALA B 1 132 ? -23.079 -3.719 46.560 1.00 129.13 132 ALA B N 1
ATOM 5415 C CA . ALA B 1 132 ? -23.703 -2.422 46.793 1.00 137.23 132 ALA B CA 1
ATOM 5416 C C . ALA B 1 132 ? -24.875 -2.532 47.769 1.00 141.95 132 ALA B C 1
ATOM 5417 O O . ALA B 1 132 ? -25.029 -1.658 48.612 1.00 155.40 132 ALA B O 1
ATOM 5419 N N . SER B 1 133 ? -25.719 -3.564 47.629 1.00 141.97 133 SER B N 1
ATOM 5420 C CA . SER B 1 133 ? -26.852 -3.772 48.529 1.00 149.47 133 SER B CA 1
ATOM 5421 C C . SER B 1 133 ? -26.391 -4.045 49.968 1.00 148.19 133 SER B C 1
ATOM 5422 O O . SER B 1 133 ? -27.047 -3.612 50.909 1.00 139.98 133 SER B O 1
ATOM 5425 N N . ASN B 1 134 ? -25.271 -4.768 50.119 1.00 146.31 134 ASN B N 1
ATOM 5426 C CA . ASN B 1 134 ? -24.638 -5.041 51.400 1.00 138.32 134 ASN B CA 1
ATOM 5427 C C . ASN B 1 134 ? -24.148 -3.742 52.041 1.00 136.82 134 ASN B C 1
ATOM 5428 O O . ASN B 1 134 ? -24.414 -3.521 53.212 1.00 159.12 134 ASN B O 1
ATOM 5433 N N . ASP B 1 135 ? -23.468 -2.884 51.267 1.00 132.52 135 ASP B N 1
ATOM 5434 C CA . ASP B 1 135 ? -22.970 -1.591 51.731 1.00 136.55 135 ASP B CA 1
ATOM 5435 C C . ASP B 1 135 ? -24.089 -0.674 52.227 1.00 133.40 135 ASP B C 1
ATOM 5436 O O . ASP B 1 135 ? -23.881 0.026 53.218 1.00 150.53 135 ASP B O 1
ATOM 5441 N N . ILE B 1 136 ? -25.259 -0.698 51.572 1.00 124.91 136 ILE B N 1
ATOM 5442 C CA . ILE B 1 136 ? -26.401 0.089 52.016 1.00 136.32 136 ILE B CA 1
ATOM 5443 C C . ILE B 1 136 ? -26.903 -0.471 53.352 1.00 147.73 136 ILE B C 1
ATOM 5444 O O . ILE B 1 136 ? -27.091 0.313 54.281 1.00 162.24 136 ILE B O 1
ATOM 5449 N N . TYR B 1 137 ? -27.061 -1.807 53.451 1.00 148.94 137 TYR B N 1
ATOM 5450 C CA . TYR B 1 137 ? -27.435 -2.505 54.688 1.00 148.52 137 TYR B CA 1
ATOM 5451 C C . TYR B 1 137 ? -26.508 -2.166 55.869 1.00 146.64 137 TYR B C 1
ATOM 5452 O O . TYR B 1 137 ? -27.005 -1.895 56.969 1.00 135.65 137 TYR B O 1
ATOM 5461 N N . ILE B 1 138 ? -25.183 -2.147 55.619 1.00 141.58 138 ILE B N 1
ATOM 5462 C CA . ILE B 1 138 ? -24.170 -1.764 56.601 1.00 141.30 138 ILE B CA 1
ATOM 5463 C C . ILE B 1 138 ? -24.389 -0.311 57.042 1.00 140.94 138 ILE B C 1
ATOM 5464 O O . ILE B 1 138 ? -24.414 -0.035 58.243 1.00 159.02 138 ILE B O 1
ATOM 5469 N N . LEU B 1 139 ? -24.502 0.608 56.072 1.00 151.24 139 LEU B N 1
ATOM 5470 C CA . LEU B 1 139 ? -24.663 2.034 56.350 1.00 156.72 139 LEU B CA 1
ATOM 5471 C C . LEU B 1 139 ? -25.962 2.335 57.110 1.00 154.75 139 LEU B C 1
ATOM 5472 O O . LEU B 1 139 ? -25.904 3.133 58.048 1.00 165.76 139 LEU B O 1
ATOM 5477 N N . VAL B 1 140 ? -27.083 1.672 56.752 1.00 149.51 140 VAL B N 1
ATOM 5478 C CA . VAL B 1 140 ? -28.368 1.823 57.439 1.00 161.33 140 VAL B CA 1
ATOM 5479 C C . VAL B 1 140 ? -28.254 1.408 58.918 1.00 156.28 140 VAL B C 1
ATOM 5480 O O . VAL B 1 140 ? -28.780 2.117 59.780 1.00 143.47 140 VAL B O 1
ATOM 5484 N N . ARG B 1 141 ? -27.563 0.282 59.192 1.00 153.89 141 ARG B N 1
ATOM 5485 C CA . ARG B 1 141 ? -27.316 -0.221 60.544 1.00 141.95 141 ARG B CA 1
ATOM 5486 C C . ARG B 1 141 ? -26.500 0.778 61.374 1.00 134.22 141 ARG B C 1
ATOM 5487 O O . ARG B 1 141 ? -26.880 1.064 62.496 1.00 133.84 141 ARG B O 1
ATOM 5495 N N . ASN B 1 142 ? -25.395 1.295 60.830 1.00 131.24 142 ASN B N 1
ATOM 5496 C CA . ASN B 1 142 ? -24.516 2.220 61.539 1.00 136.17 142 ASN B CA 1
ATOM 5497 C C . ASN B 1 142 ? -25.182 3.560 61.883 1.00 136.05 142 ASN B C 1
ATOM 5498 O O . ASN B 1 142 ? -24.934 4.096 62.960 1.00 137.86 142 ASN B O 1
ATOM 5503 N N . VAL B 1 143 ? -25.982 4.137 60.973 1.00 139.76 143 VAL B N 1
ATOM 5504 C CA . VAL B 1 143 ? -26.658 5.407 61.247 1.00 146.36 143 VAL B CA 1
ATOM 5505 C C . VAL B 1 143 ? -27.801 5.207 62.251 1.00 148.50 143 VAL B C 1
ATOM 5506 O O . VAL B 1 143 ? -27.981 6.067 63.120 1.00 171.87 143 VAL B O 1
ATOM 5510 N N . SER B 1 144 ? -28.538 4.083 62.164 1.00 143.74 144 SER B N 1
ATOM 5511 C CA . SER B 1 144 ? -29.665 3.807 63.055 1.00 153.28 144 SER B CA 1
ATOM 5512 C C . SER B 1 144 ? -29.232 3.351 64.456 1.00 157.45 144 SER B C 1
ATOM 5513 O O . SER B 1 144 ? -29.946 3.660 65.409 1.00 166.82 144 SER B O 1
ATOM 5516 N N . GLN B 1 145 ? -28.151 2.552 64.569 1.00 157.13 145 GLN B N 1
ATOM 5517 C CA . GLN B 1 145 ? -27.730 1.922 65.820 1.00 151.01 145 GLN B CA 1
ATOM 5518 C C . GLN B 1 145 ? -26.374 2.408 66.345 1.00 145.43 145 GLN B C 1
ATOM 5519 O O . GLN B 1 145 ? -26.094 2.163 67.513 1.00 159.66 145 GLN B O 1
ATOM 5525 N N . ASN B 1 146 ? -25.494 3.021 65.540 1.00 135.44 146 ASN B N 1
ATOM 5526 C CA . ASN B 1 146 ? -24.146 3.375 65.995 1.00 136.77 146 ASN B CA 1
ATOM 5527 C C . ASN B 1 146 ? -23.943 4.880 66.190 1.00 136.34 146 ASN B C 1
ATOM 5528 O O . ASN B 1 146 ? -22.777 5.281 66.326 1.00 129.74 146 ASN B O 1
ATOM 5533 N N . ILE B 1 147 ? -25.016 5.705 66.259 1.00 139.24 147 ILE B N 1
ATOM 5534 C CA . ILE B 1 147 ? -24.867 7.157 66.413 1.00 146.85 147 ILE B CA 1
ATOM 5535 C C . ILE B 1 147 ? -25.404 7.606 67.777 1.00 150.71 147 ILE B C 1
ATOM 5536 O O . ILE B 1 147 ? -24.598 8.024 68.608 1.00 147.74 147 ILE B O 1
ATOM 5541 N N . LEU B 1 148 ? -26.733 7.587 67.990 1.00 153.36 148 LEU B N 1
ATOM 5542 C CA . LEU B 1 148 ? -27.339 8.051 69.239 1.00 154.10 148 LEU B CA 1
ATOM 5543 C C . LEU B 1 148 ? -27.026 7.146 70.436 1.00 157.15 148 LEU B C 1
ATOM 5544 O O . LEU B 1 148 ? -26.769 7.657 71.533 1.00 151.38 148 LEU B O 1
ATOM 5549 N N . SER B 1 149 ? -27.044 5.819 70.223 1.00 151.49 149 SER B N 1
ATOM 5550 C CA . SER B 1 149 ? -26.819 4.852 71.290 1.00 144.92 149 SER B CA 1
ATOM 5551 C C . SER B 1 149 ? -25.456 5.015 71.965 1.00 146.14 149 SER B C 1
ATOM 5552 O O . SER B 1 149 ? -25.439 5.106 73.186 1.00 164.94 149 SER B O 1
ATOM 5555 N N . PRO B 1 150 ? -24.291 5.074 71.270 1.00 149.93 150 PRO B N 1
ATOM 5556 C CA . PRO B 1 150 ? -23.006 5.231 71.956 1.00 152.79 150 PRO B CA 1
ATOM 5557 C C . PRO B 1 150 ? -22.775 6.616 72.561 1.00 144.80 150 PRO B C 1
ATOM 5558 O O . PRO B 1 150 ? -22.187 6.682 73.625 1.00 142.38 150 PRO B O 1
ATOM 5562 N N . VAL B 1 151 ? -23.241 7.697 71.913 1.00 142.56 151 VAL B N 1
ATOM 5563 C CA . VAL B 1 151 ? -23.068 9.051 72.435 1.00 145.35 151 VAL B CA 1
ATOM 5564 C C . VAL B 1 151 ? -23.789 9.195 73.782 1.00 148.87 151 VAL B C 1
ATOM 5565 O O . VAL B 1 151 ? -23.142 9.603 74.742 1.00 146.84 151 VAL B O 1
ATOM 5569 N N . ILE B 1 152 ? -25.078 8.798 73.866 1.00 148.30 152 ILE B N 1
ATOM 5570 C CA . ILE B 1 152 ? -25.860 8.811 75.111 1.00 140.73 152 ILE B CA 1
ATOM 5571 C C . ILE B 1 152 ? -25.100 8.070 76.223 1.00 144.42 152 ILE B C 1
ATOM 5572 O O . ILE B 1 152 ? -24.961 8.625 77.304 1.00 157.35 152 ILE B O 1
ATOM 5577 N N . GLN B 1 153 ? -24.590 6.857 75.951 1.00 144.25 153 GLN B N 1
ATOM 5578 C CA . GLN B 1 153 ? -23.862 6.051 76.931 1.00 146.36 153 GLN B CA 1
ATOM 5579 C C . GLN B 1 153 ? -22.502 6.643 77.325 1.00 147.97 153 GLN B C 1
ATOM 5580 O O . GLN B 1 153 ? -22.127 6.503 78.489 1.00 177.38 153 GLN B O 1
ATOM 5586 N N . LEU B 1 154 ? -21.758 7.264 76.398 1.00 146.85 154 LEU B N 1
ATOM 5587 C CA . LEU B 1 154 ? -20.465 7.866 76.725 1.00 152.34 154 LEU B CA 1
ATOM 5588 C C . LEU B 1 154 ? -20.648 9.159 77.519 1.00 155.94 154 LEU B C 1
ATOM 5589 O O . LEU B 1 154 ? -19.868 9.396 78.435 1.00 165.08 154 LEU B O 1
ATOM 5594 N N . ILE B 1 155 ? -21.644 9.989 77.157 1.00 159.47 155 ILE B N 1
ATOM 5595 C CA . ILE B 1 155 ? -21.943 11.233 77.867 1.00 167.23 155 ILE B CA 1
ATOM 5596 C C . ILE B 1 155 ? -22.418 10.917 79.297 1.00 158.31 155 ILE B C 1
ATOM 5597 O O . ILE B 1 155 ? -21.860 11.476 80.235 1.00 155.46 155 ILE B O 1
ATOM 5602 N N . SER B 1 156 ? -23.389 9.999 79.453 1.00 152.44 156 SER B N 1
ATOM 5603 C CA . SER B 1 156 ? -23.938 9.574 80.744 1.00 155.18 156 SER B CA 1
ATOM 5604 C C . SER B 1 156 ? -22.864 9.071 81.706 1.00 158.62 156 SER B C 1
ATOM 5605 O O . SER B 1 156 ? -22.888 9.435 82.882 1.00 165.14 156 SER B O 1
ATOM 5608 N N . THR B 1 157 ? -21.934 8.251 81.196 1.00 152.92 157 THR B N 1
ATOM 5609 C CA . THR B 1 157 ? -20.858 7.690 81.999 1.00 155.85 157 THR B CA 1
ATOM 5610 C C . THR B 1 157 ? -19.967 8.799 82.568 1.00 158.37 157 THR B C 1
ATOM 5611 O O . THR B 1 157 ? -19.779 8.832 83.776 1.00 183.79 157 THR B O 1
ATOM 5615 N N . ILE B 1 158 ? -19.478 9.723 81.727 1.00 155.77 158 ILE B N 1
ATOM 5616 C CA . ILE B 1 158 ? -18.620 10.826 82.164 1.00 161.93 158 ILE B CA 1
ATOM 5617 C C . ILE B 1 158 ? -19.366 11.747 83.146 1.00 154.78 158 ILE B C 1
ATOM 5618 O O . ILE B 1 158 ? -18.791 12.087 84.173 1.00 153.04 158 ILE B O 1
ATOM 5623 N N . VAL B 1 159 ? -20.635 12.097 82.866 1.00 149.89 159 VAL B N 1
ATOM 5624 C CA . VAL B 1 159 ? -21.462 12.970 83.706 1.00 154.36 159 VAL B CA 1
ATOM 5625 C C . VAL B 1 159 ? -21.619 12.427 85.140 1.00 164.01 159 VAL B C 1
ATOM 5626 O O . VAL B 1 159 ? -21.358 13.176 86.087 1.00 164.86 159 VAL B O 1
ATOM 5630 N N . VAL B 1 160 ? -22.048 11.162 85.315 1.00 162.87 160 VAL B N 1
ATOM 5631 C CA . VAL B 1 160 ? -22.247 10.594 86.654 1.00 160.14 160 VAL B CA 1
ATOM 5632 C C . VAL B 1 160 ? -20.925 10.318 87.390 1.00 155.51 160 VAL B C 1
ATOM 5633 O O . VAL B 1 160 ? -20.907 10.401 88.618 1.00 163.76 160 VAL B O 1
ATOM 5637 N N . VAL B 1 161 ? -19.832 9.979 86.681 1.00 143.60 161 VAL B N 1
ATOM 5638 C CA . VAL B 1 161 ? -18.531 9.793 87.323 1.00 142.06 161 VAL B CA 1
ATOM 5639 C C . VAL B 1 161 ? -17.940 11.152 87.740 1.00 150.76 161 VAL B C 1
ATOM 5640 O O . VAL B 1 161 ? -17.270 11.220 88.771 1.00 162.95 161 VAL B O 1
ATOM 5644 N N . LEU B 1 162 ? -18.217 12.237 86.996 1.00 155.24 162 LEU B N 1
ATOM 5645 C CA . LEU B 1 162 ? -17.868 13.593 87.426 1.00 160.28 162 LEU B CA 1
ATOM 5646 C C . LEU B 1 162 ? -18.696 14.007 88.650 1.00 164.22 162 LEU B C 1
ATOM 5647 O O . LEU B 1 162 ? -18.152 14.710 89.510 1.00 171.95 162 LEU B O 1
ATOM 5652 N N . SER B 1 163 ? -19.979 13.579 88.723 1.00 163.65 163 SER B N 1
ATOM 5653 C CA . SER B 1 163 ? -20.894 13.838 89.841 1.00 169.28 163 SER B CA 1
ATOM 5654 C C . SER B 1 163 ? -20.383 13.275 91.165 1.00 165.98 163 SER B C 1
ATOM 5655 O O . SER B 1 163 ? -20.484 13.957 92.185 1.00 165.99 163 SER B O 1
ATOM 5658 N N . THR B 1 164 ? -19.781 12.072 91.122 1.00 168.49 164 THR B N 1
ATOM 5659 C CA . THR B 1 164 ? -19.158 11.448 92.290 1.00 170.39 164 THR B CA 1
ATOM 5660 C C . THR B 1 164 ? -17.790 12.053 92.667 1.00 171.44 164 THR B C 1
ATOM 5661 O O . THR B 1 164 ? -17.137 11.520 93.570 1.00 181.14 164 THR B O 1
ATOM 5665 N N . LYS B 1 165 ? -17.334 13.122 91.970 1.00 176.07 165 LYS B N 1
ATOM 5666 C CA . LYS B 1 165 ? -16.080 13.846 92.168 1.00 184.48 165 LYS B CA 1
ATOM 5667 C C . LYS B 1 165 ? -14.841 12.972 91.926 1.00 178.01 165 LYS B C 1
ATOM 5668 O O . LYS B 1 165 ? -13.751 13.351 92.365 1.00 172.99 165 LYS B O 1
ATOM 5674 N N . ASP B 1 166 ? -14.988 11.862 91.167 1.00 174.93 166 ASP B N 1
ATOM 5675 C CA . ASP B 1 166 ? -13.897 10.961 90.834 1.00 169.75 166 ASP B CA 1
ATOM 5676 C C . ASP B 1 166 ? -13.267 11.516 89.560 1.00 170.66 166 ASP B C 1
ATOM 5677 O O . ASP B 1 166 ? -13.710 11.173 88.469 1.00 180.63 166 ASP B O 1
ATOM 5682 N N . TRP B 1 167 ? -12.253 12.381 89.715 1.00 170.59 167 TRP B N 1
ATOM 5683 C CA . TRP B 1 167 ? -11.610 13.035 88.579 1.00 175.22 167 TRP B CA 1
ATOM 5684 C C . TRP B 1 167 ? -10.679 12.074 87.837 1.00 173.05 167 TRP B C 1
ATOM 5685 O O . TRP B 1 167 ? -10.448 12.286 86.652 1.00 184.53 167 TRP B O 1
ATOM 5696 N N . PHE B 1 168 ? -10.143 11.044 88.512 1.00 167.57 168 PHE B N 1
ATOM 5697 C CA . PHE B 1 168 ? -9.254 10.085 87.873 1.00 163.75 168 PHE B CA 1
ATOM 5698 C C . PHE B 1 168 ? -10.020 9.168 86.922 1.00 161.29 168 PHE B C 1
ATOM 5699 O O . PHE B 1 168 ? -9.594 9.034 85.781 1.00 172.10 168 PHE B O 1
ATOM 5707 N N . SER B 1 169 ? -11.119 8.547 87.381 1.00 160.68 169 SER B N 1
ATOM 5708 C CA . SER B 1 169 ? -11.915 7.660 86.535 1.00 166.20 169 SER B CA 1
ATOM 5709 C C . SER B 1 169 ? -12.514 8.427 85.352 1.00 168.47 169 SER B C 1
ATOM 5710 O O . SER B 1 169 ? -12.192 8.084 84.216 1.00 173.68 169 SER B O 1
ATOM 5713 N N . ALA B 1 170 ? -13.225 9.542 85.632 1.00 158.58 170 ALA B N 1
ATOM 5714 C CA . ALA B 1 170 ? -13.819 10.402 84.603 1.00 160.86 170 ALA B CA 1
ATOM 5715 C C . ALA B 1 170 ? -12.782 10.944 83.602 1.00 167.07 170 ALA B C 1
ATOM 5716 O O . ALA B 1 170 ? -13.085 11.093 82.414 1.00 158.00 170 ALA B O 1
ATOM 5718 N N . GLY B 1 171 ? -11.571 11.251 84.098 1.00 168.35 171 GLY B N 1
ATOM 5719 C CA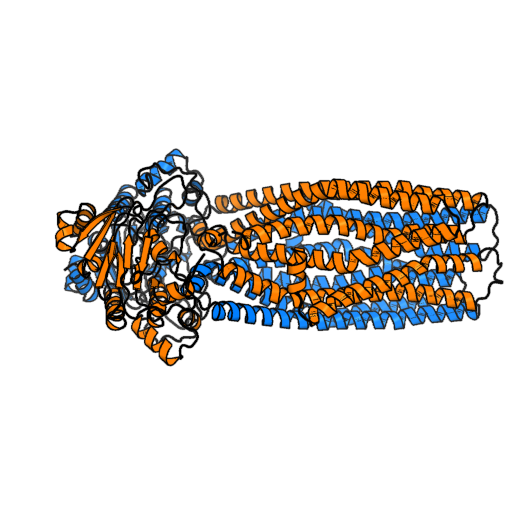 . GLY B 1 171 ? -10.467 11.735 83.286 1.00 164.68 171 GLY B CA 1
ATOM 5720 C C . GLY B 1 171 ? -9.903 10.663 82.356 1.00 167.00 171 GLY B C 1
ATOM 5721 O O . GLY B 1 171 ? -9.741 10.925 81.165 1.00 178.23 171 GLY B O 1
ATOM 5722 N N . VAL B 1 172 ? -9.606 9.473 82.905 1.00 162.96 172 VAL B N 1
ATOM 5723 C CA . VAL B 1 172 ? -9.067 8.351 82.141 1.00 162.35 172 VAL B CA 1
ATOM 5724 C C . VAL B 1 172 ? -10.106 7.832 81.138 1.00 161.98 172 VAL B C 1
ATOM 5725 O O . VAL B 1 172 ? -9.725 7.467 80.028 1.00 173.48 172 VAL B O 1
ATOM 5729 N N . PHE B 1 173 ? -11.394 7.792 81.518 1.00 156.99 173 PHE B N 1
ATOM 5730 C CA . PHE B 1 173 ? -12.448 7.380 80.600 1.00 161.79 173 PHE B CA 1
ATOM 5731 C C . PHE B 1 173 ? -12.552 8.340 79.418 1.00 177.00 173 PHE B C 1
ATOM 5732 O O . PHE B 1 173 ? -12.680 7.876 78.283 1.00 180.94 173 PHE B O 1
ATOM 5740 N N . PHE B 1 174 ? -12.458 9.652 79.690 1.00 175.23 174 PHE B N 1
ATOM 5741 C CA . PHE B 1 174 ? -12.415 10.655 78.636 1.00 169.21 174 PHE B CA 1
ATOM 5742 C C . PHE B 1 174 ? -11.142 10.505 77.793 1.00 164.24 174 PHE B C 1
ATOM 5743 O O . PHE B 1 174 ? -11.219 10.646 76.570 1.00 164.61 174 PHE B O 1
ATOM 5751 N N . LEU B 1 175 ? -9.995 10.237 78.451 1.00 158.87 175 LEU B N 1
ATOM 5752 C CA . LEU B 1 175 ? -8.721 10.010 77.774 1.00 155.52 175 LEU B CA 1
ATOM 5753 C C . LEU B 1 175 ? -8.811 8.831 76.804 1.00 154.65 175 LEU B C 1
ATOM 5754 O O . LEU B 1 175 ? -8.287 8.949 75.692 1.00 164.97 175 LEU B O 1
ATOM 5759 N N . TYR B 1 176 ? -9.460 7.726 77.221 1.00 148.66 176 TYR B N 1
ATOM 5760 C CA . TYR B 1 176 ? -9.603 6.543 76.382 1.00 150.15 176 TYR B CA 1
ATOM 5761 C C . TYR B 1 176 ? -10.365 6.872 75.092 1.00 148.17 176 TYR B C 1
ATOM 5762 O O . TYR B 1 176 ? -9.869 6.517 74.029 1.00 157.56 176 TYR B O 1
ATOM 5771 N N . ILE B 1 177 ? -11.534 7.531 75.199 1.00 150.28 177 ILE B N 1
ATOM 5772 C CA . ILE B 1 177 ? -12.377 7.889 74.056 1.00 153.23 177 ILE B CA 1
ATOM 5773 C C . ILE B 1 177 ? -11.604 8.814 73.099 1.00 156.94 177 ILE B C 1
ATOM 5774 O O . ILE B 1 177 ? -11.637 8.596 71.881 1.00 164.65 177 ILE B O 1
ATOM 5779 N N . LEU B 1 178 ? -10.874 9.799 73.659 1.00 153.97 178 LEU B N 1
ATOM 5780 C CA . LEU B 1 178 ? -10.068 10.748 72.895 1.00 155.98 178 LEU B CA 1
ATOM 5781 C C . LEU B 1 178 ? -8.947 10.053 72.107 1.00 159.70 178 LEU B C 1
ATOM 5782 O O . LEU B 1 178 ? -8.745 10.389 70.935 1.00 157.91 178 LEU B O 1
ATOM 5787 N N . VAL B 1 179 ? -8.237 9.092 72.731 1.00 160.79 179 VAL B N 1
ATOM 5788 C CA . VAL B 1 179 ? -7.167 8.350 72.069 1.00 161.79 179 VAL B CA 1
ATOM 5789 C C . VAL B 1 179 ? -7.765 7.383 71.043 1.00 157.56 179 VAL B C 1
ATOM 5790 O O . VAL B 1 179 ? -7.214 7.288 69.949 1.00 166.61 179 VAL B O 1
ATOM 5794 N N . PHE B 1 180 ? -8.862 6.682 71.401 1.00 152.27 180 PHE B N 1
ATOM 5795 C CA . PHE B 1 180 ? -9.573 5.749 70.527 1.00 151.65 180 PHE B CA 1
ATOM 5796 C C . PHE B 1 180 ? -9.983 6.421 69.214 1.00 156.55 180 PHE B C 1
ATOM 5797 O O . PHE B 1 180 ? -9.544 5.975 68.155 1.00 153.75 180 PHE B O 1
ATOM 5805 N N . VAL B 1 181 ? -10.756 7.517 69.294 1.00 156.01 181 VAL B N 1
ATOM 5806 C CA . VAL B 1 181 ? -11.241 8.225 68.114 1.00 154.22 181 VAL B CA 1
ATOM 5807 C C . VAL B 1 181 ? -10.069 8.699 67.235 1.00 154.18 181 VAL B C 1
ATOM 5808 O O . VAL B 1 181 ? -10.126 8.484 66.033 1.00 153.31 181 VAL B O 1
ATOM 5812 N N . ILE B 1 182 ? -9.001 9.263 67.825 1.00 156.91 182 ILE B N 1
ATOM 5813 C CA . ILE B 1 182 ? -7.824 9.733 67.083 1.00 154.02 182 ILE B CA 1
ATOM 5814 C C . ILE B 1 182 ? -7.088 8.572 66.392 1.00 147.21 182 ILE B C 1
ATOM 5815 O O . ILE B 1 182 ? -6.813 8.676 65.205 1.00 157.73 182 ILE B O 1
ATOM 5820 N N . PHE B 1 183 ? -6.753 7.496 67.115 1.00 149.29 183 PHE B N 1
ATOM 5821 C CA . PHE B 1 183 ? -5.989 6.364 66.586 1.00 157.38 183 PHE B CA 1
ATOM 5822 C C . PHE B 1 183 ? -6.754 5.604 65.499 1.00 154.43 183 PHE B C 1
ATOM 5823 O O . PHE B 1 183 ? -6.157 5.281 64.475 1.00 159.54 183 PHE B O 1
ATOM 5831 N N . ASN B 1 184 ? -8.041 5.312 65.724 1.00 153.02 184 ASN B N 1
ATOM 5832 C CA . ASN B 1 184 ? -8.840 4.539 64.783 1.00 156.08 184 ASN B CA 1
ATOM 5833 C C . ASN B 1 184 ? -9.121 5.314 63.498 1.00 157.54 184 ASN B C 1
ATOM 5834 O O . ASN B 1 184 ? -8.997 4.706 62.437 1.00 166.11 184 ASN B O 1
ATOM 5839 N N . THR B 1 185 ? -9.454 6.619 63.573 1.00 159.86 185 THR B N 1
ATOM 5840 C CA . THR B 1 185 ? -9.636 7.441 62.370 1.00 161.35 185 THR B CA 1
ATOM 5841 C C . THR B 1 185 ? -8.330 7.640 61.588 1.00 154.39 185 THR B C 1
ATOM 5842 O O . THR B 1 185 ? -8.394 7.818 60.380 1.00 175.82 185 THR B O 1
ATOM 5846 N N . ARG B 1 186 ? -7.163 7.584 62.249 1.00 150.83 186 ARG B N 1
ATOM 5847 C CA . ARG B 1 186 ? -5.869 7.646 61.577 1.00 156.71 186 ARG B CA 1
ATOM 5848 C C . ARG B 1 186 ? -5.538 6.345 60.817 1.00 165.27 186 ARG B C 1
ATOM 5849 O O . ARG B 1 186 ? -4.646 6.374 59.965 1.00 190.78 186 ARG B O 1
ATOM 5857 N N . LEU B 1 187 ? -6.214 5.213 61.106 1.00 159.06 187 LEU B N 1
ATOM 5858 C CA . LEU B 1 187 ? -6.034 3.957 60.369 1.00 161.20 187 LEU B CA 1
ATOM 5859 C C . LEU B 1 187 ? -7.240 3.551 59.519 1.00 166.28 187 LEU B C 1
ATOM 5860 O O . LEU B 1 187 ? -7.087 2.636 58.709 1.00 169.38 187 LEU B O 1
ATOM 5865 N N . THR B 1 188 ? -8.403 4.209 59.665 1.00 164.88 188 THR B N 1
ATOM 5866 C CA . THR B 1 188 ? -9.607 3.840 58.931 1.00 168.15 188 THR B CA 1
ATOM 5867 C C . THR B 1 188 ? -9.432 4.007 57.411 1.00 179.50 188 THR B C 1
ATOM 5868 O O . THR B 1 188 ? -10.056 3.257 56.653 1.00 186.71 188 THR B O 1
ATOM 5872 N N . GLY B 1 189 ? -8.623 4.986 56.974 1.00 178.51 189 GLY B N 1
ATOM 5873 C CA . GLY B 1 189 ? -8.315 5.178 55.565 1.00 175.95 189 GLY B CA 1
ATOM 5874 C C . GLY B 1 189 ? -7.608 3.986 54.915 1.00 172.16 189 GLY B C 1
ATOM 5875 O O . GLY B 1 189 ? -7.923 3.655 53.769 1.00 170.71 189 GLY B O 1
ATOM 5876 N N . SER B 1 190 ? -6.668 3.365 55.654 1.00 163.78 190 SER B N 1
ATOM 5877 C CA . SER B 1 190 ? -5.936 2.186 55.198 1.00 159.94 190 SER B CA 1
ATOM 5878 C C . SER B 1 190 ? -6.850 0.968 55.060 1.00 164.62 190 SER B C 1
ATOM 5879 O O . SER B 1 190 ? -6.687 0.192 54.118 1.00 165.29 190 SER B O 1
ATOM 5882 N N . LEU B 1 191 ? -7.783 0.799 56.015 1.00 175.90 191 LEU B N 1
ATOM 5883 C CA . LEU B 1 191 ? -8.726 -0.315 56.016 1.00 175.84 191 LEU B CA 1
ATOM 5884 C C . LEU B 1 191 ? -9.693 -0.231 54.833 1.00 164.36 191 LEU B C 1
ATOM 5885 O O . LEU B 1 191 ? -9.949 -1.264 54.220 1.00 164.73 191 LEU B O 1
ATOM 5890 N N . ALA B 1 192 ? -10.219 0.975 54.543 1.00 155.58 192 ALA B N 1
ATOM 5891 C CA . ALA B 1 192 ? -11.151 1.217 53.444 1.00 156.30 192 ALA B CA 1
ATOM 5892 C C . ALA B 1 192 ? -10.526 0.920 52.074 1.00 158.52 192 ALA B C 1
ATOM 5893 O O . ALA B 1 192 ? -11.200 0.338 51.221 1.00 144.73 192 ALA B O 1
ATOM 5895 N N . SER B 1 193 ? -9.251 1.316 51.883 1.00 161.45 193 SER B N 1
ATOM 5896 C CA . SER B 1 193 ? -8.494 1.078 50.657 1.00 152.39 193 SER B CA 1
ATOM 5897 C C . SER B 1 193 ? -8.269 -0.414 50.424 1.00 144.25 193 SER B C 1
ATOM 5898 O O . SER B 1 193 ? -8.503 -0.889 49.320 1.00 153.61 193 SER B O 1
ATOM 5901 N N . LEU B 1 194 ? -7.789 -1.124 51.456 1.00 140.56 194 LEU B N 1
ATOM 5902 C CA . LEU B 1 194 ? -7.533 -2.560 51.389 1.00 137.35 194 LEU B CA 1
ATOM 5903 C C . LEU B 1 194 ? -8.811 -3.368 51.143 1.00 136.96 194 LEU B C 1
ATOM 5904 O O . LEU B 1 194 ? -8.733 -4.407 50.493 1.00 125.80 194 LEU B O 1
ATOM 5909 N N . ARG B 1 195 ? -9.953 -2.931 51.704 1.00 147.62 195 ARG B N 1
ATOM 5910 C CA . ARG B 1 195 ? -11.228 -3.620 51.552 1.00 153.19 195 ARG B CA 1
ATOM 5911 C C . ARG B 1 195 ? -11.810 -3.378 50.164 1.00 153.27 195 ARG B C 1
ATOM 5912 O O . ARG B 1 195 ? -12.346 -4.321 49.577 1.00 154.23 195 ARG B O 1
ATOM 5920 N N . LYS B 1 196 ? -11.735 -2.126 49.670 1.00 154.90 196 LYS B N 1
ATOM 5921 C CA . LYS B 1 196 ? -12.217 -1.775 48.337 1.00 157.55 196 LYS B CA 1
ATOM 5922 C C . LYS B 1 196 ? -11.422 -2.536 47.277 1.00 149.64 196 LYS B C 1
ATOM 5923 O O . LYS B 1 196 ? -12.030 -3.070 46.358 1.00 133.27 196 LYS B O 1
ATOM 5929 N N . HIS B 1 197 ? -10.086 -2.587 47.440 1.00 149.51 197 HIS B N 1
ATOM 5930 C CA . HIS B 1 197 ? -9.190 -3.324 46.557 1.00 148.10 197 HIS B CA 1
ATOM 5931 C C . HIS B 1 197 ? -9.469 -4.832 46.583 1.00 139.23 197 HIS B C 1
ATOM 5932 O O . HIS B 1 197 ? -9.328 -5.480 45.565 1.00 156.98 197 HIS B O 1
ATOM 5939 N N . SER B 1 198 ? -9.866 -5.380 47.732 1.00 142.67 198 SER B N 1
ATOM 5940 C CA . SER B 1 198 ? -10.256 -6.778 47.882 1.00 146.80 198 SER B CA 1
ATOM 5941 C C . SER B 1 198 ? -11.597 -7.058 47.198 1.00 143.20 198 SER B C 1
ATOM 5942 O O . SER B 1 198 ? -11.740 -8.079 46.536 1.00 150.47 198 SER B O 1
ATOM 5945 N N . MET B 1 199 ? -12.580 -6.172 47.385 1.00 141.56 199 MET B N 1
ATOM 5946 C CA . MET B 1 199 ? -13.908 -6.330 46.802 1.00 146.83 199 MET B CA 1
ATOM 5947 C C . MET B 1 199 ? -13.890 -6.242 45.275 1.00 146.58 199 MET B C 1
ATOM 5948 O O . MET B 1 199 ? -14.726 -6.874 44.639 1.00 147.53 199 MET B O 1
ATOM 5953 N N . ASP B 1 200 ? -12.971 -5.445 44.707 1.00 150.62 200 ASP B N 1
ATOM 5954 C CA . ASP B 1 200 ? -12.785 -5.332 43.266 1.00 133.51 200 ASP B CA 1
ATOM 5955 C C . ASP B 1 200 ? -12.196 -6.619 42.703 1.00 125.98 200 ASP B C 1
ATOM 5956 O O . ASP B 1 200 ? -12.670 -7.069 41.667 1.00 148.51 200 ASP B O 1
ATOM 5961 N N . ILE B 1 201 ? -11.197 -7.208 43.378 1.00 116.91 201 ILE B N 1
ATOM 5962 C CA . ILE B 1 201 ? -10.622 -8.493 42.982 1.00 119.99 201 ILE B CA 1
ATOM 5963 C C . ILE B 1 201 ? -11.685 -9.602 43.066 1.00 120.26 201 ILE B C 1
ATOM 5964 O O . ILE B 1 201 ? -11.700 -10.505 42.226 1.00 123.99 201 ILE B O 1
ATOM 5969 N N . THR B 1 202 ? -12.585 -9.511 44.055 1.00 135.46 202 THR B N 1
ATOM 5970 C CA . THR B 1 202 ? -13.707 -10.422 44.213 1.00 145.76 202 THR B CA 1
ATOM 5971 C C . THR B 1 202 ? -14.631 -10.357 42.997 1.00 144.08 202 THR B C 1
ATOM 5972 O O . THR B 1 202 ? -14.979 -11.411 42.483 1.00 155.78 202 THR B O 1
ATOM 5976 N N . LEU B 1 203 ? -14.960 -9.136 42.527 1.00 139.39 203 LEU B N 1
ATOM 5977 C CA . LEU B 1 203 ? -15.752 -8.943 41.313 1.00 139.45 203 LEU B CA 1
ATOM 5978 C C . LEU B 1 203 ? -15.046 -9.552 40.101 1.00 141.28 203 LEU B C 1
ATOM 5979 O O . LEU B 1 203 ? -15.698 -10.198 39.289 1.00 148.30 203 LEU B O 1
ATOM 5984 N N . ASN B 1 204 ? -13.726 -9.352 39.996 1.00 138.86 204 ASN B N 1
ATOM 5985 C CA . ASN B 1 204 ? -12.912 -9.905 38.925 1.00 143.18 204 ASN B CA 1
ATOM 5986 C C . ASN B 1 204 ? -12.934 -11.439 38.922 1.00 137.03 204 ASN B C 1
ATOM 5987 O O . ASN B 1 204 ? -12.966 -12.031 37.840 1.00 160.47 204 ASN B O 1
ATOM 5992 N N . SER B 1 205 ? -12.947 -12.067 40.106 1.00 135.25 205 SER B N 1
ATOM 5993 C CA . SER B 1 205 ? -13.080 -13.517 40.236 1.00 141.26 205 SER B CA 1
ATOM 5994 C C . SER B 1 205 ? -14.448 -14.018 39.762 1.00 140.43 205 SER B C 1
ATOM 5995 O O . SER B 1 205 ? -14.518 -15.103 39.181 1.00 139.60 205 SER B O 1
ATOM 5998 N N . TYR B 1 206 ? -15.519 -13.253 40.050 1.00 142.91 206 TYR B N 1
ATOM 5999 C CA . TYR B 1 206 ? -16.885 -13.588 39.656 1.00 152.78 206 TYR B CA 1
ATOM 6000 C C . TYR B 1 206 ? -17.065 -13.507 38.141 1.00 147.80 206 TYR B C 1
ATOM 6001 O O . TYR B 1 206 ? -17.761 -14.367 37.598 1.00 140.78 206 TYR B O 1
ATOM 6010 N N . SER B 1 207 ? -16.467 -12.479 37.501 1.00 152.78 207 SER B N 1
ATOM 6011 C CA . SER B 1 207 ? -16.497 -12.319 36.050 1.00 162.84 207 SER B CA 1
ATOM 6012 C C . SER B 1 207 ? -15.807 -13.491 35.348 1.00 149.96 207 SER B C 1
ATOM 6013 O O . SER B 1 207 ? -16.311 -13.947 34.329 1.00 153.00 207 SER B O 1
ATOM 6016 N N . LEU B 1 208 ? -14.670 -13.947 35.902 1.00 136.37 208 LEU B N 1
ATOM 6017 C CA . LEU B 1 208 ? -13.919 -15.071 35.360 1.00 132.36 208 LEU B CA 1
ATOM 6018 C C . LEU B 1 208 ? -14.659 -16.395 35.558 1.00 138.38 208 LEU B C 1
ATOM 6019 O O . LEU B 1 208 ? -14.539 -17.244 34.684 1.00 147.74 208 LEU B O 1
ATOM 6024 N N . LEU B 1 209 ? -15.401 -16.589 36.667 1.00 138.85 209 LEU B N 1
ATOM 6025 C CA . LEU B 1 209 ? -16.231 -17.784 36.850 1.00 143.04 209 LEU B CA 1
ATOM 6026 C C . LEU B 1 209 ? -17.402 -17.758 35.863 1.00 144.58 209 LEU B C 1
ATOM 6027 O O . LEU B 1 209 ? -17.700 -18.768 35.223 1.00 151.62 209 LEU B O 1
ATOM 6032 N N . SER B 1 210 ? -18.077 -16.607 35.770 1.00 144.25 210 SER B N 1
ATOM 6033 C CA . SER B 1 210 ? -19.221 -16.419 34.885 1.00 144.63 210 SER B CA 1
ATOM 6034 C C . SER B 1 210 ? -18.836 -16.672 33.423 1.00 149.01 210 SER B C 1
ATOM 6035 O O . SER B 1 210 ? -19.574 -17.331 32.692 1.00 140.60 210 SER B O 1
ATOM 6038 N N . ASP B 1 211 ? -17.643 -16.186 33.039 1.00 159.11 211 ASP B N 1
ATOM 6039 C CA . ASP B 1 211 ? -17.074 -16.352 31.709 1.00 149.90 211 ASP B CA 1
ATOM 6040 C C . ASP B 1 211 ? -16.768 -17.820 31.403 1.00 145.55 211 ASP B C 1
ATOM 6041 O O . ASP B 1 211 ? -17.045 -18.241 30.286 1.00 169.54 211 ASP B O 1
ATOM 6046 N N . THR B 1 212 ? -16.200 -18.581 32.361 1.00 130.23 212 THR B N 1
ATOM 6047 C CA . THR B 1 212 ? -15.924 -20.003 32.166 1.00 132.04 212 THR B CA 1
ATOM 6048 C C . THR B 1 212 ? -17.214 -20.829 32.038 1.00 140.93 212 THR B C 1
ATOM 6049 O O . THR B 1 212 ? -17.261 -21.716 31.195 1.00 157.07 212 THR B O 1
ATOM 6053 N N . VAL B 1 213 ? -18.262 -20.530 32.827 1.00 143.11 213 VAL B N 1
ATOM 6054 C CA . VAL B 1 213 ? -19.547 -21.239 32.760 1.00 147.62 213 VAL B CA 1
ATOM 6055 C C . VAL B 1 213 ? -20.289 -20.960 31.438 1.00 144.42 213 VAL B C 1
ATOM 6056 O O . VAL B 1 213 ? -20.890 -21.882 30.881 1.00 139.29 213 VAL B O 1
ATOM 6060 N N . ASP B 1 214 ? -20.268 -19.712 30.938 1.00 146.76 214 ASP B N 1
ATOM 6061 C CA . ASP B 1 214 ? -20.899 -19.363 29.662 1.00 148.56 214 ASP B CA 1
ATOM 6062 C C . ASP B 1 214 ? -20.220 -20.064 28.473 1.00 136.54 214 ASP B C 1
ATOM 6063 O O . ASP B 1 214 ? -20.920 -20.455 27.545 1.00 125.96 214 ASP B O 1
ATOM 6068 N N . ASN B 1 215 ? -18.893 -20.272 28.525 1.00 130.76 215 ASN B N 1
ATOM 6069 C CA . ASN B 1 215 ? -18.149 -21.011 27.509 1.00 134.61 215 ASN B CA 1
ATOM 6070 C C . ASN B 1 215 ? -17.708 -22.391 28.021 1.00 136.12 215 ASN B C 1
ATOM 6071 O O . ASN B 1 215 ? -16.644 -22.867 27.632 1.00 132.03 215 ASN B O 1
ATOM 6076 N N . MET B 1 216 ? -18.523 -23.063 28.853 1.00 148.64 216 MET B N 1
ATOM 6077 C CA . MET B 1 216 ? -18.157 -24.342 29.475 1.00 155.66 216 MET B CA 1
ATOM 6078 C C . MET B 1 216 ? -18.172 -25.475 28.437 1.00 154.29 216 MET B C 1
ATOM 6079 O O . MET B 1 216 ? -17.357 -26.400 28.519 1.00 146.11 216 MET B O 1
ATOM 6084 N N . ILE B 1 217 ? -19.103 -25.411 27.468 1.00 153.61 217 ILE B N 1
ATOM 6085 C CA . ILE B 1 217 ? -19.232 -26.422 26.423 1.00 157.61 217 ILE B CA 1
ATOM 6086 C C . ILE B 1 217 ? -17.959 -26.432 25.566 1.00 145.23 217 ILE B C 1
ATOM 6087 O O . ILE B 1 217 ? -17.462 -27.512 25.256 1.00 139.76 217 ILE B O 1
ATOM 6092 N N . ALA B 1 218 ? -17.425 -25.242 25.234 1.00 138.44 218 ALA B N 1
ATOM 6093 C CA . ALA B 1 218 ? -16.173 -25.087 24.496 1.00 138.56 218 ALA B CA 1
ATOM 6094 C C . ALA B 1 218 ? -14.963 -25.606 25.274 1.00 136.66 218 ALA B C 1
ATOM 6095 O O . ALA B 1 218 ? -14.071 -26.215 24.696 1.00 137.85 218 ALA B O 1
ATOM 6097 N N . ALA B 1 219 ? -14.924 -25.322 26.577 1.00 141.06 219 ALA B N 1
ATOM 6098 C CA . ALA B 1 219 ? -13.885 -25.828 27.471 1.00 142.89 219 ALA B CA 1
ATOM 6099 C C . ALA B 1 219 ? -13.912 -27.356 27.589 1.00 142.78 219 ALA B C 1
ATOM 6100 O O . ALA B 1 219 ? -12.859 -27.978 27.538 1.00 142.88 219 ALA B O 1
ATOM 6102 N N . LYS B 1 220 ? -15.120 -27.935 27.742 1.00 141.97 220 LYS B N 1
ATOM 6103 C CA . LYS B 1 220 ? -15.343 -29.378 27.822 1.00 148.31 220 LYS B CA 1
ATOM 6104 C C . LYS B 1 220 ? -14.865 -30.125 26.570 1.00 155.66 220 LYS B C 1
ATOM 6105 O O . LYS B 1 220 ? -14.175 -31.135 26.727 1.00 156.96 220 LYS B O 1
ATOM 6111 N N . LYS B 1 221 ? -15.268 -29.656 25.364 1.00 158.48 221 LYS B N 1
ATOM 6112 C CA . LYS B 1 221 ? -14.961 -30.318 24.095 1.00 160.46 221 LYS B CA 1
ATOM 6113 C C . LYS B 1 221 ? -13.482 -30.170 23.697 1.00 162.37 221 LYS B C 1
ATOM 6114 O O . LYS B 1 221 ? -12.970 -31.032 22.987 1.00 171.03 221 LYS B O 1
ATOM 6120 N N . ASN B 1 222 ? -12.811 -29.083 24.118 1.00 161.55 222 ASN B N 1
ATOM 6121 C CA . ASN B 1 222 ? -11.372 -28.900 23.936 1.00 160.97 222 ASN B CA 1
ATOM 6122 C C . ASN B 1 222 ? -10.540 -29.463 25.101 1.00 163.13 222 ASN B C 1
ATOM 6123 O O . ASN B 1 222 ? -9.307 -29.345 25.062 1.00 149.61 222 ASN B O 1
ATOM 6128 N N . ASN B 1 223 ? -11.190 -30.055 26.132 1.00 174.56 223 ASN B N 1
ATOM 6129 C CA . ASN B 1 223 ? -10.568 -30.505 27.370 1.00 178.13 223 ASN B CA 1
ATOM 6130 C C . ASN B 1 223 ? -9.914 -29.298 28.058 1.00 181.55 223 ASN B C 1
ATOM 6131 O O . ASN B 1 223 ? -10.593 -28.293 28.264 1.00 171.37 223 ASN B O 1
ATOM 6136 N N . ALA B 1 224 ? -8.609 -29.365 28.397 1.00 187.67 224 ALA B N 1
ATOM 6137 C CA . ALA B 1 224 ? -7.887 -28.281 29.058 1.00 193.51 224 ALA B CA 1
ATOM 6138 C C . ALA B 1 224 ? -8.602 -27.772 30.322 1.00 191.65 224 ALA B C 1
ATOM 6139 O O . ALA B 1 224 ? -8.542 -26.580 30.620 1.00 205.49 224 ALA B O 1
ATOM 6141 N N . LEU B 1 225 ? -9.210 -28.678 31.120 1.00 178.03 225 LEU B N 1
ATOM 6142 C CA . LEU B 1 225 ? -9.682 -28.367 32.471 1.00 164.26 225 LEU B CA 1
ATOM 6143 C C . LEU B 1 225 ? -8.567 -27.702 33.281 1.00 152.52 225 LEU B C 1
ATOM 6144 O O . LEU B 1 225 ? -8.857 -26.805 34.058 1.00 160.69 225 LEU B O 1
ATOM 6149 N N . ARG B 1 226 ? -7.312 -28.135 33.052 1.00 145.01 226 ARG B N 1
ATOM 6150 C CA . ARG B 1 226 ? -6.088 -27.518 33.536 1.00 148.27 226 ARG B CA 1
ATOM 6151 C C . ARG B 1 226 ? -6.052 -26.013 33.267 1.00 148.34 226 ARG B C 1
ATOM 6152 O O . ARG B 1 226 ? -5.833 -25.248 34.200 1.00 159.17 226 ARG B O 1
ATOM 6160 N N . LEU B 1 227 ? -6.262 -25.605 32.007 1.00 156.72 227 LEU B N 1
ATOM 6161 C CA . LEU B 1 227 ? -6.196 -24.201 31.606 1.00 157.13 227 LEU B CA 1
ATOM 6162 C C . LEU B 1 227 ? -7.280 -23.360 32.290 1.00 147.29 227 LEU B C 1
ATOM 6163 O O . LEU B 1 227 ? -6.948 -22.283 32.797 1.00 139.46 227 LEU B O 1
ATOM 6168 N N . ILE B 1 228 ? -8.545 -23.833 32.257 1.00 141.78 228 ILE B N 1
ATOM 6169 C CA . ILE B 1 228 ? -9.700 -23.117 32.795 1.00 148.30 228 ILE B CA 1
ATOM 6170 C C . ILE B 1 228 ? -9.602 -22.995 34.322 1.00 156.73 228 ILE B C 1
ATOM 6171 O O . ILE B 1 228 ? -9.925 -21.921 34.860 1.00 151.25 228 ILE B O 1
ATOM 6176 N N . SER B 1 229 ? -9.180 -24.089 34.992 1.00 161.95 229 SER B N 1
ATOM 6177 C CA . SER B 1 229 ? -9.030 -24.128 36.440 1.00 158.84 229 SER B CA 1
ATOM 6178 C C . SER B 1 229 ? -7.840 -23.290 36.914 1.00 152.81 229 SER B C 1
ATOM 6179 O O . SER B 1 229 ? -7.959 -22.673 37.964 1.00 155.46 229 SER B O 1
ATOM 6182 N N . GLU B 1 230 ? -6.706 -23.303 36.189 1.00 145.77 230 GLU B N 1
ATOM 6183 C CA . GLU B 1 230 ? -5.534 -22.505 36.546 1.00 141.36 230 GLU B CA 1
ATOM 6184 C C . GLU B 1 230 ? -5.828 -21.002 36.482 1.00 142.14 230 GLU B C 1
ATOM 6185 O O . GLU B 1 230 ? -5.315 -20.262 37.317 1.00 145.15 230 GLU B O 1
ATOM 6191 N N . ARG B 1 231 ? -6.638 -20.564 35.498 1.00 152.24 231 ARG B N 1
ATOM 6192 C CA . ARG B 1 231 ? -7.064 -19.172 35.362 1.00 152.30 231 ARG B CA 1
ATOM 6193 C C . ARG B 1 231 ? -7.859 -18.736 36.594 1.00 145.78 231 ARG B C 1
ATOM 6194 O O . ARG B 1 231 ? -7.641 -17.624 37.094 1.00 142.77 231 ARG B O 1
ATOM 6202 N N . TYR B 1 232 ? -8.774 -19.619 37.047 1.00 145.53 232 TYR B N 1
ATOM 6203 C CA . TYR B 1 232 ? -9.613 -19.373 38.212 1.00 145.63 232 TYR B CA 1
ATOM 6204 C C . TYR B 1 232 ? -8.820 -19.465 39.515 1.00 138.19 232 TYR B C 1
ATOM 6205 O O . TYR B 1 232 ? -9.070 -18.670 40.401 1.00 122.75 232 TYR B O 1
ATOM 6214 N N . GLU B 1 233 ? -7.871 -20.415 39.607 1.00 144.95 233 GLU B N 1
ATOM 6215 C CA . GLU B 1 233 ? -6.971 -20.590 40.743 1.00 149.70 233 GLU B CA 1
ATOM 6216 C C . GLU B 1 233 ? -6.109 -19.349 40.965 1.00 149.71 233 GLU B C 1
ATOM 6217 O O . GLU B 1 233 ? -5.939 -18.955 42.116 1.00 174.52 233 GLU B O 1
ATOM 6223 N N . ASP B 1 234 ? -5.587 -18.748 39.887 1.00 141.30 234 ASP B N 1
ATOM 6224 C CA . ASP B 1 234 ? -4.794 -17.524 39.980 1.00 147.34 234 ASP B CA 1
ATOM 6225 C C . ASP B 1 234 ? -5.648 -16.323 40.411 1.00 141.90 234 ASP B C 1
ATOM 6226 O O . ASP B 1 234 ? -5.135 -15.425 41.094 1.00 146.24 234 ASP B O 1
ATOM 6231 N N . ALA B 1 235 ? -6.934 -16.306 40.009 1.00 133.17 235 ALA B N 1
ATOM 6232 C CA . ALA B 1 235 ? -7.881 -15.268 40.404 1.00 136.01 235 ALA B CA 1
ATOM 6233 C C . ALA B 1 235 ? -8.224 -15.370 41.886 1.00 133.22 235 ALA B C 1
ATOM 6234 O O . ALA B 1 235 ? -8.369 -14.346 42.542 1.00 137.15 235 ALA B O 1
ATOM 6236 N N . LEU B 1 236 ? -8.410 -16.605 42.372 1.00 135.49 236 LEU B N 1
ATOM 6237 C CA . LEU B 1 236 ? -8.709 -16.883 43.771 1.00 135.70 236 LEU B CA 1
ATOM 6238 C C . LEU B 1 236 ? -7.495 -16.637 44.679 1.00 135.21 236 LEU B C 1
ATOM 6239 O O . LEU B 1 236 ? -7.675 -16.267 45.839 1.00 134.49 236 LEU B O 1
ATOM 6244 N N . THR B 1 237 ? -6.271 -16.854 44.172 1.00 131.02 237 THR B N 1
ATOM 6245 C CA . THR B 1 237 ? -5.042 -16.568 44.901 1.00 134.25 237 THR B CA 1
ATOM 6246 C C . THR B 1 237 ? -4.861 -15.059 45.070 1.00 137.47 237 THR B C 1
ATOM 6247 O O . THR B 1 237 ? -4.477 -14.611 46.146 1.00 151.97 237 THR B O 1
ATOM 6251 N N . GLN B 1 238 ? -5.155 -14.284 44.020 1.00 149.29 238 GLN B N 1
ATOM 6252 C CA . GLN B 1 238 ? -5.171 -12.825 44.105 1.00 155.67 238 GLN B CA 1
ATOM 6253 C C . GLN B 1 238 ? -6.220 -12.329 45.105 1.00 143.49 238 GLN B C 1
ATOM 6254 O O . GLN B 1 238 ? -5.970 -11.320 45.763 1.00 144.88 238 GLN B O 1
ATOM 6260 N N . GLU B 1 239 ? -7.370 -13.032 45.177 1.00 135.90 239 GLU B N 1
ATOM 6261 C CA . GLU B 1 239 ? -8.476 -12.758 46.092 1.00 144.56 239 GLU B CA 1
ATOM 6262 C C . GLU B 1 239 ? -8.061 -13.027 47.543 1.00 146.14 239 GLU B C 1
ATOM 6263 O O . GLU B 1 239 ? -8.353 -12.210 48.419 1.00 137.29 239 GLU B O 1
ATOM 6269 N N . ASN B 1 240 ? -7.389 -14.168 47.778 1.00 148.49 240 ASN B N 1
ATOM 6270 C CA . ASN B 1 240 ? -6.927 -14.568 49.104 1.00 146.61 240 ASN B CA 1
ATOM 6271 C C . ASN B 1 240 ? -5.850 -13.632 49.641 1.00 140.24 240 ASN B C 1
ATOM 6272 O O . ASN B 1 240 ? -5.918 -13.251 50.802 1.00 150.03 240 ASN B O 1
ATOM 6277 N N . ASN B 1 241 ? -4.876 -13.271 48.808 1.00 138.87 241 ASN B N 1
ATOM 6278 C CA . ASN B 1 241 ? -3.803 -12.370 49.210 1.00 145.49 241 ASN B CA 1
ATOM 6279 C C . ASN B 1 241 ? -4.337 -10.986 49.609 1.00 142.90 241 ASN B C 1
ATOM 6280 O O . ASN B 1 241 ? -3.890 -10.445 50.616 1.00 145.47 241 ASN B O 1
ATOM 6285 N N . ALA B 1 242 ? -5.307 -10.444 48.849 1.00 144.22 242 ALA B N 1
ATOM 6286 C CA . ALA B 1 242 ? -5.961 -9.166 49.144 1.00 143.42 242 ALA B CA 1
ATOM 6287 C C . ALA B 1 242 ? -6.783 -9.213 50.430 1.00 138.91 242 ALA B C 1
ATOM 6288 O O . ALA B 1 242 ? -6.858 -8.197 51.116 1.00 148.40 242 ALA B O 1
ATOM 6290 N N . GLN B 1 243 ? -7.413 -10.370 50.705 1.00 137.05 243 GLN B N 1
ATOM 6291 C CA . GLN B 1 243 ? -8.188 -10.622 51.918 1.00 140.35 243 GLN B CA 1
ATOM 6292 C C . GLN B 1 243 ? -7.285 -10.745 53.150 1.00 135.91 243 GLN B C 1
ATOM 6293 O O . GLN B 1 243 ? -7.624 -10.215 54.202 1.00 123.14 243 GLN B O 1
ATOM 6299 N N . LYS B 1 244 ? -6.174 -11.485 53.025 1.00 137.07 244 LYS B N 1
ATOM 6300 C CA . LYS B 1 244 ? -5.193 -11.650 54.094 1.00 139.41 244 LYS B CA 1
ATOM 6301 C C . LYS B 1 244 ? -4.533 -10.325 54.486 1.00 139.62 244 LYS B C 1
ATOM 6302 O O . LYS B 1 244 ? -4.198 -10.153 55.653 1.00 143.91 244 LYS B O 1
ATOM 6308 N N . LYS B 1 245 ? -4.336 -9.412 53.520 1.00 145.34 245 LYS B N 1
ATOM 6309 C CA . LYS B 1 245 ? -3.792 -8.083 53.780 1.00 152.47 245 LYS B CA 1
ATOM 6310 C C . LYS B 1 245 ? -4.717 -7.272 54.694 1.00 141.33 245 LYS B C 1
ATOM 6311 O O . LYS B 1 245 ? -4.230 -6.640 55.635 1.00 141.37 245 LYS B O 1
ATOM 6317 N N . TYR B 1 246 ? -6.031 -7.311 54.414 1.00 132.87 246 TYR B N 1
ATOM 6318 C CA . TYR B 1 246 ? -7.035 -6.636 55.229 1.00 141.90 246 TYR B CA 1
ATOM 6319 C C . TYR B 1 246 ? -7.188 -7.300 56.603 1.00 162.93 246 TYR B C 1
ATOM 6320 O O . TYR B 1 246 ? -7.319 -6.586 57.607 1.00 175.72 246 TYR B O 1
ATOM 6329 N N . TRP B 1 247 ? -7.226 -8.650 56.623 1.00 168.79 247 TRP B N 1
ATOM 6330 C CA . TRP B 1 247 ? -7.358 -9.450 57.840 1.00 155.47 247 TRP B CA 1
ATOM 6331 C C . TRP B 1 247 ? -6.250 -9.117 58.844 1.00 155.04 247 TRP B C 1
ATOM 6332 O O . TRP B 1 247 ? -6.542 -8.904 60.020 1.00 161.31 247 TRP B O 1
ATOM 6343 N N . LEU B 1 248 ? -4.999 -9.061 58.356 1.00 151.40 248 LEU B N 1
ATOM 6344 C CA . LEU B 1 248 ? -3.828 -8.820 59.184 1.00 147.26 248 LEU B CA 1
ATOM 6345 C C . LEU B 1 248 ? -3.864 -7.425 59.805 1.00 145.34 248 LEU B C 1
ATOM 6346 O O . LEU B 1 248 ? -3.498 -7.300 60.968 1.00 154.50 248 LEU B O 1
ATOM 6351 N N . LEU B 1 249 ? -4.293 -6.396 59.055 1.00 141.69 249 LEU B N 1
ATOM 6352 C CA . LEU B 1 249 ? -4.345 -5.037 59.585 1.00 143.73 249 LEU B CA 1
ATOM 6353 C C . LEU B 1 249 ? -5.496 -4.868 60.575 1.00 140.89 249 LEU B C 1
ATOM 6354 O O . LEU B 1 249 ? -5.286 -4.246 61.610 1.00 140.99 249 LEU B O 1
ATOM 6359 N N . SER B 1 250 ? -6.696 -5.380 60.255 1.00 141.66 250 SER B N 1
ATOM 6360 C CA . SER B 1 250 ? -7.865 -5.249 61.126 1.00 144.59 250 SER B CA 1
ATOM 6361 C C . SER B 1 250 ? -7.678 -5.983 62.458 1.00 143.73 250 SER B C 1
ATOM 6362 O O . SER B 1 250 ? -8.120 -5.486 63.489 1.00 132.85 250 SER B O 1
ATOM 6365 N N . SER B 1 251 ? -7.040 -7.164 62.430 1.00 148.66 251 SER B N 1
ATOM 6366 C CA . SER B 1 251 ? -6.699 -7.901 63.643 1.00 149.48 251 SER B CA 1
ATOM 6367 C C . SER B 1 251 ? -5.614 -7.198 64.483 1.00 144.22 251 SER B C 1
ATOM 6368 O O . SER B 1 251 ? -5.653 -7.267 65.708 1.00 156.52 251 SER B O 1
ATOM 6371 N N . LYS B 1 252 ? -4.656 -6.515 63.839 1.00 139.25 252 LYS B N 1
ATOM 6372 C CA . LYS B 1 252 ? -3.657 -5.686 64.520 1.00 139.71 252 LYS B CA 1
ATOM 6373 C C . LYS B 1 252 ? -4.310 -4.483 65.212 1.00 139.21 252 LYS B C 1
ATOM 6374 O O . LYS B 1 252 ? -3.917 -4.148 66.324 1.00 144.35 252 LYS B O 1
ATOM 6380 N N . VAL B 1 253 ? -5.290 -3.840 64.553 1.00 140.28 253 VAL B N 1
ATOM 6381 C CA . VAL B 1 253 ? -6.081 -2.742 65.110 1.00 145.58 253 VAL B CA 1
ATOM 6382 C C . VAL B 1 253 ? -6.859 -3.233 66.338 1.00 149.62 253 VAL B C 1
ATOM 6383 O O . VAL B 1 253 ? -6.817 -2.570 67.369 1.00 164.09 253 VAL B O 1
ATOM 6387 N N . LEU B 1 254 ? -7.559 -4.376 66.214 1.00 151.38 254 LEU B N 1
ATOM 6388 C CA . LEU B 1 254 ? -8.328 -4.976 67.304 1.00 148.86 254 LEU B CA 1
ATOM 6389 C C . LEU B 1 254 ? -7.442 -5.295 68.507 1.00 154.26 254 LEU B C 1
ATOM 6390 O O . LEU B 1 254 ? -7.888 -5.052 69.623 1.00 154.66 254 LEU B O 1
ATOM 6395 N N . LEU B 1 255 ? -6.217 -5.816 68.292 1.00 159.03 255 LEU B N 1
ATOM 6396 C CA . LEU B 1 255 ? -5.311 -6.135 69.395 1.00 157.09 255 LEU B CA 1
ATOM 6397 C C . LEU B 1 255 ? -4.740 -4.871 70.043 1.00 154.33 255 LEU B C 1
ATOM 6398 O O . LEU B 1 255 ? -4.640 -4.852 71.263 1.00 156.52 255 LEU B O 1
ATOM 6403 N N . LEU B 1 256 ? -4.381 -3.836 69.265 1.00 154.89 256 LEU B N 1
ATOM 6404 C CA . LEU B 1 256 ? -3.890 -2.572 69.823 1.00 153.10 256 LEU B CA 1
ATOM 6405 C C . LEU B 1 256 ? -4.980 -1.822 70.593 1.00 146.68 256 LEU B C 1
ATOM 6406 O O . LEU B 1 256 ? -4.675 -1.211 71.614 1.00 156.94 256 LEU B O 1
ATOM 6411 N N . ASN B 1 257 ? -6.221 -1.850 70.092 1.00 144.42 257 ASN B N 1
ATOM 6412 C CA . ASN B 1 257 ? -7.366 -1.255 70.771 1.00 151.68 257 ASN B CA 1
ATOM 6413 C C . ASN B 1 257 ? -7.701 -1.995 72.069 1.00 148.46 257 ASN B C 1
ATOM 6414 O O . ASN B 1 257 ? -8.107 -1.345 73.031 1.00 136.34 257 ASN B O 1
ATOM 6419 N N . SER B 1 258 ? -7.564 -3.335 72.060 1.00 146.56 258 SER B N 1
ATOM 6420 C CA . SER B 1 258 ? -7.777 -4.181 73.232 1.00 146.58 258 SER B CA 1
ATOM 6421 C C . SER B 1 258 ? -6.689 -3.970 74.287 1.00 144.70 258 SER B C 1
ATOM 6422 O O . SER B 1 258 ? -7.006 -3.929 75.462 1.00 138.23 258 SER B O 1
ATOM 6425 N N . LEU B 1 259 ? -5.421 -3.865 73.863 1.00 150.39 259 LEU B N 1
ATOM 6426 C CA . LEU B 1 259 ? -4.286 -3.636 74.751 1.00 149.93 259 LEU B CA 1
ATOM 6427 C C . LEU B 1 259 ? -4.364 -2.252 75.399 1.00 149.33 259 LEU B C 1
ATOM 6428 O O . LEU B 1 259 ? -3.986 -2.119 76.565 1.00 161.58 259 LEU B O 1
ATOM 6433 N N . LEU B 1 260 ? -4.819 -1.228 74.653 1.00 142.51 260 LEU B N 1
ATOM 6434 C CA . LEU B 1 260 ? -5.025 0.104 75.213 1.00 146.91 260 LEU B CA 1
ATOM 6435 C C . LEU B 1 260 ? -6.120 0.081 76.284 1.00 149.43 260 LEU B C 1
ATOM 6436 O O . LEU B 1 260 ? -5.993 0.788 77.281 1.00 160.22 260 LEU B O 1
ATOM 6441 N N . ALA B 1 261 ? -7.182 -0.715 76.064 1.00 149.51 261 ALA B N 1
ATOM 6442 C CA . ALA B 1 261 ? -8.291 -0.855 77.004 1.00 151.72 261 ALA B CA 1
ATOM 6443 C C . ALA B 1 261 ? -7.865 -1.526 78.317 1.00 148.92 261 ALA B C 1
ATOM 6444 O O . ALA B 1 261 ? -8.280 -1.058 79.373 1.00 153.56 261 ALA B O 1
ATOM 6446 N N . VAL B 1 262 ? -7.037 -2.589 78.271 1.00 143.12 262 VAL B N 1
ATOM 6447 C CA . VAL B 1 262 ? -6.583 -3.254 79.497 1.00 142.35 262 VAL B CA 1
ATOM 6448 C C . VAL B 1 262 ? -5.562 -2.412 80.266 1.00 135.72 262 VAL B C 1
ATOM 6449 O O . VAL B 1 262 ? -5.407 -2.661 81.439 1.00 142.88 262 VAL B O 1
ATOM 6453 N N . ILE B 1 263 ? -4.885 -1.438 79.645 1.00 143.29 263 ILE B N 1
ATOM 6454 C CA . ILE B 1 263 ? -3.941 -0.566 80.336 1.00 144.99 263 ILE B CA 1
ATOM 6455 C C . ILE B 1 263 ? -4.711 0.581 80.987 1.00 141.88 263 ILE B C 1
ATOM 6456 O O . ILE B 1 263 ? -4.519 0.801 82.173 1.00 163.58 263 ILE B O 1
ATOM 6461 N N . LEU B 1 264 ? -5.535 1.326 80.236 1.00 140.87 264 LEU B N 1
ATOM 6462 C CA . LEU B 1 264 ? -6.240 2.485 80.776 1.00 147.65 264 LEU B CA 1
ATOM 6463 C C . LEU B 1 264 ? -7.385 2.078 81.710 1.00 151.42 264 LEU B C 1
ATOM 6464 O O . LEU B 1 264 ? -7.430 2.609 82.818 1.00 164.63 264 LEU B O 1
ATOM 6469 N N . PHE B 1 265 ? -8.302 1.179 81.298 1.00 150.44 265 PHE B N 1
ATOM 6470 C CA . PHE B 1 265 ? -9.384 0.730 82.182 1.00 158.38 265 PHE B CA 1
ATOM 6471 C C . PHE B 1 265 ? -8.867 -0.137 83.349 1.00 162.91 265 PHE B C 1
ATOM 6472 O O . PHE B 1 265 ? -9.515 -0.184 84.406 1.00 148.06 265 PHE B O 1
ATOM 6480 N N . GLY B 1 266 ? -7.728 -0.831 83.159 1.00 163.00 266 GLY B N 1
ATOM 6481 C CA . GLY B 1 266 ? -7.048 -1.549 84.232 1.00 160.49 266 GLY B CA 1
ATOM 6482 C C . GLY B 1 266 ? -6.453 -0.627 85.301 1.00 164.03 266 GLY B C 1
ATOM 6483 O O . GLY B 1 266 ? -6.431 -0.987 86.476 1.00 159.31 266 GLY B O 1
ATOM 6484 N N . SER B 1 267 ? -5.964 0.554 84.883 1.00 158.06 267 SER B N 1
ATOM 6485 C CA . SER B 1 267 ? -5.468 1.594 85.779 1.00 157.28 267 SER B CA 1
ATOM 6486 C C . SER B 1 267 ? -6.574 2.159 86.670 1.00 156.35 267 SER B C 1
ATOM 6487 O O . SER B 1 267 ? -6.325 2.412 87.846 1.00 169.95 267 SER B O 1
ATOM 6490 N N . VAL B 1 268 ? -7.771 2.369 86.099 1.00 150.17 268 VAL B N 1
ATOM 6491 C CA . VAL B 1 268 ? -8.948 2.810 86.843 1.00 154.41 268 VAL B CA 1
ATOM 6492 C C . VAL B 1 268 ? -9.364 1.748 87.881 1.00 165.14 268 VAL B C 1
ATOM 6493 O O . VAL B 1 268 ? -9.753 2.101 89.003 1.00 165.82 268 VAL B O 1
ATOM 6497 N N . PHE B 1 269 ? -9.292 0.462 87.502 1.00 159.94 269 PHE B N 1
ATOM 6498 C CA . PHE B 1 269 ? -9.658 -0.660 88.362 1.00 150.27 269 PHE B CA 1
ATOM 6499 C C . PHE B 1 269 ? -8.715 -0.804 89.554 1.00 152.32 269 PHE B C 1
ATOM 6500 O O . PHE B 1 269 ? -9.214 -0.950 90.659 1.00 166.36 269 PHE B O 1
ATOM 6508 N N . ILE B 1 270 ? -7.390 -0.697 89.334 1.00 153.68 270 ILE B N 1
ATOM 6509 C CA . ILE B 1 270 ? -6.387 -0.768 90.401 1.00 161.22 270 ILE B CA 1
ATOM 6510 C C . ILE B 1 270 ? -6.484 0.446 91.340 1.00 167.80 270 ILE B C 1
ATOM 6511 O O . ILE B 1 270 ? -6.295 0.277 92.550 1.00 161.38 270 ILE B O 1
ATOM 6516 N N . TYR B 1 271 ? -6.751 1.647 90.789 1.00 167.60 271 TYR B N 1
ATOM 6517 C CA . TYR B 1 271 ? -6.892 2.871 91.571 1.00 171.39 271 TYR B CA 1
ATOM 6518 C C . TYR B 1 271 ? -8.050 2.760 92.565 1.00 167.28 271 TYR B C 1
ATOM 6519 O O . TYR B 1 271 ? -7.886 3.141 93.717 1.00 176.42 271 TYR B O 1
ATOM 6528 N N . ASN B 1 272 ? -9.195 2.221 92.124 1.00 168.74 272 ASN B N 1
ATOM 6529 C CA . ASN B 1 272 ? -10.347 2.026 92.997 1.00 173.77 272 ASN B CA 1
ATOM 6530 C C . ASN B 1 272 ? -10.150 0.838 93.954 1.00 173.90 272 ASN B C 1
ATOM 6531 O O . ASN B 1 272 ? -10.736 0.849 95.037 1.00 179.23 272 ASN B O 1
ATOM 6536 N N . ILE B 1 273 ? -9.337 -0.168 93.580 1.00 165.85 273 ILE B N 1
ATOM 6537 C CA . ILE B 1 273 ? -8.970 -1.291 94.444 1.00 167.36 273 ILE B CA 1
ATOM 6538 C C . ILE B 1 273 ? -8.137 -0.793 95.625 1.00 163.68 273 ILE B C 1
ATOM 6539 O O . ILE B 1 273 ? -8.406 -1.169 96.764 1.00 169.86 273 ILE B O 1
ATOM 6544 N N . LEU B 1 274 ? -7.095 0.000 95.336 1.00 164.95 274 LEU B N 1
ATOM 6545 C CA . LEU B 1 274 ? -6.262 0.578 96.386 1.00 163.54 274 LEU B CA 1
ATOM 6546 C C . LEU B 1 274 ? -7.071 1.579 97.215 1.00 164.15 274 LEU B C 1
ATOM 6547 O O . LEU B 1 274 ? -6.865 1.658 98.425 1.00 170.40 274 LEU B O 1
ATOM 6552 N N . GLY B 1 275 ? -8.000 2.303 96.566 1.00 160.81 275 GLY B N 1
ATOM 6553 C CA . GLY B 1 275 ? -8.930 3.192 97.238 1.00 162.61 275 GLY B CA 1
ATOM 6554 C C . GLY B 1 275 ? -9.851 2.483 98.231 1.00 160.28 275 GLY B C 1
ATOM 6555 O O . GLY B 1 275 ? -10.122 3.041 99.285 1.00 154.77 275 GLY B O 1
ATOM 6556 N N . VAL B 1 276 ? -10.355 1.288 97.888 1.00 158.65 276 VAL B N 1
ATOM 6557 C CA . VAL B 1 276 ? -11.220 0.536 98.797 1.00 156.74 276 VAL B CA 1
ATOM 6558 C C . VAL B 1 276 ? -10.419 -0.105 99.928 1.00 160.69 276 VAL B C 1
ATOM 6559 O O . VAL B 1 276 ? -10.942 -0.175 101.046 1.00 190.16 276 VAL B O 1
ATOM 6563 N N . LEU B 1 277 ? -9.172 -0.540 99.662 1.00 153.15 277 LEU B N 1
ATOM 6564 C CA . LEU B 1 277 ? -8.308 -1.122 100.693 1.00 157.53 277 LEU B CA 1
ATOM 6565 C C . LEU B 1 277 ? -7.870 -0.081 101.740 1.00 161.05 277 LEU B C 1
ATOM 6566 O O . LEU B 1 277 ? -7.973 -0.344 102.945 1.00 144.59 277 LEU B O 1
ATOM 6571 N N . ASN B 1 278 ? -7.407 1.094 101.275 1.00 170.59 278 ASN B N 1
ATOM 6572 C CA . ASN B 1 278 ? -6.974 2.191 102.139 1.00 173.71 278 ASN B CA 1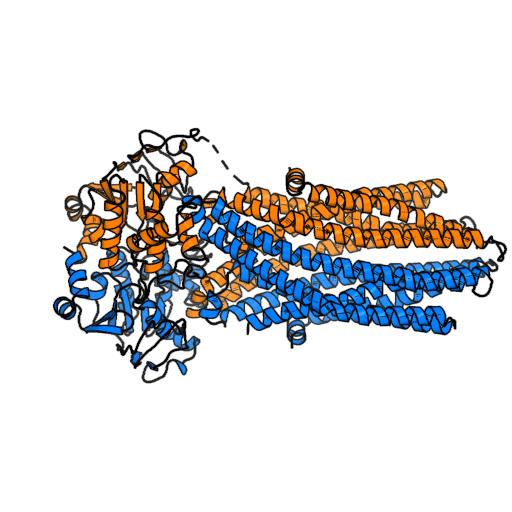
ATOM 6573 C C . ASN B 1 278 ? -8.142 2.936 102.807 1.00 168.65 278 ASN B C 1
ATOM 6574 O O . ASN B 1 278 ? -7.892 3.721 103.726 1.00 178.17 278 ASN B O 1
ATOM 6579 N N . GLY B 1 279 ? -9.393 2.729 102.350 1.00 158.47 279 GLY B N 1
ATOM 6580 C CA . GLY B 1 279 ? -10.579 3.354 102.917 1.00 155.67 279 GLY B CA 1
ATOM 6581 C C . GLY B 1 279 ? -10.915 4.734 102.337 1.00 161.32 279 GLY B C 1
ATOM 6582 O O . GLY B 1 279 ? -11.794 5.396 102.884 1.00 158.98 279 GLY B O 1
ATOM 6583 N N . VAL B 1 280 ? -10.292 5.135 101.209 1.00 166.87 280 VAL B N 1
ATOM 6584 C CA . VAL B 1 280 ? -10.543 6.414 100.541 1.00 166.28 280 VAL B CA 1
ATOM 6585 C C . VAL B 1 280 ? -11.770 6.327 99.608 1.00 165.46 280 VAL B C 1
ATOM 6586 O O . VAL B 1 280 ? -12.388 7.360 99.329 1.00 173.42 280 VAL B O 1
ATOM 6590 N N . VAL B 1 281 ? -12.127 5.119 99.116 1.00 158.17 281 VAL B N 1
ATOM 6591 C CA . VAL B 1 281 ? -13.224 4.878 98.179 1.00 156.51 281 VAL B CA 1
ATOM 6592 C C . VAL B 1 281 ? -14.197 3.863 98.792 1.00 149.62 281 VAL B C 1
ATOM 6593 O O . VAL B 1 281 ? -13.750 2.890 99.401 1.00 149.16 281 VAL B O 1
ATOM 6597 N N . SER B 1 282 ? -15.519 4.062 98.580 1.00 144.36 282 SER B N 1
ATOM 6598 C CA . SER B 1 282 ? -16.557 3.144 99.065 1.00 143.76 282 SER B CA 1
ATOM 6599 C C . SER B 1 282 ? -16.710 1.933 98.141 1.00 147.92 282 SER B C 1
ATOM 6600 O O . SER B 1 282 ? -16.345 2.007 96.973 1.00 156.01 282 SER B O 1
ATOM 6603 N N . ILE B 1 283 ? -17.273 0.823 98.652 1.00 153.60 283 ILE B N 1
ATOM 6604 C CA . ILE B 1 283 ? -17.507 -0.381 97.850 1.00 164.06 283 ILE B CA 1
ATOM 6605 C C . ILE B 1 283 ? -18.581 -0.091 96.791 1.00 164.33 283 ILE B C 1
ATOM 6606 O O . ILE B 1 283 ? -18.424 -0.529 95.650 1.00 145.89 283 ILE B O 1
ATOM 6611 N N . GLY B 1 284 ? -19.638 0.660 97.166 1.00 170.57 284 GLY B N 1
ATOM 6612 C CA . GLY B 1 284 ? -20.686 1.091 96.249 1.00 163.32 284 GLY B CA 1
ATOM 6613 C C . GLY B 1 284 ? -20.141 1.849 95.041 1.00 160.05 284 GLY B C 1
ATOM 6614 O O . GLY B 1 284 ? -20.564 1.581 93.923 1.00 163.04 284 GLY B O 1
ATOM 6615 N N . HIS B 1 285 ? -19.174 2.746 95.284 1.00 154.38 285 HIS B N 1
ATOM 6616 C CA . HIS B 1 285 ? -18.485 3.485 94.235 1.00 146.34 285 HIS B CA 1
ATOM 6617 C C . HIS B 1 285 ? -17.567 2.575 93.420 1.00 146.41 285 HIS B C 1
ATOM 6618 O O . HIS B 1 285 ? -17.509 2.743 92.209 1.00 161.30 285 HIS B O 1
ATOM 6625 N N . PHE B 1 286 ? -16.850 1.644 94.070 1.00 140.91 286 PHE B N 1
ATOM 6626 C CA . PHE B 1 286 ? -15.974 0.693 93.389 1.00 141.02 286 PHE B CA 1
ATOM 6627 C C . PHE B 1 286 ? -16.759 -0.182 92.414 1.00 140.87 286 PHE B C 1
ATOM 6628 O O . PHE B 1 286 ? -16.334 -0.288 91.276 1.00 137.16 286 PHE B O 1
ATOM 6636 N N . ILE B 1 287 ? -17.905 -0.733 92.851 1.00 145.35 287 ILE B N 1
ATOM 6637 C CA . ILE B 1 287 ? -18.775 -1.548 92.006 1.00 147.09 287 ILE B CA 1
ATOM 6638 C C . ILE B 1 287 ? -19.366 -0.705 90.867 1.00 146.19 287 ILE B C 1
ATOM 6639 O O . ILE B 1 287 ? -19.436 -1.205 89.744 1.00 154.38 287 ILE B O 1
ATOM 6644 N N . MET B 1 288 ? -19.735 0.564 91.131 1.00 141.75 288 MET B N 1
ATOM 6645 C CA . MET B 1 288 ? -20.245 1.477 90.110 1.00 138.46 288 MET B CA 1
ATOM 6646 C C . MET B 1 288 ? -19.199 1.715 89.011 1.00 139.29 288 MET B C 1
ATOM 6647 O O . MET B 1 288 ? -19.542 1.681 87.834 1.00 136.01 288 MET B O 1
ATOM 6652 N N . ILE B 1 289 ? -17.929 1.909 89.399 1.00 135.31 289 ILE B N 1
ATOM 6653 C CA . ILE B 1 289 ? -16.825 2.101 88.467 1.00 128.76 289 ILE B CA 1
ATOM 6654 C C . ILE B 1 289 ? -16.564 0.828 87.667 1.00 130.64 289 ILE B C 1
ATOM 6655 O O . ILE B 1 289 ? -16.472 0.941 86.447 1.00 150.83 289 ILE B O 1
ATOM 6660 N N . THR B 1 290 ? -16.471 -0.345 88.303 1.00 131.21 290 THR B N 1
ATOM 6661 C CA . THR B 1 290 ? -16.215 -1.578 87.558 1.00 138.66 290 THR B CA 1
ATOM 6662 C C . THR B 1 290 ? -17.371 -1.886 86.606 1.00 140.85 290 THR B C 1
ATOM 6663 O O . THR B 1 290 ? -17.107 -2.280 85.487 1.00 147.82 290 THR B O 1
ATOM 6667 N N . SER B 1 291 ? -18.627 -1.684 87.036 1.00 143.83 291 SER B N 1
ATOM 6668 C CA . SER B 1 291 ? -19.779 -1.881 86.157 1.00 152.58 291 SER B CA 1
ATOM 6669 C C . SER B 1 291 ? -19.783 -0.891 84.986 1.00 152.28 291 SER B C 1
ATOM 6670 O O . SER B 1 291 ? -20.259 -1.265 83.921 1.00 162.94 291 SER B O 1
ATOM 6673 N N . TYR B 1 292 ? -19.221 0.322 85.156 1.00 147.05 292 TYR B N 1
ATOM 6674 C CA . TYR B 1 292 ? -19.067 1.279 84.062 1.00 140.12 292 TYR B CA 1
ATOM 6675 C C . TYR B 1 292 ? -17.998 0.821 83.067 1.00 144.40 292 TYR B C 1
ATOM 6676 O O . TYR B 1 292 ? -18.205 0.979 81.863 1.00 154.29 292 TYR B O 1
ATOM 6685 N N . ILE B 1 293 ? -16.893 0.228 83.556 1.00 141.77 293 ILE B N 1
ATOM 6686 C CA . ILE B 1 293 ? -15.840 -0.358 82.720 1.00 142.48 293 ILE B CA 1
ATOM 6687 C C . ILE B 1 293 ? -16.418 -1.443 81.801 1.00 141.27 293 ILE B C 1
ATOM 6688 O O . ILE B 1 293 ? -16.134 -1.419 80.600 1.00 156.25 293 ILE B O 1
ATOM 6693 N N . ILE B 1 294 ? -17.267 -2.325 82.354 1.00 135.32 294 ILE B N 1
ATOM 6694 C CA . ILE B 1 294 ? -17.919 -3.403 81.615 1.00 139.19 294 ILE B CA 1
ATOM 6695 C C . ILE B 1 294 ? -18.943 -2.812 80.629 1.00 143.53 294 ILE B C 1
ATOM 6696 O O . ILE B 1 294 ? -18.946 -3.212 79.460 1.00 162.05 294 ILE B O 1
ATOM 6701 N N . LEU B 1 295 ? -19.800 -1.874 81.096 1.00 141.46 295 LEU B N 1
ATOM 6702 C CA . LEU B 1 295 ? -20.830 -1.224 80.279 1.00 143.48 295 LEU B CA 1
ATOM 6703 C C . LEU B 1 295 ? -20.235 -0.520 79.049 1.00 145.43 295 LEU B C 1
ATOM 6704 O O . LEU B 1 295 ? -20.780 -0.678 77.955 1.00 134.84 295 LEU B O 1
ATOM 6709 N N . LEU B 1 296 ? -19.120 0.214 79.249 1.00 148.26 296 LEU B N 1
ATOM 6710 C CA . LEU B 1 296 ? -18.443 0.986 78.208 1.00 155.00 296 LEU B CA 1
ATOM 6711 C C . LEU B 1 296 ? -17.901 0.164 77.031 1.00 163.02 296 LEU B C 1
ATOM 6712 O O . LEU B 1 296 ? -17.713 0.757 75.968 1.00 173.32 296 LEU B O 1
ATOM 6717 N N . SER B 1 297 ? -17.661 -1.151 77.178 1.00 161.83 297 SER B N 1
ATOM 6718 C CA . SER B 1 297 ? -17.183 -1.985 76.073 1.00 161.48 297 SER B CA 1
ATOM 6719 C C . SER B 1 297 ? -18.119 -1.976 74.855 1.00 163.69 297 SER B C 1
ATOM 6720 O O . SER B 1 297 ? -17.640 -1.834 73.730 1.00 172.11 297 SER B O 1
ATOM 6723 N N . THR B 1 298 ? -19.439 -2.124 75.074 1.00 165.40 298 THR B N 1
ATOM 6724 C CA . THR B 1 298 ? -20.421 -2.168 73.991 1.00 161.27 298 THR B CA 1
ATOM 6725 C C . THR B 1 298 ? -20.455 -0.859 73.191 1.00 159.27 298 THR B C 1
ATOM 6726 O O . THR B 1 298 ? -20.350 -0.925 71.967 1.00 175.19 298 THR B O 1
ATOM 6730 N N . PRO B 1 299 ? -20.600 0.347 73.796 1.00 153.34 299 PRO B N 1
ATOM 6731 C CA . PRO B 1 299 ? -20.548 1.602 73.041 1.00 156.30 299 PRO B CA 1
ATOM 6732 C C . PRO B 1 299 ? -19.234 1.823 72.294 1.00 153.25 299 PRO B C 1
ATOM 6733 O O . PRO B 1 299 ? -19.279 2.321 71.177 1.00 157.58 299 PRO B O 1
ATOM 6737 N N . VAL B 1 300 ? -18.094 1.462 72.916 1.00 155.17 300 VAL B N 1
ATOM 6738 C CA . VAL B 1 300 ? -16.769 1.610 72.314 1.00 156.56 300 VAL B CA 1
ATOM 6739 C C . VAL B 1 300 ? -16.674 0.753 71.050 1.00 155.25 300 VAL B C 1
ATOM 6740 O O . VAL B 1 300 ? -16.160 1.257 70.043 1.00 149.67 300 VAL B O 1
ATOM 6744 N N . GLU B 1 301 ? -17.187 -0.496 71.117 1.00 152.49 301 GLU B N 1
ATOM 6745 C CA . GLU B 1 301 ? -17.297 -1.398 69.966 1.00 152.50 301 GLU B CA 1
ATOM 6746 C C . GLU B 1 301 ? -18.138 -0.790 68.827 1.00 138.36 301 GLU B C 1
ATOM 6747 O O . GLU B 1 301 ? -17.800 -0.948 67.660 1.00 129.69 301 GLU B O 1
ATOM 6753 N N . ASN B 1 302 ? -19.240 -0.115 69.173 1.00 135.64 302 ASN B N 1
ATOM 6754 C CA . ASN B 1 302 ? -20.127 0.550 68.232 1.00 132.93 302 ASN B CA 1
ATOM 6755 C C . ASN B 1 302 ? -19.491 1.798 67.617 1.00 134.87 302 ASN B C 1
ATOM 6756 O O . ASN B 1 302 ? -19.785 2.097 66.464 1.00 141.88 302 ASN B O 1
ATOM 6761 N N . ILE B 1 303 ? -18.663 2.544 68.367 1.00 132.04 303 ILE B N 1
ATOM 6762 C CA . ILE B 1 303 ? -17.937 3.696 67.824 1.00 136.72 303 ILE B CA 1
ATOM 6763 C C . ILE B 1 303 ? -16.847 3.201 66.864 1.00 140.24 303 ILE B C 1
ATOM 6764 O O . ILE B 1 303 ? -16.678 3.781 65.792 1.00 136.69 303 ILE B O 1
ATOM 6769 N N . GLY B 1 304 ? -16.131 2.131 67.245 1.00 145.78 304 GLY B N 1
ATOM 6770 C CA . GLY B 1 304 ? -15.136 1.482 66.397 1.00 143.65 304 GLY B CA 1
ATOM 6771 C C . GLY B 1 304 ? -15.704 0.975 65.075 1.00 137.47 304 GLY B C 1
ATOM 6772 O O . GLY B 1 304 ? -15.044 1.091 64.050 1.00 125.31 304 GLY B O 1
ATOM 6773 N N . ALA B 1 305 ? -16.933 0.441 65.118 1.00 138.81 305 ALA B N 1
ATOM 6774 C CA . ALA B 1 305 ? -17.667 0.037 63.928 1.00 135.49 305 ALA B CA 1
ATOM 6775 C C . ALA B 1 305 ? -18.149 1.261 63.156 1.00 133.94 305 ALA B C 1
ATOM 6776 O O . ALA B 1 305 ? -18.016 1.272 61.954 1.00 149.31 305 ALA B O 1
ATOM 6778 N N . LEU B 1 306 ? -18.690 2.294 63.830 1.00 134.59 306 LEU B N 1
ATOM 6779 C CA . LEU B 1 306 ? -19.188 3.500 63.164 1.00 127.32 306 LEU B CA 1
ATOM 6780 C C . LEU B 1 306 ? -18.105 4.124 62.293 1.00 132.62 306 LEU B C 1
ATOM 6781 O O . LEU B 1 306 ? -18.376 4.393 61.126 1.00 147.61 306 LEU B O 1
ATOM 6786 N N . LEU B 1 307 ? -16.902 4.325 62.856 1.00 136.87 307 LEU B N 1
ATOM 6787 C CA . LEU B 1 307 ? -15.803 4.965 62.141 1.00 148.52 307 LEU B CA 1
ATOM 6788 C C . LEU B 1 307 ? -15.350 4.139 60.933 1.00 141.87 307 LEU B C 1
ATOM 6789 O O . LEU B 1 307 ? -15.258 4.693 59.837 1.00 136.96 307 LEU B O 1
ATOM 6794 N N . SER B 1 308 ? -15.158 2.821 61.127 1.00 141.24 308 SER B N 1
ATOM 6795 C CA . SER B 1 308 ? -14.669 1.918 60.088 1.00 142.25 308 SER B CA 1
ATOM 6796 C C . SER B 1 308 ? -15.704 1.654 58.992 1.00 135.65 308 SER B C 1
ATOM 6797 O O . SER B 1 308 ? -15.364 1.768 57.819 1.00 137.89 308 SER B O 1
ATOM 6800 N N . GLU B 1 309 ? -16.937 1.304 59.376 1.00 131.86 309 GLU B N 1
ATOM 6801 C CA . GLU B 1 309 ? -17.953 0.838 58.438 1.00 136.16 309 GLU B CA 1
ATOM 6802 C C . GLU B 1 309 ? -18.449 1.998 57.574 1.00 144.03 309 GLU B C 1
ATOM 6803 O O . GLU B 1 309 ? -18.745 1.759 56.405 1.00 155.29 309 GLU B O 1
ATOM 6809 N N . ILE B 1 310 ? -18.507 3.239 58.103 1.00 143.86 310 ILE B N 1
ATOM 6810 C CA . ILE B 1 310 ? -18.894 4.374 57.271 1.00 153.89 310 ILE B CA 1
ATOM 6811 C C . ILE B 1 310 ? -17.795 4.692 56.249 1.00 150.22 310 ILE B C 1
ATOM 6812 O O . ILE B 1 310 ? -18.128 4.845 55.091 1.00 152.84 310 ILE B O 1
ATOM 6817 N N . ARG B 1 311 ? -16.513 4.702 56.650 1.00 144.10 311 ARG B N 1
ATOM 6818 C CA . ARG B 1 311 ? -15.424 4.970 55.705 1.00 145.45 311 ARG B CA 1
ATOM 6819 C C . ARG B 1 311 ? -15.233 3.789 54.731 1.00 149.72 311 ARG B C 1
ATOM 6820 O O . ARG B 1 311 ? -14.871 4.033 53.586 1.00 168.70 311 ARG B O 1
ATOM 6828 N N . GLN B 1 312 ? -15.490 2.533 55.147 1.00 149.36 312 GLN B N 1
ATOM 6829 C CA . GLN B 1 312 ? -15.336 1.358 54.285 1.00 147.80 312 GLN B CA 1
ATOM 6830 C C . GLN B 1 312 ? -16.476 1.252 53.269 1.00 144.06 312 GLN B C 1
ATOM 6831 O O . GLN B 1 312 ? -16.192 1.030 52.085 1.00 137.12 312 GLN B O 1
ATOM 6837 N N . SER B 1 313 ? -17.732 1.311 53.758 1.00 138.38 313 SER B N 1
ATOM 6838 C CA . SER B 1 313 ? -18.911 1.195 52.911 1.00 141.80 313 SER B CA 1
ATOM 6839 C C . SER B 1 313 ? -19.119 2.436 52.038 1.00 152.56 313 SER B C 1
ATOM 6840 O O . SER B 1 313 ? -19.644 2.290 50.937 1.00 159.95 313 SER B O 1
ATOM 6843 N N . MET B 1 314 ? -18.740 3.641 52.507 1.00 152.36 314 MET B N 1
ATOM 6844 C CA . MET B 1 314 ? -18.862 4.834 51.672 1.00 154.01 314 MET B CA 1
ATOM 6845 C C . MET B 1 314 ? -17.841 4.819 50.534 1.00 153.73 314 MET B C 1
ATOM 6846 O O . MET B 1 314 ? -18.172 5.283 49.450 1.00 149.47 314 MET B O 1
ATOM 6851 N N . SER B 1 315 ? -16.628 4.291 50.779 1.00 152.44 315 SER B N 1
ATOM 6852 C CA . SER B 1 315 ? -15.589 4.149 49.763 1.00 152.36 315 SER B CA 1
ATOM 6853 C C . SER B 1 315 ? -15.983 3.141 48.669 1.00 152.47 315 SER B C 1
ATOM 6854 O O . SER B 1 315 ? -15.811 3.436 47.490 1.00 155.69 315 SER B O 1
ATOM 6857 N N . SER B 1 316 ? -16.493 1.960 49.054 1.00 152.18 316 SER B N 1
ATOM 6858 C CA . SER B 1 316 ? -16.893 0.909 48.117 1.00 147.18 316 SER B CA 1
ATOM 6859 C C . SER B 1 316 ? -18.188 1.258 47.376 1.00 145.90 316 SER B C 1
ATOM 6860 O O . SER B 1 316 ? -18.348 0.838 46.229 1.00 147.34 316 SER B O 1
ATOM 6863 N N . LEU B 1 317 ? -19.116 1.984 48.020 1.00 142.30 317 LEU B N 1
ATOM 6864 C CA . LEU B 1 317 ? -20.353 2.398 47.365 1.00 141.93 317 LEU B CA 1
ATOM 6865 C C . LEU B 1 317 ? -20.117 3.607 46.457 1.00 142.52 317 LEU B C 1
ATOM 6866 O O . LEU B 1 317 ? -20.897 3.793 45.531 1.00 152.26 317 LEU B O 1
ATOM 6871 N N . ALA B 1 318 ? -19.078 4.430 46.714 1.00 145.58 318 ALA B N 1
ATOM 6872 C CA . ALA B 1 318 ? -18.694 5.533 45.831 1.00 154.65 318 ALA B CA 1
ATOM 6873 C C . ALA B 1 318 ? -18.219 5.023 44.469 1.00 168.33 318 ALA B C 1
ATOM 6874 O O . ALA B 1 318 ? -18.582 5.610 43.452 1.00 181.13 318 ALA B O 1
ATOM 6876 N N . GLY B 1 319 ? -17.414 3.944 44.468 1.00 161.96 319 GLY B N 1
ATOM 6877 C CA . GLY B 1 319 ? -16.961 3.278 43.254 1.00 149.33 319 GLY B CA 1
ATOM 6878 C C . GLY B 1 319 ? -18.107 2.733 42.397 1.00 148.27 319 GLY B C 1
ATOM 6879 O O . GLY B 1 319 ? -18.062 2.856 41.175 1.00 161.54 319 GLY B O 1
ATOM 6880 N N . PHE B 1 320 ? -19.126 2.144 43.041 1.00 136.01 320 PHE B N 1
ATOM 6881 C CA . PHE B 1 320 ? -20.303 1.612 42.356 1.00 133.47 320 PHE B CA 1
ATOM 6882 C C . PHE B 1 320 ? -21.132 2.712 41.683 1.00 145.85 320 PHE B C 1
ATOM 6883 O O . PHE B 1 320 ? -21.529 2.523 40.539 1.00 163.24 320 PHE B O 1
ATOM 6891 N N . ILE B 1 321 ? -21.394 3.831 42.382 1.00 153.05 321 ILE B N 1
ATOM 6892 C CA . ILE B 1 321 ? -22.123 4.985 41.850 1.00 167.53 321 ILE B CA 1
ATOM 6893 C C . ILE B 1 321 ? -21.353 5.588 40.660 1.00 173.25 321 ILE B C 1
ATOM 6894 O O . ILE B 1 321 ? -21.973 5.905 39.647 1.00 187.36 321 ILE B O 1
ATOM 6899 N N . GLN B 1 322 ? -20.012 5.706 40.776 1.00 180.43 322 GLN B N 1
ATOM 6900 C CA . GLN B 1 322 ? -19.144 6.254 39.732 1.00 201.55 322 GLN B CA 1
ATOM 6901 C C . GLN B 1 322 ? -19.183 5.445 38.424 1.00 208.59 322 GLN B C 1
ATOM 6902 O O . GLN B 1 322 ? -19.322 6.058 37.364 1.00 210.80 322 GLN B O 1
ATOM 6908 N N . ARG B 1 323 ? -19.021 4.109 38.497 1.00 204.32 323 ARG B N 1
ATOM 6909 C CA . ARG B 1 323 ? -18.944 3.258 37.308 1.00 195.64 323 ARG B CA 1
ATOM 6910 C C . ARG B 1 323 ? -20.273 3.236 36.538 1.00 190.90 323 ARG B C 1
ATOM 6911 O O . ARG B 1 323 ? -20.275 3.456 35.322 1.00 215.91 323 ARG B O 1
ATOM 6919 N N . HIS B 1 324 ? -21.390 2.958 37.234 1.00 182.48 324 HIS B N 1
ATOM 6920 C CA . HIS B 1 324 ? -22.706 2.852 36.609 1.00 187.90 324 HIS B CA 1
ATOM 6921 C C . HIS B 1 324 ? -23.253 4.231 36.226 1.00 200.80 324 HIS B C 1
ATOM 6922 O O . HIS B 1 324 ? -23.705 4.392 35.091 1.00 197.92 324 HIS B O 1
ATOM 6929 N N . ALA B 1 325 ? -23.245 5.209 37.155 1.00 212.26 325 ALA B N 1
ATOM 6930 C CA . ALA B 1 325 ? -23.745 6.552 36.848 1.00 219.38 325 ALA B CA 1
ATOM 6931 C C . ALA B 1 325 ? -22.863 7.267 35.815 1.00 228.26 325 ALA B C 1
ATOM 6932 O O . ALA B 1 325 ? -23.415 8.018 35.007 1.00 214.65 325 ALA B O 1
ATOM 6934 N N . GLU B 1 326 ? -21.534 7.018 35.820 1.00 239.21 326 GLU B N 1
ATOM 6935 C CA . GLU B 1 326 ? -20.600 7.596 34.852 1.00 241.49 326 GLU B CA 1
ATOM 6936 C C . GLU B 1 326 ? -19.635 6.516 34.344 1.00 226.62 326 GLU B C 1
ATOM 6937 O O . GLU B 1 326 ? -19.857 6.012 33.227 1.00 196.59 326 GLU B O 1
ATOM 6943 N N . PRO B 1 332 ? -28.691 16.508 23.452 1.00 205.31 332 PRO B N 1
ATOM 6944 C CA . PRO B 1 332 ? -29.600 17.561 22.978 1.00 204.82 332 PRO B CA 1
ATOM 6945 C C . PRO B 1 332 ? -30.589 17.005 21.949 1.00 205.22 332 PRO B C 1
ATOM 6946 O O . PRO B 1 332 ? -30.306 17.014 20.759 1.00 213.65 332 PRO B O 1
ATOM 6950 N N . SER B 1 333 ? -31.752 16.521 22.422 1.00 198.87 333 SER B N 1
ATOM 6951 C CA . SER B 1 333 ? -32.803 15.927 21.593 1.00 192.64 333 SER B CA 1
ATOM 6952 C C . SER B 1 333 ? -33.959 16.909 21.360 1.00 187.61 333 SER B C 1
ATOM 6953 O O . SER B 1 333 ? -34.173 17.802 22.175 1.00 178.34 333 SER B O 1
ATOM 6956 N N . ILE B 1 334 ? -34.697 16.730 20.240 1.00 197.78 334 ILE B N 1
ATOM 6957 C CA . ILE B 1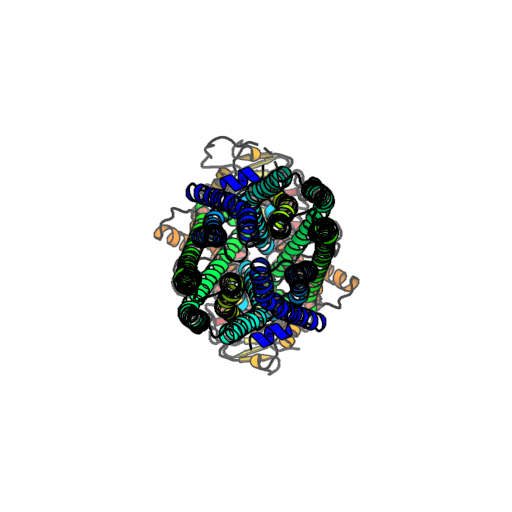 334 ? -35.824 17.579 19.856 1.00 201.75 334 ILE B CA 1
ATOM 6958 C C . ILE B 1 334 ? -37.061 17.140 20.653 1.00 199.44 334 ILE B C 1
ATOM 6959 O O . ILE B 1 334 ? -37.420 15.961 20.576 1.00 191.05 334 ILE B O 1
ATOM 6964 N N . PRO B 1 335 ? -37.806 18.053 21.338 1.00 214.04 335 PRO B N 1
ATOM 6965 C CA . PRO B 1 335 ? -38.973 17.656 22.142 1.00 220.05 335 PRO B CA 1
ATOM 6966 C C . PRO B 1 335 ? -40.202 17.186 21.343 1.00 216.23 335 PRO B C 1
ATOM 6967 O O . PRO B 1 335 ? -40.800 17.963 20.599 1.00 199.04 335 PRO B O 1
ATOM 6971 N N . PHE B 1 336 ? -40.538 15.890 21.492 1.00 225.32 336 PHE B N 1
ATOM 6972 C CA . PHE B 1 336 ? -41.711 15.235 20.910 1.00 225.71 336 PHE B CA 1
ATOM 6973 C C . PHE B 1 336 ? -41.735 15.388 19.382 1.00 222.14 336 PHE B C 1
ATOM 6974 O O . PHE B 1 336 ? -42.773 15.708 18.797 1.00 206.40 336 PHE B O 1
ATOM 6982 N N . LEU B 1 337 ? -40.560 15.131 18.770 1.00 229.24 337 LEU B N 1
ATOM 6983 C CA . LEU B 1 337 ? -40.339 15.233 17.331 1.00 240.19 337 LEU B CA 1
ATOM 6984 C C . LEU B 1 337 ? -41.175 14.166 16.619 1.00 239.16 337 LEU B C 1
ATOM 6985 O O . LEU B 1 337 ? -41.199 13.023 17.075 1.00 234.50 337 LEU B O 1
ATOM 6990 N N . ASN B 1 338 ? -41.882 14.569 15.547 1.00 241.57 338 ASN B N 1
ATOM 6991 C CA . ASN B 1 338 ? -42.785 13.716 14.776 1.00 235.26 338 ASN B CA 1
ATOM 6992 C C . ASN B 1 338 ? -42.077 13.249 13.501 1.00 231.27 338 ASN B C 1
ATOM 6993 O O . ASN B 1 338 ? -41.942 14.035 12.563 1.00 243.76 338 ASN B O 1
ATOM 6998 N N . MET B 1 339 ? -41.616 11.982 13.476 1.00 221.44 339 MET B N 1
ATOM 6999 C CA . MET B 1 339 ? -40.884 11.441 12.340 1.00 216.24 339 MET B CA 1
ATOM 7000 C C . MET B 1 339 ? -41.837 11.193 11.173 1.00 220.17 339 MET B C 1
ATOM 7001 O O . MET B 1 339 ? -42.991 10.823 11.381 1.00 220.75 339 MET B O 1
ATOM 7006 N N . GLU B 1 340 ? -41.313 11.380 9.949 1.00 225.95 340 GLU B N 1
ATOM 7007 C CA . GLU B 1 340 ? -42.077 11.258 8.711 1.00 217.14 340 GLU B CA 1
ATOM 7008 C C . GLU B 1 340 ? -42.358 9.772 8.431 1.00 208.65 340 GLU B C 1
ATOM 7009 O O . GLU B 1 340 ? -41.740 8.883 9.020 1.00 216.84 340 GLU B O 1
ATOM 7015 N N . ARG B 1 341 ? -43.339 9.489 7.563 1.00 200.38 341 ARG B N 1
ATOM 7016 C CA . ARG B 1 341 ? -43.600 8.134 7.075 1.00 201.14 341 ARG B CA 1
ATOM 7017 C C . ARG B 1 341 ? -42.420 7.622 6.235 1.00 192.93 341 ARG B C 1
ATOM 7018 O O . ARG B 1 341 ? -42.051 6.461 6.378 1.00 179.35 341 ARG B O 1
ATOM 7026 N N . LYS B 1 342 ? -41.850 8.477 5.362 1.00 196.06 342 LYS B N 1
ATOM 7027 C CA . LYS B 1 342 ? -40.797 8.118 4.414 1.00 185.09 342 LYS B CA 1
ATOM 7028 C C . LYS B 1 342 ? -39.519 8.870 4.783 1.00 169.26 342 LYS B C 1
ATOM 7029 O O . LYS B 1 342 ? -39.530 10.101 4.839 1.00 166.21 342 LYS B O 1
ATOM 7035 N N . LEU B 1 343 ? -38.424 8.139 5.062 1.00 159.89 343 LEU B N 1
ATOM 7036 C CA . LEU B 1 343 ? -37.180 8.739 5.552 1.00 166.26 343 LEU B CA 1
ATOM 7037 C C . LEU B 1 343 ? -36.011 8.424 4.622 1.00 153.85 343 LEU B C 1
ATOM 7038 O O . LEU B 1 343 ? -35.829 7.264 4.245 1.00 143.13 343 LEU B O 1
ATOM 7043 N N . ASN B 1 344 ? -35.206 9.467 4.329 1.00 154.21 344 ASN B N 1
ATOM 7044 C CA . ASN B 1 344 ? -34.007 9.384 3.506 1.00 164.40 344 ASN B CA 1
ATOM 7045 C C . ASN B 1 344 ? -32.798 9.534 4.425 1.00 157.87 344 ASN B C 1
ATOM 7046 O O . ASN B 1 344 ? -32.801 10.424 5.275 1.00 157.59 344 ASN B O 1
ATOM 7051 N N . LEU B 1 345 ? -31.757 8.707 4.210 1.00 158.84 345 LEU B N 1
ATOM 7052 C CA . LEU B 1 345 ? -30.556 8.716 5.036 1.00 166.55 345 LEU B CA 1
ATOM 7053 C C . LEU B 1 345 ? -29.440 9.453 4.295 1.00 163.03 345 LEU B C 1
ATOM 7054 O O . LEU B 1 345 ? -29.088 9.047 3.191 1.00 176.40 345 LEU B O 1
ATOM 7059 N N . SER B 1 346 ? -28.874 10.502 4.917 1.00 161.08 346 SER B N 1
ATOM 7060 C CA . SER B 1 346 ? -27.821 11.314 4.317 1.00 161.25 346 SER B CA 1
ATOM 7061 C C . SER B 1 346 ? -26.607 11.371 5.249 1.00 164.19 346 SER B C 1
ATOM 7062 O O . SER B 1 346 ? -26.590 12.155 6.201 1.00 180.51 346 SER B O 1
ATOM 7065 N N . ILE B 1 347 ? -25.598 10.525 4.986 1.00 154.99 347 ILE B N 1
ATOM 7066 C CA . ILE B 1 347 ? -24.395 10.439 5.808 1.00 153.49 347 ILE B CA 1
ATOM 7067 C C . ILE B 1 347 ? -23.301 11.267 5.133 1.00 153.78 347 ILE B C 1
ATOM 7068 O O . ILE B 1 347 ? -22.927 10.962 4.019 1.00 161.94 347 ILE B O 1
ATOM 7073 N N . ARG B 1 348 ? -22.781 12.299 5.814 1.00 160.48 348 ARG B N 1
ATOM 7074 C CA . ARG B 1 348 ? -21.799 13.237 5.272 1.00 167.11 348 ARG B CA 1
ATOM 7075 C C . ARG B 1 348 ? -20.500 13.211 6.094 1.00 169.70 348 ARG B C 1
ATOM 7076 O O . ARG B 1 348 ? -20.489 13.675 7.237 1.00 173.21 348 ARG B O 1
ATOM 7084 N N . GLU B 1 349 ? -19.408 12.696 5.488 1.00 171.38 349 GLU B N 1
ATOM 7085 C CA . GLU B 1 349 ? -18.045 12.665 6.023 1.00 177.55 349 GLU B CA 1
ATOM 7086 C C . GLU B 1 349 ? -17.961 11.991 7.400 1.00 179.64 349 GLU B C 1
ATOM 7087 O O . GLU B 1 349 ? -17.288 12.497 8.306 1.00 180.33 349 GLU B O 1
ATOM 7093 N N . LEU B 1 350 ? -18.606 10.817 7.536 1.00 179.86 350 LEU B N 1
ATOM 7094 C CA . LEU B 1 350 ? -18.636 10.063 8.791 1.00 171.17 350 LEU B CA 1
ATOM 7095 C C . LEU B 1 350 ? -17.280 9.389 9.060 1.00 165.89 350 LEU B C 1
ATOM 7096 O O . LEU B 1 350 ? -16.762 8.618 8.252 1.00 172.60 350 LEU B O 1
ATOM 7101 N N . SER B 1 351 ? -16.710 9.702 10.229 1.00 169.75 351 SER B N 1
ATOM 7102 C CA . SER B 1 351 ? -15.440 9.164 10.692 1.00 169.32 351 SER B CA 1
ATOM 7103 C C . SER B 1 351 ? -15.635 8.622 12.110 1.00 173.26 351 SER B C 1
ATOM 7104 O O . SER B 1 351 ? -16.275 9.292 12.924 1.00 174.05 351 SER B O 1
ATOM 7107 N N . PHE B 1 352 ? -15.099 7.421 12.404 1.00 169.02 352 PHE B N 1
ATOM 7108 C CA . PHE B 1 352 ? -15.287 6.782 13.705 1.00 155.76 352 PHE B CA 1
ATOM 7109 C C . PHE B 1 352 ? -14.072 5.933 14.088 1.00 154.69 352 PHE B C 1
ATOM 7110 O O . PHE B 1 352 ? -13.424 5.318 13.243 1.00 160.30 352 PHE B O 1
ATOM 7118 N N . SER B 1 353 ? -13.805 5.894 15.401 1.00 160.31 353 SER B N 1
ATOM 7119 C CA . SER B 1 353 ? -12.739 5.113 16.009 1.00 161.29 353 SER B CA 1
ATOM 7120 C C . SER B 1 353 ? -13.284 4.500 17.298 1.00 159.44 353 SER B C 1
ATOM 7121 O O . SER B 1 353 ? -13.995 5.186 18.032 1.00 171.48 353 SER B O 1
ATOM 7124 N N . TYR B 1 354 ? -12.964 3.225 17.566 1.00 152.32 354 TYR B N 1
ATOM 7125 C CA . TYR B 1 354 ? -13.294 2.599 18.843 1.00 151.80 354 TYR B CA 1
ATOM 7126 C C . TYR B 1 354 ? -12.327 3.099 19.929 1.00 154.08 354 TYR B C 1
ATOM 7127 O O . TYR B 1 354 ? -12.762 3.450 21.028 1.00 150.28 354 TYR B O 1
ATOM 7136 N N . SER B 1 355 ? -11.019 3.060 19.614 1.00 155.55 355 SER B N 1
ATOM 7137 C CA . SER B 1 355 ? -9.922 3.631 20.384 1.00 156.70 355 SER B CA 1
ATOM 7138 C C . SER B 1 355 ? -9.141 4.603 19.498 1.00 163.71 355 SER B C 1
ATOM 7139 O O . SER B 1 355 ? -9.045 4.359 18.303 1.00 182.36 355 SER B O 1
ATOM 7142 N N . ASP B 1 356 ? -8.517 5.642 20.083 1.00 177.68 356 ASP B N 1
ATOM 7143 C CA . ASP B 1 356 ? -7.745 6.649 19.348 1.00 196.69 356 ASP B CA 1
ATOM 7144 C C . ASP B 1 356 ? -6.597 6.075 18.500 1.00 199.46 356 ASP B C 1
ATOM 7145 O O . ASP B 1 356 ? -6.248 6.711 17.505 1.00 194.44 356 ASP B O 1
ATOM 7150 N N . ASP B 1 357 ? -6.046 4.900 18.868 1.00 201.90 357 ASP B N 1
ATOM 7151 C CA . ASP B 1 357 ? -4.975 4.207 18.146 1.00 213.03 357 ASP B CA 1
ATOM 7152 C C . ASP B 1 357 ? -5.244 4.028 16.640 1.00 218.02 357 ASP B C 1
ATOM 7153 O O . ASP B 1 357 ? -4.324 4.247 15.848 1.00 236.78 357 ASP B O 1
ATOM 7158 N N . LYS B 1 358 ? -6.471 3.633 16.241 1.00 199.33 358 LYS B N 1
ATOM 7159 C CA . LYS B 1 358 ? -6.783 3.313 14.850 1.00 193.03 358 LYS B CA 1
ATOM 7160 C C . LYS B 1 358 ? -8.144 3.883 14.440 1.00 183.51 358 LYS B C 1
ATOM 7161 O O . LYS B 1 358 ? -9.071 3.957 15.255 1.00 155.22 358 LYS B O 1
ATOM 7167 N N . LYS B 1 359 ? -8.247 4.244 13.138 1.00 185.50 359 LYS B N 1
ATOM 7168 C CA . LYS B 1 359 ? -9.469 4.717 12.499 1.00 173.53 359 LYS B CA 1
ATOM 7169 C C . LYS B 1 359 ? -10.183 3.520 11.875 1.00 162.39 359 LYS B C 1
ATOM 7170 O O . LYS B 1 359 ? -9.578 2.791 11.095 1.00 165.80 359 LYS B O 1
ATOM 7176 N N . ILE B 1 360 ? -11.475 3.349 12.184 1.00 159.12 360 ILE B N 1
ATOM 7177 C CA . ILE B 1 360 ? -12.296 2.281 11.623 1.00 159.11 360 ILE B CA 1
ATOM 7178 C C . ILE B 1 360 ? -13.092 2.772 10.413 1.00 155.91 360 ILE B C 1
ATOM 7179 O O . ILE B 1 360 ? -13.163 2.030 9.440 1.00 147.96 360 ILE B O 1
ATOM 7184 N N . LEU B 1 361 ? -13.705 3.966 10.483 1.00 154.06 361 LEU B N 1
ATOM 7185 C CA . LEU B 1 361 ? -14.415 4.568 9.358 1.00 152.94 361 LEU B CA 1
ATOM 7186 C C . LEU B 1 361 ? -13.831 5.951 9.090 1.00 162.52 361 LEU B C 1
ATOM 7187 O O . LEU B 1 361 ? -13.643 6.712 10.043 1.00 155.12 361 LEU B O 1
ATOM 7192 N N . ASN B 1 362 ? -13.522 6.260 7.808 1.00 163.90 362 ASN B N 1
ATOM 7193 C CA . ASN B 1 362 ? -12.903 7.529 7.440 1.00 167.08 362 ASN B CA 1
ATOM 7194 C C . ASN B 1 362 ? -13.681 8.197 6.312 1.00 162.93 362 ASN B C 1
ATOM 7195 O O . ASN B 1 362 ? -13.672 7.690 5.207 1.00 162.66 362 ASN B O 1
ATOM 7200 N N . SER B 1 363 ? -14.284 9.368 6.584 1.00 168.25 363 SER B N 1
ATOM 7201 C CA . SER B 1 363 ? -14.946 10.232 5.611 1.00 172.71 363 SER B CA 1
ATOM 7202 C C . SER B 1 363 ? -15.934 9.493 4.695 1.00 173.82 363 SER B C 1
ATOM 7203 O O . SER B 1 363 ? -15.960 9.759 3.487 1.00 191.64 363 SER B O 1
ATOM 7206 N N . VAL B 1 364 ? -16.749 8.577 5.260 1.00 165.07 364 VAL B N 1
ATOM 7207 C CA . VAL B 1 364 ? -17.700 7.815 4.449 1.00 167.78 364 VAL B CA 1
ATOM 7208 C C . VAL B 1 364 ? -18.904 8.714 4.148 1.00 167.82 364 VAL B C 1
ATOM 7209 O O . VAL B 1 364 ? -19.587 9.185 5.057 1.00 167.13 364 VAL B O 1
ATOM 7213 N N . SER B 1 365 ? -19.120 8.998 2.852 1.00 161.14 365 SER B N 1
ATOM 7214 C CA . SER B 1 365 ? -20.227 9.819 2.393 1.00 160.78 365 SER B CA 1
ATOM 7215 C C . SER B 1 365 ? -21.227 8.937 1.634 1.00 156.78 365 SER B C 1
ATOM 7216 O O . SER B 1 365 ? -20.843 8.270 0.677 1.00 174.68 365 SER B O 1
ATOM 7219 N N . LEU B 1 366 ? -22.498 8.933 2.067 1.00 151.41 366 LEU B N 1
ATOM 7220 C CA . LEU B 1 366 ? -23.593 8.197 1.440 1.00 149.19 366 LEU B CA 1
ATOM 7221 C C . LEU B 1 366 ? -24.827 9.094 1.292 1.00 159.73 366 LEU B C 1
ATOM 7222 O O . LEU B 1 366 ? -25.015 10.016 2.075 1.00 167.92 366 LEU B O 1
ATOM 7227 N N . ASP B 1 367 ? -25.712 8.746 0.345 1.00 170.20 367 ASP B N 1
ATOM 7228 C CA . ASP B 1 367 ? -27.026 9.360 0.201 1.00 174.77 367 ASP B CA 1
ATOM 7229 C C . ASP B 1 367 ? -27.991 8.270 -0.259 1.00 174.41 367 ASP B C 1
ATOM 7230 O O . ASP B 1 367 ? -27.960 7.870 -1.421 1.00 200.53 367 ASP B O 1
ATOM 7235 N N . LEU B 1 368 ? -28.793 7.756 0.685 1.00 173.01 368 LEU B N 1
ATOM 7236 C CA . LEU B 1 368 ? -29.756 6.682 0.469 1.00 171.94 368 LEU B CA 1
ATOM 7237 C C . LEU B 1 368 ? -31.166 7.276 0.528 1.00 163.99 368 LEU B C 1
ATOM 7238 O O . LEU B 1 368 ? -31.400 8.255 1.241 1.00 162.51 368 LEU B O 1
ATOM 7243 N N . PHE B 1 369 ? -32.103 6.685 -0.232 1.00 162.86 369 PHE B N 1
ATOM 7244 C CA . PHE B 1 369 ? -33.456 7.211 -0.358 1.00 165.15 369 PHE B CA 1
ATOM 7245 C C . PHE B 1 369 ? -34.509 6.154 -0.007 1.00 150.16 369 PHE B C 1
ATOM 7246 O O . PHE B 1 369 ? -34.310 4.959 -0.265 1.00 140.27 369 PHE B O 1
ATOM 7254 N N . THR B 1 370 ? -35.679 6.648 0.455 1.00 144.19 370 THR B N 1
ATOM 7255 C CA . THR B 1 370 ? -36.840 5.853 0.851 1.00 152.51 370 THR B CA 1
ATOM 7256 C C . THR B 1 370 ? -37.360 4.931 -0.262 1.00 154.82 370 THR B C 1
ATOM 7257 O O . THR B 1 370 ? -37.271 5.253 -1.446 1.00 173.73 370 THR B O 1
ATOM 7261 N N . GLY B 1 371 ? -37.873 3.758 0.145 1.00 152.79 371 GLY B N 1
ATOM 7262 C CA . GLY B 1 371 ? -38.425 2.767 -0.762 1.00 159.30 371 GLY B CA 1
ATOM 7263 C C . GLY B 1 371 ? -37.404 1.954 -1.560 1.00 161.51 371 GLY B C 1
ATOM 7264 O O . GLY B 1 371 ? -37.837 1.046 -2.271 1.00 164.92 371 GLY B O 1
ATOM 7265 N N . LYS B 1 372 ? -36.086 2.239 -1.449 1.00 158.97 372 LYS B N 1
ATOM 7266 C CA . LYS B 1 372 ? -35.070 1.584 -2.269 1.00 163.13 372 LYS B CA 1
ATOM 7267 C C . LYS B 1 372 ? -34.237 0.631 -1.416 1.00 153.96 372 LYS B C 1
ATOM 7268 O O . LYS B 1 372 ? -33.930 0.962 -0.276 1.00 166.92 372 LYS B O 1
ATOM 7274 N N . MET B 1 373 ? -33.864 -0.535 -1.982 1.00 146.07 373 MET B N 1
ATOM 7275 C CA . MET B 1 373 ? -33.077 -1.548 -1.292 1.00 148.08 373 MET B CA 1
ATOM 7276 C C . MET B 1 373 ? -31.608 -1.385 -1.695 1.00 143.04 373 MET B C 1
ATOM 7277 O O . MET B 1 373 ? -31.263 -1.573 -2.853 1.00 150.12 373 MET B O 1
ATOM 7282 N N . TYR B 1 374 ? -30.737 -1.083 -0.723 1.00 140.00 374 TYR B N 1
ATOM 7283 C CA . TYR B 1 374 ? -29.305 -0.938 -0.939 1.00 139.90 374 TYR B CA 1
ATOM 7284 C C . TYR B 1 374 ? -28.559 -2.123 -0.326 1.00 135.65 374 TYR B C 1
ATOM 7285 O O . TYR B 1 374 ? -29.018 -2.711 0.649 1.00 144.15 374 TYR B O 1
ATOM 7294 N N . SER B 1 375 ? -27.389 -2.445 -0.896 1.00 136.10 375 SER B N 1
ATOM 7295 C CA . SER B 1 375 ? -26.504 -3.491 -0.398 1.00 139.62 375 SER B CA 1
ATOM 7296 C C . SER B 1 375 ? -25.162 -2.890 0.026 1.00 150.81 375 SER B C 1
ATOM 7297 O O . SER B 1 375 ? -24.719 -1.899 -0.557 1.00 148.44 375 SER B O 1
ATOM 7300 N N . LEU B 1 376 ? -24.526 -3.500 1.050 1.00 159.92 376 LEU B N 1
ATOM 7301 C CA . LEU B 1 376 ? -23.229 -3.076 1.578 1.00 154.00 376 LEU B CA 1
ATOM 7302 C C . LEU B 1 376 ? -22.358 -4.312 1.800 1.00 153.96 376 LEU B C 1
ATOM 7303 O O . LEU B 1 376 ? -22.830 -5.272 2.386 1.00 155.89 376 LEU B O 1
ATOM 7308 N N . THR B 1 377 ? -21.108 -4.311 1.295 1.00 161.36 377 THR B N 1
ATOM 7309 C CA . THR B 1 377 ? -20.188 -5.449 1.381 1.00 163.87 377 THR B CA 1
ATOM 7310 C C . THR B 1 377 ? -18.744 -4.952 1.540 1.00 153.78 377 THR B C 1
ATOM 7311 O O . THR B 1 377 ? -18.484 -3.742 1.510 1.00 144.67 377 THR B O 1
ATOM 7315 N N . GLY B 1 378 ? -17.838 -5.899 1.850 1.00 146.73 378 GLY B N 1
ATOM 7316 C CA . GLY B 1 378 ? -16.419 -5.665 1.980 1.00 143.40 378 GLY B CA 1
ATOM 7317 C C . GLY B 1 378 ? -15.785 -6.703 2.893 1.00 142.82 378 GLY B C 1
ATOM 7318 O O . GLY B 1 378 ? -16.490 -7.581 3.417 1.00 144.08 378 GLY B O 1
ATOM 7319 N N . PRO B 1 379 ? -14.455 -6.639 3.132 1.00 149.50 379 PRO B N 1
ATOM 7320 C CA . PRO B 1 379 ? -13.794 -7.585 4.042 1.00 159.01 379 PRO B CA 1
ATOM 7321 C C . PRO B 1 379 ? -14.255 -7.443 5.498 1.00 156.42 379 PRO B C 1
ATOM 7322 O O . PRO B 1 379 ? -15.091 -6.578 5.803 1.00 152.93 379 PRO B O 1
ATOM 7326 N N . SER B 1 380 ? -13.711 -8.304 6.381 1.00 159.75 380 SER B N 1
ATOM 7327 C CA . SER B 1 380 ? -14.071 -8.316 7.802 1.00 151.89 380 SER B CA 1
ATOM 7328 C C . SER B 1 380 ? -13.642 -7.052 8.550 1.00 147.82 380 SER B C 1
ATOM 7329 O O . SER B 1 380 ? -14.322 -6.688 9.513 1.00 153.75 380 SER B O 1
ATOM 7332 N N . GLY B 1 381 ? -12.515 -6.439 8.134 1.00 147.57 381 GLY B N 1
ATOM 7333 C CA . GLY B 1 381 ? -11.958 -5.260 8.782 1.00 147.95 381 GLY B CA 1
ATOM 7334 C C . GLY B 1 381 ? -12.546 -3.921 8.332 1.00 148.07 381 GLY B C 1
ATOM 7335 O O . GLY B 1 381 ? -12.223 -2.908 8.959 1.00 138.79 381 GLY B O 1
ATOM 7336 N N . SER B 1 382 ? -13.365 -3.915 7.260 1.00 159.93 382 SER B N 1
ATOM 7337 C CA . SER B 1 382 ? -13.833 -2.699 6.609 1.00 164.21 382 SER B CA 1
ATOM 7338 C C . SER B 1 382 ? -14.758 -1.878 7.511 1.00 155.30 382 SER B C 1
ATOM 7339 O O . SER B 1 382 ? -14.645 -0.656 7.530 1.00 160.65 382 SER B O 1
ATOM 7342 N N . GLY B 1 383 ? -15.673 -2.547 8.227 1.00 139.72 383 GLY B N 1
ATOM 7343 C CA . GLY B 1 383 ? -16.561 -1.896 9.176 1.00 141.51 383 GLY B CA 1
ATOM 7344 C C . GLY B 1 383 ? -17.972 -1.632 8.649 1.00 137.54 383 GLY B C 1
ATOM 7345 O O . GLY B 1 383 ? -18.484 -0.513 8.762 1.00 121.18 383 GLY B O 1
ATOM 7346 N N . LYS B 1 384 ? -18.621 -2.687 8.139 1.00 145.81 384 LYS B N 1
ATOM 7347 C CA . LYS B 1 384 ? -20.022 -2.619 7.737 1.00 150.43 384 LYS B CA 1
ATOM 7348 C C . LYS B 1 384 ? -20.901 -2.536 8.984 1.00 143.04 384 LYS B C 1
ATOM 7349 O O . LYS B 1 384 ? -21.742 -1.637 9.045 1.00 140.34 384 LYS B O 1
ATOM 7355 N N . SER B 1 385 ? -20.657 -3.434 9.966 1.00 139.18 385 SER B N 1
ATOM 7356 C CA . SER B 1 385 ? -21.427 -3.501 11.206 1.00 131.84 385 SER B CA 1
ATOM 7357 C C . SER B 1 385 ? -21.284 -2.222 12.032 1.00 131.76 385 SER B C 1
ATOM 7358 O O . SER B 1 385 ? -22.286 -1.729 12.550 1.00 127.12 385 SER B O 1
ATOM 7361 N N . THR B 1 386 ? -20.047 -1.693 12.141 1.00 132.65 386 THR B N 1
ATOM 7362 C CA . THR B 1 386 ? -19.795 -0.459 12.885 1.00 136.40 386 THR B CA 1
ATOM 7363 C C . THR B 1 386 ? -20.578 0.725 12.289 1.00 141.53 386 THR B C 1
ATOM 7364 O O . THR B 1 386 ? -21.305 1.395 13.021 1.00 141.17 386 THR B O 1
ATOM 7368 N N . LEU B 1 387 ? -20.525 0.894 10.957 1.00 144.51 387 LEU B N 1
ATOM 7369 C CA . LEU B 1 387 ? -21.211 1.956 10.231 1.00 150.70 387 LEU B CA 1
ATOM 7370 C C . LEU B 1 387 ? -22.711 1.909 10.496 1.00 143.44 387 LEU B C 1
ATOM 7371 O O . LEU B 1 387 ? -23.305 2.946 10.787 1.00 148.05 387 LEU B O 1
ATOM 7376 N N . VAL B 1 388 ? -23.295 0.708 10.416 1.00 135.70 388 VAL B N 1
ATOM 7377 C CA . VAL B 1 388 ? -24.728 0.544 10.623 1.00 141.83 388 VAL B CA 1
ATOM 7378 C C . VAL B 1 388 ? -25.099 0.674 12.102 1.00 142.95 388 VAL B C 1
ATOM 7379 O O . VAL B 1 388 ? -26.213 1.115 12.382 1.00 143.60 388 VAL B O 1
ATOM 7383 N N . LYS B 1 389 ? -24.200 0.300 13.032 1.00 147.79 389 LYS B N 1
ATOM 7384 C CA . LYS B 1 389 ? -24.400 0.518 14.469 1.00 140.68 389 LYS B CA 1
ATOM 7385 C C . LYS B 1 389 ? -24.479 2.015 14.810 1.00 141.26 389 LYS B C 1
ATOM 7386 O O . LYS B 1 389 ? -25.292 2.395 15.650 1.00 141.98 389 LYS B O 1
ATOM 7392 N N . ILE B 1 390 ? -23.681 2.853 14.115 1.00 142.05 390 ILE B N 1
ATOM 7393 C CA . ILE B 1 390 ? -23.688 4.305 14.274 1.00 141.81 390 ILE B CA 1
ATOM 7394 C C . ILE B 1 390 ? -25.008 4.894 13.757 1.00 145.57 390 ILE B C 1
ATOM 7395 O O . ILE B 1 390 ? -25.559 5.775 14.413 1.00 159.53 390 ILE B O 1
ATOM 7400 N N . ILE B 1 391 ? -25.546 4.371 12.648 1.00 147.29 391 ILE B N 1
ATOM 7401 C CA . ILE B 1 391 ? -26.852 4.775 12.120 1.00 159.34 391 ILE B CA 1
ATOM 7402 C C . ILE B 1 391 ? -27.959 4.380 13.114 1.00 153.78 391 ILE B C 1
ATOM 7403 O O . ILE B 1 391 ? -28.894 5.152 13.348 1.00 152.12 391 ILE B O 1
ATOM 7408 N N . SER B 1 392 ? -27.820 3.186 13.712 1.00 153.68 392 SER B N 1
ATOM 7409 C CA . SER B 1 392 ? -28.710 2.670 14.751 1.00 160.34 392 SER B CA 1
ATOM 7410 C C . SER B 1 392 ? -28.612 3.426 16.085 1.00 157.02 392 SER B C 1
ATOM 7411 O O . SER B 1 392 ? -29.524 3.304 16.902 1.00 160.57 392 SER B O 1
ATOM 7414 N N . GLY B 1 393 ? -27.507 4.157 16.316 1.00 154.26 393 GLY B N 1
ATOM 7415 C CA . GLY B 1 393 ? -27.285 4.979 17.495 1.00 155.13 393 GLY B CA 1
ATOM 7416 C C . GLY B 1 393 ? -26.585 4.244 18.641 1.00 145.27 393 GLY B C 1
ATOM 7417 O O . GLY B 1 393 ? -26.701 4.705 19.773 1.00 146.33 393 GLY B O 1
ATOM 7418 N N . TYR B 1 394 ? -25.834 3.161 18.344 1.00 137.19 394 TYR B N 1
ATOM 7419 C CA . TYR B 1 394 ? -25.042 2.409 19.316 1.00 134.83 394 TYR B CA 1
ATOM 7420 C C . TYR B 1 394 ? -23.931 3.285 19.909 1.00 145.77 394 TYR B C 1
ATOM 7421 O O . TYR B 1 394 ? -23.733 3.281 21.132 1.00 177.28 394 TYR B O 1
ATOM 7430 N N . TYR B 1 395 ? -23.221 4.017 19.035 1.00 137.10 395 TYR B N 1
ATOM 7431 C CA . TYR B 1 395 ? -22.092 4.872 19.393 1.00 143.99 395 TYR B CA 1
ATOM 7432 C C . TYR B 1 395 ? -22.390 6.292 18.904 1.00 154.00 395 TYR B C 1
ATOM 7433 O O . TYR B 1 395 ? -22.847 6.474 17.767 1.00 171.61 395 TYR B O 1
ATOM 7442 N N . LYS B 1 396 ? -22.180 7.295 19.777 1.00 150.57 396 LYS B N 1
ATOM 7443 C CA . LYS B 1 396 ? -22.471 8.696 19.474 1.00 153.70 396 LYS B CA 1
ATOM 7444 C C . LYS B 1 396 ? -21.216 9.562 19.324 1.00 153.82 396 LYS B C 1
ATOM 7445 O O . LYS B 1 396 ? -21.351 10.689 18.836 1.00 141.11 396 LYS B O 1
ATOM 7451 N N . ASN B 1 397 ? -20.018 9.069 19.717 1.00 163.08 397 ASN B N 1
ATOM 7452 C CA . ASN B 1 397 ? -18.777 9.835 19.637 1.00 180.38 397 ASN B CA 1
ATOM 7453 C C . ASN B 1 397 ? -18.177 9.658 18.241 1.00 184.50 397 ASN B C 1
ATOM 7454 O O . ASN B 1 397 ? -17.228 8.890 18.066 1.00 204.58 397 ASN B O 1
ATOM 7459 N N . TYR B 1 398 ? -18.734 10.375 17.249 1.00 183.19 398 TYR B N 1
ATOM 7460 C CA . TYR B 1 398 ? -18.268 10.320 15.862 1.00 176.67 398 TYR B CA 1
ATOM 7461 C C . TYR B 1 398 ? -18.076 11.735 15.298 1.00 178.30 398 TYR B C 1
ATOM 7462 O O . TYR B 1 398 ? -18.800 12.669 15.659 1.00 170.85 398 TYR B O 1
ATOM 7471 N N . PHE B 1 399 ? -17.109 11.872 14.373 1.00 178.09 399 PHE B N 1
ATOM 7472 C CA . PHE B 1 399 ? -16.892 13.093 13.611 1.00 186.92 399 PHE B CA 1
ATOM 7473 C C . PHE B 1 399 ? -17.678 12.972 12.300 1.00 189.86 399 PHE B C 1
ATOM 7474 O O . PHE B 1 399 ? -17.607 11.937 11.639 1.00 187.65 399 PHE B O 1
ATOM 7482 N N . GLY B 1 400 ? -18.397 14.043 11.920 1.00 185.45 400 GLY B N 1
ATOM 7483 C CA . GLY B 1 400 ? -19.202 14.105 10.708 1.00 177.00 400 GLY B CA 1
ATOM 7484 C C . GLY B 1 400 ? -20.679 14.273 11.045 1.00 174.06 400 GLY B C 1
ATOM 7485 O O . GLY B 1 400 ? -21.011 14.590 12.182 1.00 175.08 400 GLY B O 1
ATOM 7486 N N . ASP B 1 401 ? -21.567 14.090 10.052 1.00 174.42 401 ASP B N 1
ATOM 7487 C CA . ASP B 1 401 ? -23.000 14.323 10.228 1.00 170.34 401 ASP B CA 1
ATOM 7488 C C . ASP B 1 401 ? -23.820 13.218 9.563 1.00 156.25 401 ASP B C 1
ATOM 7489 O O . ASP B 1 401 ? -23.468 12.748 8.496 1.00 160.04 401 ASP B O 1
ATOM 7494 N N . ILE B 1 402 ? -24.920 12.801 10.210 1.00 152.50 402 ILE B N 1
ATOM 7495 C CA . ILE B 1 402 ? -25.880 11.838 9.683 1.00 153.33 402 ILE B CA 1
ATOM 7496 C C . ILE B 1 402 ? -27.259 12.487 9.814 1.00 161.44 402 ILE B C 1
ATOM 7497 O O . ILE B 1 402 ? -27.647 12.883 10.914 1.00 175.55 402 ILE B O 1
ATOM 7502 N N . TYR B 1 403 ? -28.004 12.618 8.702 1.00 164.10 403 TYR B N 1
ATOM 7503 C CA . TYR B 1 403 ? -29.310 13.273 8.722 1.00 166.53 403 TYR B CA 1
ATOM 7504 C C . TYR B 1 403 ? -30.436 12.307 8.348 1.00 169.73 403 TYR B C 1
ATOM 7505 O O . TYR B 1 403 ? -30.232 11.378 7.560 1.00 178.10 403 TYR B O 1
ATOM 7514 N N . LEU B 1 404 ? -31.635 12.593 8.890 1.00 170.84 404 LEU B N 1
ATOM 7515 C CA . LEU B 1 404 ? -32.884 11.944 8.523 1.00 180.43 404 LEU B CA 1
ATOM 7516 C C . LEU B 1 404 ? -33.858 13.046 8.116 1.00 197.08 404 LEU B C 1
ATOM 7517 O O . LEU B 1 404 ? -34.382 13.725 8.998 1.00 217.38 404 LEU B O 1
ATOM 7522 N N . ASN B 1 405 ? -34.055 13.260 6.799 1.00 190.28 405 ASN B N 1
ATOM 7523 C CA . ASN B 1 405 ? -34.935 14.303 6.268 1.00 193.52 405 ASN B CA 1
ATOM 7524 C C . ASN B 1 405 ? -34.493 15.691 6.767 1.00 199.88 405 ASN B C 1
ATOM 7525 O O . ASN B 1 405 ? -35.312 16.485 7.247 1.00 202.11 405 ASN B O 1
ATOM 7530 N N . ASP B 1 406 ? -33.173 15.953 6.684 1.00 201.40 406 ASP B N 1
ATOM 7531 C CA . ASP B 1 406 ? -32.509 17.170 7.165 1.00 206.72 406 ASP B CA 1
ATOM 7532 C C . ASP B 1 406 ? -32.679 17.378 8.682 1.00 210.44 406 ASP B C 1
ATOM 7533 O O . ASP B 1 406 ? -32.855 18.514 9.136 1.00 220.31 406 ASP B O 1
ATOM 7538 N N . ILE B 1 407 ? -32.575 16.277 9.464 1.00 207.20 407 ILE B N 1
ATOM 7539 C CA . ILE B 1 407 ? -32.602 16.276 10.929 1.00 198.60 407 ILE B CA 1
ATOM 7540 C C . ILE B 1 407 ? -31.382 15.480 11.392 1.00 194.20 407 ILE B C 1
ATOM 7541 O O . ILE B 1 407 ? -31.277 14.302 11.050 1.00 199.87 407 ILE B O 1
ATOM 7546 N N . SER B 1 408 ? -30.503 16.096 12.208 1.00 182.60 408 SER B N 1
ATOM 7547 C CA . SER B 1 408 ? -29.276 15.447 12.654 1.00 172.97 408 SER B CA 1
ATOM 7548 C C . SER B 1 408 ? -29.600 14.329 13.646 1.00 176.46 408 SER B C 1
ATOM 7549 O O . SER B 1 408 ? -30.498 14.492 14.472 1.00 188.08 408 SER B O 1
ATOM 7552 N N . LEU B 1 409 ? -28.819 13.234 13.588 1.00 172.79 409 LEU B N 1
ATOM 7553 C CA . LEU B 1 409 ? -28.925 12.098 14.504 1.00 174.27 409 LEU B CA 1
ATOM 7554 C C . LEU B 1 409 ? -28.701 12.517 15.968 1.00 171.81 409 LEU B C 1
ATOM 7555 O O . LEU B 1 409 ? -29.363 11.991 16.863 1.00 167.53 409 LEU B O 1
ATOM 7560 N N . ARG B 1 410 ? -27.791 13.483 16.173 1.00 165.90 410 ARG B N 1
ATOM 7561 C CA . ARG B 1 410 ? -27.468 14.086 17.461 1.00 169.46 410 ARG B CA 1
ATOM 7562 C C . ARG B 1 410 ? -28.693 14.769 18.098 1.00 175.85 410 ARG B C 1
ATOM 7563 O O . ARG B 1 410 ? -28.848 14.733 19.321 1.00 188.44 410 ARG B O 1
ATOM 7571 N N . ASN B 1 411 ? -29.565 15.372 17.268 1.00 175.19 411 ASN B N 1
ATOM 7572 C CA . ASN B 1 411 ? -30.809 16.016 17.689 1.00 179.20 411 ASN B CA 1
ATOM 7573 C C . ASN B 1 411 ? -32.013 15.063 17.784 1.00 167.90 411 ASN B C 1
ATOM 7574 O O . ASN B 1 411 ? -33.115 15.531 18.081 1.00 166.98 411 ASN B O 1
ATOM 7579 N N . ILE B 1 412 ? -31.833 13.750 17.536 1.00 159.90 412 ILE B N 1
ATOM 7580 C CA . ILE B 1 412 ? -32.900 12.755 17.610 1.00 162.51 412 ILE B CA 1
ATOM 7581 C C . ILE B 1 412 ? -32.703 11.952 18.900 1.00 162.13 412 ILE B C 1
ATOM 7582 O O . ILE B 1 412 ? -31.583 11.517 19.187 1.00 163.19 412 ILE B O 1
ATOM 7587 N N . SER B 1 413 ? -33.805 11.738 19.650 1.00 161.60 413 SER B N 1
ATOM 7588 C CA . SER B 1 413 ? -33.795 10.946 20.877 1.00 157.02 413 SER B CA 1
ATOM 7589 C C . SER B 1 413 ? -33.623 9.459 20.556 1.00 149.48 413 SER B C 1
ATOM 7590 O O . SER B 1 413 ? -33.984 9.019 19.479 1.00 155.08 413 SER B O 1
ATOM 7593 N N . ASP B 1 414 ? -33.090 8.692 21.512 1.00 156.76 414 ASP B N 1
ATOM 7594 C CA . ASP B 1 414 ? -32.902 7.251 21.386 1.00 158.50 414 ASP B CA 1
ATOM 7595 C C . ASP B 1 414 ? -34.218 6.514 21.149 1.00 149.62 414 ASP B C 1
ATOM 7596 O O . ASP B 1 414 ? -34.216 5.544 20.409 1.00 142.00 414 ASP B O 1
ATOM 7601 N N . GLU B 1 415 ? -35.330 6.981 21.733 1.00 160.48 415 GLU B N 1
ATOM 7602 C CA . GLU B 1 415 ? -36.619 6.322 21.572 1.00 170.86 415 GLU B CA 1
ATOM 7603 C C . GLU B 1 415 ? -37.195 6.567 20.175 1.00 171.79 415 GLU B C 1
ATOM 7604 O O . GLU B 1 415 ? -37.768 5.641 19.615 1.00 181.72 415 GLU B O 1
ATOM 7610 N N . ASP B 1 416 ? -37.080 7.795 19.636 1.00 171.46 416 ASP B N 1
ATOM 7611 C CA . ASP B 1 416 ? -37.538 8.126 18.280 1.00 175.50 416 ASP B CA 1
ATOM 7612 C C . ASP B 1 416 ? -36.729 7.405 17.191 1.00 158.30 416 ASP B C 1
ATOM 7613 O O . ASP B 1 416 ? -37.304 6.977 16.198 1.00 156.22 416 ASP B O 1
ATOM 7618 N N . LEU B 1 417 ? -35.402 7.315 17.371 1.00 147.59 417 LEU B N 1
ATOM 7619 C CA . LEU B 1 417 ? -34.489 6.616 16.477 1.00 139.78 417 LEU B CA 1
ATOM 7620 C C . LEU B 1 417 ? -34.774 5.115 16.452 1.00 137.24 417 LEU B C 1
ATOM 7621 O O . LEU B 1 417 ? -34.662 4.503 15.403 1.00 150.37 417 LEU B O 1
ATOM 7626 N N . ASN B 1 418 ? -35.112 4.523 17.599 1.00 143.88 418 ASN B N 1
ATOM 7627 C CA . ASN B 1 418 ? -35.457 3.110 17.700 1.00 150.88 418 ASN B CA 1
ATOM 7628 C C . ASN B 1 418 ? -36.807 2.791 17.055 1.00 148.62 418 ASN B C 1
ATOM 7629 O O . ASN B 1 418 ? -37.010 1.632 16.707 1.00 160.00 418 ASN B O 1
ATOM 7634 N N . ASP B 1 419 ? -37.711 3.781 16.932 1.00 145.86 419 ASP B N 1
ATOM 7635 C CA . ASP B 1 419 ? -38.999 3.625 16.256 1.00 159.07 419 ASP B CA 1
ATOM 7636 C C . ASP B 1 419 ? -38.848 3.689 14.736 1.00 162.67 419 ASP B C 1
ATOM 7637 O O . ASP B 1 419 ? -39.447 2.874 14.028 1.00 164.68 419 ASP B O 1
ATOM 7642 N N . ALA B 1 420 ? -38.089 4.696 14.262 1.00 162.69 420 ALA B N 1
ATOM 7643 C CA . ALA B 1 420 ? -37.822 4.952 12.852 1.00 152.17 420 ALA B CA 1
ATOM 7644 C C . ALA B 1 420 ? -36.889 3.909 12.230 1.00 148.63 420 ALA B C 1
ATOM 7645 O O . ALA B 1 420 ? -37.113 3.515 11.091 1.00 160.95 420 ALA B O 1
ATOM 7647 N N . ILE B 1 421 ? -35.828 3.492 12.943 1.00 140.32 421 ILE B N 1
ATOM 7648 C CA . ILE B 1 421 ? -34.837 2.547 12.429 1.00 135.01 421 ILE B CA 1
ATOM 7649 C C . ILE B 1 421 ? -34.929 1.229 13.207 1.00 134.85 421 ILE B C 1
ATOM 7650 O O . ILE B 1 421 ? -34.788 1.233 14.426 1.00 155.73 421 ILE B O 1
ATOM 7655 N N . TYR B 1 422 ? -35.053 0.096 12.496 1.00 134.18 422 TYR B N 1
ATOM 7656 C CA . TYR B 1 422 ? -34.928 -1.218 13.112 1.00 135.13 422 TYR B CA 1
ATOM 7657 C C . TYR B 1 422 ? -33.717 -1.958 12.542 1.00 130.71 422 TYR B C 1
ATOM 7658 O O . TYR B 1 422 ? -33.629 -2.187 11.347 1.00 154.06 422 TYR B O 1
ATOM 7667 N N . TYR B 1 423 ? -32.789 -2.360 13.411 1.00 130.01 423 TYR B N 1
ATOM 7668 C CA . TYR B 1 423 ? -31.528 -2.991 13.034 1.00 132.40 423 TYR B CA 1
ATOM 7669 C C . TYR B 1 423 ? -31.566 -4.458 13.463 1.00 132.11 423 TYR B C 1
ATOM 7670 O O . TYR B 1 423 ? -31.582 -4.755 14.654 1.00 152.10 423 TYR B O 1
ATOM 7679 N N . LEU B 1 424 ? -31.531 -5.360 12.476 1.00 129.81 424 LEU B N 1
ATOM 7680 C CA . LEU B 1 424 ? -31.434 -6.795 12.691 1.00 134.87 424 LEU B CA 1
ATOM 7681 C C . LEU B 1 424 ? -29.950 -7.142 12.820 1.00 136.34 424 LEU B C 1
ATOM 7682 O O . LEU B 1 424 ? -29.225 -7.166 11.828 1.00 140.13 424 LEU B O 1
ATOM 7687 N N . THR B 1 425 ? -29.511 -7.393 14.060 1.00 141.90 425 THR B N 1
ATOM 7688 C CA . THR B 1 425 ? -28.111 -7.635 14.407 1.00 139.91 425 THR B CA 1
ATOM 7689 C C . THR B 1 425 ? -27.555 -8.936 13.813 1.00 129.65 425 THR B C 1
ATOM 7690 O O . THR B 1 425 ? -28.309 -9.868 13.519 1.00 117.19 425 THR B O 1
ATOM 7694 N N . GLN B 1 426 ? -26.213 -8.971 13.691 1.00 128.23 426 GLN B N 1
ATOM 7695 C CA . GLN B 1 426 ? -25.448 -10.116 13.205 1.00 131.42 426 GLN B CA 1
ATOM 7696 C C . GLN B 1 426 ? -25.600 -11.298 14.168 1.00 136.84 426 GLN B C 1
ATOM 7697 O O . GLN B 1 426 ? -25.834 -12.417 13.728 1.00 132.12 426 GLN B O 1
ATOM 7703 N N . ASP B 1 427 ? -25.504 -11.022 15.480 1.00 161.49 427 ASP B N 1
ATOM 7704 C CA . ASP B 1 427 ? -25.676 -11.993 16.564 1.00 158.61 427 ASP B CA 1
ATOM 7705 C C . ASP B 1 427 ? -27.124 -11.968 17.054 1.00 152.89 427 ASP B C 1
ATOM 7706 O O . ASP B 1 427 ? -27.717 -10.894 17.099 1.00 155.15 427 ASP B O 1
ATOM 7711 N N . ASP B 1 428 ? -27.669 -13.129 17.467 1.00 146.73 428 ASP B N 1
ATOM 7712 C CA . ASP B 1 428 ? -29.044 -13.226 17.950 1.00 151.48 428 ASP B CA 1
ATOM 7713 C C . ASP B 1 428 ? -29.108 -12.981 19.461 1.00 151.38 428 ASP B C 1
ATOM 7714 O O . ASP B 1 428 ? -28.307 -13.536 20.215 1.00 153.04 428 ASP B O 1
ATOM 7719 N N . TYR B 1 429 ? -30.097 -12.184 19.902 1.00 152.36 429 TYR B N 1
ATOM 7720 C CA . TYR B 1 429 ? -30.338 -11.905 21.317 1.00 148.33 429 TYR B CA 1
ATOM 7721 C C . TYR B 1 429 ? -31.716 -12.440 21.717 1.00 145.68 429 TYR B C 1
ATOM 7722 O O . TYR B 1 429 ? -32.711 -11.698 21.703 1.00 126.48 429 TYR B O 1
ATOM 7731 N N . ILE B 1 430 ? -31.754 -13.735 22.090 1.00 147.36 430 ILE B N 1
ATOM 7732 C CA . ILE B 1 430 ? -32.971 -14.432 22.500 1.00 150.63 430 ILE B CA 1
ATOM 7733 C C . ILE B 1 430 ? -33.059 -14.417 24.034 1.00 156.93 430 ILE B C 1
ATOM 7734 O O . ILE B 1 430 ? -32.102 -14.789 24.719 1.00 155.93 430 ILE B O 1
ATOM 7739 N N . PHE B 1 431 ? -34.226 -14.011 24.562 1.00 157.72 431 PHE B N 1
ATOM 7740 C CA . PHE B 1 431 ? -34.485 -13.963 25.995 1.00 160.05 431 PHE B CA 1
ATOM 7741 C C . PHE B 1 431 ? -34.905 -15.350 26.493 1.00 172.97 431 PHE B C 1
ATOM 7742 O O . PHE B 1 431 ? -35.703 -16.027 25.842 1.00 188.92 431 PHE B O 1
ATOM 7750 N N . MET B 1 432 ? -34.414 -15.747 27.681 1.00 165.47 432 MET B N 1
ATOM 7751 C CA . MET B 1 432 ? -34.815 -16.979 28.342 1.00 153.88 432 MET B CA 1
ATOM 7752 C C . MET B 1 432 ? -36.214 -16.781 28.933 1.00 144.17 432 MET B C 1
ATOM 7753 O O . MET B 1 432 ? -36.350 -16.379 30.092 1.00 158.44 432 MET B O 1
ATOM 7758 N N . ASP B 1 433 ? -37.238 -16.987 28.086 1.00 134.84 433 ASP B N 1
ATOM 7759 C CA . ASP B 1 433 ? -38.652 -16.868 28.438 1.00 141.74 433 ASP B CA 1
ATOM 7760 C C . ASP B 1 433 ? -39.499 -17.557 27.354 1.00 152.48 433 ASP B C 1
ATOM 7761 O O . ASP B 1 433 ? -38.940 -18.233 26.486 1.00 175.60 433 ASP B O 1
ATOM 7766 N N . THR B 1 434 ? -40.837 -17.383 27.369 1.00 158.27 434 THR B N 1
ATOM 7767 C CA . THR B 1 434 ? -41.724 -17.858 26.305 1.00 169.04 434 THR B CA 1
ATOM 7768 C C . THR B 1 434 ? -41.455 -17.149 24.967 1.00 177.61 434 THR B C 1
ATOM 7769 O O . THR B 1 434 ? -40.907 -16.045 24.949 1.00 173.45 434 THR B O 1
ATOM 7773 N N . LEU B 1 435 ? -41.858 -17.785 23.849 1.00 172.07 435 LEU B N 1
ATOM 7774 C CA . LEU B 1 435 ? -41.785 -17.175 22.524 1.00 170.07 435 LEU B CA 1
ATOM 7775 C C . LEU B 1 435 ? -42.619 -15.889 22.480 1.00 165.45 435 LEU B C 1
ATOM 7776 O O . LEU B 1 435 ? -42.174 -14.914 21.878 1.00 166.48 435 LEU B O 1
ATOM 7781 N N . ARG B 1 436 ? -43.784 -15.883 23.161 1.00 156.31 436 ARG B N 1
ATOM 7782 C CA . ARG B 1 436 ? -44.640 -14.711 23.282 1.00 156.25 436 ARG B CA 1
ATOM 7783 C C . ARG B 1 436 ? -43.874 -13.517 23.868 1.00 156.44 436 ARG B C 1
ATOM 7784 O O . ARG B 1 436 ? -43.998 -12.419 23.328 1.00 149.95 436 ARG B O 1
ATOM 7792 N N . PHE B 1 437 ? -43.080 -13.741 24.937 1.00 158.30 437 PHE B N 1
ATOM 7793 C CA . PHE B 1 437 ? -42.282 -12.690 25.571 1.00 160.23 437 PHE B CA 1
ATOM 7794 C C . PHE B 1 437 ? -41.246 -12.130 24.594 1.00 151.14 437 PHE B C 1
ATOM 7795 O O . PHE B 1 437 ? -41.093 -10.913 24.509 1.00 153.16 437 PHE B O 1
ATOM 7803 N N . ASN B 1 438 ? -40.541 -13.028 23.893 1.00 147.31 438 ASN B N 1
ATOM 7804 C CA . ASN B 1 438 ? -39.552 -12.654 22.889 1.00 150.01 438 ASN B CA 1
ATOM 7805 C C . ASN B 1 438 ? -40.132 -11.795 21.763 1.00 146.25 438 ASN B C 1
ATOM 7806 O O . ASN B 1 438 ? -39.427 -10.916 21.274 1.00 147.25 438 ASN B O 1
ATOM 7811 N N . LEU B 1 439 ? -41.383 -12.047 21.354 1.00 142.93 439 LEU B N 1
ATOM 7812 C CA . LEU B 1 439 ? -42.012 -11.254 20.302 1.00 154.23 439 LEU B CA 1
ATOM 7813 C C . LEU B 1 439 ? -42.646 -9.978 20.865 1.00 154.17 439 LEU B C 1
ATOM 7814 O O . LEU B 1 439 ? -42.587 -8.942 20.197 1.00 159.64 439 LEU B O 1
ATOM 7819 N N . ARG B 1 440 ? -43.191 -10.025 22.096 1.00 150.92 440 ARG B N 1
ATOM 7820 C CA . ARG B 1 440 ? -43.770 -8.850 22.751 1.00 149.77 440 ARG B CA 1
ATOM 7821 C C . ARG B 1 440 ? -42.727 -7.783 23.119 1.00 148.33 440 ARG B C 1
ATOM 7822 O O . ARG B 1 440 ? -43.113 -6.678 23.505 1.00 144.98 440 ARG B O 1
ATOM 7830 N N . LEU B 1 441 ? -41.424 -8.125 23.055 1.00 146.96 441 LEU B N 1
ATOM 7831 C CA . LEU B 1 441 ? -40.306 -7.189 23.143 1.00 150.34 441 LEU B CA 1
ATOM 7832 C C . LEU B 1 441 ? -40.407 -6.070 22.098 1.00 156.89 441 LEU B C 1
ATOM 7833 O O . LEU B 1 441 ? -40.123 -4.915 22.426 1.00 153.15 441 LEU B O 1
ATOM 7838 N N . ALA B 1 442 ? -40.831 -6.433 20.869 1.00 166.14 442 ALA B N 1
ATOM 7839 C CA . ALA B 1 442 ? -41.020 -5.526 19.740 1.00 155.52 442 ALA B CA 1
ATOM 7840 C C . ALA B 1 442 ? -42.244 -4.613 19.886 1.00 157.51 442 ALA B C 1
ATOM 7841 O O . ALA B 1 442 ? -42.187 -3.477 19.408 1.00 143.43 442 ALA B O 1
ATOM 7843 N N . ASN B 1 443 ? -43.349 -5.124 20.478 1.00 166.07 443 ASN B N 1
ATOM 7844 C CA . ASN B 1 443 ? -44.549 -4.336 20.763 1.00 173.60 443 ASN B CA 1
ATOM 7845 C C . ASN B 1 443 ? -45.316 -4.959 21.942 1.00 180.39 443 ASN B C 1
ATOM 7846 O O . ASN B 1 443 ? -45.768 -6.097 21.818 1.00 180.54 443 ASN B O 1
ATOM 7851 N N . TYR B 1 444 ? -45.476 -4.208 23.057 1.00 183.06 444 TYR B N 1
ATOM 7852 C CA . TYR B 1 444 ? -46.125 -4.667 24.290 1.00 179.45 444 TYR B CA 1
ATOM 7853 C C . TYR B 1 444 ? -47.632 -4.905 24.119 1.00 176.10 444 TYR B C 1
ATOM 7854 O O . TYR B 1 444 ? -48.150 -5.895 24.638 1.00 169.26 444 TYR B O 1
ATOM 7863 N N . ASP B 1 445 ? -48.333 -4.017 23.392 1.00 173.03 445 ASP B N 1
ATOM 7864 C CA . ASP B 1 445 ? -49.785 -4.074 23.214 1.00 180.16 445 ASP B CA 1
ATOM 7865 C C . ASP B 1 445 ? -50.247 -5.058 22.117 1.00 181.02 445 ASP B C 1
ATOM 7866 O O . ASP B 1 445 ? -51.418 -4.997 21.715 1.00 181.83 445 ASP B O 1
ATOM 7871 N N . ALA B 1 446 ? -49.384 -5.985 21.644 1.00 177.65 446 ALA B N 1
ATOM 7872 C CA . ALA B 1 446 ? -49.714 -6.910 20.560 1.00 186.00 446 ALA B CA 1
ATOM 7873 C C . ALA B 1 446 ? -50.735 -7.973 20.992 1.00 184.45 446 ALA B C 1
ATOM 7874 O O . ALA B 1 446 ? -50.526 -8.643 22.003 1.00 184.83 446 ALA B O 1
ATOM 7876 N N . SER B 1 447 ? -51.810 -8.145 20.197 1.00 189.82 447 SER B N 1
ATOM 7877 C CA . SER B 1 447 ? -52.845 -9.152 20.434 1.00 198.69 447 SER B CA 1
ATOM 7878 C C . SER B 1 447 ? -52.312 -10.551 20.118 1.00 196.15 447 SER B C 1
ATOM 7879 O O . SER B 1 447 ? -51.529 -10.674 19.194 1.00 195.01 447 SER B O 1
ATOM 7882 N N . GLU B 1 448 ? -52.803 -11.600 20.806 1.00 200.60 448 GLU B N 1
ATOM 7883 C CA . GLU B 1 448 ? -52.351 -12.978 20.592 1.00 201.94 448 GLU B CA 1
ATOM 7884 C C . GLU B 1 448 ? -52.552 -13.454 19.144 1.00 212.89 448 GLU B C 1
ATOM 7885 O O . GLU B 1 448 ? -51.714 -14.209 18.650 1.00 223.33 448 GLU B O 1
ATOM 7891 N N . ASN B 1 449 ? -53.625 -13.005 18.467 1.00 214.02 449 ASN B N 1
ATOM 7892 C CA . ASN B 1 449 ? -53.858 -13.305 17.054 1.00 210.29 449 ASN B CA 1
ATOM 7893 C C . ASN B 1 449 ? -52.884 -12.556 16.143 1.00 204.39 449 ASN B C 1
ATOM 7894 O O . ASN B 1 449 ? -52.469 -13.119 15.138 1.00 204.34 449 ASN B O 1
ATOM 7899 N N . GLU B 1 450 ? -52.552 -11.298 16.478 1.00 204.51 450 GLU B N 1
ATOM 7900 C CA . GLU B 1 450 ? -51.583 -10.483 15.743 1.00 200.11 450 GLU B CA 1
ATOM 7901 C C . GLU B 1 450 ? -50.163 -11.067 15.809 1.00 190.60 450 GLU B C 1
ATOM 7902 O O . GLU B 1 450 ? -49.440 -10.987 14.823 1.00 201.54 450 GLU B O 1
ATOM 7908 N N . ILE B 1 451 ? -49.777 -11.664 16.945 1.00 189.42 451 ILE B N 1
ATOM 7909 C CA . ILE B 1 451 ? -48.454 -12.254 17.146 1.00 187.78 451 ILE B CA 1
ATOM 7910 C C . ILE B 1 451 ? -48.337 -13.534 16.303 1.00 182.41 451 ILE B C 1
ATOM 7911 O O . ILE B 1 451 ? -47.265 -13.785 15.766 1.00 172.61 451 ILE B O 1
ATOM 7916 N N . PHE B 1 452 ? -49.414 -14.334 16.182 1.00 186.99 452 PHE B N 1
ATOM 7917 C CA . PHE B 1 452 ? -49.410 -15.557 15.381 1.00 203.29 452 PHE B CA 1
ATOM 7918 C C . PHE B 1 452 ? -49.338 -15.256 13.872 1.00 199.17 452 PHE B C 1
ATOM 7919 O O . PHE B 1 452 ? -48.736 -16.033 13.127 1.00 187.55 452 PHE B O 1
ATOM 7927 N N . LYS B 1 453 ? -49.950 -14.143 13.419 1.00 194.57 453 LYS B N 1
ATOM 7928 C CA . LYS B 1 453 ? -49.844 -13.668 12.038 1.00 189.47 453 LYS B CA 1
ATOM 7929 C C . LYS B 1 453 ? -48.392 -13.360 11.653 1.00 180.51 453 LYS B C 1
ATOM 7930 O O . LYS B 1 453 ? -47.987 -13.597 10.522 1.00 201.17 453 LYS B O 1
ATOM 7936 N N . VAL B 1 454 ? -47.639 -12.814 12.604 1.00 170.60 454 VAL B N 1
ATOM 7937 C CA . VAL B 1 454 ? -46.226 -12.492 12.478 1.00 168.73 454 VAL B CA 1
ATOM 7938 C C . VAL B 1 454 ? -45.371 -13.764 12.422 1.00 165.04 454 VAL B C 1
ATOM 7939 O O . VAL B 1 454 ? -44.335 -13.755 11.759 1.00 162.77 454 VAL B O 1
ATOM 7943 N N . LEU B 1 455 ? -45.785 -14.847 13.106 1.00 170.41 455 LEU B N 1
ATOM 7944 C CA . LEU B 1 455 ? -45.077 -16.122 13.049 1.00 175.79 455 LEU B CA 1
ATOM 7945 C C . LEU B 1 455 ? -45.099 -16.728 11.647 1.00 183.96 455 LEU B C 1
ATOM 7946 O O . LEU B 1 455 ? -44.096 -17.315 11.257 1.00 193.56 455 LEU B O 1
ATOM 7951 N N . LYS B 1 456 ? -46.215 -16.597 10.909 1.00 187.37 456 LYS B N 1
ATOM 7952 C CA . LYS B 1 456 ? -46.303 -17.048 9.521 1.00 177.28 456 LYS B CA 1
ATOM 7953 C C . LYS B 1 456 ? -45.342 -16.255 8.636 1.00 163.65 456 LYS B C 1
ATOM 7954 O O . LYS B 1 456 ? -44.654 -16.869 7.826 1.00 179.85 456 LYS B O 1
ATOM 7960 N N . LEU B 1 457 ? -45.293 -14.920 8.819 1.00 155.20 457 LEU B N 1
ATOM 7961 C CA . LEU B 1 457 ? -44.385 -14.005 8.118 1.00 152.87 457 LEU B CA 1
ATOM 7962 C C . LEU B 1 457 ? -42.903 -14.318 8.347 1.00 150.18 457 LEU B C 1
ATOM 7963 O O . LEU B 1 457 ? -42.090 -14.044 7.463 1.00 157.56 457 LEU B O 1
ATOM 7968 N N . ALA B 1 458 ? -42.560 -14.854 9.526 1.00 146.01 458 ALA B N 1
ATOM 7969 C CA . ALA B 1 458 ? -41.207 -15.290 9.843 1.00 150.75 458 ALA B CA 1
ATOM 7970 C C . ALA B 1 458 ? -40.969 -16.785 9.583 1.00 148.49 458 ALA B C 1
ATOM 7971 O O . ALA B 1 458 ? -39.899 -17.265 9.931 1.00 141.70 458 ALA B O 1
ATOM 7973 N N . ASN B 1 459 ? -41.940 -17.515 8.986 1.00 152.49 459 ASN B N 1
ATOM 7974 C CA . ASN B 1 459 ? -41.908 -18.956 8.706 1.00 159.52 459 ASN B CA 1
ATOM 7975 C C . ASN B 1 459 ? -41.659 -19.810 9.957 1.00 154.23 459 ASN B C 1
ATOM 7976 O O . ASN B 1 459 ? -41.139 -20.920 9.862 1.00 152.88 459 ASN B O 1
ATOM 7981 N N . LEU B 1 460 ? -42.117 -19.317 11.120 1.00 161.50 460 LEU B N 1
ATOM 7982 C CA . LEU B 1 460 ? -41.989 -19.958 12.429 1.00 159.90 460 LEU B CA 1
ATOM 7983 C C . LEU B 1 460 ? -43.374 -20.327 12.985 1.00 158.61 460 LEU B C 1
ATOM 7984 O O . LEU B 1 460 ? -43.514 -20.432 14.193 1.00 150.98 460 LEU B O 1
ATOM 7989 N N . SER B 1 461 ? -44.372 -20.543 12.104 1.00 169.33 461 SER B N 1
ATOM 7990 C CA . SER B 1 461 ? -45.742 -20.901 12.462 1.00 173.00 461 SER B CA 1
ATOM 7991 C C . SER B 1 461 ? -45.862 -22.403 12.741 1.00 175.11 461 SER B C 1
ATOM 7992 O O . SER B 1 461 ? -46.705 -22.804 13.539 1.00 173.88 461 SER B O 1
ATOM 7995 N N . VAL B 1 462 ? -45.099 -23.229 11.991 1.00 181.18 462 VAL B N 1
ATOM 7996 C CA . VAL B 1 462 ? -45.051 -24.681 12.125 1.00 182.84 462 VAL B CA 1
ATOM 7997 C C . VAL B 1 462 ? -43.579 -25.106 12.175 1.00 187.26 462 VAL B C 1
ATOM 7998 O O . VAL B 1 462 ? -42.782 -24.649 11.353 1.00 183.79 462 VAL B O 1
ATOM 8002 N N . VAL B 1 463 ? -43.235 -25.981 13.140 1.00 201.18 463 VAL B N 1
ATOM 8003 C CA . VAL B 1 463 ? -41.896 -26.537 13.332 1.00 209.63 463 VAL B CA 1
ATOM 8004 C C . VAL B 1 463 ? -42.056 -28.033 13.614 1.00 219.30 463 VAL B C 1
ATOM 8005 O O . VAL B 1 463 ? -42.865 -28.386 14.474 1.00 225.03 463 VAL B O 1
ATOM 8009 N N . ASN B 1 464 ? -41.268 -28.887 12.922 1.00 224.69 464 ASN B N 1
ATOM 8010 C CA . ASN B 1 464 ? -41.234 -30.339 13.113 1.00 225.69 464 ASN B CA 1
ATOM 8011 C C . ASN B 1 464 ? -42.599 -30.982 12.792 1.00 222.19 464 ASN B C 1
ATOM 8012 O O . ASN B 1 464 ? -43.012 -31.921 13.474 1.00 229.90 464 ASN B O 1
ATOM 8017 N N . ASN B 1 465 ? -43.299 -30.464 11.758 1.00 220.66 465 ASN B N 1
ATOM 8018 C CA . ASN B 1 465 ? -44.607 -30.926 11.288 1.00 224.64 465 ASN B CA 1
ATOM 8019 C C . ASN B 1 465 ? -45.720 -30.822 12.347 1.00 219.29 465 ASN B C 1
ATOM 8020 O O . ASN B 1 465 ? -46.699 -31.572 12.276 1.00 213.61 465 ASN B O 1
ATOM 8025 N N . GLU B 1 466 ? -45.601 -29.872 13.298 1.00 219.87 466 GLU B N 1
ATOM 8026 C CA . GLU B 1 466 ? -46.575 -29.639 14.366 1.00 214.19 466 GLU B CA 1
ATOM 8027 C C . GLU B 1 466 ? -46.738 -28.128 14.571 1.00 199.44 466 GLU B C 1
ATOM 8028 O O . GLU B 1 466 ? -45.743 -27.411 14.433 1.00 197.90 466 GLU B O 1
ATOM 8034 N N . PRO B 1 467 ? -47.944 -27.585 14.907 1.00 185.97 467 PRO B N 1
ATOM 8035 C CA . PRO B 1 467 ? -48.096 -26.135 15.077 1.00 183.68 467 PRO B CA 1
ATOM 8036 C C . PRO B 1 467 ? -47.296 -25.581 16.262 1.00 185.98 467 PRO B C 1
ATOM 8037 O O . PRO B 1 467 ? -47.099 -26.287 17.257 1.00 194.18 467 PRO B O 1
ATOM 8041 N N . VAL B 1 468 ? -46.822 -24.329 16.135 1.00 181.58 468 VAL B N 1
ATOM 8042 C CA . VAL B 1 468 ? -46.055 -23.676 17.189 1.00 182.36 468 VAL B CA 1
ATOM 8043 C C . VAL B 1 468 ? -47.028 -23.066 18.205 1.00 181.22 468 VAL B C 1
ATOM 8044 O O . VAL B 1 468 ? -47.954 -22.344 17.822 1.00 181.27 468 VAL B O 1
ATOM 8048 N N . SER B 1 469 ? -46.821 -23.343 19.505 1.00 180.36 469 SER B N 1
ATOM 8049 C CA . SER B 1 469 ? -47.539 -22.646 20.574 1.00 184.31 469 SER B CA 1
ATOM 8050 C C . SER B 1 469 ? -46.711 -21.432 20.998 1.00 183.28 469 SER B C 1
ATOM 8051 O O . SER B 1 469 ? -45.497 -21.545 21.112 1.00 189.89 469 SER B O 1
ATOM 8054 N N . LEU B 1 470 ? -47.358 -20.281 21.267 1.00 176.00 470 LEU B N 1
ATOM 8055 C CA . LEU B 1 470 ? -46.669 -19.086 21.761 1.00 176.73 470 LEU B CA 1
ATOM 8056 C C . LEU B 1 470 ? -46.103 -19.241 23.186 1.00 178.86 470 LEU B C 1
ATOM 8057 O O . LEU B 1 470 ? -45.287 -18.419 23.605 1.00 161.09 470 LEU B O 1
ATOM 8062 N N . ASP B 1 471 ? -46.523 -20.290 23.922 1.00 184.80 471 ASP B N 1
ATOM 8063 C CA . ASP B 1 471 ? -46.073 -20.633 25.266 1.00 187.07 471 ASP B CA 1
ATOM 8064 C C . ASP B 1 471 ? -44.861 -21.576 25.271 1.00 190.97 471 ASP B C 1
ATOM 8065 O O . ASP B 1 471 ? -44.603 -22.219 26.291 1.00 203.15 471 ASP B O 1
ATOM 8070 N N . THR B 1 472 ? -44.068 -21.622 24.184 1.00 191.49 472 THR B N 1
ATOM 8071 C CA . THR B 1 472 ? -42.883 -22.461 24.089 1.00 192.79 472 THR B CA 1
ATOM 8072 C C . THR B 1 472 ? -41.773 -21.791 24.899 1.00 184.95 472 THR B C 1
ATOM 8073 O O . THR B 1 472 ? -41.371 -20.676 24.563 1.00 196.30 472 THR B O 1
ATOM 8077 N N . HIS B 1 473 ? -41.289 -22.470 25.952 1.00 171.61 473 HIS B N 1
ATOM 8078 C CA . HIS B 1 473 ? -40.231 -21.931 26.800 1.00 176.01 473 HIS B CA 1
ATOM 8079 C C . HIS B 1 473 ? -38.882 -22.080 26.094 1.00 163.52 473 HIS B C 1
ATOM 8080 O O . HIS B 1 473 ? -38.524 -23.188 25.697 1.00 166.07 473 HIS B O 1
ATOM 8087 N N . LEU B 1 474 ? -38.154 -20.961 25.941 1.00 151.68 474 LEU B N 1
ATOM 8088 C CA . LEU B 1 474 ? -36.842 -20.952 25.318 1.00 144.52 474 LEU B CA 1
ATOM 8089 C C . LEU B 1 474 ? -35.779 -20.857 26.405 1.00 139.95 474 LEU B C 1
ATOM 8090 O O . LEU B 1 474 ? -35.833 -19.937 27.232 1.00 141.78 474 LEU B O 1
ATOM 8095 N N . ILE B 1 475 ? -34.795 -21.776 26.356 1.00 132.77 475 ILE B N 1
ATOM 8096 C CA . ILE B 1 475 ? -33.739 -21.878 27.360 1.00 137.09 475 ILE B CA 1
ATOM 8097 C C . ILE B 1 475 ? -32.687 -20.769 27.165 1.00 133.21 475 ILE B C 1
ATOM 8098 O O . ILE B 1 475 ? -32.866 -19.892 26.337 1.00 125.78 475 ILE B O 1
ATOM 8103 N N . ASN B 1 476 ? -31.613 -20.774 27.983 1.00 149.47 476 ASN B N 1
ATOM 8104 C CA . ASN B 1 476 ? -30.530 -19.794 27.955 1.00 150.18 476 ASN B CA 1
ATOM 8105 C C . ASN B 1 476 ? -29.924 -19.692 26.552 1.00 153.24 476 ASN B C 1
ATOM 8106 O O . ASN B 1 476 ? -29.658 -20.726 25.956 1.00 149.94 476 ASN B O 1
ATOM 8111 N N . ARG B 1 477 ? -29.773 -18.451 26.044 1.00 145.82 477 ARG B N 1
ATOM 8112 C CA . ARG B 1 477 ? -29.327 -18.129 24.692 1.00 143.72 477 ARG B CA 1
ATOM 8113 C C . ARG B 1 477 ? -30.178 -18.787 23.592 1.00 148.65 477 ARG B C 1
ATOM 8114 O O . ARG B 1 477 ? -29.701 -18.958 22.480 1.00 152.18 477 ARG B O 1
ATOM 8122 N N . GLY B 1 478 ? -31.455 -19.090 23.878 1.00 142.68 478 GLY B N 1
ATOM 8123 C CA . GLY B 1 478 ? -32.363 -19.812 22.995 1.00 138.43 478 GLY B CA 1
ATOM 8124 C C . GLY B 1 478 ? -31.767 -21.046 22.326 1.00 136.69 478 GLY B C 1
ATOM 8125 O O . GLY B 1 478 ? -32.076 -21.257 21.171 1.00 164.51 478 GLY B O 1
ATOM 8126 N N . ASN B 1 479 ? -30.927 -21.840 23.010 1.00 135.24 479 ASN B N 1
ATOM 8127 C CA . ASN B 1 479 ? -30.258 -22.989 22.395 1.00 139.87 479 ASN B CA 1
ATOM 8128 C C . ASN B 1 479 ? -31.137 -24.257 22.393 1.00 143.89 479 ASN B C 1
ATOM 8129 O O . ASN B 1 479 ? -30.620 -25.353 22.161 1.00 149.08 479 ASN B O 1
ATOM 8134 N N . ASN B 1 480 ? -32.461 -24.148 22.630 1.00 146.64 480 ASN B N 1
ATOM 8135 C CA . ASN B 1 480 ? -33.417 -25.222 22.348 1.00 156.61 480 ASN B CA 1
ATOM 8136 C C . ASN B 1 480 ? -34.069 -25.089 20.964 1.00 152.65 480 ASN B C 1
ATOM 8137 O O . ASN B 1 480 ? -34.954 -25.883 20.642 1.00 150.35 480 ASN B O 1
ATOM 8142 N N . TYR B 1 481 ? -33.628 -24.085 20.175 1.00 154.62 481 TYR B N 1
ATOM 8143 C CA . TYR B 1 481 ? -33.995 -23.786 18.801 1.00 163.98 481 TYR B CA 1
ATOM 8144 C C . TYR B 1 481 ? -32.707 -23.751 17.970 1.00 170.04 481 TYR B C 1
ATOM 8145 O O . TYR B 1 481 ? -31.656 -23.327 18.487 1.00 150.47 481 TYR B O 1
ATOM 8154 N N . SER B 1 482 ? -32.818 -24.133 16.675 1.00 167.56 482 SER B N 1
ATOM 8155 C CA . SER B 1 482 ? -31.681 -24.143 15.754 1.00 158.41 482 SER B CA 1
ATOM 8156 C C . SER B 1 482 ? -31.222 -22.719 15.423 1.00 152.65 482 SER B C 1
ATOM 8157 O O . SER B 1 482 ? -31.957 -21.755 15.663 1.00 148.46 482 SER B O 1
ATOM 8160 N N . GLY B 1 483 ? -30.004 -22.596 14.864 1.00 149.77 483 GLY B N 1
ATOM 8161 C CA . GLY B 1 483 ? -29.423 -21.292 14.563 1.00 147.31 483 GLY B CA 1
ATOM 8162 C C . GLY B 1 483 ? -30.295 -20.452 13.630 1.00 150.22 483 GLY B C 1
ATOM 8163 O O . GLY B 1 483 ? -30.451 -19.260 13.875 1.00 144.42 483 GLY B O 1
ATOM 8164 N N . GLY B 1 484 ? -30.886 -21.100 12.609 1.00 154.29 484 GLY B N 1
ATOM 8165 C CA . GLY B 1 484 ? -31.827 -20.460 11.702 1.00 158.24 484 GLY B CA 1
ATOM 8166 C C . GLY B 1 484 ? -33.152 -20.098 12.366 1.00 151.74 484 GLY B C 1
ATOM 8167 O O . GLY B 1 484 ? -33.703 -19.042 12.076 1.00 143.13 484 GLY B O 1
ATOM 8168 N N . GLN B 1 485 ? -33.643 -20.973 13.256 1.00 153.84 485 GLN B N 1
ATOM 8169 C CA . GLN B 1 485 ? -34.863 -20.732 14.026 1.00 156.38 485 GLN B CA 1
ATOM 8170 C C . GLN B 1 485 ? -34.728 -19.547 14.990 1.00 153.43 485 GLN B C 1
ATOM 8171 O O . GLN B 1 485 ? -35.729 -18.890 15.283 1.00 141.05 485 GLN B O 1
ATOM 8177 N N . LYS B 1 486 ? -33.512 -19.302 15.509 1.00 159.18 486 LYS B N 1
ATOM 8178 C CA . LYS B 1 486 ? -33.229 -18.132 16.331 1.00 161.04 486 LYS B CA 1
ATOM 8179 C C . LYS B 1 486 ? -33.294 -16.848 15.497 1.00 156.28 486 LYS B C 1
ATOM 8180 O O . LYS B 1 486 ? -33.852 -15.863 15.961 1.00 144.29 486 LYS B O 1
ATOM 8186 N N . GLN B 1 487 ? -32.743 -16.876 14.269 1.00 158.26 487 GLN B N 1
ATOM 8187 C CA . GLN B 1 487 ? -32.802 -15.757 13.327 1.00 151.28 487 GLN B CA 1
ATOM 8188 C C . GLN B 1 487 ? -34.245 -15.393 12.967 1.00 140.87 487 GLN B C 1
ATOM 8189 O O . GLN B 1 487 ? -34.537 -14.213 12.782 1.00 133.74 487 GLN B O 1
ATOM 8195 N N . ARG B 1 488 ? -35.128 -16.398 12.869 1.00 138.38 488 ARG B N 1
ATOM 8196 C CA . ARG B 1 488 ? -36.542 -16.181 12.586 1.00 147.04 488 ARG B CA 1
ATOM 8197 C C . ARG B 1 488 ? -37.264 -15.455 13.726 1.00 148.14 488 ARG B C 1
ATOM 8198 O O . ARG B 1 488 ? -38.213 -14.733 13.439 1.00 147.55 488 ARG B O 1
ATOM 8206 N N . ILE B 1 489 ? -36.827 -15.634 14.991 1.00 148.75 489 ILE B N 1
ATOM 8207 C CA . ILE B 1 489 ? -37.402 -14.921 16.134 1.00 147.82 489 ILE B CA 1
ATOM 8208 C C . ILE B 1 489 ? -37.092 -13.426 15.984 1.00 145.06 489 ILE B C 1
ATOM 8209 O O . ILE B 1 489 ? -38.000 -12.606 16.143 1.00 145.45 489 ILE B O 1
ATOM 8214 N N . SER B 1 490 ? -35.827 -13.097 15.654 1.00 141.25 490 SER B N 1
ATOM 8215 C CA . SER B 1 490 ? -35.375 -11.728 15.420 1.00 143.06 490 SER B CA 1
ATOM 8216 C C . SER B 1 490 ? -36.118 -11.091 14.252 1.00 147.87 490 SER B C 1
ATOM 8217 O O . SER B 1 490 ? -36.470 -9.916 14.332 1.00 150.40 490 SER B O 1
ATOM 8220 N N . LEU B 1 491 ? -36.320 -11.872 13.175 1.00 149.62 491 LEU B N 1
ATOM 8221 C CA . LEU B 1 491 ? -37.041 -11.417 11.990 1.00 158.57 491 LEU B CA 1
ATOM 8222 C C . LEU B 1 491 ? -38.526 -11.189 12.303 1.00 158.25 491 LEU B C 1
ATOM 8223 O O . LEU B 1 491 ? -39.107 -10.261 11.762 1.00 153.48 491 LEU B O 1
ATOM 8228 N N . ALA B 1 492 ? -39.133 -12.024 13.167 1.00 157.63 492 ALA B N 1
ATOM 8229 C CA . ALA B 1 492 ? -40.524 -11.865 13.598 1.00 155.43 492 ALA B CA 1
ATOM 8230 C C . ALA B 1 492 ? -40.728 -10.556 14.368 1.00 150.76 492 ALA B C 1
ATOM 8231 O O . ALA B 1 492 ? -41.734 -9.883 14.170 1.00 146.87 492 ALA B O 1
ATOM 8233 N N . ARG B 1 493 ? -39.748 -10.174 15.199 1.00 149.71 493 ARG B N 1
ATOM 8234 C CA . ARG B 1 493 ? -39.769 -8.896 15.905 1.00 152.64 493 ARG B CA 1
ATOM 8235 C C . ARG B 1 493 ? -39.897 -7.691 14.960 1.00 149.76 493 ARG B C 1
ATOM 8236 O O . ARG B 1 493 ? -40.599 -6.741 15.310 1.00 135.05 493 ARG B O 1
ATOM 8244 N N . LEU B 1 494 ? -39.268 -7.754 13.764 1.00 154.87 494 LEU B N 1
ATOM 8245 C CA . LEU B 1 494 ? -39.350 -6.702 12.745 1.00 152.32 494 LEU B CA 1
ATOM 8246 C C . LEU B 1 494 ? -40.796 -6.466 12.292 1.00 147.88 494 LEU B C 1
ATOM 8247 O O . LEU B 1 494 ? -41.210 -5.307 12.190 1.00 144.59 494 LEU B O 1
ATOM 8252 N N . PHE B 1 495 ? -41.535 -7.563 12.035 1.00 146.93 495 PHE B N 1
ATOM 8253 C CA . PHE B 1 495 ? -42.922 -7.527 11.566 1.00 150.44 495 PHE B CA 1
ATOM 8254 C C . PHE B 1 495 ? -43.899 -6.877 12.560 1.00 151.72 495 PHE B C 1
ATOM 8255 O O . PHE B 1 495 ? -44.944 -6.378 12.125 1.00 141.99 495 PHE B O 1
ATOM 8263 N N . LEU B 1 496 ? -43.575 -6.885 13.871 1.00 155.99 496 LEU B N 1
ATOM 8264 C CA . LEU B 1 496 ? -44.397 -6.235 14.899 1.00 153.55 496 LEU B CA 1
ATOM 8265 C C . LEU B 1 496 ? -44.126 -4.735 15.050 1.00 150.12 496 LEU B C 1
ATOM 8266 O O . LEU B 1 496 ? -44.970 -4.034 15.617 1.00 143.56 496 LEU B O 1
ATOM 8271 N N . ARG B 1 497 ? -42.977 -4.250 14.550 1.00 150.85 497 ARG B N 1
ATOM 8272 C CA . ARG B 1 497 ? -42.628 -2.833 14.558 1.00 154.86 497 ARG B CA 1
ATOM 8273 C C . ARG B 1 497 ? -43.060 -2.159 13.252 1.00 151.85 497 ARG B C 1
ATOM 8274 O O . ARG B 1 497 ? -43.431 -2.817 12.284 1.00 151.57 497 ARG B O 1
ATOM 8282 N N . LYS B 1 498 ? -43.017 -0.814 13.227 1.00 152.52 498 LYS B N 1
ATOM 8283 C CA . LYS B 1 498 ? -43.407 -0.003 12.070 1.00 152.60 498 LYS B CA 1
ATOM 8284 C C . LYS B 1 498 ? -42.268 0.959 11.719 1.00 150.64 498 LYS B C 1
ATOM 8285 O O . LYS B 1 498 ? -42.387 2.161 11.982 1.00 155.92 498 LYS B O 1
ATOM 8291 N N . PRO B 1 499 ? -41.132 0.497 11.124 1.00 147.32 499 PRO B N 1
ATOM 8292 C CA . PRO B 1 499 ? -40.004 1.389 10.829 1.00 151.39 499 PRO B CA 1
ATOM 8293 C C . PRO B 1 499 ? -39.979 1.982 9.414 1.00 160.15 499 PRO B C 1
ATOM 8294 O O . PRO B 1 499 ? -40.659 1.494 8.511 1.00 170.34 499 PRO B O 1
ATOM 8298 N N . ALA B 1 500 ? -39.179 3.050 9.253 1.00 160.11 500 ALA B N 1
ATOM 8299 C CA . ALA B 1 500 ? -38.879 3.693 7.977 1.00 163.96 500 ALA B CA 1
ATOM 8300 C C . ALA B 1 500 ? -37.594 3.143 7.347 1.00 160.18 500 ALA B C 1
ATOM 8301 O O . ALA B 1 500 ? -37.472 3.145 6.119 1.00 179.20 500 ALA B O 1
ATOM 8303 N N . ILE B 1 501 ? -36.607 2.757 8.182 1.00 146.73 501 ILE B N 1
ATOM 8304 C CA . ILE B 1 501 ? -35.330 2.203 7.744 1.00 141.80 501 ILE B CA 1
ATOM 8305 C C . ILE B 1 501 ? -35.174 0.820 8.392 1.00 140.20 501 ILE B C 1
ATOM 8306 O O . ILE B 1 501 ? -35.319 0.706 9.608 1.00 147.80 501 ILE B O 1
ATOM 8311 N N . ILE B 1 502 ? -34.873 -0.218 7.583 1.00 136.33 502 ILE B N 1
ATOM 8312 C CA . ILE B 1 502 ? -34.657 -1.591 8.044 1.00 130.63 502 ILE B CA 1
ATOM 8313 C C . ILE B 1 502 ? -33.232 -1.990 7.668 1.00 129.71 502 ILE B C 1
ATOM 8314 O O . ILE B 1 502 ? -32.890 -1.954 6.498 1.00 147.77 502 ILE B O 1
ATOM 8319 N N . ILE B 1 503 ? -32.420 -2.437 8.634 1.00 125.13 503 ILE B N 1
ATOM 8320 C CA . ILE B 1 503 ? -31.054 -2.856 8.358 1.00 128.57 503 ILE B CA 1
ATOM 8321 C C . ILE B 1 503 ? -30.934 -4.359 8.624 1.00 126.97 503 ILE B C 1
ATOM 8322 O O . ILE B 1 503 ? -31.183 -4.800 9.735 1.00 142.68 503 ILE B O 1
ATOM 8327 N N . ILE B 1 504 ? -30.481 -5.130 7.626 1.00 128.34 504 ILE B N 1
ATOM 8328 C CA . ILE B 1 504 ? -30.322 -6.579 7.726 1.00 130.36 504 ILE B CA 1
ATOM 8329 C C . ILE B 1 504 ? -28.820 -6.891 7.674 1.00 126.40 504 ILE B C 1
ATOM 8330 O O . ILE B 1 504 ? -28.248 -7.007 6.599 1.00 125.87 504 ILE B O 1
ATOM 8335 N N . ASP B 1 505 ? -28.177 -7.038 8.845 1.00 132.52 505 ASP B N 1
ATOM 8336 C CA . ASP B 1 505 ? -26.745 -7.309 8.949 1.00 132.65 505 ASP B CA 1
ATOM 8337 C C . ASP B 1 505 ? -26.520 -8.812 9.087 1.00 124.78 505 ASP B C 1
ATOM 8338 O O . ASP B 1 505 ? -26.491 -9.321 10.190 1.00 136.28 505 ASP B O 1
ATOM 8343 N N . GLU B 1 506 ? -26.379 -9.515 7.964 1.00 126.12 506 GLU B N 1
ATOM 8344 C CA . GLU B 1 506 ? -26.181 -10.964 7.869 1.00 129.72 506 GLU B CA 1
ATOM 8345 C C . GLU B 1 506 ? -27.192 -11.760 8.709 1.00 126.67 506 GLU B C 1
ATOM 8346 O O . GLU B 1 506 ? -26.886 -12.850 9.176 1.00 132.24 506 GLU B O 1
ATOM 8352 N N . ALA B 1 507 ? -28.431 -11.244 8.798 1.00 126.05 507 ALA B N 1
ATOM 8353 C CA . ALA B 1 507 ? -29.471 -11.752 9.685 1.00 129.26 507 ALA B CA 1
ATOM 8354 C C . ALA B 1 507 ? -30.165 -13.025 9.188 1.00 136.36 507 ALA B C 1
ATOM 8355 O O . ALA B 1 507 ? -30.955 -13.586 9.946 1.00 143.45 507 ALA B O 1
ATOM 8357 N N . THR B 1 508 ? -29.967 -13.438 7.926 1.00 142.91 508 THR B N 1
ATOM 8358 C CA . THR B 1 508 ? -30.584 -14.644 7.379 1.00 149.49 508 THR B CA 1
ATOM 8359 C C . THR B 1 508 ? -29.548 -15.682 6.938 1.00 147.72 508 THR B C 1
ATOM 8360 O O . THR B 1 508 ? -29.918 -16.573 6.177 1.00 155.27 508 THR B O 1
ATOM 8364 N N . SER B 1 509 ? -28.296 -15.606 7.435 1.00 141.41 509 SER B N 1
ATOM 8365 C CA . SER B 1 509 ? -27.202 -16.470 7.002 1.00 147.32 509 SER B CA 1
ATOM 8366 C C . SER B 1 509 ? -27.472 -17.956 7.276 1.00 151.05 509 SER B C 1
ATOM 8367 O O . SER B 1 509 ? -27.236 -18.775 6.389 1.00 182.38 509 SER B O 1
ATOM 8370 N N . ALA B 1 510 ? -28.017 -18.298 8.456 1.00 147.02 510 ALA B N 1
ATOM 8371 C CA . ALA B 1 510 ? -28.344 -19.675 8.823 1.00 142.21 510 ALA B CA 1
ATOM 8372 C C . ALA B 1 510 ? -29.693 -20.171 8.275 1.00 140.76 510 ALA B C 1
ATOM 8373 O O . ALA B 1 510 ? -30.145 -21.214 8.740 1.00 135.48 510 ALA B O 1
ATOM 8375 N N . LEU B 1 511 ? -30.353 -19.454 7.333 1.00 142.74 511 LEU B N 1
ATOM 8376 C CA . LEU B 1 511 ? -31.557 -19.919 6.634 1.00 150.19 511 LEU B CA 1
ATOM 8377 C C . LEU B 1 511 ? -31.195 -20.511 5.257 1.00 155.86 511 LEU B C 1
ATOM 8378 O O . LEU B 1 511 ? -30.302 -19.997 4.575 1.00 148.58 511 LEU B O 1
ATOM 8383 N N . ASP B 1 512 ? -31.930 -21.553 4.814 1.00 159.86 512 ASP B N 1
ATOM 8384 C CA . ASP B 1 512 ? -31.807 -22.105 3.462 1.00 168.32 512 ASP B CA 1
ATOM 8385 C C . ASP B 1 512 ? -32.434 -21.157 2.430 1.00 161.88 512 ASP B C 1
ATOM 8386 O O . ASP B 1 512 ? -33.249 -20.306 2.784 1.00 156.38 512 ASP B O 1
ATOM 8391 N N . TYR B 1 513 ? -32.102 -21.374 1.141 1.00 155.36 513 TYR B N 1
ATOM 8392 C CA . TYR B 1 513 ? -32.562 -20.559 0.012 1.00 160.39 513 TYR B CA 1
ATOM 8393 C C . TYR B 1 513 ? -34.085 -20.320 -0.025 1.00 158.95 513 TYR B C 1
ATOM 8394 O O . TYR B 1 513 ? -34.515 -19.229 -0.415 1.00 151.62 513 TYR B O 1
ATOM 8403 N N . ILE B 1 514 ? -34.888 -21.312 0.405 1.00 160.78 514 ILE B N 1
ATOM 8404 C CA . ILE B 1 514 ? -36.347 -21.250 0.410 1.00 166.94 514 ILE B CA 1
ATOM 8405 C C . ILE B 1 514 ? -36.808 -20.217 1.439 1.00 167.50 514 ILE B C 1
ATOM 8406 O O . ILE B 1 514 ? -37.445 -19.243 1.036 1.00 166.37 514 ILE B O 1
ATOM 8411 N N . ASN B 1 515 ? -36.465 -20.445 2.729 1.00 167.91 515 ASN B N 1
ATOM 8412 C CA . ASN B 1 515 ? -36.839 -19.579 3.843 1.00 170.14 515 ASN B CA 1
ATOM 8413 C C . ASN B 1 515 ? -36.275 -18.161 3.683 1.00 161.72 515 ASN B C 1
ATOM 8414 O O . ASN B 1 515 ? -37.007 -17.202 3.935 1.00 160.60 515 ASN B O 1
ATOM 8419 N N . GLU B 1 516 ? -34.989 -18.041 3.286 1.00 154.92 516 GLU B N 1
ATOM 8420 C CA . GLU B 1 516 ? -34.290 -16.765 3.132 1.00 153.44 516 GLU B CA 1
ATOM 8421 C C . GLU B 1 516 ? -35.048 -15.842 2.175 1.00 153.68 516 GLU B C 1
ATOM 8422 O O . GLU B 1 516 ? -35.470 -14.760 2.574 1.00 148.46 516 GLU B O 1
ATOM 8428 N N . SER B 1 517 ? -35.286 -16.336 0.953 1.00 161.12 517 SER B N 1
ATOM 8429 C CA . SER B 1 517 ? -35.973 -15.602 -0.103 1.00 170.26 517 SER B CA 1
ATOM 8430 C C . SER B 1 517 ? -37.450 -15.328 0.219 1.00 167.55 517 SER B C 1
ATOM 8431 O O . SER B 1 517 ? -37.964 -14.265 -0.143 1.00 175.53 517 SER B O 1
ATOM 8434 N N . GLU B 1 518 ? -38.116 -16.263 0.916 1.00 166.09 518 GLU B N 1
ATOM 8435 C CA . GLU B 1 518 ? -39.505 -16.111 1.350 1.00 164.93 518 GLU B CA 1
ATOM 8436 C C . GLU B 1 518 ? -39.656 -14.987 2.386 1.00 160.78 518 GLU B C 1
ATOM 8437 O O . GLU B 1 518 ? -40.622 -14.227 2.318 1.00 161.01 518 GLU B O 1
ATOM 8443 N N . ILE B 1 519 ? -38.716 -14.890 3.346 1.00 160.04 519 ILE B N 1
ATOM 8444 C CA . ILE B 1 519 ? -38.767 -13.885 4.410 1.00 160.70 519 ILE B CA 1
ATOM 8445 C C . ILE B 1 519 ? -38.410 -12.505 3.842 1.00 157.08 519 ILE B C 1
ATOM 8446 O O . ILE B 1 519 ? -39.111 -11.546 4.168 1.00 153.35 519 ILE B O 1
ATOM 8451 N N . LEU B 1 520 ? -37.338 -12.406 3.024 1.00 151.55 520 LEU B N 1
ATOM 8452 C CA . LEU B 1 520 ? -36.927 -11.139 2.411 1.00 148.27 520 LEU B CA 1
ATOM 8453 C C . LEU B 1 520 ? -38.015 -10.530 1.524 1.00 144.64 520 LEU B C 1
ATOM 8454 O O . LEU B 1 520 ? -38.106 -9.303 1.448 1.00 133.60 520 LEU B O 1
ATOM 8459 N N . SER B 1 521 ? -38.794 -11.383 0.836 1.00 151.29 521 SER B N 1
ATOM 8460 C CA . SER B 1 521 ? -39.911 -10.930 0.020 1.00 165.85 521 SER B CA 1
ATOM 8461 C C . SER B 1 521 ? -41.037 -10.395 0.906 1.00 159.44 521 SER B C 1
ATOM 8462 O O . SER B 1 521 ? -41.621 -9.372 0.550 1.00 161.40 521 SER B O 1
ATOM 8465 N N . SER B 1 522 ? -41.304 -11.080 2.042 1.00 156.95 522 SER B N 1
ATOM 8466 C CA . SER B 1 522 ? -42.306 -10.687 3.034 1.00 148.06 522 SER B CA 1
ATOM 8467 C C . SER B 1 522 ? -41.985 -9.341 3.689 1.00 142.50 522 SER B C 1
ATOM 8468 O O . SER B 1 522 ? -42.920 -8.598 4.010 1.00 133.35 522 SER B O 1
ATOM 8471 N N . ILE B 1 523 ? -40.681 -9.052 3.887 1.00 143.90 523 ILE B N 1
ATOM 8472 C CA . ILE B 1 523 ? -40.205 -7.789 4.446 1.00 148.79 523 ILE B CA 1
ATOM 8473 C C . ILE B 1 523 ? -40.535 -6.652 3.476 1.00 147.35 523 ILE B C 1
ATOM 8474 O O . ILE B 1 523 ? -41.083 -5.630 3.892 1.00 134.91 523 ILE B O 1
ATOM 8479 N N . ARG B 1 524 ? -40.202 -6.858 2.185 1.00 158.59 524 ARG B N 1
ATOM 8480 C CA . ARG B 1 524 ? -40.404 -5.854 1.147 1.00 167.30 524 ARG B CA 1
ATOM 8481 C C . ARG B 1 524 ? -41.891 -5.596 0.863 1.00 171.56 524 ARG B C 1
ATOM 8482 O O . ARG B 1 524 ? -42.255 -4.434 0.648 1.00 173.03 524 ARG B O 1
ATOM 8490 N N . THR B 1 525 ? -42.748 -6.639 0.915 1.00 174.47 525 THR B N 1
ATOM 8491 C CA . THR B 1 525 ? -44.185 -6.489 0.682 1.00 177.48 525 THR B CA 1
ATOM 8492 C C . THR B 1 525 ? -44.878 -5.789 1.859 1.00 175.53 525 THR B C 1
ATOM 8493 O O . THR B 1 525 ? -45.686 -4.888 1.612 1.00 172.78 525 THR B O 1
ATOM 8497 N N . HIS B 1 526 ? -44.578 -6.201 3.110 1.00 175.01 526 HIS B N 1
ATOM 8498 C CA . HIS B 1 526 ? -45.193 -5.612 4.298 1.00 177.58 526 HIS B CA 1
ATOM 8499 C C . HIS B 1 526 ? -44.693 -4.196 4.576 1.00 165.06 526 HIS B C 1
ATOM 8500 O O . HIS B 1 526 ? -45.481 -3.380 5.057 1.00 154.59 526 HIS B O 1
ATOM 8507 N N . PHE B 1 527 ? -43.414 -3.911 4.274 1.00 160.44 527 PHE B N 1
ATOM 8508 C CA . PHE B 1 527 ? -42.828 -2.582 4.424 1.00 166.60 527 PHE B CA 1
ATOM 8509 C C . PHE B 1 527 ? -42.428 -2.092 3.030 1.00 173.84 527 PHE B C 1
ATOM 8510 O O . PHE B 1 527 ? -41.250 -2.157 2.662 1.00 175.52 527 PHE B O 1
ATOM 8518 N N . PRO B 1 528 ? -43.390 -1.641 2.182 1.00 170.07 528 PRO B N 1
ATOM 8519 C CA . PRO B 1 528 ? -43.057 -1.168 0.842 1.00 172.41 528 PRO B CA 1
ATOM 8520 C C . PRO B 1 528 ? -42.257 0.134 0.818 1.00 177.05 528 PRO B C 1
ATOM 8521 O O . PRO B 1 528 ? -41.344 0.240 0.003 1.00 204.47 528 PRO B O 1
ATOM 8525 N N . ASP B 1 529 ? -42.585 1.106 1.691 1.00 164.22 529 ASP B N 1
ATOM 8526 C CA . ASP B 1 529 ? -41.928 2.406 1.713 1.00 164.17 529 ASP B CA 1
ATOM 8527 C C . ASP B 1 529 ? -40.807 2.365 2.750 1.00 167.04 529 ASP B C 1
ATOM 8528 O O . ASP B 1 529 ? -40.803 3.181 3.673 1.00 194.47 529 ASP B O 1
ATOM 8533 N N . ALA B 1 530 ? -39.857 1.421 2.614 1.00 157.59 530 ALA B N 1
ATOM 8534 C CA . ALA B 1 530 ? -38.820 1.224 3.623 1.00 157.91 530 ALA B CA 1
ATOM 8535 C C . ALA B 1 530 ? -37.435 1.255 2.988 1.00 149.53 530 ALA B C 1
ATOM 8536 O O . ALA B 1 530 ? -37.197 0.552 2.009 1.00 157.14 530 ALA B O 1
ATOM 8538 N N . LEU B 1 531 ? -36.529 2.059 3.570 1.00 138.41 531 LEU B N 1
ATOM 8539 C CA . LEU B 1 531 ? -35.142 2.115 3.137 1.00 135.85 531 LEU B CA 1
ATOM 8540 C C . LEU B 1 531 ? -34.444 0.886 3.707 1.00 132.38 531 LEU B C 1
ATOM 8541 O O . LEU B 1 531 ? -34.257 0.817 4.910 1.00 144.18 531 LEU B O 1
ATOM 8546 N N . ILE B 1 532 ? -34.118 -0.105 2.871 1.00 131.37 532 ILE B N 1
ATOM 8547 C CA . ILE B 1 532 ? -33.545 -1.358 3.351 1.00 134.86 532 ILE B CA 1
ATOM 8548 C C . ILE B 1 532 ? -32.040 -1.375 3.067 1.00 138.72 532 ILE B C 1
ATOM 8549 O O . ILE B 1 532 ? -31.648 -1.295 1.908 1.00 152.54 532 ILE B O 1
ATOM 8554 N N . ILE B 1 533 ? -31.211 -1.555 4.109 1.00 135.64 533 ILE B N 1
ATOM 8555 C CA . ILE B 1 533 ? -29.768 -1.684 3.953 1.00 139.38 533 ILE B CA 1
ATOM 8556 C C . ILE B 1 533 ? -29.414 -3.135 4.270 1.00 141.49 533 ILE B C 1
ATOM 8557 O O . ILE B 1 533 ? -29.641 -3.600 5.379 1.00 144.81 533 ILE B O 1
ATOM 8562 N N . ASN B 1 534 ? -28.833 -3.856 3.302 1.00 146.14 534 ASN B N 1
ATOM 8563 C CA . ASN B 1 534 ? -28.526 -5.275 3.461 1.00 145.41 534 ASN B CA 1
ATOM 8564 C C . ASN B 1 534 ? -27.012 -5.532 3.437 1.00 143.31 534 ASN B C 1
ATOM 8565 O O . ASN B 1 534 ? -26.328 -5.161 2.490 1.00 152.38 534 ASN B O 1
ATOM 8570 N N . ILE B 1 535 ? -26.477 -6.166 4.496 1.00 138.97 535 ILE B N 1
ATOM 8571 C CA . ILE B 1 535 ? -25.070 -6.539 4.573 1.00 140.61 535 ILE B CA 1
ATOM 8572 C C . ILE B 1 535 ? -24.990 -8.033 4.253 1.00 139.85 535 ILE B C 1
ATOM 8573 O O . ILE B 1 535 ? -25.646 -8.839 4.924 1.00 126.64 535 ILE B O 1
ATOM 8578 N N . SER B 1 536 ? -24.208 -8.382 3.205 1.00 148.53 536 SER B N 1
ATOM 8579 C CA . SER B 1 536 ? -24.004 -9.770 2.795 1.00 153.66 536 SER B CA 1
ATOM 8580 C C . SER B 1 536 ? -22.700 -9.959 2.008 1.00 157.46 536 SER B C 1
ATOM 8581 O O . SER B 1 536 ? -22.264 -9.047 1.333 1.00 145.58 536 SER B O 1
ATOM 8584 N N . HIS B 1 537 ? -22.128 -11.178 2.063 1.00 167.23 537 HIS B N 1
ATOM 8585 C CA . HIS B 1 537 ? -20.994 -11.606 1.240 1.00 164.26 537 HIS B CA 1
ATOM 8586 C C . HIS B 1 537 ? -21.432 -12.518 0.084 1.00 153.30 537 HIS B C 1
ATOM 8587 O O . HIS B 1 537 ? -20.564 -13.021 -0.623 1.00 144.10 537 HIS B O 1
ATOM 8594 N N . ARG B 1 538 ? -22.751 -12.734 -0.115 1.00 154.83 538 ARG B N 1
ATOM 8595 C CA . ARG B 1 538 ? -23.314 -13.670 -1.084 1.00 157.64 538 ARG B CA 1
ATOM 8596 C C . ARG B 1 538 ? -23.918 -12.880 -2.249 1.00 156.65 538 ARG B C 1
ATOM 8597 O O . ARG B 1 538 ? -24.548 -11.841 -2.032 1.00 145.78 538 ARG B O 1
ATOM 8605 N N . ILE B 1 539 ? -23.753 -13.418 -3.474 1.00 162.84 539 ILE B N 1
ATOM 8606 C CA . ILE B 1 539 ? -24.174 -12.780 -4.722 1.00 158.61 539 ILE B CA 1
ATOM 8607 C C . ILE B 1 539 ? -25.698 -12.631 -4.791 1.00 156.99 539 ILE B C 1
ATOM 8608 O O . ILE B 1 539 ? -26.159 -11.600 -5.293 1.00 155.78 539 ILE B O 1
ATOM 8613 N N . ASN B 1 540 ? -26.449 -13.651 -4.322 1.00 158.44 540 ASN B N 1
ATOM 8614 C CA . ASN B 1 540 ? -27.913 -13.664 -4.244 1.00 166.29 540 ASN B CA 1
ATOM 8615 C C . ASN B 1 540 ? -28.510 -12.348 -3.713 1.00 169.95 540 ASN B C 1
ATOM 8616 O O . ASN B 1 540 ? -29.433 -11.803 -4.323 1.00 167.13 540 ASN B O 1
ATOM 8621 N N . LEU B 1 541 ? -27.977 -11.840 -2.593 1.00 172.78 541 LEU B N 1
ATOM 8622 C CA . LEU B 1 541 ? -28.489 -10.632 -1.948 1.00 177.50 541 LEU B CA 1
ATOM 8623 C C . LEU B 1 541 ? -28.012 -9.330 -2.606 1.00 176.94 541 LEU B C 1
ATOM 8624 O O . LEU B 1 541 ? -28.745 -8.333 -2.563 1.00 181.45 541 LEU B O 1
ATOM 8629 N N . LEU B 1 542 ? -26.803 -9.335 -3.190 1.00 176.41 542 LEU B N 1
ATOM 8630 C CA . LEU B 1 542 ? -26.233 -8.175 -3.879 1.00 175.60 542 LEU B CA 1
ATOM 8631 C C . LEU B 1 542 ? -26.928 -7.885 -5.214 1.00 169.33 542 LEU B C 1
ATOM 8632 O O . LEU B 1 542 ? -27.115 -6.718 -5.553 1.00 157.35 542 LEU B O 1
ATOM 8637 N N . GLU B 1 543 ? -27.245 -8.950 -5.976 1.00 178.77 543 GLU B N 1
ATOM 8638 C CA . GLU B 1 543 ? -27.877 -8.867 -7.290 1.00 186.46 543 GLU B CA 1
ATOM 8639 C C . GLU B 1 543 ? -29.292 -8.287 -7.199 1.00 188.89 543 GLU B C 1
ATOM 8640 O O . GLU B 1 543 ? -29.643 -7.449 -8.033 1.00 208.42 543 GLU B O 1
ATOM 8646 N N . CYS B 1 544 ? -30.069 -8.687 -6.172 1.00 192.30 544 CYS B N 1
ATOM 8647 C CA . CYS B 1 544 ? -31.454 -8.257 -5.981 1.00 198.86 544 CYS B CA 1
ATOM 8648 C C . CYS B 1 544 ? -31.630 -6.791 -5.542 1.00 182.13 544 CYS B C 1
ATOM 8649 O O . CYS B 1 544 ? -32.780 -6.380 -5.393 1.00 181.68 544 CYS B O 1
ATOM 8652 N N . SER B 1 545 ? -30.553 -5.982 -5.399 1.00 169.71 545 SER B N 1
ATOM 8653 C CA . SER B 1 545 ? -30.632 -4.645 -4.814 1.00 165.30 545 SER B CA 1
ATOM 8654 C C . SER B 1 545 ? -30.488 -3.529 -5.861 1.00 144.37 545 SER B C 1
ATOM 8655 O O . SER B 1 545 ? -29.820 -3.727 -6.869 1.00 144.11 545 SER B O 1
ATOM 8658 N N . ASP B 1 546 ? -31.083 -2.358 -5.561 1.00 133.85 546 ASP B N 1
ATOM 8659 C CA . ASP B 1 546 ? -31.077 -1.165 -6.399 1.00 133.68 546 ASP B CA 1
ATOM 8660 C C . ASP B 1 546 ? -29.678 -0.567 -6.562 1.00 139.59 546 ASP B C 1
ATOM 8661 O O . ASP B 1 546 ? -29.353 -0.101 -7.648 1.00 164.16 546 ASP B O 1
ATOM 8666 N N . CYS B 1 547 ? -28.861 -0.561 -5.506 1.00 145.26 547 CYS B N 1
ATOM 8667 C CA . CYS B 1 547 ? -27.481 -0.097 -5.580 1.00 152.24 547 CYS B CA 1
ATOM 8668 C C . CYS B 1 547 ? -26.626 -0.848 -4.549 1.00 146.21 547 CYS B C 1
ATOM 8669 O O . CYS B 1 547 ? -27.102 -1.181 -3.470 1.00 156.59 547 CYS B O 1
ATOM 8672 N N . VAL B 1 548 ? -25.349 -1.095 -4.880 1.00 139.65 548 VAL B N 1
ATOM 8673 C CA . VAL B 1 548 ? -24.405 -1.815 -4.032 1.00 139.42 548 VAL B CA 1
ATOM 8674 C C . VAL B 1 548 ? -23.263 -0.861 -3.662 1.00 142.94 548 VAL B C 1
ATOM 8675 O O . VAL B 1 548 ? -22.803 -0.093 -4.501 1.00 145.18 548 VAL B O 1
ATOM 8679 N N . TYR B 1 549 ? -22.791 -0.929 -2.401 1.00 142.49 549 TYR B N 1
ATOM 8680 C CA . TYR B 1 549 ? -21.678 -0.128 -1.906 1.00 139.18 549 TYR B CA 1
ATOM 8681 C C . TYR B 1 549 ? -20.572 -1.056 -1.412 1.00 138.53 549 TYR B C 1
ATOM 8682 O O . TYR B 1 549 ? -20.828 -1.924 -0.581 1.00 142.82 549 TYR B O 1
ATOM 8691 N N . VAL B 1 550 ? -19.341 -0.843 -1.897 1.00 142.61 550 VAL B N 1
ATOM 8692 C CA . VAL B 1 550 ? -18.177 -1.596 -1.460 1.00 147.63 550 VAL B CA 1
ATOM 8693 C C . VAL B 1 550 ? -17.419 -0.737 -0.456 1.00 148.61 550 VAL B C 1
ATOM 8694 O O . VAL B 1 550 ? -16.876 0.309 -0.820 1.00 147.20 550 VAL B O 1
ATOM 8698 N N . LEU B 1 551 ? -17.355 -1.225 0.790 1.00 158.74 551 LEU B N 1
ATOM 8699 C CA . LEU B 1 551 ? -16.571 -0.611 1.848 1.00 158.09 551 LEU B CA 1
ATOM 8700 C C . LEU B 1 551 ? -15.262 -1.386 1.987 1.00 152.89 551 LEU B C 1
ATOM 8701 O O . LEU B 1 551 ? -15.293 -2.608 2.167 1.00 145.65 551 LEU B O 1
ATOM 8706 N N . ASN B 1 552 ? -14.123 -0.681 1.878 1.00 149.73 552 ASN B N 1
ATOM 8707 C CA . ASN B 1 552 ? -12.810 -1.299 2.022 1.00 153.79 552 ASN B CA 1
ATOM 8708 C C . ASN B 1 552 ? -11.924 -0.397 2.880 1.00 163.82 552 ASN B C 1
ATOM 8709 O O . ASN B 1 552 ? -11.780 0.788 2.545 1.00 155.38 552 ASN B O 1
ATOM 8714 N N . GLU B 1 553 ? -11.358 -0.974 3.976 1.00 169.62 553 GLU B N 1
ATOM 8715 C CA . GLU B 1 553 ? -10.455 -0.319 4.927 1.00 161.99 553 GLU B CA 1
ATOM 8716 C C . GLU B 1 553 ? -11.062 0.988 5.457 1.00 153.80 553 GLU B C 1
ATOM 8717 O O . GLU B 1 553 ? -10.371 2.013 5.556 1.00 153.86 553 GLU B O 1
ATOM 8723 N N . GLY B 1 554 ? -12.373 0.936 5.772 1.00 145.04 554 GLY B N 1
ATOM 8724 C CA . GLY B 1 554 ? -13.098 2.055 6.351 1.00 146.68 554 GLY B CA 1
ATOM 8725 C C . GLY B 1 554 ? -13.621 3.106 5.381 1.00 148.19 554 GLY B C 1
ATOM 8726 O O . GLY B 1 554 ? -14.153 4.098 5.874 1.00 145.35 554 GLY B O 1
ATOM 8727 N N . ASN B 1 555 ? -13.488 2.918 4.054 1.00 157.15 555 ASN B N 1
ATOM 8728 C CA . ASN B 1 555 ? -13.930 3.918 3.089 1.00 156.90 555 ASN B CA 1
ATOM 8729 C C . ASN B 1 555 ? -14.672 3.262 1.926 1.00 154.07 555 ASN B C 1
ATOM 8730 O O . ASN B 1 555 ? -14.357 2.129 1.563 1.00 155.10 555 ASN B O 1
ATOM 8735 N N . ILE B 1 556 ? -15.649 3.990 1.337 1.00 155.77 556 ILE B N 1
ATOM 8736 C CA . ILE B 1 556 ? -16.422 3.504 0.198 1.00 153.65 556 ILE B CA 1
ATOM 8737 C C . ILE B 1 556 ? -15.534 3.572 -1.052 1.00 148.28 556 ILE B C 1
ATOM 8738 O O . ILE B 1 556 ? -15.243 4.654 -1.561 1.00 142.29 556 ILE B O 1
ATOM 8743 N N . VAL B 1 557 ? -15.091 2.389 -1.505 1.00 147.89 557 VAL B N 1
ATOM 8744 C CA . VAL B 1 557 ? -14.212 2.216 -2.650 1.00 152.61 557 VAL B CA 1
ATOM 8745 C C . VAL B 1 557 ? -15.014 2.232 -3.964 1.00 159.82 557 VAL B C 1
ATOM 8746 O O . VAL B 1 557 ? -14.505 2.728 -4.980 1.00 160.93 557 VAL B O 1
ATOM 8750 N N . ALA B 1 558 ? -16.244 1.686 -3.969 1.00 153.45 558 ALA B N 1
ATOM 8751 C CA . ALA B 1 558 ? -17.043 1.580 -5.187 1.00 149.33 558 ALA B CA 1
ATOM 8752 C C . ALA B 1 558 ? -18.537 1.693 -4.880 1.00 150.73 558 ALA B C 1
ATOM 8753 O O . ALA B 1 558 ? -18.985 1.240 -3.833 1.00 161.53 558 ALA B O 1
ATOM 8755 N N . SER B 1 559 ? -19.298 2.276 -5.820 1.00 153.07 559 SER B N 1
ATOM 8756 C CA . SER B 1 559 ? -20.737 2.491 -5.697 1.00 156.41 559 SER B CA 1
ATOM 8757 C C . SER B 1 559 ? -21.417 2.344 -7.064 1.00 164.13 559 SER B C 1
ATOM 8758 O O . SER B 1 559 ? -20.922 2.894 -8.045 1.00 170.63 559 SER B O 1
ATOM 8761 N N . GLY B 1 560 ? -22.573 1.663 -7.109 1.00 159.81 560 GLY B N 1
ATOM 8762 C CA . GLY B 1 560 ? -23.389 1.545 -8.313 1.00 158.42 560 GLY B CA 1
ATOM 8763 C C . GLY B 1 560 ? -24.127 0.214 -8.407 1.00 157.87 560 GLY B C 1
ATOM 8764 O O . GLY B 1 560 ? -24.220 -0.505 -7.415 1.00 155.55 560 GLY B O 1
ATOM 8765 N N . HIS B 1 561 ? -24.683 -0.078 -9.605 1.00 158.43 561 HIS B N 1
ATOM 8766 C CA . HIS B 1 561 ? -25.374 -1.329 -9.909 1.00 156.92 561 HIS B CA 1
ATOM 8767 C C . HIS B 1 561 ? -24.420 -2.517 -9.748 1.00 158.32 561 HIS B C 1
ATOM 8768 O O . HIS B 1 561 ? -23.209 -2.379 -9.960 1.00 153.52 561 HIS B O 1
ATOM 8775 N N . PHE B 1 562 ? -24.983 -3.689 -9.401 1.00 162.17 562 PHE B N 1
ATOM 8776 C CA . PHE B 1 562 ? -24.197 -4.896 -9.172 1.00 161.17 562 PHE B CA 1
ATOM 8777 C C . PHE B 1 562 ? -23.407 -5.295 -10.432 1.00 153.67 562 PHE B C 1
ATOM 8778 O O . PHE B 1 562 ? -22.233 -5.621 -10.310 1.00 146.26 562 PHE B O 1
ATOM 8786 N N . ARG B 1 563 ? -24.012 -5.231 -11.624 1.00 157.14 563 ARG B N 1
ATOM 8787 C CA . ARG B 1 563 ? -23.324 -5.601 -12.865 1.00 162.57 563 ARG B CA 1
ATOM 8788 C C . ARG B 1 563 ? -22.139 -4.684 -13.213 1.00 153.85 563 ARG B C 1
ATOM 8789 O O . ARG B 1 563 ? -21.119 -5.182 -13.700 1.00 153.34 563 ARG B O 1
ATOM 8797 N N . ASP B 1 564 ? -22.255 -3.375 -12.934 1.00 148.51 564 ASP B N 1
ATOM 8798 C CA . ASP B 1 564 ? -21.186 -2.398 -13.155 1.00 151.44 564 ASP B CA 1
ATOM 8799 C C . ASP B 1 564 ? -19.978 -2.643 -12.234 1.00 157.73 564 ASP B C 1
ATOM 8800 O O . ASP B 1 564 ? -18.830 -2.514 -12.678 1.00 156.06 564 ASP B O 1
ATOM 8805 N N . LEU B 1 565 ? -20.250 -2.993 -10.964 1.00 160.37 565 LEU B N 1
ATOM 8806 C CA . LEU B 1 565 ? -19.227 -3.278 -9.960 1.00 154.64 565 LEU B CA 1
ATOM 8807 C C . LEU B 1 565 ? -18.571 -4.655 -10.124 1.00 149.24 565 LEU B C 1
ATOM 8808 O O . LEU B 1 565 ? -17.406 -4.806 -9.740 1.00 140.29 565 LEU B O 1
ATOM 8813 N N . MET B 1 566 ? -19.323 -5.644 -10.647 1.00 151.21 566 MET B N 1
ATOM 8814 C CA . MET B 1 566 ? -18.906 -7.029 -10.869 1.00 161.70 566 MET B CA 1
ATOM 8815 C C . MET B 1 566 ? -17.571 -7.130 -11.609 1.00 173.62 566 MET B C 1
ATOM 8816 O O . MET B 1 566 ? -16.714 -7.917 -11.202 1.00 179.14 566 MET B O 1
ATOM 8821 N N . VAL B 1 567 ? -17.387 -6.303 -12.650 1.00 183.36 567 VAL B N 1
ATOM 8822 C CA . VAL B 1 567 ? -16.159 -6.297 -13.441 1.00 186.20 567 VAL B CA 1
ATOM 8823 C C . VAL B 1 567 ? -15.094 -5.416 -12.765 1.00 192.51 567 VAL B C 1
ATOM 8824 O O . VAL B 1 567 ? -14.012 -5.920 -12.457 1.00 184.68 567 VAL B O 1
ATOM 8828 N N . SER B 1 568 ? -15.403 -4.114 -12.568 1.00 194.08 568 SER B N 1
ATOM 8829 C CA . SER B 1 568 ? -14.460 -3.086 -12.134 1.00 196.36 568 SER B CA 1
ATOM 8830 C C . SER B 1 568 ? -13.870 -3.335 -10.746 1.00 195.42 568 SER B C 1
ATOM 8831 O O . SER B 1 568 ? -12.644 -3.243 -10.602 1.00 189.89 568 SER B O 1
ATOM 8834 N N . ASN B 1 569 ? -14.729 -3.621 -9.746 1.00 195.65 569 ASN B N 1
ATOM 8835 C CA . ASN B 1 569 ? -14.303 -3.769 -8.359 1.00 190.88 569 ASN B CA 1
ATOM 8836 C C . ASN B 1 569 ? -13.606 -5.120 -8.120 1.00 191.00 569 ASN B C 1
ATOM 8837 O O . ASN B 1 569 ? -14.111 -6.157 -8.561 1.00 188.54 569 ASN B O 1
ATOM 8842 N N . GLU B 1 570 ? -12.485 -5.088 -7.361 1.00 188.55 570 GLU B N 1
ATOM 8843 C CA . GLU B 1 570 ? -11.672 -6.256 -7.055 1.00 191.92 570 GLU B CA 1
ATOM 8844 C C . GLU B 1 570 ? -12.355 -7.173 -6.045 1.00 178.50 570 GLU B C 1
ATOM 8845 O O . GLU B 1 570 ? -12.270 -8.397 -6.185 1.00 186.86 570 GLU B O 1
ATOM 8851 N N . TYR B 1 571 ? -12.959 -6.580 -5.003 1.00 167.53 571 TYR B N 1
ATOM 8852 C CA . TYR B 1 571 ? -13.592 -7.341 -3.943 1.00 162.53 571 TYR B CA 1
ATOM 8853 C C . TYR B 1 571 ? -14.788 -8.126 -4.494 1.00 158.69 571 TYR B C 1
ATOM 8854 O O . TYR B 1 571 ? -14.883 -9.326 -4.214 1.00 175.58 571 TYR B O 1
ATOM 8863 N N . ILE B 1 572 ? -15.677 -7.461 -5.259 1.00 147.82 572 ILE B N 1
ATOM 8864 C CA . ILE B 1 572 ? -16.859 -8.098 -5.845 1.00 149.63 572 ILE B CA 1
ATOM 8865 C C . ILE B 1 572 ? -16.449 -9.135 -6.907 1.00 165.98 572 ILE B C 1
ATOM 8866 O O . ILE B 1 572 ? -17.176 -10.106 -7.107 1.00 173.51 572 ILE B O 1
ATOM 8871 N N . SER B 1 573 ? -15.318 -8.926 -7.612 1.00 182.15 573 SER B N 1
ATOM 8872 C CA . SER B 1 573 ? -14.754 -9.909 -8.538 1.00 182.73 573 SER B CA 1
ATOM 8873 C C . SER B 1 573 ? -14.345 -11.202 -7.825 1.00 180.18 573 SER B C 1
ATOM 8874 O O . SER B 1 573 ? -14.540 -12.281 -8.381 1.00 178.05 573 SER B O 1
ATOM 8877 N N . GLY B 1 574 ? -13.763 -11.081 -6.620 1.00 180.67 574 GLY B N 1
ATOM 8878 C CA . GLY B 1 574 ? -13.460 -12.218 -5.759 1.00 184.34 574 GLY B CA 1
ATOM 8879 C C . GLY B 1 574 ? -14.682 -13.020 -5.289 1.00 185.67 574 GLY B C 1
ATOM 8880 O O . GLY B 1 574 ? -14.539 -14.200 -5.006 1.00 193.11 574 GLY B O 1
ATOM 8881 N N . LEU B 1 575 ? -15.838 -12.358 -5.143 1.00 182.02 575 LEU B N 1
ATOM 8882 C CA . LEU B 1 575 ? -17.113 -12.980 -4.793 1.00 177.74 575 LEU B CA 1
ATOM 8883 C C . LEU B 1 575 ? -17.713 -13.694 -6.012 1.00 197.81 575 LEU B C 1
ATOM 8884 O O . LEU B 1 575 ? -18.268 -14.779 -5.858 1.00 191.27 575 LEU B O 1
ATOM 8889 N N . ALA B 1 576 ? -17.620 -13.071 -7.213 1.00 230.24 576 ALA B N 1
ATOM 8890 C CA . ALA B 1 576 ? -18.151 -13.589 -8.482 1.00 233.17 576 ALA B CA 1
ATOM 8891 C C . ALA B 1 576 ? -17.442 -14.843 -9.026 1.00 245.90 576 ALA B C 1
ATOM 8892 O O . ALA B 1 576 ? -17.956 -15.461 -9.965 1.00 230.28 576 ALA B O 1
ATOM 8894 N N . SER B 1 577 ? -16.266 -15.218 -8.480 1.00 258.02 577 SER B N 1
ATOM 8895 C CA . SER B 1 577 ? -15.523 -16.419 -8.856 1.00 250.64 577 SER B CA 1
ATOM 8896 C C . SER B 1 577 ? -16.089 -17.744 -8.315 1.00 239.55 577 SER B C 1
ATOM 8897 O O . SER B 1 577 ? -15.534 -18.788 -8.671 1.00 234.81 577 SER B O 1
ATOM 8900 N N . VAL B 1 578 ? -17.159 -17.729 -7.485 1.00 225.43 578 VAL B N 1
ATOM 8901 C CA . VAL B 1 578 ? -17.812 -18.932 -6.962 1.00 222.98 578 VAL B CA 1
ATOM 8902 C C . VAL B 1 578 ? -18.027 -19.966 -8.076 1.00 233.94 578 VAL B C 1
ATOM 8903 O O . VAL B 1 578 ? -17.591 -21.097 -7.910 1.00 245.05 578 VAL B O 1
ATOM 8907 N N . THR B 1 579 ? -18.660 -19.551 -9.187 1.00 237.86 579 THR B N 1
ATOM 8908 C CA . THR B 1 579 ? -18.854 -20.370 -10.384 1.00 235.83 579 THR B CA 1
ATOM 8909 C C . THR B 1 579 ? -17.951 -19.846 -11.509 1.00 225.54 579 THR B C 1
ATOM 8910 O O . THR B 1 579 ? -17.546 -18.659 -11.411 1.00 230.39 579 THR B O 1
#

Sequence (1124 aa):
SLFNYIYSLMDVRGKFLFFSMLFITSLSSIIISISPLILAKITDLLSGSLSNFSYEYLVLLACLYMFCVISNKASVFLFMILQSSLRINMQKKMSLKYLRELYNENITNLSKNNAGYTTQSLNQASNDIYILVRNVSQNILSPVIQLISTIVVVLSTKDWFSAGVFFLYILVFVIFNTRLTGSLASLRKHSMDITLNSYSLLSDTVDNMIAAKKNNALRLISERYEDALTQENNAQKKYWLLSSKVLLLNSLLAVILFGSVFIYNILGVLNGVVSIGHFIMITSYIILLSTPVENIGALLSEIRQSMSSLAGFIQRHAKLNLSIRELSFSYSDDKKILNSVSLDLFTGKMYSLTGPSGSGKSTLVKIISGYYKNYFGDIYLNDISLRNISDEDLNDAIYYLTQDDYIFMDTLRFNLRLANYDASENEIFKVLKLANLSVVNNEPVSLDTHLINRGNNYSGGQKQRISLARLFLRKPAIIIIDEATSALDYINESEILSSIRTHFPDALIINISHRINLLECSDCVYVLNEGNIVASGHFRDLMVSNEYISGLASVTESLFNYIYSLMDVRGKFLFFSMLFITSLSSIIISISPLILAKITDLLSGSLSNFSYEYLVLLACLYMFCVISNKASVFLFMILQSSLRINMQKKMSLKYLRELYNENITNLSKNNAGYTTQSLNQASNDIYILVRNVSQNILSPVIQLISTIVVVLSTKDWFSAGVFFLYILVFVIFNTRLTGSLASLRKHSMDITLNSYSLLSDTVDNMIAAKKNNALRLISERYEDALTQENNAQKKYWLLSSKVLLLNSLLAVILFGSVFIYNILGVLNGVVSIGHFIMITSYIILLSTPVENIGALLSEIRQSMSSLAGFIQRHAEPSIPFLNMERKLNLSIRELSFSYSDDKKILNSVSLDLFTGKMYSLTGPSGSGKSTLVKIISGYYKNYFGDIYLNDISLRNISDEDLNDAIYYLTQDDYIFMDTLRFNLRLANYDASENEIFKVLKLANLSVVNNEPVSLDTHLINRGNNYSGGQKQRISLARLFLRKPAIIIIDEATSALDYINESEILSSIRTHFPDALIINISHRINLLECSDCVYVLNEGNIVASGHFRDLMVSNEYISGLASVT

Organism: Escherichia coli (NCBI:txid562)

Secondary structure (DSSP, 8-state):
-HHHHHHHT--HHHHHHHHHHHHHHHHHHHHHTTHHHHHHHHHHHHHS---HHHHHHHHHHHHHHHHHHHHHHHHHHHHHHHHHHHHHHHHHHHHHHHHHHHHTS-HHHHHTS-HHHHHHHHHHHHHHHHHHHHHHHHHSHHHHHHHHHHHHHHHHTT-HHHHHHHHHHHHHHHHHHHHHHHHHHHHHHHHHHHHHHHHHHHHHHHHTHHHHHHT--HHHHHHHHHHHHHHHHHHHHHHHHHHHHHHHHHHHHHHHHHHHHHHHHHHHHHHTSS-HHHHHHHHHHHHHHHHHHHHHHHHHHHHHHHHHHHHHHHHHH----EEEEEEEE-SSTTS-SEEEEEEE--TT-EEEEE--TTS-HHHHHHHHHTS----EEEEEESS-BGGGS-HHHHHHHEEEE-SS----SSBHHHHHHTT-TT--HHHHHHHHHHTT-SEETTEEPPTTPBP-GGGTTS-HHHHHHHHHHHHHHS--SEEEEESTTTTS-HHHHHHHHHHHHHHSTT-EEEEE-SSHHHHHTSSEEEEEETTEEEEEE-HHHHHHH-HHHHHHHTT--/-HHHHHHHT--HHHHHHHHHHHHHHHHHHHHHTTHHHHHHHHHHHHSS-SS-S-HHHHHHHHHHHHHHHHHHHHHHHHHHHHHHHHHHHHHHHHHHHHHHHHHTS-HHHHTTS-HHHHHHHHHHHHHHHHHHHHHHHHSSHHHHHHHHHHHHHHHHTT-HHHHHHHHHHHHHHHHHHHHHHHHHHHHHHHHHHHHHHHHHHHHHHHHTHHHHHHT--HHHHHHHHHHHHHHHHHHHHHHHHHHHHHHHHHHHHHHHHHHHHHHHHHHHHHHTSS-HHHHHHHHHHHHHHHHHHHHHHHHHHHHHHHHHHHHHHHHHHH----TT----SS--EEEEEEEE-SSTT--SEEEEEEEE-TT-EEEEE--TTS-HHHHHHHHHTS----EEEEEESS-BGGGS-HHHHHHHEEEE-SS----SSBHHHHHHTT-TT--HHHHHHHHHHTT-SEETTEEPPTTPBP-GGGTTS-HHHHHHHHHHHHHHS--SEEEEESTTTTS-HHHHHHHHHHHHHHSTT-EEEEE-SSHHHHHTSSEEEEEETTEEEEEE-HHHHHHH-HHHHHHHTT-

InterPro domains:
  IPR003439 ABC transporter-like, ATP-binding domain [PF00005] (361-509)
  IPR003439 ABC transporter-like, ATP-binding domain [PS50893] (345-578)
  IPR003593 AAA+ ATPase domain [SM00382] (370-555)
  IPR011527 ABC transporter type 1, transmembrane domain [PF00664] (29-300)
  IPR011527 ABC transporter type 1, transmembrane domain [PS50929] (28-312)
  IPR017871 ABC transporter-like, conserved site [PS00211] (481-495)
  IPR027417 P-loop containing nucleoside triphosphate hydrolase [G3DSA:3.40.50.300] (336-580)
  IPR027417 P-loop containing nucleoside triphosphate hydrolase [SSF52540] (340-574)
  IPR036640 ABC transporter type 1, transmembrane domain superfamily [G3DSA:1.20.1560.10] (1-322)
  IPR036640 ABC transporter type 1, transmembrane domain superfamily [SSF90123] (21-494)
  IPR039421 Type 1 protein exporter [PTHR43394] (10-571)

Nearest PDB structures (foldseek):
  8px9-assembly1_A  TM=1.002E+00  e=3.215E-78  Escherichia coli
  8px9-assembly1_B  TM=9.944E-01  e=1.260E-74  Escherichia coli
  5eg1-assembly1_B  TM=9.937E-01  e=4.662E-70  Escherichia coli
  9g2t-assembly1_A  TM=7.913E-01  e=1.123E-22  Mycolicibacterium thermoresistibile ATCC 19527
  6tej-assembly1_A  TM=5.944E-01  e=3.745E-20  Mycolicibacterium thermoresistibile